Protein AF-0000000079328349 (afdb_homodimer)

Structure (mmCIF, N/CA/C/O backbone):
data_AF-0000000079328349-model_v1
#
loop_
_entity.id
_entity.type
_entity.pdbx_description
1 polymer 'Uncharacterized protein'
#
loop_
_atom_site.group_PDB
_atom_site.id
_atom_site.type_symbol
_atom_site.label_atom_id
_atom_site.label_alt_id
_atom_site.label_comp_id
_atom_site.label_asym_id
_atom_site.label_entity_id
_atom_site.label_seq_id
_atom_site.pdbx_PDB_ins_code
_atom_site.Cartn_x
_atom_site.Cartn_y
_atom_site.Cartn_z
_atom_site.occupancy
_atom_site.B_iso_or_equiv
_atom_site.auth_seq_id
_atom_site.auth_comp_id
_atom_site.auth_asym_id
_atom_site.auth_atom_id
_atom_site.pdbx_PDB_model_num
ATOM 1 N N . MET A 1 1 ? 42.781 -29.531 -31.031 1 32.91 1 MET A N 1
ATOM 2 C CA . MET A 1 1 ? 41.469 -28.984 -30.609 1 32.91 1 MET A CA 1
ATOM 3 C C . MET A 1 1 ? 40.906 -29.781 -29.453 1 32.91 1 MET A C 1
ATOM 5 O O . MET A 1 1 ? 40.625 -30.969 -29.578 1 32.91 1 MET A O 1
ATOM 9 N N . SER A 1 2 ? 41.406 -29.641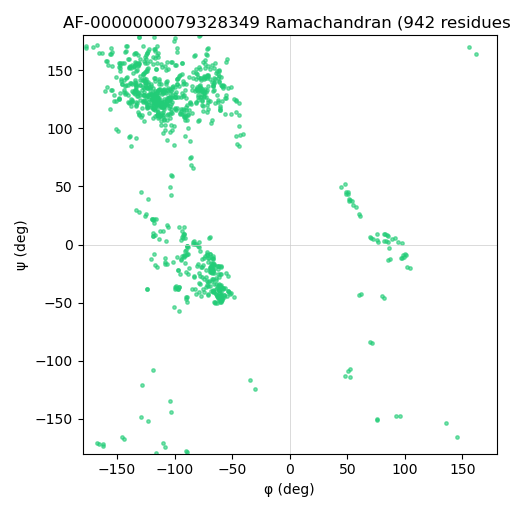 -28.297 1 40.94 2 SER A N 1
ATOM 10 C CA . SER A 1 2 ? 41.125 -30.484 -27.141 1 40.94 2 SER A CA 1
ATOM 11 C C . SER A 1 2 ? 39.625 -30.781 -27.031 1 40.94 2 SER A C 1
ATOM 13 O O . SER A 1 2 ? 38.812 -29.859 -27.016 1 40.94 2 SER A O 1
ATOM 15 N N . GLU A 1 3 ? 39.156 -31.812 -27.531 1 51.88 3 GLU A N 1
ATOM 16 C CA . GLU A 1 3 ? 37.781 -32.312 -27.609 1 51.88 3 GLU A CA 1
ATOM 17 C C . GLU A 1 3 ? 37.062 -32.188 -26.266 1 51.88 3 GLU A C 1
ATOM 19 O O . GLU A 1 3 ? 37.562 -32.719 -25.266 1 51.88 3 GLU A O 1
ATOM 24 N N . GLU A 1 4 ? 36.469 -31.031 -26.031 1 68.38 4 GLU A N 1
ATOM 25 C CA . GLU A 1 4 ? 35.75 -30.781 -24.781 1 68.38 4 GLU A CA 1
ATOM 26 C C . GLU A 1 4 ? 34.875 -31.953 -24.391 1 68.38 4 GLU A C 1
ATOM 28 O O . GLU A 1 4 ? 34.312 -32.625 -25.266 1 68.38 4 GLU A O 1
ATOM 33 N N . TYR A 1 5 ? 35.094 -32.5 -23.219 1 79.06 5 TYR A N 1
ATOM 34 C CA . TYR A 1 5 ? 34.375 -33.656 -22.672 1 79.06 5 TYR A CA 1
ATOM 35 C C . TYR A 1 5 ? 32.844 -33.5 -22.844 1 79.06 5 TYR A C 1
ATOM 37 O O . TYR A 1 5 ? 32.312 -32.406 -22.656 1 79.06 5 TYR A O 1
ATOM 45 N N . VAL A 1 6 ? 32.25 -34.5 -23.484 1 87.25 6 VAL A N 1
ATOM 46 C CA . VAL A 1 6 ? 30.812 -34.531 -23.625 1 87.25 6 VAL A CA 1
ATOM 47 C C . VAL A 1 6 ? 30.188 -35.375 -22.516 1 87.25 6 VAL A C 1
ATOM 49 O O . VAL A 1 6 ? 30.422 -36.594 -22.422 1 87.25 6 VAL A O 1
ATOM 52 N N . TYR A 1 7 ? 29.469 -34.75 -21.656 1 90.69 7 TYR A N 1
ATOM 53 C CA . TYR A 1 7 ? 28.844 -35.438 -20.531 1 90.69 7 TYR A CA 1
ATOM 54 C C . TYR A 1 7 ? 27.594 -36.188 -20.984 1 90.69 7 TYR A C 1
ATOM 56 O O . TYR A 1 7 ? 26.781 -35.656 -21.734 1 90.69 7 TYR A O 1
ATOM 64 N N . THR A 1 8 ? 27.547 -37.469 -20.5 1 90.31 8 THR A N 1
ATOM 65 C CA . THR A 1 8 ? 26.406 -38.312 -20.828 1 90.31 8 THR A CA 1
ATOM 66 C C . THR A 1 8 ? 25.625 -38.719 -19.578 1 90.31 8 THR A C 1
ATOM 68 O O . THR A 1 8 ? 26 -38.312 -18.469 1 90.31 8 THR A O 1
ATOM 71 N N . TYR A 1 9 ? 24.609 -39.438 -19.812 1 87.69 9 TYR A N 1
ATOM 72 C CA . TYR A 1 9 ? 23.656 -39.812 -18.766 1 87.69 9 TYR A CA 1
ATOM 73 C C . TYR A 1 9 ? 24.375 -40.344 -17.531 1 87.69 9 TYR A C 1
ATOM 75 O O . TYR A 1 9 ? 24.062 -39.969 -16.406 1 87.69 9 TYR A O 1
ATOM 83 N N . GLY A 1 10 ? 25.281 -41.156 -17.703 1 87.94 10 GLY A N 1
ATOM 84 C CA . GLY A 1 10 ? 26 -41.781 -16.594 1 87.94 10 GLY A CA 1
ATOM 85 C C . GLY A 1 10 ? 26.891 -40.812 -15.836 1 87.94 10 GLY A C 1
ATOM 86 O O . GLY A 1 10 ? 27.344 -41.125 -14.734 1 87.94 10 GLY A O 1
ATOM 87 N N . ASP A 1 11 ? 27.031 -39.625 -16.344 1 92.56 11 ASP A N 1
ATOM 88 C CA . ASP A 1 11 ? 27.953 -38.688 -15.75 1 92.56 11 ASP A CA 1
ATOM 89 C C . ASP A 1 11 ? 27.234 -37.781 -14.75 1 92.56 11 ASP A C 1
ATOM 91 O O . ASP A 1 11 ? 27.875 -37.031 -13.992 1 92.56 11 ASP A O 1
ATOM 95 N N . PHE A 1 12 ? 25.906 -37.781 -14.758 1 94.69 12 PHE A N 1
ATOM 96 C CA . PHE A 1 12 ? 25.141 -36.906 -13.891 1 94.69 12 PHE A CA 1
ATOM 97 C C . PHE A 1 12 ? 25.078 -37.469 -12.469 1 94.69 12 PHE A C 1
ATOM 99 O O . PHE A 1 12 ? 24.859 -38.656 -12.273 1 94.69 12 PHE A O 1
ATOM 106 N N . ILE A 1 13 ? 25.312 -36.625 -11.523 1 95.38 13 ILE A N 1
ATOM 107 C CA . ILE A 1 13 ? 25.188 -36.938 -10.102 1 95.38 13 ILE A CA 1
ATOM 108 C C . ILE A 1 13 ? 24.125 -36.062 -9.461 1 95.38 13 ILE A C 1
ATOM 110 O O . ILE A 1 13 ? 24.266 -34.812 -9.477 1 95.38 13 ILE A O 1
ATOM 114 N N . VAL A 1 14 ? 23.062 -36.719 -8.961 1 96.44 14 VAL A N 1
ATOM 115 C CA . VAL A 1 14 ? 22 -35.969 -8.297 1 96.44 14 VAL A CA 1
ATOM 116 C C . VAL A 1 14 ? 21.922 -36.375 -6.824 1 96.44 14 VAL A C 1
ATOM 118 O O . VAL A 1 14 ? 21.844 -37.562 -6.516 1 96.44 14 VAL A O 1
ATOM 121 N N . SER A 1 15 ? 22.031 -35.469 -5.957 1 94.81 15 SER A N 1
ATOM 122 C CA . SER A 1 15 ? 21.922 -35.719 -4.523 1 94.81 15 SER A CA 1
ATOM 123 C C . SER A 1 15 ? 20.859 -34.844 -3.885 1 94.81 15 SER A C 1
ATOM 125 O O . SER A 1 15 ? 20.766 -33.656 -4.215 1 94.81 15 SER A O 1
ATOM 127 N N . PRO A 1 16 ? 20.047 -35.312 -2.932 1 94.44 16 PRO A N 1
ATOM 128 C CA . PRO A 1 16 ? 20.125 -36.625 -2.289 1 94.44 16 PRO A CA 1
ATOM 129 C C . PRO A 1 16 ? 19.234 -37.688 -2.961 1 94.44 16 PRO A C 1
ATOM 131 O O . PRO A 1 16 ? 19.125 -38.812 -2.48 1 94.44 16 PRO A O 1
ATOM 134 N N . TYR A 1 17 ? 18.656 -37.375 -4.012 1 93.62 17 TYR A N 1
ATOM 135 C CA . TYR A 1 17 ? 17.688 -38.25 -4.645 1 93.62 17 TYR A CA 1
ATOM 136 C C . TYR A 1 17 ? 18.359 -39.188 -5.645 1 93.62 17 TYR A C 1
ATOM 138 O O . TYR A 1 17 ? 19.25 -38.75 -6.391 1 93.62 17 TYR A O 1
ATOM 146 N N . LYS A 1 18 ? 17.953 -40.406 -5.645 1 92.5 18 LYS A N 1
ATOM 147 C CA . LYS A 1 18 ? 18.516 -41.375 -6.559 1 92.5 18 LYS A CA 1
ATOM 148 C C . LYS A 1 18 ? 17.531 -41.719 -7.684 1 92.5 18 LYS A C 1
ATOM 150 O O . LYS A 1 18 ? 16.453 -42.219 -7.434 1 92.5 18 LYS A O 1
ATOM 155 N N . PHE A 1 19 ? 17.906 -41.469 -8.906 1 93.19 19 PHE A N 1
ATOM 156 C CA . PHE A 1 19 ? 17.094 -41.75 -10.078 1 93.19 19 PHE A CA 1
ATOM 157 C C . PHE A 1 19 ? 17.578 -43.031 -10.773 1 93.19 19 PHE A C 1
ATOM 159 O O . PHE A 1 19 ? 18.797 -43.219 -10.914 1 93.19 19 PHE A O 1
ATOM 166 N N . GLU A 1 20 ? 16.688 -43.875 -11.117 1 92.62 20 GLU A N 1
ATOM 167 C CA . GLU A 1 20 ? 17.016 -44.969 -11.992 1 92.62 20 GLU A CA 1
ATOM 168 C C . GLU A 1 20 ? 17.234 -44.5 -13.43 1 92.62 20 GLU A C 1
ATOM 170 O O . GLU A 1 20 ? 18.109 -45.031 -14.133 1 92.62 20 GLU A O 1
ATOM 175 N N . LYS A 1 21 ? 16.438 -43.531 -13.797 1 93.25 21 LYS A N 1
ATOM 176 C CA . LYS A 1 21 ? 16.516 -42.938 -15.117 1 93.25 21 LYS A CA 1
ATOM 177 C C . LYS A 1 21 ? 16.031 -41.5 -15.086 1 93.25 21 LYS A C 1
ATOM 179 O O . LYS A 1 21 ? 14.898 -41.219 -14.711 1 93.25 21 LYS A O 1
ATOM 184 N N . ILE A 1 22 ? 16.953 -40.594 -15.547 1 95.25 22 ILE A N 1
ATOM 185 C CA . ILE A 1 22 ? 16.547 -39.188 -15.656 1 95.25 22 ILE A CA 1
ATOM 186 C C . ILE A 1 22 ? 15.883 -38.969 -17.016 1 95.25 22 ILE A C 1
ATOM 188 O O . ILE A 1 22 ? 16.469 -39.281 -18.062 1 95.25 22 ILE A O 1
ATOM 192 N N . LYS A 1 23 ? 14.648 -38.5 -16.969 1 95.06 23 LYS A N 1
ATOM 193 C CA . LYS A 1 23 ? 13.922 -38.219 -18.203 1 95.06 23 LYS A CA 1
ATOM 194 C C . LYS A 1 23 ? 14.156 -36.781 -18.672 1 95.06 23 LYS A C 1
ATOM 196 O O . LYS A 1 23 ? 14.367 -36.562 -19.859 1 95.06 23 LYS A O 1
ATOM 201 N N . VAL A 1 24 ? 14.078 -35.906 -17.797 1 96.94 24 VAL A N 1
ATOM 202 C CA . VAL A 1 24 ? 14.227 -34.5 -18.125 1 96.94 24 VAL A CA 1
ATOM 203 C C . VAL A 1 24 ? 15.125 -33.812 -17.094 1 96.94 24 VAL A C 1
ATOM 205 O O . VAL A 1 24 ? 15.016 -34.094 -15.891 1 96.94 24 VAL A O 1
ATOM 208 N N . LEU A 1 25 ? 16.094 -33.062 -17.5 1 97.69 25 LEU A N 1
ATOM 209 C CA . LEU A 1 25 ? 16.906 -32.156 -16.672 1 97.69 25 LEU A CA 1
ATOM 210 C C . LEU A 1 25 ? 17.062 -30.797 -17.344 1 97.69 25 LEU A C 1
ATOM 212 O O . LEU A 1 25 ? 17.531 -30.719 -18.484 1 97.69 25 LEU A O 1
ATOM 216 N N . LYS A 1 26 ? 16.656 -29.781 -16.672 1 98.25 26 LYS A N 1
ATOM 217 C CA . LYS A 1 26 ? 16.75 -28.438 -17.203 1 98.25 26 LYS A CA 1
ATOM 218 C C . LYS A 1 26 ? 17.156 -27.438 -16.109 1 98.25 26 LYS A C 1
ATOM 220 O O . LYS A 1 26 ? 16.578 -27.422 -15.023 1 98.25 26 LYS A O 1
ATOM 225 N N . ILE A 1 27 ? 18.219 -26.734 -16.297 1 98.38 27 ILE A N 1
ATOM 226 C CA . ILE A 1 27 ? 18.672 -25.641 -15.438 1 98.38 27 ILE A CA 1
ATOM 227 C C . ILE A 1 27 ? 18.641 -24.328 -16.219 1 98.38 27 ILE A C 1
ATOM 229 O O . ILE A 1 27 ? 19.172 -24.234 -17.328 1 98.38 27 ILE A O 1
ATOM 233 N N . THR A 1 28 ? 18 -23.312 -15.719 1 98.5 28 THR A N 1
ATOM 234 C CA . THR A 1 28 ? 17.922 -22.016 -16.359 1 98.5 28 THR A CA 1
ATOM 235 C C . THR A 1 28 ? 18.484 -20.922 -15.453 1 98.5 28 THR A C 1
ATOM 237 O O . THR A 1 28 ? 18.141 -20.859 -14.273 1 98.5 28 THR A O 1
ATOM 240 N N . ARG A 1 29 ? 19.359 -20.109 -15.961 1 97.75 29 ARG A N 1
ATOM 241 C CA . ARG A 1 29 ? 19.922 -18.969 -15.266 1 97.75 29 ARG A CA 1
ATOM 242 C C . ARG A 1 29 ? 19.766 -17.688 -16.078 1 97.75 29 ARG A C 1
ATOM 244 O O . ARG A 1 29 ? 20.125 -17.656 -17.266 1 97.75 29 ARG A O 1
ATOM 251 N N . GLU A 1 30 ? 19.172 -16.75 -15.5 1 97.19 30 GLU A N 1
ATOM 252 C CA . GLU A 1 30 ? 18.953 -15.445 -16.125 1 97.19 30 GLU A CA 1
ATOM 253 C C . GLU A 1 30 ? 19.266 -14.305 -15.172 1 97.19 30 GLU A C 1
ATOM 255 O O . GLU A 1 30 ? 19.156 -14.461 -13.953 1 97.19 30 GLU A O 1
ATOM 260 N N . LEU A 1 31 ? 19.625 -13.18 -15.797 1 96.19 31 LEU A N 1
ATOM 261 C CA . LEU A 1 31 ? 19.891 -12 -14.984 1 96.19 31 LEU A CA 1
ATOM 262 C C . LEU A 1 31 ? 18.641 -11.617 -14.172 1 96.19 31 LEU A C 1
ATOM 264 O O . LEU A 1 31 ? 17.531 -11.641 -14.695 1 96.19 31 LEU A O 1
ATOM 268 N N . ASN A 1 32 ? 18.875 -11.289 -12.938 1 97.25 32 ASN A N 1
ATOM 269 C CA . ASN A 1 32 ? 17.859 -10.766 -12.031 1 97.25 32 ASN A CA 1
ATOM 270 C C . ASN A 1 32 ? 16.844 -11.836 -11.633 1 97.25 32 ASN A C 1
ATOM 272 O O . ASN A 1 32 ? 15.836 -11.547 -10.992 1 97.25 32 ASN A O 1
ATOM 276 N N . GLU A 1 33 ? 17.031 -13.094 -12.031 1 97.88 33 GLU A N 1
ATOM 277 C CA . GLU A 1 33 ? 16.156 -14.211 -11.664 1 97.88 33 GLU A CA 1
ATOM 278 C C . GLU A 1 33 ? 16.906 -15.242 -10.82 1 97.88 33 GLU A C 1
ATOM 280 O O . GLU A 1 33 ? 18.125 -15.375 -10.938 1 97.88 33 GLU A O 1
ATOM 285 N N . HIS A 1 34 ? 16.125 -15.883 -9.992 1 98.31 34 HIS A N 1
ATOM 286 C CA . HIS A 1 34 ? 16.688 -17.062 -9.367 1 98.31 34 HIS A CA 1
ATOM 287 C C . HIS A 1 34 ? 16.969 -18.156 -10.391 1 98.31 34 HIS A C 1
ATOM 289 O O . HIS A 1 34 ? 16.188 -18.328 -11.336 1 98.31 34 HIS A O 1
ATOM 295 N N . ALA A 1 35 ? 18.094 -18.797 -10.188 1 98.38 35 ALA A N 1
ATOM 296 C CA . ALA A 1 35 ? 18.312 -19.984 -11.031 1 98.38 35 ALA A CA 1
ATOM 297 C C . ALA A 1 35 ? 17.234 -21.031 -10.781 1 98.38 35 ALA A C 1
ATOM 299 O O . ALA A 1 35 ? 16.797 -21.219 -9.648 1 98.38 35 ALA A O 1
ATOM 300 N N . LYS A 1 36 ? 16.859 -21.719 -11.797 1 98.44 36 LYS A N 1
ATOM 301 C CA . LYS A 1 36 ? 15.812 -22.719 -11.703 1 98.44 36 LYS A CA 1
ATOM 302 C C . LYS A 1 36 ? 16.312 -24.094 -12.164 1 98.44 36 LYS A C 1
ATOM 304 O O . LYS A 1 36 ? 17.047 -24.203 -13.148 1 98.44 36 LYS A O 1
ATOM 309 N N . LEU A 1 37 ? 15.914 -25.078 -11.414 1 98.56 37 LEU A N 1
ATOM 310 C CA . LEU A 1 37 ? 16.141 -26.469 -11.789 1 98.56 37 LEU A CA 1
ATOM 311 C C . LEU A 1 37 ? 14.828 -27.234 -11.93 1 98.56 37 LEU A C 1
ATOM 313 O O . LEU A 1 37 ? 13.945 -27.094 -11.078 1 98.56 37 LEU A O 1
ATOM 317 N N . TYR A 1 38 ? 14.609 -27.875 -12.945 1 98.56 38 TYR A N 1
ATOM 318 C CA . TYR A 1 38 ? 13.555 -28.859 -13.133 1 98.56 38 TYR A CA 1
ATOM 319 C C . TYR A 1 38 ? 14.125 -30.219 -13.492 1 98.56 38 TYR A C 1
ATOM 321 O O . TYR A 1 38 ? 14.867 -30.344 -14.469 1 98.56 38 TYR A O 1
ATOM 329 N N . ILE A 1 39 ? 13.859 -31.281 -12.734 1 97.62 39 ILE A N 1
ATOM 330 C CA . ILE A 1 39 ? 14.336 -32.625 -13.023 1 97.62 39 ILE A CA 1
ATOM 331 C C . ILE A 1 39 ? 13.188 -33.625 -12.852 1 97.62 39 ILE A C 1
ATOM 333 O O . ILE A 1 39 ? 12.383 -33.5 -11.922 1 97.62 39 ILE A O 1
ATOM 337 N N . ASN A 1 40 ? 13.086 -34.406 -13.758 1 96.94 40 ASN A N 1
ATOM 338 C CA . ASN A 1 40 ? 12.078 -35.469 -13.805 1 96.94 40 ASN A CA 1
ATOM 339 C C . ASN A 1 40 ? 12.688 -36.812 -14.203 1 96.94 40 ASN A C 1
ATOM 341 O O . ASN A 1 40 ? 13.477 -36.875 -15.148 1 96.94 40 ASN A O 1
ATOM 345 N N . GLY A 1 41 ? 12.359 -37.906 -13.461 1 95.25 41 GLY A N 1
ATOM 346 C CA . GLY A 1 41 ? 12.922 -39.219 -13.789 1 95.25 41 GLY A CA 1
ATOM 347 C C . GLY A 1 41 ? 12.281 -40.344 -13.008 1 95.25 41 GLY A C 1
ATOM 348 O O . GLY A 1 41 ? 11.523 -40.125 -12.062 1 95.25 41 GLY A O 1
ATOM 349 N N . VAL A 1 42 ? 12.562 -41.594 -13.375 1 95.19 42 VAL A N 1
ATOM 350 C CA . VAL A 1 42 ? 12.023 -42.781 -12.758 1 95.19 42 VAL A CA 1
ATOM 351 C C . VAL A 1 42 ? 12.828 -43.125 -11.5 1 95.19 42 VAL A C 1
ATOM 353 O O . VAL A 1 42 ? 14.055 -43.031 -11.5 1 95.19 42 VAL A O 1
ATOM 356 N N . ILE A 1 43 ? 12.117 -43.375 -10.438 1 93.44 43 ILE A N 1
ATOM 357 C CA . ILE A 1 43 ? 12.766 -43.781 -9.195 1 93.44 43 ILE A CA 1
ATOM 358 C C . ILE A 1 43 ? 12.336 -45.188 -8.805 1 93.44 43 ILE A C 1
ATOM 360 O O . ILE A 1 43 ? 11.391 -45.75 -9.383 1 93.44 43 ILE A O 1
ATOM 364 N N . SER A 1 44 ? 13.102 -45.719 -7.781 1 90.06 44 SER A N 1
ATOM 365 C CA . SER A 1 44 ? 12.797 -47.062 -7.309 1 90.06 44 SER A CA 1
ATOM 366 C C . SER A 1 44 ? 11.516 -47.062 -6.484 1 90.06 44 SER A C 1
ATOM 368 O O . SER A 1 44 ? 11.156 -46.062 -5.867 1 90.06 44 SER A O 1
ATOM 370 N N . ASP A 1 45 ? 10.836 -48.219 -6.414 1 81.38 45 ASP A N 1
ATOM 371 C CA . ASP A 1 45 ? 9.594 -48.406 -5.676 1 81.38 45 ASP A CA 1
ATOM 372 C C . ASP A 1 45 ? 9.828 -48.344 -4.172 1 81.38 45 ASP A C 1
ATOM 374 O O . ASP A 1 45 ? 8.898 -48.094 -3.4 1 81.38 45 ASP A O 1
ATOM 378 N N . GLU A 1 46 ? 11.062 -48.625 -3.799 1 74.62 46 GLU A N 1
ATOM 379 C CA . GLU A 1 46 ? 11.383 -48.594 -2.375 1 74.62 46 GLU A CA 1
ATOM 380 C C . GLU A 1 46 ? 11.164 -47.188 -1.789 1 74.62 46 GLU A C 1
ATOM 382 O O . GLU A 1 46 ? 10.945 -47.062 -0.584 1 74.62 46 GLU A O 1
ATOM 387 N N . ASN A 1 47 ? 11.125 -46.281 -2.701 1 66.12 47 ASN A N 1
ATOM 388 C CA . ASN A 1 47 ? 11.055 -44.906 -2.234 1 66.12 47 ASN A CA 1
ATOM 389 C C . ASN A 1 47 ? 9.648 -44.344 -2.391 1 66.12 47 ASN A C 1
ATOM 391 O O . ASN A 1 47 ? 9.484 -43.156 -2.715 1 66.12 47 ASN A O 1
ATOM 395 N N . THR A 1 48 ? 8.648 -44.969 -1.984 1 70.44 48 THR A N 1
ATOM 396 C CA . THR A 1 48 ? 7.227 -44.625 -2.047 1 70.44 48 THR A CA 1
ATOM 397 C C . THR A 1 48 ? 7.031 -43.094 -2.016 1 70.44 48 THR A C 1
ATOM 399 O O . THR A 1 48 ? 7.52 -42.406 -2.898 1 70.44 48 THR A O 1
ATOM 402 N N . ASP A 1 49 ? 6.332 -42.688 -1.164 1 83.44 49 ASP A N 1
ATOM 403 C CA . ASP A 1 49 ? 5.977 -41.281 -0.954 1 83.44 49 ASP A CA 1
ATOM 404 C C . ASP A 1 49 ? 6.957 -40.625 0.005 1 83.44 49 ASP A C 1
ATOM 406 O O . ASP A 1 49 ? 6.77 -39.438 0.372 1 83.44 49 ASP A O 1
ATOM 410 N N . LYS A 1 50 ? 8.07 -41.312 0.202 1 85.75 50 LYS A N 1
ATOM 411 C CA . LYS A 1 50 ? 9 -40.906 1.253 1 85.75 50 LYS A CA 1
ATOM 412 C C . LYS A 1 50 ? 9.719 -39.594 0.886 1 85.75 50 LYS A C 1
ATOM 414 O O . LYS A 1 50 ? 9.852 -38.719 1.719 1 85.75 50 LYS A O 1
ATOM 419 N N . TYR A 1 51 ? 10.156 -39.531 -0.405 1 89.62 51 TYR A N 1
ATOM 420 C CA . TYR A 1 51 ? 10.875 -38.312 -0.833 1 89.62 51 TYR A CA 1
ATOM 421 C C . TYR A 1 51 ? 10.023 -37.062 -0.637 1 89.62 51 TYR A C 1
ATOM 423 O O . TYR A 1 51 ? 10.539 -36.031 -0.262 1 89.62 51 TYR A O 1
ATOM 431 N N . VAL A 1 52 ? 8.781 -37.188 -0.884 1 91.69 52 VAL A N 1
ATOM 432 C CA . VAL A 1 52 ? 7.871 -36.062 -0.785 1 91.69 52 VAL A CA 1
ATOM 433 C C . VAL A 1 52 ? 7.547 -35.781 0.682 1 91.69 52 VAL A C 1
ATOM 435 O O . VAL A 1 52 ? 7.625 -34.625 1.137 1 91.69 52 VAL A O 1
ATOM 438 N N . GLU A 1 53 ? 7.273 -36.781 1.453 1 88.94 53 GLU A N 1
ATOM 439 C CA . GLU A 1 53 ? 6.867 -36.656 2.848 1 88.94 53 GLU A CA 1
ATOM 440 C C . GLU A 1 53 ? 8.023 -36.156 3.717 1 88.94 53 GLU A C 1
ATOM 442 O O . GLU A 1 53 ? 7.832 -35.375 4.645 1 88.94 53 GLU A O 1
ATOM 447 N N . GLU A 1 54 ? 9.227 -36.594 3.379 1 90.62 54 GLU A N 1
ATOM 448 C CA . GLU A 1 54 ? 10.375 -36.312 4.23 1 90.62 54 GLU A CA 1
ATOM 449 C C . GLU A 1 54 ? 11.008 -34.969 3.865 1 90.62 54 GLU A C 1
ATOM 451 O O . GLU A 1 54 ? 11.789 -34.406 4.641 1 90.62 54 GLU A O 1
ATOM 456 N N . ALA A 1 55 ? 10.695 -34.531 2.623 1 91.81 55 ALA A N 1
ATOM 457 C CA . ALA A 1 55 ? 11.242 -33.25 2.242 1 91.81 55 ALA A CA 1
ATOM 458 C C . ALA A 1 55 ? 10.711 -32.125 3.146 1 91.81 55 ALA A C 1
ATOM 460 O O . ALA A 1 55 ? 9.492 -32 3.334 1 91.81 55 ALA A O 1
ATOM 461 N N . ASP A 1 56 ? 11.609 -31.422 3.779 1 90.69 56 ASP A N 1
ATOM 462 C CA . ASP A 1 56 ? 11.188 -30.297 4.625 1 90.69 56 ASP A CA 1
ATOM 463 C C . ASP A 1 56 ? 11.555 -28.969 3.99 1 90.69 56 ASP A C 1
ATOM 465 O O . ASP A 1 56 ? 11.953 -28.906 2.828 1 90.69 56 ASP A O 1
ATOM 469 N N . ASP A 1 57 ? 11.312 -27.906 4.746 1 87.88 57 ASP A N 1
ATOM 470 C CA . ASP A 1 57 ? 11.469 -26.547 4.203 1 87.88 57 ASP A CA 1
ATOM 471 C C . ASP A 1 57 ? 12.938 -26.234 3.953 1 87.88 57 ASP A C 1
ATOM 473 O O . ASP A 1 57 ? 13.258 -25.234 3.293 1 87.88 57 ASP A O 1
ATOM 477 N N . GLU A 1 58 ? 13.844 -27.062 4.375 1 89.69 58 GLU A N 1
ATOM 478 C CA . GLU A 1 58 ? 15.273 -26.859 4.133 1 89.69 58 GLU A CA 1
ATOM 479 C C . GLU A 1 58 ? 15.805 -27.828 3.096 1 89.69 58 GLU A C 1
ATOM 481 O O . GLU A 1 58 ? 17.016 -27.859 2.818 1 89.69 58 GLU A O 1
ATOM 486 N N . ALA A 1 59 ? 14.906 -28.594 2.582 1 93.38 59 ALA A N 1
ATOM 487 C CA . ALA A 1 59 ? 15.328 -29.594 1.604 1 93.38 59 ALA A CA 1
ATOM 488 C C . ALA A 1 59 ? 16.047 -28.938 0.431 1 93.38 59 ALA A C 1
ATOM 490 O O . ALA A 1 59 ? 15.641 -27.891 -0.05 1 93.38 59 ALA A O 1
ATOM 491 N N . SER A 1 60 ? 17.141 -29.547 0.028 1 95.19 60 SER A N 1
ATOM 492 C CA . SER A 1 60 ? 17.969 -29.031 -1.059 1 95.19 60 SER A CA 1
ATOM 493 C C . SER A 1 60 ? 18.312 -30.125 -2.053 1 95.19 60 SER A C 1
ATOM 495 O O . SER A 1 60 ? 18.094 -31.312 -1.782 1 95.19 60 SER A O 1
ATOM 497 N N . ILE A 1 61 ? 18.719 -29.719 -3.158 1 97 61 ILE A N 1
ATOM 498 C CA . ILE A 1 61 ? 19.141 -30.641 -4.211 1 97 61 ILE A CA 1
ATOM 499 C C . ILE A 1 61 ? 20.406 -30.125 -4.871 1 97 61 ILE A C 1
ATOM 501 O O . ILE A 1 61 ? 20.594 -28.906 -5.027 1 97 61 ILE A O 1
ATOM 505 N N . LYS A 1 62 ? 21.312 -31.031 -5.152 1 97.5 62 LYS A N 1
ATOM 506 C CA . LYS A 1 62 ? 22.547 -30.719 -5.863 1 97.5 62 LYS A CA 1
ATOM 507 C C . LYS A 1 62 ? 22.688 -31.594 -7.117 1 97.5 62 LYS A C 1
ATOM 509 O O . LYS A 1 62 ? 22.453 -32.781 -7.074 1 97.5 62 LYS A O 1
ATOM 514 N N . VAL A 1 63 ? 22.922 -30.969 -8.195 1 97.75 63 VAL A N 1
ATOM 515 C CA . VAL A 1 63 ? 23.188 -31.641 -9.461 1 97.75 63 VAL A CA 1
ATOM 516 C C . VAL A 1 63 ? 24.609 -31.344 -9.93 1 97.75 63 VAL A C 1
ATOM 518 O O . VAL A 1 63 ? 24.984 -30.172 -10.055 1 97.75 63 VAL A O 1
ATOM 521 N N . SER A 1 64 ? 25.391 -32.344 -10.18 1 97.06 64 SER A N 1
ATOM 522 C CA . SER A 1 64 ? 26.766 -32.25 -10.664 1 97.06 64 SER A CA 1
ATOM 523 C C . SER A 1 64 ? 27.031 -33.219 -11.812 1 97.06 64 SER A C 1
ATOM 525 O O . SER A 1 64 ? 26.188 -34.062 -12.117 1 97.06 64 SER A O 1
ATOM 527 N N . VAL A 1 65 ? 28.109 -32.969 -12.484 1 95.62 65 VAL A N 1
ATOM 528 C CA . VAL A 1 65 ? 28.562 -33.875 -13.516 1 95.62 65 VAL A CA 1
ATOM 529 C C . VAL A 1 65 ? 30.016 -34.25 -13.266 1 95.62 65 VAL A C 1
ATOM 531 O O . VAL A 1 65 ? 30.797 -33.438 -12.75 1 95.62 65 VAL A O 1
ATOM 534 N N . LYS A 1 66 ? 30.328 -35.406 -13.609 1 94.94 66 LYS A N 1
ATOM 535 C CA . LYS A 1 66 ? 31.672 -35.938 -13.453 1 94.94 66 LYS A CA 1
ATOM 536 C C . LYS A 1 66 ? 32.281 -36.312 -14.805 1 94.94 66 LYS A C 1
ATOM 538 O O . LYS A 1 66 ? 31.641 -36.969 -15.625 1 94.94 66 LYS A O 1
ATOM 543 N N . ASP A 1 67 ? 33.531 -35.844 -15.039 1 91.19 67 ASP A N 1
ATOM 544 C CA . ASP A 1 67 ? 34.188 -36.188 -16.297 1 91.19 67 ASP A CA 1
ATOM 545 C C . ASP A 1 67 ? 34.969 -37.469 -16.172 1 91.19 67 ASP A C 1
ATOM 547 O O . ASP A 1 67 ? 34.938 -38.156 -15.133 1 91.19 67 ASP A O 1
ATOM 551 N N . ASN A 1 68 ? 35.625 -37.812 -17.297 1 89.5 68 ASN A N 1
ATOM 552 C CA . ASN A 1 68 ? 36.344 -39.094 -17.359 1 89.5 68 ASN A CA 1
ATOM 553 C C . ASN A 1 68 ? 37.531 -39.125 -16.406 1 89.5 68 ASN A C 1
ATOM 555 O O . ASN A 1 68 ? 37.969 -40.188 -16 1 89.5 68 ASN A O 1
ATOM 559 N N . ASP A 1 69 ? 38.031 -37.938 -16.016 1 91.81 69 ASP A N 1
ATOM 560 C CA . ASP A 1 69 ? 39.156 -37.844 -15.102 1 91.81 69 ASP A CA 1
ATOM 561 C C . ASP A 1 69 ? 38.719 -37.812 -13.648 1 91.81 69 ASP A C 1
ATOM 563 O O . ASP A 1 69 ? 39.531 -37.688 -12.734 1 91.81 69 ASP A O 1
ATOM 567 N N . GLY A 1 70 ? 37.438 -37.844 -13.445 1 90.94 70 GLY A N 1
ATOM 568 C CA . GLY A 1 70 ? 36.875 -37.844 -12.102 1 90.94 70 GLY A CA 1
ATOM 569 C C . GLY A 1 70 ? 36.625 -36.469 -11.547 1 90.94 70 GLY A C 1
ATOM 570 O O . GLY A 1 70 ? 36.219 -36.312 -10.383 1 90.94 70 GLY A O 1
ATOM 571 N N . ASN A 1 71 ? 36.844 -35.5 -12.344 1 93.06 71 ASN A N 1
ATOM 572 C CA . ASN A 1 71 ? 36.562 -34.156 -11.898 1 93.06 71 ASN A CA 1
ATOM 573 C C . ASN A 1 71 ? 35.062 -33.875 -11.852 1 93.06 71 ASN A C 1
ATOM 575 O O . ASN A 1 71 ? 34.344 -34.188 -12.789 1 93.06 71 ASN A O 1
ATOM 579 N N . ILE A 1 72 ? 34.656 -33.281 -10.734 1 94.69 72 ILE A N 1
ATOM 580 C CA . ILE A 1 72 ? 33.25 -33 -10.547 1 94.69 72 ILE A CA 1
ATOM 581 C C . ILE A 1 72 ? 32.969 -31.5 -10.734 1 94.69 72 ILE A C 1
ATOM 583 O O . ILE A 1 72 ? 33.688 -30.672 -10.188 1 94.69 72 ILE A O 1
ATOM 587 N N . THR A 1 73 ? 32.062 -31.172 -11.586 1 94.19 73 THR A N 1
ATOM 588 C CA . THR A 1 73 ? 31.594 -29.812 -11.789 1 94.19 73 THR A CA 1
ATOM 589 C C . THR A 1 73 ? 30.141 -29.656 -11.305 1 94.19 73 THR A C 1
ATOM 591 O O . THR A 1 73 ? 29.25 -30.375 -11.766 1 94.19 73 THR A O 1
ATOM 594 N N . ASP A 1 74 ? 29.953 -28.75 -10.383 1 95.56 74 ASP A N 1
ATOM 595 C CA . ASP A 1 74 ? 28.609 -28.484 -9.883 1 95.56 74 ASP A CA 1
ATOM 596 C C . ASP A 1 74 ? 27.812 -27.625 -10.867 1 95.56 74 ASP A C 1
ATOM 598 O O . ASP A 1 74 ? 28.266 -26.562 -11.273 1 95.56 74 ASP A O 1
ATOM 602 N N . LEU A 1 75 ? 26.641 -28.109 -11.227 1 96.81 75 LEU A N 1
ATOM 603 C CA . LEU A 1 75 ? 25.781 -27.391 -12.164 1 96.81 75 LEU A CA 1
ATOM 604 C C . LEU A 1 75 ? 24.734 -26.562 -11.422 1 96.81 75 LEU A C 1
ATOM 606 O O . LEU A 1 75 ? 24.359 -25.484 -11.867 1 96.81 75 LEU A O 1
ATOM 610 N N . PHE A 1 76 ? 24.281 -27.141 -10.336 1 97.81 76 PHE A N 1
ATOM 611 C CA . PHE A 1 76 ? 23.188 -26.5 -9.617 1 97.81 76 PHE A CA 1
ATOM 612 C C . PHE A 1 76 ? 23.141 -26.984 -8.172 1 97.81 76 PHE A C 1
ATOM 614 O O . PHE A 1 76 ? 23.281 -28.172 -7.906 1 97.81 76 PHE A O 1
ATOM 621 N N . GLU A 1 77 ? 22.984 -26.172 -7.297 1 97.56 77 GLU A N 1
ATOM 622 C CA . GLU A 1 77 ? 22.641 -26.438 -5.902 1 97.56 77 GLU A CA 1
ATOM 623 C C . GLU A 1 77 ? 21.641 -25.422 -5.375 1 97.56 77 GLU A C 1
ATOM 625 O O . GLU A 1 77 ? 21.891 -24.203 -5.43 1 97.56 77 GLU A O 1
ATOM 630 N N . GLY A 1 78 ? 20.531 -25.844 -4.918 1 96.94 78 GLY A N 1
ATOM 631 C CA . GLY A 1 78 ? 19.5 -24.922 -4.477 1 96.94 78 GLY A CA 1
ATOM 632 C C . GLY A 1 78 ? 18.453 -25.562 -3.6 1 96.94 78 GLY A C 1
ATOM 633 O O . GLY A 1 78 ? 18.625 -26.703 -3.146 1 96.94 78 GLY A O 1
ATOM 634 N N . ILE A 1 79 ? 17.422 -24.844 -3.27 1 96.19 79 ILE A N 1
ATOM 635 C CA . ILE A 1 79 ? 16.359 -25.281 -2.377 1 96.19 79 ILE A CA 1
ATOM 636 C C . ILE A 1 79 ? 15.18 -25.797 -3.197 1 96.19 79 ILE A C 1
ATOM 638 O O . ILE A 1 79 ? 14.828 -25.203 -4.219 1 96.19 79 ILE A O 1
ATOM 642 N N . ILE A 1 80 ? 14.539 -26.859 -2.666 1 97 80 ILE A N 1
ATOM 643 C CA . ILE A 1 80 ? 13.406 -27.453 -3.363 1 97 80 ILE A CA 1
ATOM 644 C C . ILE A 1 80 ? 12.172 -26.578 -3.197 1 97 80 ILE A C 1
ATOM 646 O O . ILE A 1 80 ? 11.797 -26.234 -2.074 1 97 80 ILE A O 1
ATOM 650 N N . ALA A 1 81 ? 11.609 -26.172 -4.328 1 96.5 81 ALA A N 1
ATOM 651 C CA . ALA A 1 81 ? 10.375 -25.391 -4.336 1 96.5 81 ALA A CA 1
ATOM 652 C C . ALA A 1 81 ? 9.148 -26.312 -4.367 1 96.5 81 ALA A C 1
ATOM 654 O O . ALA A 1 81 ? 8.188 -26.094 -3.629 1 96.5 81 ALA A O 1
ATOM 655 N N . ASN A 1 82 ? 9.188 -27.281 -5.176 1 96.31 82 ASN A N 1
ATOM 656 C CA . ASN A 1 82 ? 8.148 -28.281 -5.344 1 96.31 82 ASN A CA 1
ATOM 657 C C . ASN A 1 82 ? 8.734 -29.672 -5.555 1 96.31 82 ASN A C 1
ATOM 659 O O . ASN A 1 82 ? 9.742 -29.828 -6.25 1 96.31 82 ASN A O 1
ATOM 663 N N . ILE A 1 83 ? 8.195 -30.625 -4.945 1 95.81 83 ILE A N 1
ATOM 664 C CA . ILE A 1 83 ? 8.586 -32.031 -5.121 1 95.81 83 ILE A CA 1
ATOM 665 C C . ILE A 1 83 ? 7.336 -32.906 -5.207 1 95.81 83 ILE A C 1
ATOM 667 O O . ILE A 1 83 ? 6.367 -32.688 -4.473 1 95.81 83 ILE A O 1
ATOM 671 N N . GLY A 1 84 ? 7.316 -33.719 -6.148 1 95.31 84 GLY A N 1
ATOM 672 C CA . GLY A 1 84 ? 6.16 -34.594 -6.344 1 95.31 84 GLY A CA 1
ATOM 673 C C . GLY A 1 84 ? 6.512 -35.938 -6.934 1 95.31 84 GLY A C 1
ATOM 674 O O . GLY A 1 84 ? 7.555 -36.094 -7.574 1 95.31 84 GLY A O 1
ATOM 675 N N . ILE A 1 85 ? 5.695 -36.906 -6.633 1 93.56 85 ILE A N 1
ATOM 676 C CA . ILE A 1 85 ? 5.801 -38.25 -7.188 1 93.56 85 ILE A CA 1
ATOM 677 C C . ILE A 1 85 ? 4.5 -38.625 -7.898 1 93.56 85 ILE A C 1
ATOM 679 O O . ILE A 1 85 ? 3.412 -38.406 -7.363 1 93.56 85 ILE A O 1
ATOM 683 N N . ASP A 1 86 ? 4.613 -38.969 -9.047 1 92.56 86 ASP A N 1
ATOM 684 C CA . ASP A 1 86 ? 3.498 -39.531 -9.812 1 92.56 86 ASP A CA 1
ATOM 685 C C . ASP A 1 86 ? 3.58 -41.062 -9.883 1 92.56 86 ASP A C 1
ATOM 687 O O . ASP A 1 86 ? 4.562 -41.594 -10.383 1 92.56 86 ASP A O 1
ATOM 691 N N . ALA A 1 87 ? 2.594 -41.688 -9.328 1 88.88 87 ALA A N 1
ATOM 692 C CA . ALA A 1 87 ? 2.514 -43.156 -9.375 1 88.88 87 ALA A CA 1
ATOM 693 C C . ALA A 1 87 ? 1.491 -43.625 -10.406 1 88.88 87 ALA A C 1
ATOM 695 O O . ALA A 1 87 ? 0.284 -43.438 -10.211 1 88.88 87 ALA A O 1
ATOM 696 N N . SER A 1 88 ? 1.913 -44.062 -11.508 1 87.69 88 SER A N 1
ATOM 697 C CA . SER A 1 88 ? 1.048 -44.531 -12.578 1 87.69 88 SER A CA 1
ATOM 698 C C . SER A 1 88 ? 1.55 -45.844 -13.148 1 87.69 88 SER A C 1
ATOM 700 O O . SER A 1 88 ? 2.713 -45.969 -13.547 1 87.69 88 SER A O 1
ATOM 702 N N . ASN A 1 89 ? 0.596 -46.844 -13.227 1 85.56 89 ASN A N 1
ATOM 703 C CA . ASN A 1 89 ? 0.866 -48.156 -13.82 1 85.56 89 ASN A CA 1
ATOM 704 C C . ASN A 1 89 ? 2.145 -48.75 -13.266 1 85.56 89 ASN A C 1
ATOM 706 O O . ASN A 1 89 ? 3.016 -49.188 -14.023 1 85.56 89 ASN A O 1
ATOM 710 N N . ASP A 1 90 ? 2.391 -48.688 -12.023 1 82.5 90 ASP A N 1
ATOM 711 C CA . ASP A 1 90 ? 3.451 -49.344 -11.258 1 82.5 90 ASP A CA 1
ATOM 712 C C . ASP A 1 90 ? 4.797 -48.656 -11.492 1 82.5 90 ASP A C 1
ATOM 714 O O . ASP A 1 90 ? 5.852 -49.25 -11.266 1 82.5 90 ASP A O 1
ATOM 718 N N . VAL A 1 91 ? 4.742 -47.531 -12.156 1 89.88 91 VAL A N 1
ATOM 719 C CA . VAL A 1 91 ? 5.949 -46.719 -12.32 1 89.88 91 VAL A CA 1
ATOM 720 C C . VAL A 1 91 ? 5.828 -45.438 -11.5 1 89.88 91 VAL A C 1
ATOM 722 O O . VAL A 1 91 ? 4.773 -44.812 -11.484 1 89.88 91 VAL A O 1
ATOM 725 N N . ARG A 1 92 ? 6.934 -45.219 -10.797 1 91.94 92 ARG A N 1
ATOM 726 C CA . ARG A 1 92 ? 6.965 -44 -10.008 1 91.94 92 ARG A CA 1
ATOM 727 C C . ARG A 1 92 ? 7.945 -42.969 -10.594 1 91.94 92 ARG A C 1
ATOM 729 O O . ARG A 1 92 ? 9.102 -43.312 -10.875 1 91.94 92 ARG A O 1
ATOM 736 N N . THR A 1 93 ? 7.453 -41.812 -10.844 1 94.62 93 THR A N 1
ATOM 737 C CA . THR A 1 93 ? 8.273 -40.75 -11.383 1 94.62 93 THR A CA 1
ATOM 738 C C . THR A 1 93 ? 8.383 -39.594 -10.391 1 94.62 93 THR A C 1
ATOM 740 O O . THR A 1 93 ? 7.367 -39.094 -9.891 1 94.62 93 THR A O 1
ATOM 743 N N . LEU A 1 94 ? 9.656 -39.25 -10.078 1 95.19 94 LEU A N 1
ATOM 744 C CA . LEU A 1 94 ? 9.93 -38.125 -9.188 1 95.19 94 LEU A CA 1
ATOM 745 C C . LEU A 1 94 ? 10.125 -36.844 -9.977 1 95.19 94 LEU A C 1
ATOM 747 O O . LEU A 1 94 ? 10.828 -36.844 -10.992 1 95.19 94 LEU A O 1
ATOM 751 N N . GLU A 1 95 ? 9.43 -35.844 -9.594 1 96.81 95 GLU A N 1
ATOM 752 C CA . GLU A 1 95 ? 9.586 -34.531 -10.156 1 96.81 95 GLU A CA 1
ATOM 753 C C . GLU A 1 95 ? 10.031 -33.531 -9.094 1 96.81 95 GLU A C 1
ATOM 755 O O . GLU A 1 95 ? 9.414 -33.406 -8.031 1 96.81 95 GLU A O 1
ATOM 760 N N . VAL A 1 96 ? 11.133 -32.781 -9.391 1 97.31 96 VAL A N 1
ATOM 761 C CA . VAL A 1 96 ? 11.648 -31.797 -8.445 1 97.31 96 VAL A CA 1
ATOM 762 C C . VAL A 1 96 ? 11.867 -30.469 -9.156 1 97.31 96 VAL A C 1
ATOM 764 O O . VAL A 1 96 ? 12.477 -30.422 -10.227 1 97.31 96 VAL A O 1
ATOM 767 N N . GLU A 1 97 ? 11.258 -29.438 -8.625 1 98.19 97 GLU A N 1
ATOM 768 C CA . GLU A 1 97 ? 11.586 -28.062 -8.961 1 98.19 97 GLU A CA 1
ATOM 769 C C . GLU A 1 97 ? 12.344 -27.375 -7.836 1 98.19 97 GLU A C 1
ATOM 771 O O . GLU A 1 97 ? 11.922 -27.422 -6.676 1 98.19 97 GLU A O 1
ATOM 776 N N . ALA A 1 98 ? 13.477 -26.828 -8.188 1 98.06 98 ALA A N 1
ATOM 777 C CA . ALA A 1 98 ? 14.297 -26.172 -7.164 1 98.06 98 ALA A CA 1
ATOM 778 C C . ALA A 1 98 ? 14.75 -24.797 -7.633 1 98.06 98 ALA A C 1
ATOM 780 O O . ALA A 1 98 ? 14.711 -24.5 -8.828 1 98.06 98 ALA A O 1
ATOM 781 N N . LEU A 1 99 ? 15.047 -23.938 -6.703 1 97.81 99 LEU A N 1
ATOM 782 C CA . LEU A 1 99 ? 15.547 -22.578 -6.941 1 97.81 99 LEU A CA 1
ATOM 783 C C . LEU A 1 99 ? 16.875 -22.359 -6.223 1 97.81 99 LEU A C 1
ATOM 785 O O . LEU A 1 99 ? 17.156 -23.016 -5.219 1 97.81 99 LEU A O 1
ATOM 789 N N . SER A 1 100 ? 17.672 -21.469 -6.84 1 97.38 100 SER A N 1
ATOM 790 C CA . SER A 1 100 ? 18.891 -21.094 -6.137 1 97.38 100 SER A CA 1
ATOM 791 C C . SER A 1 100 ? 18.594 -20.578 -4.734 1 97.38 100 SER A C 1
ATOM 793 O O . SER A 1 100 ? 17.484 -20.125 -4.461 1 97.38 100 SER A O 1
ATOM 795 N N . LYS A 1 101 ? 19.578 -20.656 -3.875 1 96.56 101 LYS A N 1
ATOM 796 C CA . LYS A 1 101 ? 19.375 -20.328 -2.465 1 96.56 101 LYS A CA 1
ATOM 797 C C . LYS A 1 101 ? 19.078 -18.844 -2.271 1 96.56 101 LYS A C 1
ATOM 799 O O . LYS A 1 101 ? 18.609 -18.438 -1.21 1 96.56 101 LYS A O 1
ATOM 804 N N . THR A 1 102 ? 19.281 -18.031 -3.301 1 97.12 102 THR A N 1
ATOM 805 C CA . THR A 1 102 ? 18.938 -16.609 -3.234 1 97.12 102 THR A CA 1
ATOM 806 C C . THR A 1 102 ? 17.438 -16.438 -3.035 1 97.12 102 THR A C 1
ATOM 808 O O . THR A 1 102 ? 16.984 -15.367 -2.621 1 97.12 102 THR A O 1
ATOM 811 N N . VAL A 1 103 ? 16.641 -17.469 -3.328 1 97.12 103 VAL A N 1
ATOM 812 C CA . VAL A 1 103 ? 15.188 -17.391 -3.164 1 97.12 103 VAL A CA 1
ATOM 813 C C . VAL A 1 103 ? 14.844 -17.141 -1.697 1 97.12 103 VAL A C 1
ATOM 815 O O . VAL A 1 103 ? 13.805 -16.547 -1.387 1 97.12 103 VAL A O 1
ATOM 818 N N . LEU A 1 104 ? 15.703 -17.578 -0.771 1 95.75 104 LEU A N 1
ATOM 819 C CA . LEU A 1 104 ? 15.477 -17.375 0.658 1 95.75 104 LEU A CA 1
ATOM 820 C C . LEU A 1 104 ? 15.438 -15.891 1 1 95.75 104 LEU A C 1
ATOM 822 O O . LEU A 1 104 ? 14.844 -15.492 2.006 1 95.75 104 LEU A O 1
ATOM 826 N N . MET A 1 105 ? 16.016 -15.062 0.136 1 97.31 105 MET A N 1
ATOM 827 C CA . MET A 1 105 ? 16 -13.609 0.328 1 97.31 105 MET A CA 1
ATOM 828 C C . MET A 1 105 ? 14.773 -12.984 -0.324 1 97.31 105 MET A C 1
ATOM 830 O O . MET A 1 105 ? 14.602 -11.766 -0.289 1 97.31 105 MET A O 1
ATOM 834 N N . ASP A 1 106 ? 13.961 -13.766 -0.942 1 97.31 106 ASP A N 1
ATOM 835 C CA . ASP A 1 106 ? 12.82 -13.289 -1.716 1 97.31 106 ASP A CA 1
ATOM 836 C C . ASP A 1 106 ? 11.508 -13.797 -1.124 1 97.31 106 ASP A C 1
ATOM 838 O O . ASP A 1 106 ? 10.508 -13.906 -1.833 1 97.31 106 ASP A O 1
ATOM 842 N N . ILE A 1 107 ? 11.555 -14.227 0.116 1 95.44 107 ILE A N 1
ATOM 843 C CA . ILE A 1 107 ? 10.391 -14.844 0.75 1 95.44 107 ILE A CA 1
ATOM 844 C C . ILE A 1 107 ? 9.633 -13.789 1.562 1 95.44 107 ILE A C 1
ATOM 846 O O . ILE A 1 107 ? 8.469 -13.5 1.279 1 95.44 107 ILE A O 1
ATOM 850 N N . GLU A 1 108 ? 10.25 -13.18 2.451 1 94.75 108 GLU A N 1
ATOM 851 C CA . GLU A 1 108 ? 9.617 -12.266 3.4 1 94.75 108 GLU A CA 1
ATOM 852 C C . GLU A 1 108 ? 9.594 -10.836 2.863 1 94.75 108 GLU A C 1
ATOM 854 O O . GLU A 1 108 ? 10.609 -10.344 2.369 1 94.75 108 GLU A O 1
ATOM 859 N N . LYS A 1 109 ? 8.422 -10.273 2.85 1 94.69 109 LYS A N 1
ATOM 860 C CA . LYS A 1 109 ? 8.328 -8.844 2.562 1 94.69 109 LYS A CA 1
ATOM 861 C C . LYS A 1 109 ? 8.664 -8.008 3.797 1 94.69 109 LYS A C 1
ATOM 863 O O . LYS A 1 109 ? 8.156 -8.273 4.887 1 94.69 109 LYS A O 1
ATOM 868 N N . LYS A 1 110 ? 9.531 -7.02 3.592 1 95.31 110 LYS A N 1
ATOM 869 C CA . LYS A 1 110 ? 10.023 -6.195 4.695 1 95.31 110 LYS A CA 1
ATOM 870 C C . LYS A 1 110 ? 9.766 -4.715 4.434 1 95.31 110 LYS A C 1
ATOM 872 O O . LYS A 1 110 ? 9.539 -4.312 3.289 1 95.31 110 LYS A O 1
ATOM 877 N N . SER A 1 111 ? 9.703 -3.953 5.492 1 95.75 111 SER A N 1
ATOM 878 C CA . SER A 1 111 ? 9.617 -2.496 5.438 1 95.75 111 SER A CA 1
ATOM 879 C C . SER A 1 111 ? 10.617 -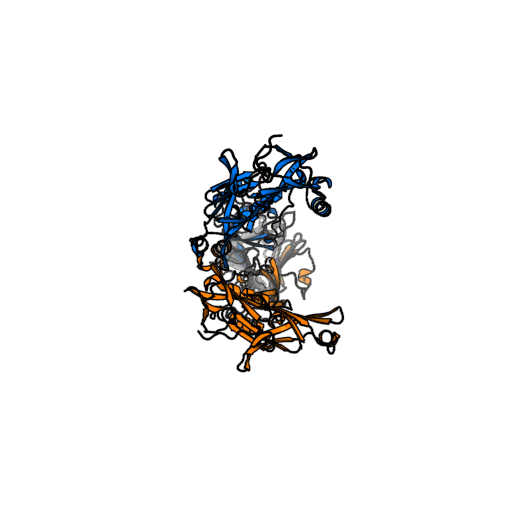1.851 6.395 1 95.75 111 SER A C 1
ATOM 881 O O . SER A 1 111 ? 10.57 -2.098 7.602 1 95.75 111 SER A O 1
ATOM 883 N N . ARG A 1 112 ? 11.492 -1.026 5.875 1 97.12 112 ARG A N 1
ATOM 884 C CA . ARG A 1 112 ? 12.5 -0.302 6.641 1 97.12 112 ARG A CA 1
ATOM 885 C C . ARG A 1 112 ? 13.109 0.827 5.812 1 97.12 112 ARG A C 1
ATOM 887 O O . ARG A 1 112 ? 12.914 0.889 4.598 1 97.12 112 ARG A O 1
ATOM 894 N N . THR A 1 113 ? 13.781 1.71 6.449 1 97 113 THR A N 1
ATOM 895 C CA . THR A 1 113 ? 14.477 2.783 5.754 1 97 113 THR A CA 1
ATOM 896 C C . THR A 1 113 ? 15.953 2.801 6.133 1 97 113 THR A C 1
ATOM 898 O O . THR A 1 113 ? 16.328 2.334 7.207 1 97 113 THR A O 1
ATOM 901 N N . PHE A 1 114 ? 16.781 3.205 5.254 1 97.12 114 PHE A N 1
ATOM 902 C CA . PHE A 1 114 ? 18.188 3.496 5.461 1 97.12 114 PHE A CA 1
ATOM 903 C C . PHE A 1 114 ? 18.469 4.988 5.312 1 97.12 114 PHE A C 1
ATOM 905 O O . PHE A 1 114 ? 18.5 5.512 4.199 1 97.12 114 PHE A O 1
ATOM 912 N N . GLN A 1 115 ? 18.812 5.641 6.453 1 96.31 115 GLN A N 1
ATOM 913 C CA . GLN A 1 115 ? 18.781 7.098 6.484 1 96.31 115 GLN A CA 1
ATOM 914 C C . GLN A 1 115 ? 20.203 7.668 6.523 1 96.31 115 GLN A C 1
ATOM 916 O O . GLN A 1 115 ? 20.406 8.867 6.336 1 96.31 115 GLN A O 1
ATOM 921 N N . ASN A 1 116 ? 21.203 6.828 6.863 1 95.88 116 ASN A N 1
ATOM 922 C CA . ASN A 1 116 ? 22.562 7.348 6.926 1 95.88 116 ASN A CA 1
ATOM 923 C C . ASN A 1 116 ? 23.078 7.727 5.543 1 95.88 116 ASN A C 1
ATOM 925 O O . ASN A 1 116 ? 23.5 6.859 4.77 1 95.88 116 ASN A O 1
ATOM 929 N N . GLU A 1 117 ? 23.156 8.961 5.309 1 93.38 117 GLU A N 1
ATOM 930 C CA . GLU A 1 117 ? 23.5 9.469 3.986 1 93.38 117 GLU A CA 1
ATOM 931 C C . GLU A 1 117 ? 24.953 9.125 3.633 1 93.38 117 GLU A C 1
ATOM 933 O O . GLU A 1 117 ? 25.344 9.195 2.467 1 93.38 117 GLU A O 1
ATOM 938 N N . ASN A 1 118 ? 25.719 8.781 4.578 1 94.5 118 ASN A N 1
ATOM 939 C CA . ASN A 1 118 ? 27.109 8.453 4.348 1 94.5 118 ASN A CA 1
ATOM 940 C C . ASN A 1 118 ? 27.297 6.977 4.004 1 94.5 118 ASN A C 1
ATOM 942 O O . ASN A 1 118 ? 28.391 6.559 3.619 1 94.5 118 ASN A O 1
ATOM 946 N N . ASP A 1 119 ? 26.328 6.242 4.113 1 96.5 119 ASP A N 1
ATOM 947 C CA . ASP A 1 119 ? 26.422 4.828 3.76 1 96.5 119 ASP A CA 1
ATOM 948 C C . ASP A 1 119 ? 26.641 4.652 2.26 1 96.5 119 ASP A C 1
ATOM 950 O O . ASP A 1 119 ? 26.062 5.367 1.448 1 96.5 119 ASP A O 1
ATOM 954 N N . SER A 1 120 ? 27.516 3.773 1.94 1 97.25 120 SER A N 1
ATOM 955 C CA . SER A 1 120 ? 27.641 3.326 0.557 1 97.25 120 SER A CA 1
ATOM 956 C C . SER A 1 120 ? 26.625 2.238 0.235 1 97.25 120 SER A C 1
ATOM 958 O O . SER A 1 120 ? 26.047 1.631 1.141 1 97.25 120 SER A O 1
ATOM 960 N N . TYR A 1 121 ? 26.406 2.025 -1.063 1 97.5 121 TYR A N 1
ATOM 961 C CA . TYR A 1 121 ? 25.547 0.909 -1.459 1 97.5 121 TYR A CA 1
ATOM 962 C C . TYR A 1 121 ? 26.094 -0.408 -0.909 1 97.5 121 TYR A C 1
ATOM 964 O O . TYR A 1 121 ? 25.312 -1.285 -0.519 1 97.5 121 TYR A O 1
ATOM 972 N N . GLU A 1 122 ? 27.375 -0.555 -0.894 1 96.56 122 GLU A N 1
ATOM 973 C CA . GLU A 1 122 ? 28.016 -1.75 -0.342 1 96.56 122 GLU A CA 1
ATOM 974 C C . GLU A 1 122 ? 27.609 -1.963 1.115 1 96.56 122 GLU A C 1
ATOM 976 O O . GLU A 1 122 ? 27.328 -3.092 1.531 1 96.56 122 GLU A O 1
ATOM 981 N N . GLU A 1 123 ? 27.609 -0.88 1.86 1 96.69 123 GLU A N 1
ATOM 982 C CA . GLU A 1 123 ? 27.219 -0.97 3.262 1 96.69 123 GLU A CA 1
ATOM 983 C C . GLU A 1 123 ? 25.766 -1.397 3.398 1 96.69 123 GLU A C 1
ATOM 985 O O . GLU A 1 123 ? 25.406 -2.154 4.305 1 96.69 123 GLU A O 1
ATOM 990 N N . ILE A 1 124 ? 24.891 -0.895 2.512 1 97.69 124 ILE A N 1
ATOM 991 C CA . ILE A 1 124 ? 23.484 -1.286 2.523 1 97.69 124 ILE A CA 1
ATOM 992 C C . ILE A 1 124 ? 23.359 -2.785 2.256 1 97.69 124 ILE A C 1
ATOM 994 O O . ILE A 1 124 ? 22.625 -3.488 2.955 1 97.69 124 ILE A O 1
ATOM 998 N N . PHE A 1 125 ? 24.109 -3.32 1.257 1 97.62 125 PHE A N 1
ATOM 999 C CA . PHE A 1 125 ? 24.078 -4.75 0.965 1 97.62 125 PHE A CA 1
ATOM 1000 C C . PHE A 1 125 ? 24.562 -5.555 2.168 1 97.62 125 PHE A C 1
ATOM 1002 O O . PHE A 1 125 ? 24 -6.617 2.465 1 97.62 125 PHE A O 1
ATOM 1009 N N . LYS A 1 126 ? 25.547 -5.086 2.834 1 96.62 126 LYS A N 1
ATOM 1010 C CA . LYS A 1 126 ? 26.047 -5.762 4.031 1 96.62 126 LYS A CA 1
ATOM 1011 C C . LYS A 1 126 ? 24.969 -5.836 5.105 1 96.62 126 LYS A C 1
ATOM 1013 O O . LYS A 1 126 ? 24.781 -6.875 5.742 1 96.62 126 LYS A O 1
ATOM 1018 N N . LYS A 1 127 ? 24.281 -4.715 5.32 1 96.44 127 LYS A N 1
ATOM 1019 C CA . LYS A 1 127 ? 23.203 -4.684 6.297 1 96.44 127 LYS A CA 1
ATOM 1020 C C . LYS A 1 127 ? 22.094 -5.676 5.926 1 96.44 127 LYS A C 1
ATOM 1022 O O . LYS A 1 127 ? 21.547 -6.355 6.797 1 96.44 127 LYS A O 1
ATOM 1027 N N . ILE A 1 128 ? 21.75 -5.742 4.629 1 97.56 128 ILE A N 1
ATOM 1028 C CA . ILE A 1 128 ? 20.75 -6.691 4.148 1 97.56 128 ILE A CA 1
ATOM 1029 C C . ILE A 1 128 ? 21.234 -8.117 4.414 1 97.56 128 ILE A C 1
ATOM 1031 O O . ILE A 1 128 ? 20.484 -8.938 4.953 1 97.56 128 ILE A O 1
ATOM 1035 N N . ASN A 1 129 ? 22.484 -8.422 4.109 1 97.62 129 ASN A N 1
ATOM 1036 C CA . ASN A 1 129 ? 23.062 -9.758 4.219 1 97.62 129 ASN A CA 1
ATOM 1037 C C . ASN A 1 129 ? 23.156 -10.203 5.676 1 97.62 129 ASN A C 1
ATOM 1039 O O . ASN A 1 129 ? 23.156 -11.406 5.961 1 97.62 129 ASN A O 1
ATOM 1043 N N . ALA A 1 130 ? 23.312 -9.219 6.57 1 96.06 130 ALA A N 1
ATOM 1044 C CA . ALA A 1 130 ? 23.469 -9.523 7.992 1 96.06 130 ALA A CA 1
ATOM 1045 C C . ALA A 1 130 ? 22.266 -10.273 8.539 1 96.06 130 ALA A C 1
ATOM 1047 O O . ALA A 1 130 ? 22.344 -10.922 9.586 1 96.06 130 ALA A O 1
ATOM 1048 N N . GLY A 1 131 ? 21.156 -10.172 7.82 1 94.69 131 GLY A N 1
ATOM 1049 C CA . GLY A 1 131 ? 19.953 -10.867 8.258 1 94.69 131 GLY A CA 1
ATOM 1050 C C . GLY A 1 131 ? 19.984 -12.352 7.926 1 94.69 131 GLY A C 1
ATOM 1051 O O . GLY A 1 131 ? 19.078 -13.086 8.32 1 94.69 131 GLY A O 1
ATOM 1052 N N . TYR A 1 132 ? 21 -12.812 7.277 1 95.12 132 TYR A N 1
ATOM 1053 C CA . TYR A 1 132 ? 21.125 -14.211 6.867 1 95.12 132 TYR A CA 1
ATOM 1054 C C . TYR A 1 132 ? 22.422 -14.82 7.367 1 95.12 132 TYR A C 1
ATOM 1056 O O . TYR A 1 132 ? 23.391 -14.109 7.617 1 95.12 132 TYR A O 1
ATOM 1064 N N . SER A 1 133 ? 22.484 -16.094 7.676 1 88.56 133 SER A N 1
ATOM 1065 C CA . SER A 1 133 ? 23.609 -16.781 8.297 1 88.56 133 SER A CA 1
ATOM 1066 C C . SER A 1 133 ? 24.828 -16.797 7.371 1 88.56 133 SER A C 1
ATOM 1068 O O . SER A 1 133 ? 25.953 -16.531 7.809 1 88.56 133 SER A O 1
ATOM 1070 N N . ASN A 1 134 ? 24.734 -17.172 6.105 1 88.75 134 ASN A N 1
ATOM 1071 C CA . ASN A 1 134 ? 25.875 -17.297 5.203 1 88.75 134 ASN A CA 1
ATOM 1072 C C . ASN A 1 134 ? 25.547 -16.766 3.809 1 88.75 134 ASN A C 1
ATOM 1074 O O . ASN A 1 134 ? 24.984 -17.5 2.984 1 88.75 134 ASN A O 1
ATOM 1078 N N . VAL A 1 135 ? 25.891 -15.492 3.693 1 94.5 135 VAL A N 1
ATOM 1079 C CA . VAL A 1 135 ? 25.688 -14.891 2.381 1 94.5 135 VAL A CA 1
ATOM 1080 C C . VAL A 1 135 ? 27.016 -14.398 1.814 1 94.5 135 VAL A C 1
ATOM 1082 O O . VAL A 1 135 ? 27.797 -13.766 2.523 1 94.5 135 VAL A O 1
ATOM 1085 N N . GLN A 1 136 ? 27.328 -14.742 0.646 1 93.19 136 GLN A N 1
ATOM 1086 C CA . GLN A 1 136 ? 28.469 -14.219 -0.091 1 93.19 136 GLN A CA 1
ATOM 1087 C C . GLN A 1 136 ? 28.016 -13.312 -1.234 1 93.19 136 GLN A C 1
ATOM 1089 O O . GLN A 1 136 ? 27.078 -13.641 -1.956 1 93.19 136 GLN A O 1
ATOM 1094 N N . THR A 1 137 ? 28.672 -12.188 -1.295 1 94.25 137 THR A N 1
ATOM 1095 C CA . THR A 1 137 ? 28.297 -11.25 -2.346 1 94.25 137 THR A CA 1
ATOM 1096 C C . THR A 1 137 ? 29.547 -10.719 -3.057 1 94.25 137 THR A C 1
ATOM 1098 O O . THR A 1 137 ? 30.578 -10.492 -2.424 1 94.25 137 THR A O 1
ATOM 1101 N N . PHE A 1 138 ? 29.516 -10.648 -4.324 1 93.12 138 PHE A N 1
ATOM 1102 C CA . PHE A 1 138 ? 30.5 -9.977 -5.152 1 93.12 138 PHE A CA 1
ATOM 1103 C C . PHE A 1 138 ? 29.891 -8.758 -5.836 1 93.12 138 PHE A C 1
ATOM 1105 O O . PHE A 1 138 ? 28.875 -8.867 -6.535 1 93.12 138 PHE A O 1
ATOM 1112 N N . ASN A 1 139 ? 30.422 -7.609 -5.602 1 93 139 ASN A N 1
ATOM 1113 C CA . ASN A 1 139 ? 29.875 -6.363 -6.129 1 93 139 ASN A CA 1
ATOM 1114 C C . ASN A 1 139 ? 30.828 -5.711 -7.125 1 93 139 ASN A C 1
ATOM 1116 O O . ASN A 1 139 ? 31.859 -5.168 -6.734 1 93 139 ASN A O 1
ATOM 1120 N N . ASN A 1 140 ? 30.453 -5.68 -8.336 1 90.88 140 ASN A N 1
ATOM 1121 C CA . ASN A 1 140 ? 31.234 -5.07 -9.406 1 90.88 140 ASN A CA 1
ATOM 1122 C C . ASN A 1 140 ? 30.484 -3.932 -10.078 1 90.88 140 ASN A C 1
ATOM 1124 O O . ASN A 1 140 ? 30.766 -3.586 -11.227 1 90.88 140 ASN A O 1
ATOM 1128 N N . VAL A 1 141 ? 29.531 -3.373 -9.398 1 92.56 141 VAL A N 1
ATOM 1129 C CA . VAL A 1 141 ? 28.641 -2.443 -10.094 1 92.56 141 VAL A CA 1
ATOM 1130 C C . VAL A 1 141 ? 28.641 -1.092 -9.391 1 92.56 141 VAL A C 1
ATOM 1132 O O . VAL A 1 141 ? 28.703 -0.044 -10.039 1 92.56 141 VAL A O 1
ATOM 1135 N N . THR A 1 142 ? 28.688 -1.055 -8.047 1 93.88 142 THR A N 1
ATOM 1136 C CA . THR A 1 142 ? 28.438 0.186 -7.324 1 93.88 142 THR A CA 1
ATOM 1137 C C . THR A 1 142 ? 29.719 0.983 -7.145 1 93.88 142 THR A C 1
ATOM 1139 O O . THR A 1 142 ? 29.672 2.197 -6.941 1 93.88 142 THR A O 1
ATOM 1142 N N . ASN A 1 143 ? 30.891 0.4 -7.145 1 92.62 143 ASN A N 1
ATOM 1143 C CA . ASN A 1 143 ? 32.219 1.036 -7.105 1 92.62 143 ASN A CA 1
ATOM 1144 C C . ASN A 1 143 ? 32.312 2.033 -5.957 1 92.62 143 ASN A C 1
ATOM 1146 O O . ASN A 1 143 ? 32.75 3.164 -6.148 1 92.62 143 ASN A O 1
ATOM 1150 N N . GLY A 1 144 ? 31.734 1.682 -4.848 1 92.69 144 GLY A N 1
ATOM 1151 C CA . GLY A 1 144 ? 31.906 2.486 -3.648 1 92.69 144 GLY A CA 1
ATOM 1152 C C . GLY A 1 144 ? 30.969 3.676 -3.594 1 92.69 144 GLY A C 1
ATOM 1153 O O . GLY A 1 144 ? 31.062 4.512 -2.691 1 92.69 144 GLY A O 1
ATOM 1154 N N . ALA A 1 145 ? 30.016 3.795 -4.465 1 96.19 145 ALA A N 1
ATOM 1155 C CA . ALA A 1 145 ? 29.094 4.926 -4.508 1 96.19 145 ALA A CA 1
ATOM 1156 C C . ALA A 1 145 ? 28.281 5.02 -3.221 1 96.19 145 ALA A C 1
ATOM 1158 O O . ALA A 1 145 ? 27.859 3.998 -2.668 1 96.19 145 ALA A O 1
ATOM 1159 N N . LYS A 1 146 ? 28.078 6.25 -2.736 1 96.25 146 LYS A N 1
ATOM 1160 C CA . LYS A 1 146 ? 27.203 6.504 -1.595 1 96.25 146 LYS A CA 1
ATOM 1161 C C . LYS A 1 146 ? 25.734 6.5 -2.016 1 96.25 146 LYS A C 1
ATOM 1163 O O . LYS A 1 146 ? 25.422 6.746 -3.182 1 96.25 146 LYS A O 1
ATOM 1168 N N . ILE A 1 147 ? 24.859 6.16 -1.057 1 95.5 147 ILE A N 1
ATOM 1169 C CA . ILE A 1 147 ? 23.438 6.168 -1.378 1 95.5 147 ILE A CA 1
ATOM 1170 C C . ILE A 1 147 ? 22.984 7.602 -1.62 1 95.5 147 ILE A C 1
ATOM 1172 O O . ILE A 1 147 ? 23.609 8.555 -1.161 1 95.5 147 ILE A O 1
ATOM 1176 N N . ASP A 1 148 ? 21.906 7.816 -2.408 1 91.81 148 ASP A N 1
ATOM 1177 C CA . ASP A 1 148 ? 21.344 9.125 -2.729 1 91.81 148 ASP A CA 1
ATOM 1178 C C . ASP A 1 148 ? 20.391 9.594 -1.635 1 91.81 148 ASP A C 1
ATOM 1180 O O . ASP A 1 148 ? 19.188 9.703 -1.864 1 91.81 148 ASP A O 1
ATOM 1184 N N . LYS A 1 149 ? 20.875 9.867 -0.436 1 91.5 149 LYS A N 1
ATOM 1185 C CA . LYS A 1 149 ? 20.234 10.516 0.712 1 91.5 149 LYS A CA 1
ATOM 1186 C C . LYS A 1 149 ? 19.391 9.523 1.499 1 91.5 149 LYS A C 1
ATOM 1188 O O . LYS A 1 149 ? 19.422 9.508 2.73 1 91.5 149 LYS A O 1
ATOM 1193 N N . LEU A 1 150 ? 18.562 8.695 0.825 1 96.56 150 LEU A N 1
ATOM 1194 C CA . LEU A 1 150 ? 17.609 7.832 1.512 1 96.56 150 LEU A CA 1
ATOM 1195 C C . LEU A 1 150 ? 17.266 6.605 0.67 1 96.56 150 LEU A C 1
ATOM 1197 O O . LEU A 1 150 ? 17.062 6.715 -0.541 1 96.56 150 LEU A O 1
ATOM 1201 N N . ILE A 1 151 ? 17.281 5.457 1.261 1 97.44 151 ILE A N 1
ATOM 1202 C CA . ILE A 1 151 ? 16.75 4.246 0.649 1 97.44 151 ILE A CA 1
ATOM 1203 C C . ILE A 1 151 ? 15.562 3.736 1.466 1 97.44 151 ILE A C 1
ATOM 1205 O O . ILE A 1 151 ? 15.641 3.631 2.691 1 97.44 151 ILE A O 1
ATOM 1209 N N . VAL A 1 152 ? 14.422 3.48 0.829 1 97.5 152 VAL A N 1
ATOM 1210 C CA . VAL A 1 152 ? 13.219 2.982 1.491 1 97.5 152 VAL A CA 1
ATOM 1211 C C . VAL A 1 152 ? 12.859 1.605 0.941 1 97.5 152 VAL A C 1
ATOM 1213 O O . VAL A 1 152 ? 12.695 1.438 -0.269 1 97.5 152 VAL A O 1
ATOM 1216 N N . GLN A 1 153 ? 12.914 0.636 1.744 1 97.56 153 GLN A N 1
ATOM 1217 C CA . GLN A 1 153 ? 12.305 -0.661 1.466 1 97.56 153 GLN A CA 1
ATOM 1218 C C . GLN A 1 153 ? 10.891 -0.731 2.02 1 97.56 153 GLN A C 1
ATOM 1220 O O . GLN A 1 153 ? 10.688 -0.647 3.232 1 97.56 153 GLN A O 1
ATOM 1225 N N . TYR A 1 154 ? 9.906 -0.88 1.173 1 96.12 154 TYR A N 1
ATOM 1226 C CA . TYR A 1 154 ? 8.516 -0.917 1.616 1 96.12 154 TYR A CA 1
ATOM 1227 C C . TYR A 1 154 ? 7.773 -2.092 0.989 1 96.12 154 TYR A C 1
ATOM 1229 O O . TYR A 1 154 ? 7.457 -2.07 -0.204 1 96.12 154 TYR A O 1
ATOM 1237 N N . LYS A 1 155 ? 7.352 -3.082 1.864 1 93.88 155 LYS A N 1
ATOM 1238 C CA . LYS A 1 155 ? 6.684 -4.297 1.401 1 93.88 155 LYS A CA 1
ATOM 1239 C C . LYS A 1 155 ? 7.391 -4.883 0.183 1 93.88 155 LYS A C 1
ATOM 1241 O O . LYS A 1 155 ? 6.754 -5.176 -0.83 1 93.88 155 LYS A O 1
ATOM 1246 N N . GLU A 1 156 ? 8.625 -4.996 0.359 1 95.38 156 GLU A N 1
ATOM 1247 C CA . GLU A 1 156 ? 9.562 -5.504 -0.643 1 95.38 156 GLU A CA 1
ATOM 1248 C C . GLU A 1 156 ? 10.516 -6.523 -0.036 1 95.38 156 GLU A C 1
ATOM 1250 O O . GLU A 1 156 ? 11.008 -6.34 1.082 1 95.38 156 GLU A O 1
ATOM 1255 N N . SER A 1 157 ? 10.773 -7.621 -0.758 1 97.5 157 SER A N 1
ATOM 1256 C CA . SER A 1 157 ? 11.742 -8.586 -0.252 1 97.5 157 SER A CA 1
ATOM 1257 C C . SER A 1 157 ? 13.164 -8.039 -0.354 1 97.5 157 SER A C 1
ATOM 1259 O O . SER A 1 157 ? 13.406 -7.051 -1.057 1 97.5 157 SER A O 1
ATOM 1261 N N . ASP A 1 158 ? 14.062 -8.625 0.341 1 98.38 158 ASP A N 1
ATOM 1262 C CA . ASP A 1 158 ? 15.469 -8.227 0.253 1 98.38 158 ASP A CA 1
ATOM 1263 C C . ASP A 1 158 ? 16 -8.422 -1.162 1 98.38 158 ASP A C 1
ATOM 1265 O O . ASP A 1 158 ? 16.766 -7.594 -1.662 1 98.38 158 ASP A O 1
ATOM 1269 N N . TRP A 1 159 ? 15.594 -9.5 -1.815 1 98.31 159 TRP A N 1
ATOM 1270 C CA . TRP A 1 159 ? 16.016 -9.766 -3.188 1 98.31 159 TRP A CA 1
ATOM 1271 C C . TRP A 1 159 ? 15.516 -8.672 -4.129 1 98.31 159 TRP A C 1
ATOM 1273 O O . TRP A 1 159 ? 16.266 -8.172 -4.965 1 98.31 159 TRP A O 1
ATOM 1283 N N . GLU A 1 160 ? 14.266 -8.281 -3.973 1 98.06 160 GLU A N 1
ATOM 1284 C CA . GLU A 1 160 ? 13.711 -7.195 -4.77 1 98.06 160 GLU A CA 1
ATOM 1285 C C . GLU A 1 160 ? 14.484 -5.898 -4.555 1 98.06 160 GLU A C 1
ATOM 1287 O O . GLU A 1 160 ? 14.734 -5.156 -5.508 1 98.06 160 GLU A O 1
ATOM 1292 N N . LEU A 1 161 ? 14.758 -5.617 -3.318 1 98.31 161 LEU A N 1
ATOM 1293 C CA . LEU A 1 161 ? 15.523 -4.414 -3.002 1 98.31 161 LEU A CA 1
ATOM 1294 C C . LEU A 1 161 ? 16.906 -4.461 -3.648 1 98.31 161 LEU A C 1
ATOM 1296 O O . LEU A 1 161 ? 17.344 -3.479 -4.246 1 98.31 161 LEU A O 1
ATOM 1300 N N . ILE A 1 162 ? 17.594 -5.594 -3.525 1 98.25 162 ILE A N 1
ATOM 1301 C CA . ILE A 1 162 ? 18.922 -5.766 -4.098 1 98.25 162 ILE A CA 1
ATOM 1302 C C . ILE A 1 162 ? 18.875 -5.508 -5.602 1 98.25 162 ILE A C 1
ATOM 1304 O O . ILE A 1 162 ? 19.703 -4.777 -6.141 1 98.25 162 ILE A O 1
ATOM 1308 N N . LYS A 1 163 ? 17.922 -6.043 -6.254 1 98 163 LYS A N 1
ATOM 1309 C CA . LYS A 1 163 ? 17.75 -5.832 -7.691 1 98 163 LYS A CA 1
ATOM 1310 C C . LYS A 1 163 ? 17.531 -4.355 -8.008 1 98 163 LYS A C 1
ATOM 1312 O O . LYS A 1 163 ? 18.125 -3.818 -8.938 1 98 163 LYS A O 1
ATOM 1317 N N . ARG A 1 164 ? 16.656 -3.793 -7.246 1 97.69 164 ARG A N 1
ATOM 1318 C CA . ARG A 1 164 ? 16.344 -2.387 -7.469 1 97.69 164 ARG A CA 1
ATOM 1319 C C . ARG A 1 164 ? 17.578 -1.511 -7.297 1 97.69 164 ARG A C 1
ATOM 1321 O O . ARG A 1 164 ? 17.859 -0.657 -8.141 1 97.69 164 ARG A O 1
ATOM 1328 N N . LEU A 1 165 ? 18.359 -1.741 -6.246 1 97.69 165 LEU A N 1
ATOM 1329 C CA . LEU A 1 165 ? 19.547 -0.945 -5.984 1 97.69 165 LEU A CA 1
ATOM 1330 C C . LEU A 1 165 ? 20.609 -1.179 -7.059 1 97.69 165 LEU A C 1
ATOM 1332 O O . LEU A 1 165 ? 21.266 -0.235 -7.504 1 97.69 165 LEU A O 1
ATOM 1336 N N . ALA A 1 166 ? 20.766 -2.422 -7.492 1 97.19 166 ALA A N 1
ATOM 1337 C CA . ALA A 1 166 ? 21.688 -2.717 -8.586 1 97.19 166 ALA A CA 1
ATOM 1338 C C . ALA A 1 166 ? 21.266 -1.999 -9.867 1 97.19 166 ALA A C 1
ATOM 1340 O O . ALA A 1 166 ? 22.109 -1.518 -10.617 1 97.19 166 ALA A O 1
ATOM 1341 N N . SER A 1 167 ? 20.016 -1.884 -10.055 1 96.31 167 SER A N 1
ATOM 1342 C CA . SER A 1 167 ? 19.484 -1.289 -11.273 1 96.31 167 SER A CA 1
ATOM 1343 C C . SER A 1 167 ? 19.781 0.206 -11.336 1 96.31 167 SER A C 1
ATOM 1345 O O . SER A 1 167 ? 19.75 0.805 -12.414 1 96.31 167 SER A O 1
ATOM 1347 N N . HIS A 1 168 ? 20.016 0.821 -10.164 1 94.88 168 HIS A N 1
ATOM 1348 C CA . HIS A 1 168 ? 20.422 2.223 -10.156 1 94.88 168 HIS A CA 1
ATOM 1349 C C . HIS A 1 168 ? 21.641 2.445 -11.039 1 94.88 168 HIS A C 1
ATOM 1351 O O . HIS A 1 168 ? 21.859 3.551 -11.531 1 94.88 168 HIS A O 1
ATOM 1357 N N . PHE A 1 169 ? 22.438 1.427 -11.211 1 94.5 169 PHE A N 1
ATOM 1358 C CA . PHE A 1 169 ? 23.656 1.482 -12 1 94.5 169 PHE A CA 1
ATOM 1359 C C . PHE A 1 169 ? 23.516 0.668 -13.281 1 94.5 169 PHE A C 1
ATOM 1361 O O . PHE A 1 169 ? 24.516 0.293 -13.898 1 94.5 169 PHE A O 1
ATOM 1368 N N . ASN A 1 170 ? 22.281 0.272 -13.555 1 94.25 170 ASN A N 1
ATOM 1369 C CA . ASN A 1 170 ? 21.938 -0.542 -14.719 1 94.25 170 ASN A CA 1
ATOM 1370 C C . ASN A 1 170 ? 22.641 -1.892 -14.688 1 94.25 170 ASN A C 1
ATOM 1372 O O . ASN A 1 170 ? 22.953 -2.457 -15.734 1 94.25 170 ASN A O 1
ATOM 1376 N N . GLY A 1 171 ? 22.984 -2.328 -13.531 1 94.19 171 GLY A N 1
ATOM 1377 C CA . GLY A 1 171 ? 23.578 -3.643 -13.352 1 94.19 171 GLY A CA 1
ATOM 1378 C C . GLY A 1 171 ? 22.562 -4.723 -13.031 1 94.19 171 GLY A C 1
ATOM 1379 O O . GLY A 1 171 ? 21.578 -4.465 -12.328 1 94.19 171 GLY A O 1
ATOM 1380 N N . GLY A 1 172 ? 22.844 -5.938 -13.523 1 95.44 172 GLY A N 1
ATOM 1381 C CA . GLY A 1 172 ? 22.031 -7.09 -13.18 1 95.44 172 GLY A CA 1
ATOM 1382 C C . GLY A 1 172 ? 22.562 -7.875 -12 1 95.44 172 GLY A C 1
ATOM 1383 O O . GLY A 1 172 ? 23.75 -7.762 -11.656 1 95.44 172 GLY A O 1
ATOM 1384 N N . VAL A 1 173 ? 21.625 -8.602 -11.359 1 97.56 173 VAL A N 1
ATOM 1385 C CA . VAL A 1 173 ? 22 -9.469 -10.25 1 97.56 173 VAL A CA 1
ATOM 1386 C C . VAL A 1 173 ? 22.016 -10.922 -10.711 1 97.56 173 VAL A C 1
ATOM 1388 O O . VAL A 1 173 ? 21.094 -11.375 -11.398 1 97.56 173 VAL A O 1
ATOM 1391 N N . VAL A 1 174 ? 23.047 -11.602 -10.344 1 97.19 174 VAL A N 1
ATOM 1392 C CA . VAL A 1 174 ? 23.203 -13.008 -10.703 1 97.19 174 VAL A CA 1
ATOM 1393 C C . VAL A 1 174 ? 23.016 -13.883 -9.469 1 97.19 174 VAL A C 1
ATOM 1395 O O . VAL A 1 174 ? 23.703 -13.695 -8.461 1 97.19 174 VAL A O 1
ATOM 1398 N N . SER A 1 175 ? 22.062 -14.758 -9.508 1 97.06 175 SER A N 1
ATOM 1399 C CA . SER A 1 175 ? 21.938 -15.781 -8.477 1 97.06 175 SER A CA 1
ATOM 1400 C C . SER A 1 175 ? 22.922 -16.922 -8.719 1 97.06 175 SER A C 1
ATOM 1402 O O . SER A 1 175 ? 22.734 -17.703 -9.656 1 97.06 175 SER A O 1
ATOM 1404 N N . GLU A 1 176 ? 23.922 -16.969 -7.926 1 94.75 176 GLU A N 1
ATOM 1405 C CA . GLU A 1 176 ? 24.859 -18.062 -8.055 1 94.75 176 GLU A CA 1
ATOM 1406 C C . GLU A 1 176 ? 24.281 -19.359 -7.5 1 94.75 176 GLU A C 1
ATOM 1408 O O . GLU A 1 176 ? 23.766 -19.391 -6.383 1 94.75 176 GLU A O 1
ATOM 1413 N N . CYS A 1 177 ? 24.328 -20.391 -8.297 1 95 177 CYS A N 1
ATOM 1414 C CA . CYS A 1 177 ? 23.609 -21.594 -7.887 1 95 177 CYS A CA 1
ATOM 1415 C C . CYS A 1 177 ? 24.547 -22.797 -7.879 1 95 177 CYS A C 1
ATOM 1417 O O . CYS A 1 177 ? 24.109 -23.922 -8.109 1 95 177 CYS A O 1
ATOM 1419 N N . GLN A 1 178 ? 25.812 -22.609 -7.73 1 92.94 178 GLN A N 1
ATOM 1420 C CA . GLN A 1 178 ? 26.766 -23.703 -7.75 1 92.94 178 GLN A CA 1
ATOM 1421 C C . GLN A 1 178 ? 27.484 -23.844 -6.41 1 92.94 178 GLN A C 1
ATOM 1423 O O . GLN A 1 178 ? 28.469 -24.578 -6.297 1 92.94 178 GLN A O 1
ATOM 1428 N N . LEU A 1 179 ? 26.984 -23.078 -5.445 1 86.69 179 LEU A N 1
ATOM 1429 C CA . LEU A 1 179 ? 27.594 -23.109 -4.121 1 86.69 179 LEU A CA 1
ATOM 1430 C C . LEU A 1 179 ? 26.562 -23.469 -3.057 1 86.69 179 LEU A C 1
ATOM 1432 O O . LEU A 1 179 ? 25.359 -23.391 -3.301 1 86.69 179 LEU A O 1
ATOM 1436 N N . THR A 1 180 ? 27.047 -23.844 -1.868 1 88.94 180 THR A N 1
ATOM 1437 C CA . THR A 1 180 ? 26.203 -24.344 -0.795 1 88.94 180 THR A CA 1
ATOM 1438 C C . THR A 1 180 ? 25.484 -23.203 -0.082 1 88.94 180 THR A C 1
ATOM 1440 O O . THR A 1 180 ? 24.328 -23.344 0.327 1 88.94 180 THR A O 1
ATOM 1443 N N . ASP A 1 181 ? 26.109 -22.094 0.013 1 91.94 181 ASP A N 1
ATOM 1444 C CA . ASP A 1 181 ? 25.531 -20.984 0.739 1 91.94 181 ASP A CA 1
ATOM 1445 C C . ASP A 1 181 ? 24.859 -20 -0.218 1 91.94 181 ASP A C 1
ATOM 1447 O O . ASP A 1 181 ? 24.875 -20.188 -1.435 1 91.94 181 ASP A O 1
ATOM 1451 N N . ILE A 1 182 ? 24.094 -19.062 0.392 1 96.12 182 ILE A N 1
ATOM 1452 C CA . ILE A 1 182 ? 23.516 -18 -0.421 1 96.12 182 ILE A CA 1
ATOM 1453 C C . ILE A 1 182 ? 24.625 -17.172 -1.062 1 96.12 182 ILE A C 1
ATOM 1455 O O . ILE A 1 182 ? 25.531 -16.703 -0.371 1 96.12 182 ILE A O 1
ATOM 1459 N N . LYS A 1 183 ? 24.578 -17.062 -2.359 1 95.5 183 LYS A N 1
ATOM 1460 C CA . LYS A 1 183 ? 25.578 -16.25 -3.062 1 95.5 183 LYS A CA 1
ATOM 1461 C C . LYS A 1 183 ? 24.953 -15.523 -4.246 1 95.5 183 LYS A C 1
ATOM 1463 O O . LYS A 1 183 ? 24.172 -16.109 -5.008 1 95.5 183 LYS A O 1
ATOM 1468 N N . TYR A 1 184 ? 25.188 -14.227 -4.312 1 96.81 184 TYR A N 1
ATOM 1469 C CA . TYR A 1 184 ? 24.781 -13.469 -5.492 1 96.81 184 TYR A CA 1
ATOM 1470 C C . TYR A 1 184 ? 25.859 -12.477 -5.902 1 96.81 184 TYR A C 1
ATOM 1472 O O . TYR A 1 184 ? 26.703 -12.102 -5.09 1 96.81 184 TYR A O 1
ATOM 1480 N N . SER A 1 185 ? 25.906 -12.164 -7.145 1 96.25 185 SER A N 1
ATOM 1481 C CA . SER A 1 185 ? 26.844 -11.195 -7.684 1 96.25 185 SER A CA 1
ATOM 1482 C C . SER A 1 185 ? 26.125 -10.031 -8.359 1 96.25 185 SER A C 1
ATOM 1484 O O . SER A 1 185 ? 25.094 -10.234 -9.023 1 96.25 185 SER A O 1
ATOM 1486 N N . LEU A 1 186 ? 26.594 -8.859 -8.109 1 96.31 186 LEU A N 1
ATOM 1487 C CA . LEU A 1 186 ? 26.188 -7.699 -8.883 1 96.31 186 LEU A CA 1
ATOM 1488 C C . LEU A 1 186 ? 27.125 -7.484 -10.07 1 96.31 186 LEU A C 1
ATOM 1490 O O . LEU A 1 186 ? 28.281 -7.082 -9.898 1 96.31 186 LEU A O 1
ATOM 1494 N N . GLY A 1 187 ? 26.594 -7.734 -11.227 1 92.75 187 GLY A N 1
ATOM 1495 C CA . GLY A 1 187 ? 27.469 -7.773 -12.383 1 92.75 187 GLY A CA 1
ATOM 1496 C C . GLY A 1 187 ? 28.297 -9.047 -12.453 1 92.75 187 GLY A C 1
ATOM 1497 O O . GLY A 1 187 ? 27.828 -10.117 -12.078 1 92.75 187 GLY A O 1
ATOM 1498 N N . ALA A 1 188 ? 29.406 -8.969 -12.992 1 87.25 188 ALA A N 1
ATOM 1499 C CA . ALA A 1 188 ? 30.281 -10.133 -13.203 1 87.25 188 ALA A CA 1
ATOM 1500 C C . ALA A 1 188 ? 30.875 -10.609 -11.891 1 87.25 188 ALA A C 1
ATOM 1502 O O . ALA A 1 188 ? 31.203 -9.797 -11.016 1 87.25 188 ALA A O 1
ATOM 1503 N N . SER A 1 189 ? 30.859 -12.008 -11.539 1 77 189 SER A N 1
ATOM 1504 C CA . SER A 1 189 ? 31.297 -12.633 -10.297 1 77 189 SER A CA 1
ATOM 1505 C C . SER A 1 189 ? 32.812 -12.578 -10.164 1 77 189 SER A C 1
ATOM 1507 O O . SER A 1 189 ? 33.375 -13.047 -9.172 1 77 189 SER A O 1
ATOM 1509 N N . GLY A 1 190 ? 33.531 -12.008 -10.922 1 69.75 190 GLY A N 1
ATOM 1510 C CA . GLY A 1 190 ? 35 -11.883 -10.789 1 69.75 190 GLY A CA 1
ATOM 1511 C C . GLY A 1 190 ? 35.75 -12.914 -11.602 1 69.75 190 GLY A C 1
ATOM 1512 O O . GLY A 1 190 ? 36.969 -12.891 -11.648 1 69.75 190 GLY A O 1
ATOM 1513 N N . ASP A 1 191 ? 35.062 -13.906 -12.109 1 69.81 191 ASP A N 1
ATOM 1514 C CA . ASP A 1 191 ? 35.781 -14.852 -12.961 1 69.81 191 ASP A CA 1
ATOM 1515 C C . ASP A 1 191 ? 36.375 -14.148 -14.188 1 69.81 191 ASP A C 1
ATOM 1517 O O . ASP A 1 191 ? 35.656 -13.508 -14.945 1 69.81 191 ASP A O 1
ATOM 1521 N N . ARG A 1 192 ? 37.781 -14.07 -14.391 1 72.94 192 ARG A N 1
ATOM 1522 C CA . ARG A 1 192 ? 38.5 -13.367 -15.453 1 72.94 192 ARG A CA 1
ATOM 1523 C C . ARG A 1 192 ? 38.75 -14.297 -16.641 1 72.94 192 ARG A C 1
ATOM 1525 O O . ARG A 1 192 ? 39.406 -13.898 -17.609 1 72.94 192 ARG A O 1
ATOM 1532 N N . LYS A 1 193 ? 38.125 -15.508 -16.594 1 85.19 193 LYS A N 1
ATOM 1533 C CA . LYS A 1 193 ? 38.375 -16.453 -17.688 1 85.19 193 LYS A CA 1
ATOM 1534 C C . LYS A 1 193 ? 37.562 -16.078 -18.922 1 85.19 193 LYS A C 1
ATOM 1536 O O . LYS A 1 193 ? 36.375 -15.758 -18.828 1 85.19 193 LYS A O 1
ATOM 1541 N N . THR A 1 194 ? 38.219 -16.125 -20.094 1 92 194 THR A N 1
ATOM 1542 C CA . THR A 1 194 ? 37.562 -15.891 -21.375 1 92 194 THR A CA 1
ATOM 1543 C C . THR A 1 194 ? 37.469 -17.188 -22.172 1 92 194 THR A C 1
ATOM 1545 O O . THR A 1 194 ? 38.438 -17.922 -22.297 1 92 194 THR A O 1
ATOM 1548 N N . TYR A 1 195 ? 36.312 -17.5 -22.672 1 94.25 195 TYR A N 1
ATOM 1549 C CA . TYR A 1 195 ? 36.094 -18.719 -23.438 1 94.25 195 TYR A CA 1
ATOM 1550 C C . TYR A 1 195 ? 36.125 -18.422 -24.938 1 94.25 195 TYR A C 1
ATOM 1552 O O . TYR A 1 195 ? 35.438 -17.516 -25.406 1 94.25 195 TYR A O 1
ATOM 1560 N N . ASP A 1 196 ? 36.906 -19.25 -25.656 1 93.56 196 ASP A N 1
ATOM 1561 C CA . ASP A 1 196 ? 36.906 -19.172 -27.109 1 93.56 196 ASP A CA 1
ATOM 1562 C C . ASP A 1 196 ? 35.938 -20.172 -27.703 1 93.56 196 ASP A C 1
ATOM 1564 O O . ASP A 1 196 ? 36.094 -21.391 -27.531 1 93.56 196 ASP A O 1
ATOM 1568 N N . ILE A 1 197 ? 34.938 -19.625 -28.328 1 93.69 197 ILE A N 1
ATOM 1569 C CA . ILE A 1 197 ? 33.906 -20.469 -28.891 1 93.69 197 ILE A CA 1
ATOM 1570 C C . ILE A 1 197 ? 33.906 -20.375 -30.406 1 93.69 197 ILE A C 1
ATOM 1572 O O . ILE A 1 197 ? 33.969 -19.281 -30.969 1 93.69 197 ILE A O 1
ATOM 1576 N N . ASN A 1 198 ? 33.938 -21.5 -31.109 1 89.19 198 ASN A N 1
ATOM 1577 C CA . ASN A 1 198 ? 33.938 -21.547 -32.562 1 89.19 198 ASN A CA 1
ATOM 1578 C C . ASN A 1 198 ? 32.75 -22.391 -33.094 1 89.19 198 ASN A C 1
ATOM 1580 O O . ASN A 1 198 ? 32.906 -23.109 -34.094 1 89.19 198 ASN A O 1
ATOM 1584 N N . GLU A 1 199 ? 31.703 -22.266 -32.5 1 86.25 199 GLU A N 1
ATOM 1585 C CA . GLU A 1 199 ? 30.531 -23.016 -32.938 1 86.25 199 GLU A CA 1
ATOM 1586 C C . GLU A 1 199 ? 30.047 -22.547 -34.312 1 86.25 199 GLU A C 1
ATOM 1588 O O . GLU A 1 199 ? 29.953 -21.328 -34.562 1 86.25 199 GLU A O 1
ATOM 1593 N N . PHE A 1 200 ? 29.719 -23.453 -35.156 1 86.5 200 PHE A N 1
ATOM 1594 C CA . PHE A 1 200 ? 29.297 -23.125 -36.5 1 86.5 200 PHE A CA 1
ATOM 1595 C C . PHE A 1 200 ? 27.812 -22.797 -36.562 1 86.5 200 PHE A C 1
ATOM 1597 O O . PHE A 1 200 ? 27.391 -21.891 -37.281 1 86.5 200 PHE A O 1
ATOM 1604 N N . ASN A 1 201 ? 27.016 -23.547 -35.781 1 90.75 201 ASN A N 1
ATOM 1605 C CA . ASN A 1 201 ? 25.578 -23.297 -35.719 1 90.75 201 ASN A CA 1
ATOM 1606 C C . ASN A 1 201 ? 25.234 -22.266 -34.625 1 90.75 201 ASN A C 1
ATOM 1608 O O . ASN A 1 201 ? 25.625 -22.422 -33.469 1 90.75 201 ASN A O 1
ATOM 1612 N N . TYR A 1 202 ? 24.656 -21.234 -35.062 1 94.31 202 TYR A N 1
ATOM 1613 C CA . TYR A 1 202 ? 24.234 -20.188 -34.125 1 94.31 202 TYR A CA 1
ATOM 1614 C C . TYR A 1 202 ? 23.078 -19.391 -34.719 1 94.31 202 TYR A C 1
ATOM 1616 O O . TYR A 1 202 ? 22.75 -19.5 -35.906 1 94.31 202 TYR A O 1
ATOM 1624 N N . SER A 1 203 ? 22.391 -18.656 -33.906 1 96.25 203 SER A N 1
ATOM 1625 C CA . SER A 1 203 ? 21.391 -17.672 -34.312 1 96.25 203 SER A CA 1
ATOM 1626 C C . SER A 1 203 ? 21.812 -16.266 -33.875 1 96.25 203 SER A C 1
ATOM 1628 O O . SER A 1 203 ? 22.422 -16.094 -32.812 1 96.25 203 SER A O 1
ATOM 1630 N N . ILE A 1 204 ? 21.578 -15.305 -34.719 1 94.88 204 ILE A N 1
ATOM 1631 C CA . ILE A 1 204 ? 21.844 -13.898 -34.438 1 94.88 204 ILE A CA 1
ATOM 1632 C C . ILE A 1 204 ? 20.531 -13.117 -34.438 1 94.88 204 ILE A C 1
ATOM 1634 O O . ILE A 1 204 ? 19.672 -13.352 -35.312 1 94.88 204 ILE A O 1
ATOM 1638 N N . LYS A 1 205 ? 20.281 -12.391 -33.406 1 95.75 205 LYS A N 1
ATOM 1639 C CA . LYS A 1 205 ? 19.0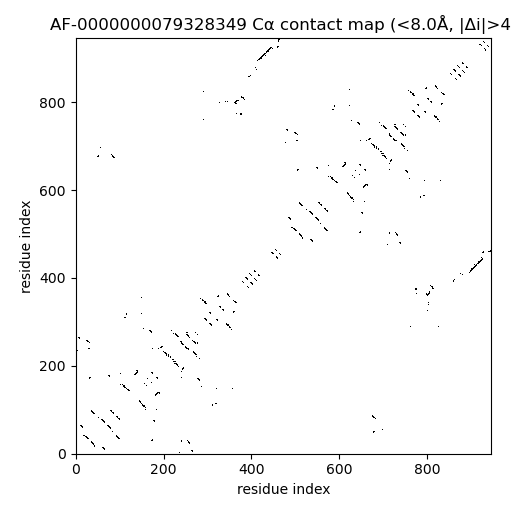62 -11.578 -33.281 1 95.75 205 LYS A CA 1
ATOM 1640 C C . LYS A 1 205 ? 19.406 -10.148 -32.875 1 95.75 205 LYS A C 1
ATOM 1642 O O . LYS A 1 205 ? 20.375 -9.922 -32.156 1 95.75 205 LYS A O 1
ATOM 1647 N N . LYS A 1 206 ? 18.641 -9.109 -33.375 1 93.88 206 LYS A N 1
ATOM 1648 C CA . LYS A 1 206 ? 18.766 -7.711 -33 1 93.88 206 LYS A CA 1
ATOM 1649 C C . LYS A 1 206 ? 17.469 -7.18 -32.375 1 93.88 206 LYS A C 1
ATOM 1651 O O . LYS A 1 206 ? 16.422 -7.246 -33.031 1 93.88 206 LYS A O 1
ATOM 1656 N N . GLY A 1 207 ? 17.547 -6.805 -31.156 1 94 207 GLY A N 1
ATOM 1657 C CA . GLY A 1 207 ? 16.375 -6.266 -30.469 1 94 207 GLY A CA 1
ATOM 1658 C C . GLY A 1 207 ? 16.203 -4.773 -30.688 1 94 207 GLY A C 1
ATOM 1659 O O . GLY A 1 207 ? 16.516 -3.973 -29.812 1 94 207 GLY A O 1
ATOM 1660 N N . LEU A 1 208 ? 15.5 -4.305 -31.719 1 92.44 208 LEU A N 1
ATOM 1661 C CA . LEU A 1 208 ? 15.367 -2.895 -32.062 1 92.44 208 LEU A CA 1
ATOM 1662 C C . LEU A 1 208 ? 14.352 -2.201 -31.172 1 92.44 208 LEU A C 1
ATOM 1664 O O . LEU A 1 208 ? 14.516 -1.027 -30.828 1 92.44 208 LEU A O 1
ATOM 1668 N N . HIS A 1 209 ? 13.242 -2.893 -30.906 1 90.38 209 HIS A N 1
ATOM 1669 C CA . HIS A 1 209 ? 12.289 -2.307 -29.969 1 90.38 209 HIS A CA 1
ATOM 1670 C C . HIS A 1 209 ? 12.93 -2.066 -28.609 1 90.38 209 HIS A C 1
ATOM 1672 O O . HIS A 1 209 ? 12.734 -1.008 -28.016 1 90.38 209 HIS A O 1
ATOM 1678 N N . GLU A 1 210 ? 13.617 -3.107 -28.109 1 91.69 210 GLU A N 1
ATOM 1679 C CA . GLU A 1 210 ? 14.344 -2.967 -26.859 1 91.69 210 GLU A CA 1
ATOM 1680 C C . GLU A 1 210 ? 15.297 -1.771 -26.906 1 91.69 210 GLU A C 1
ATOM 1682 O O . GLU A 1 210 ? 15.383 -1.009 -25.938 1 91.69 210 GLU A O 1
ATOM 1687 N N . TYR A 1 211 ? 15.961 -1.55 -28 1 91.62 211 TYR A N 1
ATOM 1688 C CA . TYR A 1 211 ? 16.859 -0.414 -28.172 1 91.62 211 TYR A CA 1
ATOM 1689 C C . TYR A 1 211 ? 16.109 0.904 -28.016 1 91.62 211 TYR A C 1
ATOM 1691 O O . TYR A 1 211 ? 16.531 1.783 -27.266 1 91.62 211 TYR A O 1
ATOM 1699 N N . LYS A 1 212 ? 15.062 1.03 -28.672 1 89.75 212 LYS A N 1
ATOM 1700 C CA . LYS A 1 212 ? 14.297 2.271 -28.641 1 89.75 212 LYS A CA 1
ATOM 1701 C C . LYS A 1 212 ? 13.836 2.596 -27.219 1 89.75 212 LYS A C 1
ATOM 1703 O O . LYS A 1 212 ? 13.93 3.742 -26.781 1 89.75 212 LYS A O 1
ATOM 1708 N N . VAL A 1 213 ? 13.375 1.595 -26.547 1 90.56 213 VAL A N 1
ATOM 1709 C CA . VAL A 1 213 ? 12.883 1.78 -25.188 1 90.56 213 VAL A CA 1
ATOM 1710 C C . VAL A 1 213 ? 14.031 2.199 -24.281 1 90.56 213 VAL A C 1
ATOM 1712 O O . VAL A 1 213 ? 13.922 3.188 -23.547 1 90.56 213 VAL A O 1
ATOM 1715 N N . LYS A 1 214 ? 15.156 1.503 -24.312 1 91.38 214 LYS A N 1
ATOM 1716 C CA . LYS A 1 214 ? 16.297 1.787 -23.453 1 91.38 214 LYS A CA 1
ATOM 1717 C C . LYS A 1 214 ? 16.922 3.143 -23.781 1 91.38 214 LYS A C 1
ATOM 1719 O O . LYS A 1 214 ? 17.25 3.918 -22.891 1 91.38 214 LYS A O 1
ATOM 1724 N N . ALA A 1 215 ? 17.016 3.447 -25.031 1 89.62 215 ALA A N 1
ATOM 1725 C CA . ALA A 1 215 ? 17.625 4.699 -25.484 1 89.62 215 ALA A CA 1
ATOM 1726 C C . ALA A 1 215 ? 16.781 5.898 -25.047 1 89.62 215 ALA A C 1
ATOM 1728 O O . ALA A 1 215 ? 17.328 6.957 -24.719 1 89.62 215 ALA A O 1
ATOM 1729 N N . ALA A 1 216 ? 15.523 5.688 -25.016 1 87.75 216 ALA A N 1
ATOM 1730 C CA . ALA A 1 216 ? 14.617 6.793 -24.703 1 87.75 216 ALA A CA 1
ATOM 1731 C C . ALA A 1 216 ? 14.5 7.004 -23.203 1 87.75 216 ALA A C 1
ATOM 1733 O O . ALA A 1 216 ? 14.234 8.117 -22.734 1 87.75 216 ALA A O 1
ATOM 1734 N N . ASN A 1 217 ? 14.695 5.953 -22.422 1 85.62 217 ASN A N 1
ATOM 1735 C CA . ASN A 1 217 ? 14.305 6.023 -21.031 1 85.62 217 ASN A CA 1
ATOM 1736 C C . ASN A 1 217 ? 15.516 5.926 -20.094 1 85.62 217 ASN A C 1
ATOM 1738 O O . ASN A 1 217 ? 15.43 6.27 -18.922 1 85.62 217 ASN A O 1
ATOM 1742 N N . ASP A 1 218 ? 16.547 5.445 -20.562 1 83.25 218 ASP A N 1
ATOM 1743 C CA . ASP A 1 218 ? 17.703 5.215 -19.688 1 83.25 218 ASP A CA 1
ATOM 1744 C C . ASP A 1 218 ? 18.844 6.168 -20.031 1 83.25 218 ASP A C 1
ATOM 1746 O O . ASP A 1 218 ? 18.938 6.66 -21.156 1 83.25 218 ASP A O 1
ATOM 1750 N N . ASP A 1 219 ? 19.688 6.438 -18.953 1 76.88 219 ASP A N 1
ATOM 1751 C CA . ASP A 1 219 ? 20.734 7.445 -19.078 1 76.88 219 ASP A CA 1
ATOM 1752 C C . ASP A 1 219 ? 22.094 6.797 -19.297 1 76.88 219 ASP A C 1
ATOM 1754 O O . ASP A 1 219 ? 23 6.934 -18.469 1 76.88 219 ASP A O 1
ATOM 1758 N N . TYR A 1 220 ? 22.297 6.043 -20.281 1 79.19 220 TYR A N 1
ATOM 1759 C CA . TYR A 1 220 ? 23.609 5.559 -20.672 1 79.19 220 TYR A CA 1
ATOM 1760 C C . TYR A 1 220 ? 23.719 5.465 -22.188 1 79.19 220 TYR A C 1
ATOM 1762 O O . TYR A 1 220 ? 22.719 5.457 -22.891 1 79.19 220 TYR A O 1
ATOM 1770 N N . ASP A 1 221 ? 24.938 5.516 -22.672 1 85.38 221 ASP A N 1
ATOM 1771 C CA . ASP A 1 221 ? 25.203 5.477 -24.109 1 85.38 221 ASP A CA 1
ATOM 1772 C C . ASP A 1 221 ? 24.922 4.082 -24.672 1 85.38 221 ASP A C 1
ATOM 1774 O O . ASP A 1 221 ? 25.484 3.094 -24.203 1 85.38 221 ASP A O 1
ATOM 1778 N N . LEU A 1 222 ? 23.984 4.047 -25.531 1 89.75 222 LEU A N 1
ATOM 1779 C CA . LEU A 1 222 ? 23.594 2.781 -26.141 1 89.75 222 LEU A CA 1
ATOM 1780 C C . LEU A 1 222 ? 23.484 2.914 -27.656 1 89.75 222 LEU A C 1
ATOM 1782 O O . LEU A 1 222 ? 22.953 3.912 -28.156 1 89.75 222 LEU A O 1
ATOM 1786 N N . ASP A 1 223 ? 24.078 2.025 -28.344 1 91.25 223 ASP A N 1
ATOM 1787 C CA . ASP A 1 223 ? 23.938 1.878 -29.797 1 91.25 223 ASP A CA 1
ATOM 1788 C C . ASP A 1 223 ? 23.078 0.666 -30.156 1 91.25 223 ASP A C 1
ATOM 1790 O O . ASP A 1 223 ? 23.047 -0.312 -29.406 1 91.25 223 ASP A O 1
ATOM 1794 N N . ASP A 1 224 ? 22.422 0.76 -31.266 1 91.44 224 ASP A N 1
ATOM 1795 C CA . ASP A 1 224 ? 21.562 -0.358 -31.641 1 91.44 224 ASP A CA 1
ATOM 1796 C C . ASP A 1 224 ? 22.375 -1.643 -31.797 1 91.44 224 ASP A C 1
ATOM 1798 O O . ASP A 1 224 ? 21.844 -2.742 -31.625 1 91.44 224 ASP A O 1
ATOM 1802 N N . MET A 1 225 ? 23.672 -1.556 -32.094 1 92.31 225 MET A N 1
ATOM 1803 C CA . MET A 1 225 ? 24.547 -2.717 -32.25 1 92.31 225 MET A CA 1
ATOM 1804 C C . MET A 1 225 ? 24.734 -3.426 -30.906 1 92.31 225 MET A C 1
ATOM 1806 O O . MET A 1 225 ? 25.062 -4.613 -30.859 1 92.31 225 MET A O 1
ATOM 1810 N N . ASN A 1 226 ? 24.516 -2.744 -29.844 1 93.56 226 ASN A N 1
ATOM 1811 C CA . ASN A 1 226 ? 24.688 -3.314 -28.5 1 93.56 226 ASN A CA 1
ATOM 1812 C C . ASN A 1 226 ? 23.547 -4.277 -28.172 1 93.56 226 ASN A C 1
ATOM 1814 O O . ASN A 1 226 ? 23.641 -5.039 -27.203 1 93.56 226 ASN A O 1
ATOM 1818 N N . LEU A 1 227 ? 22.516 -4.316 -28.969 1 93.12 227 LEU A N 1
ATOM 1819 C CA . LEU A 1 227 ? 21.375 -5.184 -28.703 1 93.12 227 LEU A CA 1
ATOM 1820 C C . LEU A 1 227 ? 21.375 -6.391 -29.641 1 93.12 227 LEU A C 1
ATOM 1822 O O . LEU A 1 227 ? 20.344 -7.031 -29.828 1 93.12 227 LEU A O 1
ATOM 1826 N N . ILE A 1 228 ? 22.516 -6.562 -30.25 1 94.75 228 ILE A N 1
ATOM 1827 C CA . ILE A 1 228 ? 22.719 -7.816 -30.969 1 94.75 228 ILE A CA 1
ATOM 1828 C C . ILE A 1 228 ? 23 -8.938 -29.969 1 94.75 228 ILE A C 1
ATOM 1830 O O . ILE A 1 228 ? 23.797 -8.766 -29.047 1 94.75 228 ILE A O 1
ATOM 1834 N N . SER A 1 229 ? 22.328 -10.062 -30.156 1 96.69 229 SER A N 1
ATOM 1835 C CA . SER A 1 229 ? 22.547 -11.25 -29.344 1 96.69 229 SER A CA 1
ATOM 1836 C C . SER A 1 229 ? 22.828 -12.469 -30.203 1 96.69 229 SER A C 1
ATOM 1838 O O . SER A 1 229 ? 22.266 -12.625 -31.297 1 96.69 229 SER A O 1
ATOM 1840 N N . TYR A 1 230 ? 23.719 -13.297 -29.766 1 96.94 230 TYR A N 1
ATOM 1841 C CA . TYR A 1 230 ? 24 -14.578 -30.406 1 96.94 230 TYR A CA 1
ATOM 1842 C C . TYR A 1 230 ? 23.484 -15.727 -29.547 1 96.94 230 TYR A C 1
ATOM 1844 O O . TYR A 1 230 ? 23.641 -15.719 -28.312 1 96.94 230 TYR A O 1
ATOM 1852 N N . GLU A 1 231 ? 22.812 -16.594 -30.094 1 97.62 231 GLU A N 1
ATOM 1853 C CA . GLU A 1 231 ? 22.422 -17.828 -29.422 1 97.62 231 GLU A CA 1
ATOM 1854 C C . GLU A 1 231 ? 23.25 -19.016 -29.922 1 97.62 231 GLU A C 1
ATOM 1856 O O . GLU A 1 231 ? 23.297 -19.281 -31.125 1 97.62 231 GLU A O 1
ATOM 1861 N N . ILE A 1 232 ? 23.875 -19.672 -29.031 1 96.75 232 ILE A N 1
ATOM 1862 C CA . ILE A 1 232 ? 24.75 -20.781 -29.406 1 96.75 232 ILE A CA 1
ATOM 1863 C C . ILE A 1 232 ? 24.438 -22 -28.531 1 96.75 232 ILE A C 1
ATOM 1865 O O . ILE A 1 232 ? 23.891 -21.859 -27.438 1 96.75 232 ILE A O 1
ATOM 1869 N N . THR A 1 233 ? 24.688 -23.141 -29 1 95.75 233 THR A N 1
ATOM 1870 C CA . THR A 1 233 ? 24.656 -24.391 -28.25 1 95.75 233 THR A CA 1
ATOM 1871 C C . THR A 1 233 ? 26.047 -25.031 -28.219 1 95.75 233 THR A C 1
ATOM 1873 O O . THR A 1 233 ? 26.688 -25.172 -29.266 1 95.75 233 THR A O 1
ATOM 1876 N N . THR A 1 234 ? 26.594 -25.281 -27.078 1 93.75 234 THR A N 1
ATOM 1877 C CA . THR A 1 234 ? 27.922 -25.844 -26.938 1 93.75 234 THR A CA 1
ATOM 1878 C C . THR A 1 234 ? 27.984 -26.812 -25.766 1 93.75 234 THR A C 1
ATOM 1880 O O . THR A 1 234 ? 27.031 -26.906 -24.984 1 93.75 234 THR A O 1
ATOM 1883 N N . ASN A 1 235 ? 29.016 -27.609 -25.688 1 89.75 235 ASN A N 1
ATOM 1884 C CA . ASN A 1 235 ? 29.219 -28.531 -24.562 1 89.75 235 ASN A CA 1
ATOM 1885 C C . ASN A 1 235 ? 30.031 -27.859 -23.438 1 89.75 235 ASN A C 1
ATOM 1887 O O . ASN A 1 235 ? 30.141 -28.422 -22.344 1 89.75 235 ASN A O 1
ATOM 1891 N N . LYS A 1 236 ? 30.484 -26.641 -23.688 1 91.31 236 LYS A N 1
ATOM 1892 C CA . LYS A 1 236 ? 31.234 -25.906 -22.672 1 91.31 236 LYS A CA 1
ATOM 1893 C C . LYS A 1 236 ? 30.312 -25.344 -21.609 1 91.31 236 LYS A C 1
ATOM 1895 O O . LYS A 1 236 ? 29.297 -24.719 -21.938 1 91.31 236 LYS A O 1
ATOM 1900 N N . ILE A 1 237 ? 30.641 -25.656 -20.375 1 93.5 237 ILE A N 1
ATOM 1901 C CA . ILE A 1 237 ? 29.875 -25.109 -19.266 1 93.5 237 ILE A CA 1
ATOM 1902 C C . ILE A 1 237 ? 30.391 -23.734 -18.891 1 93.5 237 ILE A C 1
ATOM 1904 O O . ILE A 1 237 ? 31.562 -23.578 -18.516 1 93.5 237 ILE A O 1
ATOM 1908 N N . MET A 1 238 ? 29.594 -22.703 -19.094 1 93.94 238 MET A N 1
ATOM 1909 C CA . MET A 1 238 ? 29.922 -21.328 -18.75 1 93.94 238 MET A CA 1
ATOM 1910 C C . MET A 1 238 ? 28.891 -20.734 -17.797 1 93.94 238 MET A C 1
ATOM 1912 O O . MET A 1 238 ? 27.891 -21.391 -17.484 1 93.94 238 MET A O 1
ATOM 1916 N N . ASN A 1 239 ? 29.234 -19.578 -17.234 1 93.69 239 ASN A N 1
ATOM 1917 C CA . ASN A 1 239 ? 28.344 -18.906 -16.281 1 93.69 239 ASN A CA 1
ATOM 1918 C C . ASN A 1 239 ? 27.859 -17.562 -16.828 1 93.69 239 ASN A C 1
ATOM 1920 O O . ASN A 1 239 ? 28.391 -17.078 -17.828 1 93.69 239 ASN A O 1
ATOM 1924 N N . LEU A 1 240 ? 26.828 -17.062 -16.234 1 95.19 240 LEU A N 1
ATOM 1925 C CA . LEU A 1 240 ? 26.422 -15.703 -16.562 1 95.19 240 LEU A CA 1
ATOM 1926 C C . LEU A 1 240 ? 27.578 -14.734 -16.406 1 95.19 240 LEU A C 1
ATOM 1928 O O . LEU A 1 240 ? 28.359 -14.836 -15.453 1 95.19 240 LEU A O 1
ATOM 1932 N N . TYR A 1 241 ? 27.797 -13.82 -17.375 1 94.81 241 TYR A N 1
ATOM 1933 C CA . TYR A 1 241 ? 28.812 -12.789 -17.422 1 94.81 241 TYR A CA 1
ATOM 1934 C C . TYR A 1 241 ? 30.172 -13.383 -17.781 1 94.81 241 TYR A C 1
ATOM 1936 O O . TYR A 1 241 ? 31.188 -12.68 -17.766 1 94.81 241 TYR A O 1
ATOM 1944 N N . SER A 1 242 ? 30.203 -14.688 -18.031 1 95 242 SER A N 1
ATOM 1945 C CA . SER A 1 242 ? 31.453 -15.211 -18.578 1 95 242 SER A CA 1
ATOM 1946 C C . SER A 1 242 ? 31.828 -14.508 -19.891 1 95 242 SER A C 1
ATOM 1948 O O . SER A 1 242 ? 30.969 -14.25 -20.719 1 95 242 SER A O 1
ATOM 1950 N N . ALA A 1 243 ? 33.125 -14.18 -20.016 1 95.38 243 ALA A N 1
ATOM 1951 C CA . ALA A 1 243 ? 33.594 -13.562 -21.234 1 95.38 243 ALA A CA 1
ATOM 1952 C C . ALA A 1 243 ? 33.781 -14.609 -22.344 1 95.38 243 ALA A C 1
ATOM 1954 O O . ALA A 1 243 ? 34.344 -15.688 -22.094 1 95.38 243 ALA A O 1
ATOM 1955 N N . VAL A 1 244 ? 33.281 -14.242 -23.484 1 96.12 244 VAL A N 1
ATOM 1956 C CA . VAL A 1 244 ? 33.344 -15.172 -24.609 1 96.12 244 VAL A CA 1
ATOM 1957 C C . VAL A 1 244 ? 33.844 -14.461 -25.859 1 96.12 244 VAL A C 1
ATOM 1959 O O . VAL A 1 244 ? 33.406 -13.359 -26.188 1 96.12 244 VAL A O 1
ATOM 1962 N N . ASN A 1 245 ? 34.844 -15.016 -26.484 1 95.5 245 ASN A N 1
ATOM 1963 C CA . ASN A 1 245 ? 35.219 -14.609 -27.844 1 95.5 245 ASN A CA 1
ATOM 1964 C C . ASN A 1 245 ? 34.469 -15.398 -28.906 1 95.5 245 ASN A C 1
ATOM 1966 O O . ASN A 1 245 ? 34.625 -16.609 -29.016 1 95.5 245 ASN A O 1
ATOM 1970 N N . PHE A 1 246 ? 33.656 -14.742 -29.578 1 95.31 246 PHE A N 1
ATOM 1971 C CA . PHE A 1 246 ? 32.844 -15.383 -30.609 1 95.31 246 PHE A CA 1
ATOM 1972 C C . PHE A 1 246 ? 32.75 -14.5 -31.859 1 95.31 246 PHE A C 1
ATOM 1974 O O . PHE A 1 246 ? 32.375 -13.336 -31.766 1 95.31 246 PHE A O 1
ATOM 1981 N N . LYS A 1 247 ? 33.156 -14.977 -33.031 1 92.19 247 LYS A N 1
ATOM 1982 C CA . LYS A 1 247 ? 33.094 -14.281 -34.312 1 92.19 247 LYS A CA 1
ATOM 1983 C C . LYS A 1 247 ? 33.844 -12.961 -34.25 1 92.19 247 LYS A C 1
ATOM 1985 O O . LYS A 1 247 ? 33.375 -11.938 -34.719 1 92.19 247 LYS A O 1
ATOM 1990 N N . GLY A 1 248 ? 34.875 -12.922 -33.469 1 90.44 248 GLY A N 1
ATOM 1991 C CA . GLY A 1 248 ? 35.75 -11.758 -33.406 1 90.44 248 GLY A CA 1
ATOM 1992 C C . GLY A 1 248 ? 35.25 -10.703 -32.438 1 90.44 248 GLY A C 1
ATOM 1993 O O . GLY A 1 248 ? 35.781 -9.602 -32.375 1 90.44 248 GLY A O 1
ATOM 1994 N N . ARG A 1 249 ? 34.281 -11.039 -31.75 1 93.06 249 ARG A N 1
ATOM 1995 C CA . ARG A 1 249 ? 33.719 -10.094 -30.781 1 93.06 249 ARG A CA 1
ATOM 1996 C C . ARG A 1 249 ? 33.938 -10.594 -29.359 1 93.06 249 ARG A C 1
ATOM 1998 O O . ARG A 1 249 ? 33.938 -11.797 -29.109 1 93.06 249 ARG A O 1
ATOM 2005 N N . ASN A 1 250 ? 34.219 -9.656 -28.5 1 93.5 250 ASN A N 1
ATOM 2006 C CA . ASN A 1 250 ? 34.219 -9.93 -27.062 1 93.5 250 ASN A CA 1
ATOM 2007 C C . ASN A 1 250 ? 32.875 -9.672 -26.438 1 93.5 250 ASN A C 1
ATOM 2009 O O . ASN A 1 250 ? 32.438 -8.516 -26.281 1 93.5 250 ASN A O 1
ATOM 2013 N N . ILE A 1 251 ? 32.156 -10.711 -26.078 1 95.94 251 ILE A N 1
ATOM 2014 C CA . ILE A 1 251 ? 30.797 -10.609 -25.578 1 95.94 251 ILE A CA 1
ATOM 2015 C C . ILE A 1 251 ? 30.672 -11.422 -24.297 1 95.94 251 ILE A C 1
ATOM 2017 O O . ILE A 1 251 ? 31.656 -11.938 -23.766 1 95.94 251 ILE A O 1
ATOM 2021 N N . TYR A 1 252 ? 29.516 -11.414 -23.688 1 95.94 252 TYR A N 1
ATOM 2022 C CA . TYR A 1 252 ? 29.297 -12.031 -22.391 1 95.94 252 TYR A CA 1
ATOM 2023 C C . TYR A 1 252 ? 28.062 -12.914 -22.406 1 95.94 252 TYR A C 1
ATOM 2025 O O . TYR A 1 252 ? 27.156 -12.719 -23.234 1 95.94 252 TYR A O 1
ATOM 2033 N N . VAL A 1 253 ? 28.031 -13.898 -21.5 1 97 253 VAL A N 1
ATOM 2034 C CA . VAL A 1 253 ? 26.859 -14.773 -21.391 1 97 253 VAL A CA 1
ATOM 2035 C C . VAL A 1 253 ? 25.719 -14.023 -20.688 1 97 253 VAL A C 1
ATOM 2037 O O . VAL A 1 253 ? 25.859 -13.625 -19.531 1 97 253 VAL A O 1
ATOM 2040 N N . TYR A 1 254 ? 24.641 -13.875 -21.375 1 96.75 254 TYR A N 1
ATOM 2041 C CA . TYR A 1 254 ? 23.469 -13.156 -20.906 1 96.75 254 TYR A CA 1
ATOM 2042 C C . TYR A 1 254 ? 22.438 -14.117 -20.312 1 96.75 254 TYR A C 1
ATOM 2044 O O . TYR A 1 254 ? 21.781 -13.797 -19.328 1 96.75 254 TYR A O 1
ATOM 2052 N N . LYS A 1 255 ? 22.281 -15.25 -20.844 1 97.5 255 LYS A N 1
ATOM 2053 C CA . LYS A 1 255 ? 21.344 -16.297 -20.422 1 97.5 255 LYS A CA 1
ATOM 2054 C C . LYS A 1 255 ? 21.953 -17.688 -20.609 1 97.5 255 LYS A C 1
ATOM 2056 O O . LYS A 1 255 ? 22.703 -17.922 -21.562 1 97.5 255 LYS A O 1
ATOM 2061 N N . CYS A 1 256 ? 21.656 -18.516 -19.672 1 97.19 256 CYS A N 1
ATOM 2062 C CA . CYS A 1 256 ? 22.141 -19.891 -19.688 1 97.19 256 CYS A CA 1
ATOM 2063 C C . CYS A 1 256 ? 20.984 -20.875 -19.547 1 97.19 256 CYS A C 1
ATOM 2065 O O . CYS A 1 256 ? 20.172 -20.75 -18.625 1 97.19 256 CYS A O 1
ATOM 2067 N N . GLU A 1 257 ? 20.906 -21.828 -20.422 1 97.94 257 GLU A N 1
ATOM 2068 C CA . GLU A 1 257 ? 20 -22.953 -20.312 1 97.94 257 GLU A CA 1
ATOM 2069 C C . GLU A 1 257 ? 20.734 -24.281 -20.484 1 97.94 257 GLU A C 1
ATOM 2071 O O . GLU A 1 257 ? 21.219 -24.578 -21.578 1 97.94 257 GLU A O 1
ATOM 2076 N N . ILE A 1 258 ? 20.828 -25.031 -19.438 1 97.25 258 ILE A N 1
ATOM 2077 C CA . ILE A 1 258 ? 21.453 -26.344 -19.469 1 97.25 258 ILE A CA 1
ATOM 2078 C C . ILE A 1 258 ? 20.359 -27.422 -19.516 1 97.25 258 ILE A C 1
ATOM 2080 O O . ILE A 1 258 ? 19.438 -27.422 -18.703 1 97.25 258 ILE A O 1
ATOM 2084 N N . GLU A 1 259 ? 20.469 -28.312 -20.453 1 96.94 259 GLU A N 1
ATOM 2085 C CA . GLU A 1 259 ? 19.469 -29.375 -20.609 1 96.94 259 GLU A CA 1
ATOM 2086 C C . GLU A 1 259 ? 20.141 -30.703 -20.938 1 96.94 259 GLU A C 1
ATOM 2088 O O . GLU A 1 259 ? 21.281 -30.734 -21.422 1 96.94 259 GLU A O 1
ATOM 2093 N N . MET A 1 260 ? 19.5 -31.734 -20.562 1 95.56 260 MET A N 1
ATOM 2094 C CA . MET A 1 260 ? 19.844 -33.062 -21.078 1 95.56 260 MET A CA 1
ATOM 2095 C C . MET A 1 260 ? 19.031 -33.406 -22.312 1 95.56 260 MET A C 1
ATOM 2097 O O . MET A 1 260 ? 17.797 -33.531 -22.234 1 95.56 260 MET A O 1
ATOM 2101 N N . VAL A 1 261 ? 19.672 -33.5 -23.438 1 92.94 261 VAL A N 1
ATOM 2102 C CA . VAL A 1 261 ? 19.031 -33.812 -24.703 1 92.94 261 VAL A CA 1
ATOM 2103 C C . VAL A 1 261 ? 19.562 -35.156 -25.203 1 92.94 261 VAL A C 1
ATOM 2105 O O . VAL A 1 261 ? 20.75 -35.312 -25.484 1 92.94 261 VAL A O 1
ATOM 2108 N N . ASP A 1 262 ? 18.672 -36.156 -25.312 1 90.69 262 ASP A N 1
ATOM 2109 C CA . ASP A 1 262 ? 19.031 -37.5 -25.766 1 90.69 262 ASP A CA 1
ATOM 2110 C C . ASP A 1 262 ? 20.172 -38.062 -24.938 1 90.69 262 ASP A C 1
ATOM 2112 O O . ASP A 1 262 ? 21.156 -38.594 -25.469 1 90.69 262 ASP A O 1
ATOM 2116 N N . GLY A 1 263 ? 20.172 -37.781 -23.656 1 90.19 263 GLY A N 1
ATOM 2117 C CA . GLY A 1 263 ? 21.109 -38.344 -22.719 1 90.19 263 GLY A CA 1
ATOM 2118 C C . GLY A 1 263 ? 22.422 -37.562 -22.641 1 90.19 263 GLY A C 1
ATOM 2119 O O . GLY A 1 263 ? 23.344 -38 -21.938 1 90.19 263 GLY A O 1
ATOM 2120 N N . VAL A 1 264 ? 22.516 -36.5 -23.359 1 93.62 264 VAL A N 1
ATOM 2121 C CA . VAL A 1 264 ? 23.75 -35.719 -23.406 1 93.62 264 VAL A CA 1
ATOM 2122 C C . VAL A 1 264 ? 23.5 -34.312 -22.844 1 93.62 264 VAL A C 1
ATOM 2124 O O . VAL A 1 264 ? 22.438 -33.719 -23.078 1 93.62 264 VAL A O 1
ATOM 2127 N N . LEU A 1 265 ? 24.516 -33.812 -22.141 1 94.69 265 LEU A N 1
ATOM 2128 C CA . LEU A 1 265 ? 24.422 -32.469 -21.609 1 94.69 265 LEU A CA 1
ATOM 2129 C C . LEU A 1 265 ? 24.562 -31.438 -22.734 1 94.69 265 LEU A C 1
ATOM 2131 O O . LEU A 1 265 ? 25.5 -31.5 -23.531 1 94.69 265 LEU A O 1
ATOM 2135 N N . SER A 1 266 ? 23.656 -30.562 -22.828 1 95.44 266 SER A N 1
ATOM 2136 C CA . SER A 1 266 ? 23.641 -29.5 -23.812 1 95.44 266 SER A CA 1
ATOM 2137 C C . SER A 1 266 ? 23.469 -28.125 -23.156 1 95.44 266 SER A C 1
ATOM 2139 O O . SER A 1 266 ? 22.594 -27.938 -22.312 1 95.44 266 SER A O 1
ATOM 2141 N N . ASN A 1 267 ? 24.359 -27.219 -23.516 1 96.25 267 ASN A N 1
ATOM 2142 C CA . ASN A 1 267 ? 24.297 -25.859 -22.984 1 96.25 267 ASN A CA 1
ATOM 2143 C C . ASN A 1 267 ? 23.891 -24.859 -24.047 1 96.25 267 ASN A C 1
ATOM 2145 O O . ASN A 1 267 ? 24.578 -24.719 -25.062 1 96.25 267 ASN A O 1
ATOM 2149 N N . LYS A 1 268 ? 22.828 -24.188 -23.844 1 97.38 268 LYS A N 1
ATOM 2150 C CA . LYS A 1 268 ? 22.391 -23.094 -24.703 1 97.38 268 LYS A CA 1
ATOM 2151 C C . LYS A 1 268 ? 22.656 -21.734 -24.047 1 97.38 268 LYS A C 1
ATOM 2153 O O . LYS A 1 268 ? 22.312 -21.531 -22.891 1 97.38 268 LYS A O 1
ATOM 2158 N N . TYR A 1 269 ? 23.328 -20.906 -24.797 1 97.56 269 TYR A N 1
ATOM 2159 C CA . TYR A 1 269 ? 23.672 -19.594 -24.266 1 97.56 269 TYR A CA 1
ATOM 2160 C C . TYR A 1 269 ? 23.172 -18.484 -25.172 1 97.56 269 TYR A C 1
ATOM 2162 O O . TYR A 1 269 ? 23.141 -18.625 -26.391 1 97.56 269 TYR A O 1
ATOM 2170 N N . ILE A 1 270 ? 22.719 -17.406 -24.562 1 97.88 270 ILE A N 1
ATOM 2171 C CA . ILE A 1 270 ? 22.547 -16.125 -25.25 1 97.88 270 ILE A CA 1
ATOM 2172 C C . ILE A 1 270 ? 23.672 -15.18 -24.891 1 97.88 270 ILE A C 1
ATOM 2174 O O . ILE A 1 270 ? 23.969 -14.984 -23.703 1 97.88 270 ILE A O 1
ATOM 2178 N N . LEU A 1 271 ? 24.344 -14.641 -25.891 1 97.38 271 LEU A N 1
ATOM 2179 C CA . LEU A 1 271 ? 25.516 -13.797 -25.703 1 97.38 271 LEU A CA 1
ATOM 2180 C C . LEU A 1 271 ? 25.234 -12.359 -26.109 1 97.38 271 LEU A C 1
ATOM 2182 O O . LEU A 1 271 ? 24.562 -12.125 -27.125 1 97.38 271 LEU A O 1
ATOM 2186 N N . ARG A 1 272 ? 25.703 -11.453 -25.328 1 96.44 272 ARG A N 1
ATOM 2187 C CA . ARG A 1 272 ? 25.562 -10.023 -25.609 1 96.44 272 ARG A CA 1
ATOM 2188 C C . ARG A 1 272 ? 26.828 -9.266 -25.25 1 96.44 272 ARG A C 1
ATOM 2190 O O . ARG A 1 272 ? 27.688 -9.781 -24.531 1 96.44 272 ARG A O 1
ATOM 2197 N N . ASP A 1 273 ? 26.969 -8.102 -25.828 1 94.75 273 ASP A N 1
ATOM 2198 C CA . ASP A 1 273 ? 28.125 -7.301 -25.453 1 94.75 273 ASP A CA 1
ATOM 2199 C C . ASP A 1 273 ? 27.891 -6.609 -24.109 1 94.75 273 ASP A C 1
ATOM 2201 O O . ASP A 1 273 ? 26.844 -6.789 -23.484 1 94.75 273 ASP A O 1
ATOM 2205 N N . GLU A 1 274 ? 28.859 -5.887 -23.672 1 92.69 274 GLU A N 1
ATOM 2206 C CA . GLU A 1 274 ? 28.859 -5.305 -22.328 1 92.69 274 GLU A CA 1
ATOM 2207 C C . GLU A 1 274 ? 27.641 -4.398 -22.125 1 92.69 274 GLU A C 1
ATOM 2209 O O . GLU A 1 274 ? 26.953 -4.496 -21.109 1 92.69 274 GLU A O 1
ATOM 2214 N N . LYS A 1 275 ? 27.359 -3.52 -23.078 1 93.19 275 LYS A N 1
ATOM 2215 C CA . LYS A 1 275 ? 26.25 -2.58 -22.953 1 93.19 275 LYS A CA 1
ATOM 2216 C C . LYS A 1 275 ? 24.906 -3.293 -23.094 1 93.19 275 LYS A C 1
ATOM 2218 O O . LYS A 1 275 ? 23.906 -2.867 -22.516 1 93.19 275 LYS A O 1
ATOM 2223 N N . GLY A 1 276 ? 24.922 -4.34 -23.891 1 93.56 276 GLY A N 1
ATOM 2224 C CA . GLY A 1 276 ? 23.734 -5.156 -24.047 1 93.56 276 GLY A CA 1
ATOM 2225 C C . GLY A 1 276 ? 23.344 -5.891 -22.766 1 93.56 276 GLY A C 1
ATOM 2226 O O . GLY A 1 276 ? 22.203 -6.32 -22.625 1 93.56 276 GLY A O 1
ATOM 2227 N N . MET A 1 277 ? 24.266 -5.992 -21.844 1 94.31 277 MET A N 1
ATOM 2228 C CA . MET A 1 277 ? 24.031 -6.688 -20.578 1 94.31 277 MET A CA 1
ATOM 2229 C C . MET A 1 277 ? 23.281 -5.793 -19.594 1 94.31 277 MET A C 1
ATOM 2231 O O . MET A 1 277 ? 22.734 -6.277 -18.609 1 94.31 277 MET A O 1
ATOM 2235 N N . LYS A 1 278 ? 23.297 -4.551 -19.844 1 93.56 278 LYS A N 1
ATOM 2236 C CA . LYS A 1 278 ? 22.75 -3.592 -18.891 1 93.56 278 LYS A CA 1
ATOM 2237 C C . LYS A 1 278 ? 21.234 -3.748 -18.734 1 93.56 278 LYS A C 1
ATOM 2239 O O . LYS A 1 278 ? 20.547 -4.074 -19.703 1 93.56 278 LYS A O 1
ATOM 2244 N N . VAL A 1 279 ? 20.75 -3.557 -17.547 1 94.19 279 VAL A N 1
ATOM 2245 C CA . VAL A 1 279 ? 19.328 -3.686 -17.266 1 94.19 279 VAL A CA 1
ATOM 2246 C C . VAL A 1 279 ? 18.719 -2.305 -17.016 1 94.19 279 VAL A C 1
ATOM 2248 O O . VAL A 1 279 ? 19.438 -1.359 -16.672 1 94.19 279 VAL A O 1
ATOM 2251 N N . ARG A 1 280 ? 17.406 -2.145 -17.266 1 93.62 280 ARG A N 1
ATOM 2252 C CA . ARG A 1 280 ? 16.703 -0.887 -17.031 1 93.62 280 ARG A CA 1
ATOM 2253 C C . ARG A 1 280 ? 16.547 -0.614 -15.539 1 93.62 280 ARG A C 1
ATOM 2255 O O . ARG A 1 280 ? 16.484 -1.547 -14.734 1 93.62 280 ARG A O 1
ATOM 2262 N N . ARG A 1 281 ? 16.453 0.58 -15.203 1 93.81 281 ARG A N 1
ATOM 2263 C CA . ARG A 1 281 ? 16.266 0.994 -13.812 1 93.81 281 ARG A CA 1
ATOM 2264 C C . ARG A 1 281 ? 14.898 0.56 -13.289 1 93.81 281 ARG A C 1
ATOM 2266 O O . ARG A 1 281 ? 13.898 0.671 -13.992 1 93.81 281 ARG A O 1
ATOM 2273 N N . ILE A 1 282 ? 14.898 -0.028 -12.141 1 95.25 282 ILE A N 1
ATOM 2274 C CA . ILE A 1 282 ? 13.672 -0.37 -11.422 1 95.25 282 ILE A CA 1
ATOM 2275 C C . ILE A 1 282 ? 13.367 0.703 -10.383 1 95.25 282 ILE A C 1
ATOM 2277 O O . ILE A 1 282 ? 14.203 1 -9.523 1 95.25 282 ILE A O 1
ATOM 2281 N N . TYR A 1 283 ? 12.164 1.241 -10.422 1 93.25 283 TYR A N 1
ATOM 2282 C CA . TYR A 1 283 ? 11.797 2.328 -9.523 1 93.25 283 TYR A CA 1
ATOM 2283 C C . TYR A 1 283 ? 10.938 1.816 -8.367 1 93.25 283 TYR A C 1
ATOM 2285 O O . TYR A 1 283 ? 10.336 0.746 -8.461 1 93.25 283 TYR A O 1
ATOM 2293 N N . ASN A 1 284 ? 10.961 2.576 -7.285 1 94.38 284 ASN A N 1
ATOM 2294 C CA . ASN A 1 284 ? 10.164 2.26 -6.102 1 94.38 284 ASN A CA 1
ATOM 2295 C C . ASN A 1 284 ? 8.75 2.826 -6.207 1 94.38 284 ASN A C 1
ATOM 2297 O O . ASN A 1 284 ? 8.383 3.73 -5.453 1 94.38 284 ASN A O 1
ATOM 2301 N N . ASN A 1 285 ? 7.895 2.266 -6.969 1 93.69 285 ASN A N 1
ATOM 2302 C CA . ASN A 1 285 ? 6.578 2.818 -7.266 1 93.69 285 ASN A CA 1
ATOM 2303 C C . ASN A 1 285 ? 5.602 2.6 -6.113 1 93.69 285 ASN A C 1
ATOM 2305 O O . ASN A 1 285 ? 4.57 3.27 -6.031 1 93.69 285 ASN A O 1
ATOM 2309 N N . LYS A 1 286 ? 5.863 1.715 -5.262 1 92.88 286 LYS A N 1
ATOM 2310 C CA . LYS A 1 286 ? 4.961 1.385 -4.16 1 92.88 286 LYS A CA 1
ATOM 2311 C C . LYS A 1 286 ? 4.891 2.525 -3.148 1 92.88 286 LYS A C 1
ATOM 2313 O O . LYS A 1 286 ? 3.959 2.588 -2.344 1 92.88 286 LYS A O 1
ATOM 2318 N N . ILE A 1 287 ? 5.859 3.383 -3.146 1 94.25 287 ILE A N 1
ATOM 2319 C CA . ILE A 1 287 ? 5.898 4.398 -2.1 1 94.25 287 ILE A CA 1
ATOM 2320 C C . ILE A 1 287 ? 5.145 5.641 -2.557 1 94.25 287 ILE A C 1
ATOM 2322 O O . ILE A 1 287 ? 4.898 6.555 -1.763 1 94.25 287 ILE A O 1
ATOM 2326 N N . VAL A 1 288 ? 4.75 5.715 -3.844 1 92.62 288 VAL A N 1
ATOM 2327 C CA . VAL A 1 288 ? 4.102 6.91 -4.379 1 92.62 288 VAL A CA 1
ATOM 2328 C C . VAL A 1 288 ? 2.801 7.172 -3.619 1 92.62 288 VAL A C 1
ATOM 2330 O O . VAL A 1 288 ? 1.896 6.336 -3.617 1 92.62 288 VAL A O 1
ATOM 2333 N N . GLY A 1 289 ? 2.748 8.328 -2.939 1 91.81 289 GLY A N 1
ATOM 2334 C CA . GLY A 1 289 ? 1.558 8.703 -2.195 1 91.81 289 GLY A CA 1
ATOM 2335 C C . GLY A 1 289 ? 1.529 8.141 -0.789 1 91.81 289 GLY A C 1
ATOM 2336 O O . GLY A 1 289 ? 0.638 8.469 -0.001 1 91.81 289 GLY A O 1
ATOM 2337 N N . LEU A 1 290 ? 2.508 7.367 -0.471 1 93 290 LEU A N 1
ATOM 2338 C CA . LEU A 1 290 ? 2.617 6.695 0.82 1 93 290 LEU A CA 1
ATOM 2339 C C . LEU A 1 290 ? 3.002 7.684 1.915 1 93 290 LEU A C 1
ATOM 2341 O O . LEU A 1 290 ? 3.717 8.656 1.656 1 93 290 LEU A O 1
ATOM 2345 N N . SER A 1 291 ? 2.48 7.504 3.074 1 93.25 291 SER A N 1
ATOM 2346 C CA . SER A 1 291 ? 2.998 8.18 4.258 1 93.25 291 SER A CA 1
ATOM 2347 C C . SER A 1 291 ? 3.312 7.184 5.371 1 93.25 291 SER A C 1
ATOM 2349 O O . SER A 1 291 ? 2.49 6.324 5.691 1 93.25 291 SER A O 1
ATOM 2351 N N . LEU A 1 292 ? 4.453 7.301 5.93 1 94.12 292 LEU A N 1
ATOM 2352 C CA . LEU A 1 292 ? 4.898 6.414 7 1 94.12 292 LEU A CA 1
ATOM 2353 C C . LEU A 1 292 ? 4.863 7.129 8.352 1 94.12 292 LEU A C 1
ATOM 2355 O O . LEU A 1 292 ? 5.34 8.258 8.469 1 94.12 292 LEU A O 1
ATOM 2359 N N . ASN A 1 293 ? 4.34 6.457 9.359 1 92.5 293 ASN A N 1
ATOM 2360 C CA . ASN A 1 293 ? 4.238 7.031 10.695 1 92.5 293 ASN A CA 1
ATOM 2361 C C . ASN A 1 293 ? 5.594 7.07 11.391 1 92.5 293 ASN A C 1
ATOM 2363 O O . ASN A 1 293 ? 6.41 6.164 11.219 1 92.5 293 ASN A O 1
ATOM 2367 N N . GLY A 1 294 ? 5.773 8.086 12.133 1 93.12 294 GLY A N 1
ATOM 2368 C CA . GLY A 1 294 ? 6.98 8.211 12.93 1 93.12 294 GLY A CA 1
ATOM 2369 C C . GLY A 1 294 ? 6.898 9.312 13.977 1 93.12 294 GLY A C 1
ATOM 2370 O O . GLY A 1 294 ? 5.812 9.812 14.266 1 93.12 294 GLY A O 1
ATOM 2371 N N . SER A 1 295 ? 8.039 9.586 14.602 1 92.81 295 SER A N 1
ATOM 2372 C CA . SER A 1 295 ? 8.141 10.625 15.617 1 92.81 295 SER A CA 1
ATOM 2373 C C . SER A 1 295 ? 9.375 11.492 15.391 1 92.81 295 SER A C 1
ATOM 2375 O O . SER A 1 295 ? 10.344 11.055 14.766 1 92.81 295 SER A O 1
ATOM 2377 N N . ILE A 1 296 ? 9.328 12.719 15.922 1 93.44 296 ILE A N 1
ATOM 2378 C CA . ILE A 1 296 ? 10.43 13.672 15.773 1 93.44 296 ILE A CA 1
ATOM 2379 C C . ILE A 1 296 ? 11.586 13.266 16.688 1 93.44 296 ILE A C 1
ATOM 2381 O O . ILE A 1 296 ? 11.391 13.047 17.891 1 93.44 296 ILE A O 1
ATOM 2385 N N . LEU A 1 297 ? 12.766 13.211 16.141 1 95.38 297 LEU A N 1
ATOM 2386 C CA . LEU A 1 297 ? 13.984 12.922 16.891 1 95.38 297 LEU A CA 1
ATOM 2387 C C . LEU A 1 297 ? 14.742 14.203 17.203 1 95.38 297 LEU A C 1
ATOM 2389 O O . LEU A 1 297 ? 15.383 14.312 18.25 1 95.38 297 LEU A O 1
ATOM 2393 N N . ASP A 1 298 ? 14.742 15.102 16.281 1 94.75 298 ASP A N 1
ATOM 2394 C CA . ASP A 1 298 ? 15.461 16.375 16.406 1 94.75 298 ASP A CA 1
ATOM 2395 C C . ASP A 1 298 ? 14.883 17.422 15.461 1 94.75 298 ASP A C 1
ATOM 2397 O O . ASP A 1 298 ? 14.172 17.094 14.516 1 94.75 298 ASP A O 1
ATOM 2401 N N . THR A 1 299 ? 15.125 18.656 15.789 1 93.94 299 THR A N 1
ATOM 2402 C CA . THR A 1 299 ? 14.711 19.766 14.938 1 93.94 299 THR A CA 1
ATOM 2403 C C . THR A 1 299 ? 15.844 20.781 14.773 1 93.94 299 THR A C 1
ATOM 2405 O O . THR A 1 299 ? 16.609 21.016 15.711 1 93.94 299 THR A O 1
ATOM 2408 N N . ALA A 1 300 ? 16.016 21.281 13.555 1 91.75 300 ALA A N 1
ATOM 2409 C CA . ALA A 1 300 ? 16.984 22.344 13.266 1 91.75 300 ALA A CA 1
ATOM 2410 C C . ALA A 1 300 ? 16.484 23.234 12.125 1 91.75 300 ALA A C 1
ATOM 2412 O O . ALA A 1 300 ? 16.172 22.734 11.039 1 91.75 300 ALA A O 1
ATOM 2413 N N . ASN A 1 301 ? 16.453 24.547 12.414 1 91.69 301 ASN A N 1
ATOM 2414 C CA . ASN A 1 301 ? 15.969 25.484 11.398 1 91.69 301 ASN A CA 1
ATOM 2415 C C . ASN A 1 301 ? 14.617 25.047 10.836 1 91.69 301 ASN A C 1
ATOM 2417 O O . ASN A 1 301 ? 13.617 25.016 11.547 1 91.69 301 ASN A O 1
ATOM 2421 N N . ASP A 1 302 ? 14.641 24.578 9.562 1 89.12 302 ASP A N 1
ATOM 2422 C CA . ASP A 1 302 ? 13.383 24.188 8.938 1 89.12 302 ASP A CA 1
ATOM 2423 C C . ASP A 1 302 ? 13.391 22.703 8.562 1 89.12 302 ASP A C 1
ATOM 2425 O O . ASP A 1 302 ? 12.68 22.281 7.648 1 89.12 302 ASP A O 1
ATOM 2429 N N . VAL A 1 303 ? 14.242 21.953 9.203 1 93.62 303 VAL A N 1
ATOM 2430 C CA . VAL A 1 303 ? 14.352 20.516 8.914 1 93.62 303 VAL A CA 1
ATOM 2431 C C . VAL A 1 303 ? 14.211 19.719 10.211 1 93.62 303 VAL A C 1
ATOM 2433 O O . VAL A 1 303 ? 14.344 20.266 11.305 1 93.62 303 VAL A O 1
ATOM 2436 N N . VAL A 1 304 ? 13.844 18.453 10.039 1 94.5 304 VAL A N 1
ATOM 2437 C CA . VAL A 1 304 ? 13.656 17.578 11.188 1 94.5 304 VAL A CA 1
ATOM 2438 C C . VAL A 1 304 ? 14.336 16.234 10.945 1 94.5 304 VAL A C 1
ATOM 2440 O O . VAL A 1 304 ? 14.469 15.797 9.797 1 94.5 304 VAL A O 1
ATOM 2443 N N . LYS A 1 305 ? 14.82 15.562 12.031 1 96.38 305 LYS A N 1
ATOM 2444 C CA . LYS A 1 305 ? 15.164 14.148 12.047 1 96.38 305 LYS A CA 1
ATOM 2445 C C . LYS A 1 305 ? 14.031 13.312 12.625 1 96.38 305 LYS A C 1
ATOM 2447 O O . LYS A 1 305 ? 13.367 13.727 13.586 1 96.38 305 LYS A O 1
ATOM 2452 N N . ILE A 1 306 ? 13.828 12.172 12.07 1 95.5 306 ILE A N 1
ATOM 2453 C CA . ILE A 1 306 ? 12.633 11.43 12.469 1 95.5 306 ILE A CA 1
ATOM 2454 C C . ILE A 1 306 ? 13 9.977 12.766 1 95.5 306 ILE A C 1
ATOM 2456 O O . ILE A 1 306 ? 14 9.469 12.25 1 95.5 306 ILE A O 1
ATOM 2460 N N . ASN A 1 307 ? 12.258 9.375 13.664 1 96.75 307 ASN A N 1
ATOM 2461 C CA . ASN A 1 307 ? 12.211 7.934 13.898 1 96.75 307 ASN A CA 1
ATOM 2462 C C . ASN A 1 307 ? 10.945 7.312 13.328 1 96.75 307 ASN A C 1
ATOM 2464 O O . ASN A 1 307 ? 9.852 7.551 13.828 1 96.75 307 ASN A O 1
ATOM 2468 N N . LEU A 1 308 ? 11.094 6.555 12.258 1 95.81 308 LEU A N 1
ATOM 2469 C CA . LEU A 1 308 ? 9.938 5.902 11.656 1 95.81 308 LEU A CA 1
ATOM 2470 C C . LEU A 1 308 ? 9.586 4.617 12.398 1 95.81 308 LEU A C 1
ATOM 2472 O O . LEU A 1 308 ? 10.477 3.865 12.805 1 95.81 308 LEU A O 1
ATOM 2476 N N . GLU A 1 309 ? 8.336 4.316 12.547 1 94.38 309 GLU A N 1
ATOM 2477 C CA . GLU A 1 309 ? 7.867 3.121 13.242 1 94.38 309 GLU A CA 1
ATOM 2478 C C . GLU A 1 309 ? 8.391 1.852 12.578 1 94.38 309 GLU A C 1
ATOM 2480 O O . GLU A 1 309 ? 8.742 0.886 13.258 1 94.38 309 GLU A O 1
ATOM 2485 N N . ILE A 1 310 ? 8.492 1.849 11.289 1 94.38 310 ILE A N 1
ATOM 2486 C CA . ILE A 1 310 ? 8.891 0.662 10.539 1 94.38 310 ILE A CA 1
ATOM 2487 C C . ILE A 1 310 ? 10.344 0.329 10.836 1 94.38 310 ILE A C 1
ATOM 2489 O O . ILE A 1 310 ? 10.805 -0.786 10.57 1 94.38 310 ILE A O 1
ATOM 2493 N N . ASP A 1 311 ? 11.086 1.277 11.312 1 95.44 311 ASP A N 1
ATOM 2494 C CA . ASP A 1 311 ? 12.508 1.072 11.594 1 95.44 311 ASP A CA 1
ATOM 2495 C C . ASP A 1 311 ? 12.727 0.632 13.039 1 95.44 311 ASP A C 1
ATOM 2497 O O . ASP A 1 311 ? 13.805 0.166 13.398 1 95.44 311 ASP A O 1
ATOM 2501 N N . GLY A 1 312 ? 11.742 0.688 13.805 1 92.38 312 GLY A N 1
ATOM 2502 C CA . GLY A 1 312 ? 11.898 0.422 15.227 1 92.38 312 GLY A CA 1
ATOM 2503 C C . GLY A 1 312 ? 12.664 1.51 15.961 1 92.38 312 GLY A C 1
ATOM 2504 O O . GLY A 1 312 ? 12.062 2.449 16.484 1 92.38 312 GLY A O 1
ATOM 2505 N N . ASN A 1 313 ? 13.992 1.442 15.93 1 91.25 313 ASN A N 1
ATOM 2506 C CA . ASN A 1 313 ? 14.828 2.436 16.594 1 91.25 313 ASN A CA 1
ATOM 2507 C C . ASN A 1 313 ? 15.82 3.08 15.633 1 91.25 313 ASN A C 1
ATOM 2509 O O . ASN A 1 313 ? 16.656 2.393 15.047 1 91.25 313 ASN A O 1
ATOM 2513 N N . GLN A 1 314 ? 15.727 4.32 15.539 1 93.62 314 GLN A N 1
ATOM 2514 C CA . GLN A 1 314 ? 16.609 5.09 14.672 1 93.62 314 GLN A CA 1
ATOM 2515 C C . GLN A 1 314 ? 17.641 5.871 15.477 1 93.62 314 GLN A C 1
ATOM 2517 O O . GLN A 1 314 ? 17.281 6.645 16.375 1 93.62 314 GLN A O 1
ATOM 2522 N N . ASP A 1 315 ? 18.922 5.645 15.188 1 93.75 315 ASP A N 1
ATOM 2523 C CA . ASP A 1 315 ? 19.984 6.422 15.805 1 93.75 315 ASP A CA 1
ATOM 2524 C C . ASP A 1 315 ? 19.969 7.867 15.305 1 93.75 315 ASP A C 1
ATOM 2526 O O . ASP A 1 315 ? 20.125 8.125 14.109 1 93.75 315 ASP A O 1
ATOM 2530 N N . LYS A 1 316 ? 19.875 8.758 16.234 1 94.25 316 LYS A N 1
ATOM 2531 C CA . LYS A 1 316 ? 19.781 10.188 15.93 1 94.25 316 LYS A CA 1
ATOM 2532 C C . LYS A 1 316 ? 21.016 10.672 15.18 1 94.25 316 LYS A C 1
ATOM 2534 O O . LYS A 1 316 ? 20.922 11.508 14.281 1 94.25 316 LYS A O 1
ATOM 2539 N N . SER A 1 317 ? 22.141 10.172 15.477 1 93.75 317 SER A N 1
ATOM 2540 C CA . SER A 1 317 ? 23.406 10.648 14.93 1 93.75 317 SER A CA 1
ATOM 2541 C C . SER A 1 317 ? 23.531 10.336 13.445 1 93.75 317 SER A C 1
ATOM 2543 O O . SER A 1 317 ? 24.25 11.023 12.719 1 93.75 317 SER A O 1
ATOM 2545 N N . ILE A 1 318 ? 22.812 9.344 13 1 94.06 318 ILE A N 1
ATOM 2546 C CA . ILE A 1 318 ? 22.953 8.969 11.594 1 94.06 318 ILE A CA 1
ATOM 2547 C C . ILE A 1 318 ? 21.625 9.133 10.883 1 94.06 318 ILE A C 1
ATOM 2549 O O . ILE A 1 318 ? 21.453 8.688 9.742 1 94.06 318 ILE A O 1
ATOM 2553 N N . ALA A 1 319 ? 20.625 9.711 11.562 1 96.06 319 ALA A N 1
ATOM 2554 C CA . ALA A 1 319 ? 19.328 9.969 10.953 1 96.06 319 ALA A CA 1
ATOM 2555 C C . ALA A 1 319 ? 19.406 11.094 9.922 1 96.06 319 ALA A C 1
ATOM 2557 O O . ALA A 1 319 ? 20.156 12.047 10.102 1 96.06 319 ALA A O 1
ATOM 2558 N N . ARG A 1 320 ? 18.656 11.023 8.891 1 96.44 320 ARG A N 1
ATOM 2559 C CA . ARG A 1 320 ? 18.594 12.023 7.828 1 96.44 320 ARG A CA 1
ATOM 2560 C C . ARG A 1 320 ? 17.766 13.227 8.258 1 96.44 320 ARG A C 1
ATOM 2562 O O . ARG A 1 320 ? 16.781 13.086 8.984 1 96.44 320 ARG A O 1
ATOM 2569 N N . TRP A 1 321 ? 18.219 14.43 7.816 1 95.75 321 TRP A N 1
ATOM 2570 C CA . TRP A 1 321 ? 17.406 15.633 7.961 1 95.75 321 TRP A CA 1
ATOM 2571 C C . TRP A 1 321 ? 16.359 15.727 6.855 1 95.75 321 TRP A C 1
ATOM 2573 O O . TRP A 1 321 ? 16.703 15.672 5.668 1 95.75 321 TRP A O 1
ATOM 2583 N N . PHE A 1 322 ? 15.125 15.812 7.168 1 96.06 322 PHE A N 1
ATOM 2584 C CA . PHE A 1 322 ? 14.031 15.953 6.219 1 96.06 322 PHE A CA 1
ATOM 2585 C C . PHE A 1 322 ? 13.453 17.359 6.27 1 96.06 322 PHE A C 1
ATOM 2587 O O . PHE A 1 322 ? 13.312 17.938 7.348 1 96.06 322 PHE A O 1
ATOM 2594 N N . PRO A 1 323 ? 13.094 17.953 5.066 1 93.56 323 PRO A N 1
ATOM 2595 C CA . PRO A 1 323 ? 12.289 19.172 5.113 1 93.56 323 PRO A CA 1
ATOM 2596 C C . PRO A 1 323 ? 10.953 18.984 5.816 1 93.56 323 PRO A C 1
ATOM 2598 O O . PRO A 1 323 ? 10.383 17.891 5.77 1 93.56 323 PRO A O 1
ATOM 2601 N N . TYR A 1 324 ? 10.484 19.953 6.523 1 91.62 324 TYR A N 1
ATOM 2602 C CA . TYR A 1 324 ? 9.195 19.906 7.199 1 91.62 324 TYR A CA 1
ATOM 2603 C C . TYR A 1 324 ? 8.164 20.766 6.465 1 91.62 324 TYR A C 1
ATOM 2605 O O . TYR A 1 324 ? 8.43 21.922 6.121 1 91.62 324 TYR A O 1
ATOM 2613 N N . SER A 1 325 ? 7.016 20.141 6.301 1 86.75 325 SER A N 1
ATOM 2614 C CA . SER A 1 325 ? 5.957 20.797 5.539 1 86.75 325 SER A CA 1
ATOM 2615 C C . SER A 1 325 ? 5.352 21.953 6.32 1 86.75 325 SER A C 1
ATOM 2617 O O . SER A 1 325 ? 5.262 21.906 7.547 1 86.75 325 SER A O 1
ATOM 2619 N N . THR A 1 326 ? 4.98 23 5.57 1 80.56 326 THR A N 1
ATOM 2620 C CA . THR A 1 326 ? 4.336 24.188 6.133 1 80.56 326 THR A CA 1
ATOM 2621 C C . THR A 1 326 ? 3.203 24.672 5.234 1 80.56 326 THR A C 1
ATOM 2623 O O . THR A 1 326 ? 3.162 24.328 4.047 1 80.56 326 THR A O 1
ATOM 2626 N N . VAL A 1 327 ? 2.193 25.359 5.828 1 75.19 327 VAL A N 1
ATOM 2627 C CA . VAL A 1 327 ? 1.006 25.766 5.09 1 75.19 327 VAL A CA 1
ATOM 2628 C C . VAL A 1 327 ? 1.321 27.016 4.258 1 75.19 327 VAL A C 1
ATOM 2630 O O . VAL A 1 327 ? 0.646 27.297 3.266 1 75.19 327 VAL A O 1
ATOM 2633 N N . TYR A 1 328 ? 2.295 27.812 4.613 1 71.31 328 TYR A N 1
ATOM 2634 C CA . TYR A 1 328 ? 2.621 29.094 3.996 1 71.31 328 TYR A CA 1
ATOM 2635 C C . TYR A 1 328 ? 4.086 29.453 4.227 1 71.31 328 TYR A C 1
ATOM 2637 O O . TYR A 1 328 ? 4.543 29.516 5.367 1 71.31 328 TYR A O 1
ATOM 2645 N N . SER A 1 329 ? 4.875 29.547 3.119 1 74.5 329 SER A N 1
ATOM 2646 C CA . SER A 1 329 ? 6.289 29.891 3.184 1 74.5 329 SER A CA 1
ATOM 2647 C C . SER A 1 329 ? 6.723 30.688 1.956 1 74.5 329 SER A C 1
ATOM 2649 O O . SER A 1 329 ? 6.348 30.359 0.83 1 74.5 329 SER A O 1
ATOM 2651 N N . SER A 1 330 ? 7.379 31.766 2.24 1 73.88 330 SER A N 1
ATOM 2652 C CA . SER A 1 330 ? 7.949 32.594 1.176 1 73.88 330 SER A CA 1
ATOM 2653 C C . SER A 1 330 ? 9.469 32.688 1.299 1 73.88 330 SER A C 1
ATOM 2655 O O . SER A 1 330 ? 10.023 32.469 2.383 1 73.88 330 SER A O 1
ATOM 2657 N N . GLU A 1 331 ? 10.078 33.062 0.253 1 80.62 331 GLU A N 1
ATOM 2658 C CA . GLU A 1 331 ? 11.539 33.062 0.164 1 80.62 331 GLU A CA 1
ATOM 2659 C C . GLU A 1 331 ? 12.148 34.031 1.154 1 80.62 331 GLU A C 1
ATOM 2661 O O . GLU A 1 331 ? 13.25 33.812 1.655 1 80.62 331 GLU A O 1
ATOM 2666 N N . ASP A 1 332 ? 11.508 35 1.473 1 79.81 332 ASP A N 1
ATOM 2667 C CA . ASP A 1 332 ? 12.047 36.062 2.344 1 79.81 332 ASP A CA 1
ATOM 2668 C C . ASP A 1 332 ? 11.891 35.688 3.814 1 79.81 332 ASP A C 1
ATOM 2670 O O . ASP A 1 332 ? 12.258 36.438 4.703 1 79.81 332 ASP A O 1
ATOM 2674 N N . GLY A 1 333 ? 11.352 34.5 4.055 1 78.06 333 GLY A N 1
ATOM 2675 C CA . GLY A 1 333 ? 11.227 34 5.418 1 78.06 333 GLY A CA 1
ATOM 2676 C C . GLY A 1 333 ? 9.844 34.219 6.004 1 78.06 333 GLY A C 1
ATOM 2677 O O . GLY A 1 333 ? 9.555 33.75 7.105 1 78.06 333 GLY A O 1
ATOM 2678 N N . THR A 1 334 ? 9.07 34.969 5.285 1 71.56 334 THR A N 1
ATOM 2679 C CA . THR A 1 334 ? 7.711 35.188 5.773 1 71.56 334 THR A CA 1
ATOM 2680 C C . THR A 1 334 ? 6.887 33.906 5.602 1 71.56 334 THR A C 1
ATOM 2682 O O . THR A 1 334 ? 7.16 33.094 4.711 1 71.56 334 THR A O 1
ATOM 2685 N N . GLY A 1 335 ? 6.008 33.75 6.57 1 80.62 335 GLY A N 1
ATOM 2686 C CA . GLY A 1 335 ? 5.113 32.594 6.473 1 80.62 335 GLY A CA 1
ATOM 2687 C C . GLY A 1 335 ? 4.766 32 7.82 1 80.62 335 GLY A C 1
ATOM 2688 O O . GLY A 1 335 ? 4.797 32.688 8.844 1 80.62 335 GLY A O 1
ATOM 2689 N N . TRP A 1 336 ? 4.227 30.812 7.73 1 81.44 336 TRP A N 1
ATOM 2690 C CA . TRP A 1 336 ? 3.924 30.031 8.922 1 81.44 336 TRP A CA 1
ATOM 2691 C C . TRP A 1 336 ? 5.129 29.188 9.344 1 81.44 336 TRP A C 1
ATOM 2693 O O . TRP A 1 336 ? 5.477 28.219 8.688 1 81.44 336 TRP A O 1
ATOM 2703 N N . TYR A 1 337 ? 5.883 29.672 10.375 1 82.69 337 TYR A N 1
ATOM 2704 C CA . TYR A 1 337 ? 7.031 28.953 10.914 1 82.69 337 TYR A CA 1
ATOM 2705 C C . TYR A 1 337 ? 6.711 28.359 12.281 1 82.69 337 TYR A C 1
ATOM 2707 O O . TYR A 1 337 ? 6.84 29.031 13.305 1 82.69 337 TYR A O 1
ATOM 2715 N N . CYS A 1 338 ? 6.246 27.203 12.234 1 84 338 CYS A N 1
ATOM 2716 C CA . CYS A 1 338 ? 5.863 26.422 13.414 1 84 338 CYS A CA 1
ATOM 2717 C C . CYS A 1 338 ? 6.41 25.016 13.336 1 84 338 CYS A C 1
ATOM 2719 O O . CYS A 1 338 ? 5.73 24.109 12.844 1 84 338 CYS A O 1
ATOM 2721 N N . MET A 1 339 ? 7.59 24.797 13.891 1 87.38 339 MET A N 1
ATOM 2722 C CA . MET A 1 339 ? 8.25 23.5 13.844 1 87.38 339 MET A CA 1
ATOM 2723 C C . MET A 1 339 ? 7.75 22.594 14.961 1 87.38 339 MET A C 1
ATOM 2725 O O . MET A 1 339 ? 7.387 23.062 16.031 1 87.38 339 MET A O 1
ATOM 2729 N N . PRO A 1 340 ? 7.723 21.359 14.711 1 88 340 PRO A N 1
ATOM 2730 C CA . PRO A 1 340 ? 7.305 20.438 15.773 1 88 340 PRO A CA 1
ATOM 2731 C C . PRO A 1 340 ? 8.336 20.312 16.891 1 88 340 PRO A C 1
ATOM 2733 O O . PRO A 1 340 ? 9.43 20.875 16.781 1 88 340 PRO A O 1
ATOM 2736 N N . GLU A 1 341 ? 7.855 19.656 17.984 1 88.81 341 GLU A N 1
ATOM 2737 C CA . GLU A 1 341 ? 8.727 19.375 19.125 1 88.81 341 GLU A CA 1
ATOM 2738 C C . GLU A 1 341 ? 9.258 17.938 19.078 1 88.81 341 GLU A C 1
ATOM 2740 O O . GLU A 1 341 ? 8.641 17.062 18.469 1 88.81 341 GLU A O 1
ATOM 2745 N N . VAL A 1 342 ? 10.453 17.703 19.734 1 91.62 342 VAL A N 1
ATOM 2746 C CA . VAL A 1 342 ? 10.984 16.344 19.859 1 91.62 342 VAL A CA 1
ATOM 2747 C C . VAL A 1 342 ? 9.945 15.453 20.531 1 91.62 342 VAL A C 1
ATOM 2749 O O . VAL A 1 342 ? 9.359 15.828 21.547 1 91.62 342 VAL A O 1
ATOM 2752 N N . GLY A 1 343 ? 9.633 14.359 19.891 1 89.56 343 GLY A N 1
ATOM 2753 C CA . GLY A 1 343 ? 8.656 13.43 20.438 1 89.56 343 GLY A CA 1
ATOM 2754 C C . GLY A 1 343 ? 7.309 13.516 19.734 1 89.56 343 GLY A C 1
ATOM 2755 O O . GLY A 1 343 ? 6.484 12.602 19.859 1 89.56 343 GLY A O 1
ATOM 2756 N N . ASP A 1 344 ? 7.062 14.594 19.078 1 88.44 344 ASP A N 1
ATOM 2757 C CA . ASP A 1 344 ? 5.789 14.75 18.375 1 88.44 344 ASP A CA 1
ATOM 2758 C C . ASP A 1 344 ? 5.625 13.688 17.297 1 88.44 344 ASP A C 1
ATOM 2760 O O . ASP A 1 344 ? 6.609 13.211 16.719 1 88.44 344 ASP A O 1
ATOM 2764 N N . ALA A 1 345 ? 4.309 13.336 17.047 1 90.06 345 ALA A N 1
ATOM 2765 C CA . ALA A 1 345 ? 3.992 12.406 15.969 1 90.06 345 ALA A CA 1
ATOM 2766 C C . ALA A 1 345 ? 4.023 13.117 14.617 1 90.06 345 ALA A C 1
ATOM 2768 O O . ALA A 1 345 ? 3.561 14.25 14.484 1 90.06 345 ALA A O 1
ATOM 2769 N N . ILE A 1 346 ? 4.637 12.43 13.672 1 89.94 346 ILE A N 1
ATOM 2770 C CA . ILE A 1 346 ? 4.684 12.961 12.312 1 89.94 346 ILE A CA 1
ATOM 2771 C C . ILE A 1 346 ? 4.512 11.828 11.305 1 89.94 346 ILE A C 1
ATOM 2773 O O . ILE A 1 346 ? 4.434 10.656 11.688 1 89.94 346 ILE A O 1
ATOM 2777 N N . ARG A 1 347 ? 4.348 12.195 10.023 1 92.06 347 ARG A N 1
ATOM 2778 C CA . ARG A 1 347 ? 4.363 11.25 8.914 1 92.06 347 ARG A CA 1
ATOM 2779 C C . ARG A 1 347 ? 5.387 11.664 7.859 1 92.06 347 ARG A C 1
ATOM 2781 O O . ARG A 1 347 ? 5.547 12.852 7.57 1 92.06 347 ARG A O 1
ATOM 2788 N N . LEU A 1 348 ? 6.082 10.75 7.391 1 94.5 348 LEU A N 1
ATOM 2789 C CA . LEU A 1 348 ? 6.941 10.984 6.234 1 94.5 348 LEU A CA 1
ATOM 2790 C C . LEU A 1 348 ? 6.199 10.695 4.934 1 94.5 348 LEU A C 1
ATOM 2792 O O . LEU A 1 348 ? 5.832 9.547 4.664 1 94.5 348 LEU A O 1
ATOM 2796 N N . TYR A 1 349 ? 6.02 11.695 4.18 1 93.5 349 TYR A N 1
ATOM 2797 C CA . TYR A 1 349 ? 5.242 11.609 2.949 1 93.5 349 TYR A CA 1
ATOM 2798 C C . TYR A 1 349 ? 6.156 11.438 1.74 1 93.5 349 TYR A C 1
ATOM 2800 O O . TYR A 1 349 ? 7.195 12.102 1.641 1 93.5 349 TYR A O 1
ATOM 2808 N N . PHE A 1 350 ? 5.734 10.531 0.807 1 95.56 350 PHE A N 1
ATOM 2809 C CA . PHE A 1 350 ? 6.445 10.297 -0.445 1 95.56 350 PHE A CA 1
ATOM 2810 C C . PHE A 1 350 ? 5.625 10.789 -1.632 1 95.56 350 PHE A C 1
ATOM 2812 O O . PHE A 1 350 ? 4.738 10.086 -2.119 1 95.56 350 PHE A O 1
ATOM 2819 N N . PRO A 1 351 ? 6.031 11.938 -2.236 1 90.25 351 PRO A N 1
ATOM 2820 C CA . PRO A 1 351 ? 5.211 12.516 -3.299 1 90.25 351 PRO A CA 1
ATOM 2821 C C . PRO A 1 351 ? 5.375 11.797 -4.633 1 90.25 351 PRO A C 1
ATOM 2823 O O . PRO A 1 351 ? 4.504 11.891 -5.504 1 90.25 351 PRO A O 1
ATOM 2826 N N . ASP A 1 352 ? 6.512 11.203 -4.816 1 91.75 352 ASP A N 1
ATOM 2827 C CA . ASP A 1 352 ? 6.805 10.453 -6.035 1 91.75 352 ASP A CA 1
ATOM 2828 C C . ASP A 1 352 ? 7.652 9.219 -5.73 1 91.75 352 ASP A C 1
ATOM 2830 O O . ASP A 1 352 ? 7.727 8.773 -4.582 1 91.75 352 ASP A O 1
ATOM 2834 N N . ASN A 1 353 ? 8.203 8.609 -6.746 1 93.56 353 ASN A N 1
ATOM 2835 C CA . ASN A 1 353 ? 8.906 7.344 -6.535 1 93.56 353 ASN A CA 1
ATOM 2836 C C . ASN A 1 353 ? 10.398 7.57 -6.293 1 93.56 353 ASN A C 1
ATOM 2838 O O . ASN A 1 353 ? 11.188 6.625 -6.348 1 93.56 353 ASN A O 1
ATOM 2842 N N . GLU A 1 354 ? 10.828 8.875 -6.184 1 93.5 354 GLU A N 1
ATOM 2843 C CA . GLU A 1 354 ? 12.172 9.234 -5.742 1 93.5 354 GLU A CA 1
ATOM 2844 C C . GLU A 1 354 ? 12.227 9.406 -4.227 1 93.5 354 GLU A C 1
ATOM 2846 O O . GLU A 1 354 ? 11.758 10.414 -3.697 1 93.5 354 GLU A O 1
ATOM 2851 N N . GLU A 1 355 ? 12.883 8.508 -3.553 1 95.69 355 GLU A N 1
ATOM 2852 C CA . GLU A 1 355 ? 12.867 8.445 -2.094 1 95.69 355 GLU A CA 1
ATOM 2853 C C . GLU A 1 355 ? 13.406 9.734 -1.478 1 95.69 355 GLU A C 1
ATOM 2855 O O . GLU A 1 355 ? 12.906 10.188 -0.445 1 95.69 355 GLU A O 1
ATOM 2860 N N . LYS A 1 356 ? 14.383 10.375 -2.109 1 93.62 356 LYS A N 1
ATOM 2861 C CA . LYS A 1 356 ? 15.039 11.555 -1.574 1 93.62 356 LYS A CA 1
ATOM 2862 C C . LYS A 1 356 ? 14.094 12.75 -1.539 1 93.62 356 LYS A C 1
ATOM 2864 O O . LYS A 1 356 ? 14.344 13.734 -0.843 1 93.62 356 LYS A O 1
ATOM 2869 N N . ASN A 1 357 ? 13.047 12.711 -2.283 1 93.56 357 ASN A N 1
ATOM 2870 C CA . ASN A 1 357 ? 12.102 13.828 -2.359 1 93.56 357 ASN A CA 1
ATOM 2871 C C . ASN A 1 357 ? 11.102 13.789 -1.21 1 93.56 357 ASN A C 1
ATOM 2873 O O . ASN A 1 357 ? 10.25 14.672 -1.097 1 93.56 357 ASN A O 1
ATOM 2877 N N . SER A 1 358 ? 11.234 12.852 -0.317 1 94.88 358 SER A N 1
ATOM 2878 C CA . SER A 1 358 ? 10.297 12.719 0.792 1 94.88 358 SER A CA 1
ATOM 2879 C C . SER A 1 358 ? 10.445 13.875 1.778 1 94.88 358 SER A C 1
ATOM 2881 O O . SER A 1 358 ? 11.516 14.469 1.891 1 94.88 358 SER A O 1
ATOM 2883 N N . TYR A 1 359 ? 9.359 14.234 2.459 1 94 359 TYR A N 1
ATOM 2884 C CA . TYR A 1 359 ? 9.383 15.273 3.482 1 94 359 TYR A CA 1
ATOM 2885 C C . TYR A 1 359 ? 8.375 14.969 4.586 1 94 359 TYR A C 1
ATOM 2887 O O . TYR A 1 359 ? 7.445 14.188 4.387 1 94 359 TYR A O 1
ATOM 2895 N N . ALA A 1 360 ? 8.656 15.508 5.762 1 92.81 360 ALA A N 1
ATOM 2896 C CA . ALA A 1 360 ? 7.812 15.266 6.93 1 92.81 360 ALA A CA 1
ATOM 2897 C C . ALA A 1 360 ? 6.59 16.172 6.926 1 92.81 360 ALA A C 1
ATOM 2899 O O . ALA A 1 360 ? 6.695 17.359 6.613 1 92.81 360 ALA A O 1
ATOM 2900 N N . ILE A 1 361 ? 5.422 15.617 7.18 1 87.31 361 ILE A N 1
ATOM 2901 C CA . ILE A 1 361 ? 4.184 16.391 7.297 1 87.31 361 ILE A CA 1
ATOM 2902 C C . ILE A 1 361 ? 3.564 16.156 8.672 1 87.31 361 ILE A C 1
ATOM 2904 O O . ILE A 1 361 ? 3.936 15.211 9.383 1 87.31 361 ILE A O 1
ATOM 2908 N N . SER A 1 362 ? 2.77 17.141 8.977 1 73.94 362 SER A N 1
ATOM 2909 C CA . SER A 1 362 ? 2.17 17.094 10.305 1 73.94 362 SER A CA 1
ATOM 2910 C C . SER A 1 362 ? 1.267 15.875 10.461 1 73.94 362 SER A C 1
ATOM 2912 O O . SER A 1 362 ? 0.847 15.273 9.469 1 73.94 362 SER A O 1
ATOM 2914 N N . SER A 1 363 ? 1.251 15.461 11.719 1 67.94 363 SER A N 1
ATOM 2915 C CA . SER A 1 363 ? 0.477 14.266 12.039 1 67.94 363 SER A CA 1
ATOM 2916 C C . SER A 1 363 ? -0.877 14.625 12.641 1 67.94 363 SER A C 1
ATOM 2918 O O . SER A 1 363 ? -1.264 15.797 12.656 1 67.94 363 SER A O 1
ATOM 2920 N N . VAL A 1 364 ? -1.683 13.68 12.922 1 64.88 364 VAL A N 1
ATOM 2921 C CA . VAL A 1 364 ? -2.963 13.711 13.625 1 64.88 364 VAL A CA 1
ATOM 2922 C C . VAL A 1 364 ? -2.727 13.891 15.117 1 64.88 364 VAL A C 1
ATOM 2924 O O . VAL A 1 364 ? -1.64 13.602 15.625 1 64.88 364 VAL A O 1
ATOM 2927 N N . ASN A 1 365 ? -3.625 14.656 15.641 1 63.44 365 ASN A N 1
ATOM 2928 C CA . ASN A 1 365 ? -3.527 14.844 17.078 1 63.44 365 ASN A CA 1
ATOM 2929 C C . ASN A 1 365 ? -3.322 13.516 17.812 1 63.44 365 ASN A C 1
ATOM 2931 O O . ASN A 1 365 ? -4.012 12.539 17.531 1 63.44 365 ASN A O 1
ATOM 2935 N N . LEU A 1 366 ? -2.133 13.422 18.406 1 62.38 366 LEU A N 1
ATOM 2936 C CA . LEU A 1 366 ? -1.955 12.305 19.312 1 62.38 366 LEU A CA 1
ATOM 2937 C C . LEU A 1 366 ? -2.871 12.445 20.531 1 62.38 366 LEU A C 1
ATOM 2939 O O . LEU A 1 366 ? -3.262 13.555 20.891 1 62.38 366 LEU A O 1
ATOM 2943 N N . GLU A 1 367 ? -3.412 11.359 20.906 1 58.59 367 GLU A N 1
ATOM 2944 C CA . GLU A 1 367 ? -4.191 11.422 22.141 1 58.59 367 GLU A CA 1
ATOM 2945 C C . GLU A 1 367 ? -3.455 12.219 23.219 1 58.59 367 GLU A C 1
ATOM 2947 O O . GLU A 1 367 ? -2.281 11.961 23.5 1 58.59 367 GLU A O 1
ATOM 2952 N N . SER A 1 368 ? -3.91 13.445 23.375 1 58.28 368 SER A N 1
ATOM 2953 C CA . SER A 1 368 ? -3.252 14.375 24.297 1 58.28 368 SER A CA 1
ATOM 2954 C C . SER A 1 368 ? -3.322 13.891 25.734 1 58.28 368 SER A C 1
ATOM 2956 O O . SER A 1 368 ? -4.301 13.258 26.125 1 58.28 368 SER A O 1
ATOM 2958 N N . SER A 1 369 ? -2.193 13.867 26.359 1 57.84 369 SER A N 1
ATOM 2959 C CA . SER A 1 369 ? -2.145 13.656 27.812 1 57.84 369 SER A CA 1
ATOM 2960 C C . SER A 1 369 ? -2.975 14.695 28.547 1 57.84 369 SER A C 1
ATOM 2962 O O . SER A 1 369 ? -3.521 14.414 29.609 1 57.84 369 SER A O 1
ATOM 2964 N N . ASN A 1 370 ? -2.98 15.93 28.078 1 59.28 370 ASN A N 1
ATOM 2965 C CA . ASN A 1 370 ? -3.838 16.969 28.625 1 59.28 370 ASN A CA 1
ATOM 2966 C C . ASN A 1 370 ? -4.945 17.359 27.656 1 59.28 370 ASN A C 1
ATOM 2968 O O . ASN A 1 370 ? -4.715 18.141 26.719 1 59.28 370 ASN A O 1
ATOM 2972 N N . SER A 1 371 ? -6.098 16.844 27.75 1 64.38 371 SER A N 1
ATOM 2973 C CA . SER A 1 371 ? -7.23 16.891 26.828 1 64.38 371 SER A CA 1
ATOM 2974 C C . SER A 1 371 ? -7.969 18.219 26.922 1 64.38 371 SER A C 1
ATOM 2976 O O . SER A 1 371 ? -8.773 18.547 26.047 1 64.38 371 SER A O 1
ATOM 2978 N N . GLN A 1 372 ? -7.578 19.062 27.875 1 69.62 372 GLN A N 1
ATOM 2979 C CA . GLN A 1 372 ? -8.414 20.234 28.062 1 69.62 372 GLN A CA 1
ATOM 2980 C C . GLN A 1 372 ? -8.25 21.219 26.906 1 69.62 372 GLN A C 1
ATOM 2982 O O . GLN A 1 372 ? -9.227 21.844 26.469 1 69.62 372 GLN A O 1
ATOM 2987 N N . LYS A 1 373 ? -7.086 21.312 26.375 1 75.56 373 LYS A N 1
ATOM 2988 C CA . LYS A 1 373 ? -6.781 22.297 25.344 1 75.56 373 LYS A CA 1
ATOM 2989 C C . LYS A 1 373 ? -7.395 21.906 24.016 1 75.56 373 LYS A C 1
ATOM 2991 O O . LYS A 1 373 ? -7.473 22.719 23.094 1 75.56 373 LYS A O 1
ATOM 2996 N N . ARG A 1 374 ? -7.871 20.672 23.953 1 81.06 374 ARG A N 1
ATOM 2997 C CA . ARG A 1 374 ? -8.406 20.188 22.688 1 81.06 374 ARG A CA 1
ATOM 2998 C C . ARG A 1 374 ? -9.773 19.547 22.875 1 81.06 374 ARG A C 1
ATOM 3000 O O . ARG A 1 374 ? -10.133 18.594 22.172 1 81.06 374 ARG A O 1
ATOM 3007 N N . SER A 1 375 ? -10.438 19.969 23.812 1 82.56 375 SER A N 1
ATOM 3008 C CA . SER A 1 375 ? -11.664 19.266 24.172 1 82.56 375 SER A CA 1
ATOM 3009 C C . SER A 1 375 ? -12.883 19.922 23.547 1 82.56 375 SER A C 1
ATOM 3011 O O . SER A 1 375 ? -13.938 19.281 23.422 1 82.56 375 SER A O 1
ATOM 3013 N N . ASP A 1 376 ? -12.766 21.219 23.188 1 85.75 376 ASP A N 1
ATOM 3014 C CA . ASP A 1 376 ? -13.922 21.938 22.656 1 85.75 376 ASP A CA 1
ATOM 3015 C C . ASP A 1 376 ? -13.656 22.422 21.234 1 85.75 376 ASP A C 1
ATOM 3017 O O . ASP A 1 376 ? -12.977 23.438 21.047 1 85.75 376 ASP A O 1
ATOM 3021 N N . PRO A 1 377 ? -14.289 21.828 20.266 1 87.44 377 PRO A N 1
ATOM 3022 C CA . PRO A 1 377 ? -14.039 22.172 18.859 1 87.44 377 PRO A CA 1
ATOM 3023 C C . PRO A 1 377 ? -14.492 23.594 18.531 1 87.44 377 PRO A C 1
ATOM 3025 O O . PRO A 1 377 ? -14.125 24.141 17.469 1 87.44 377 PRO A O 1
ATOM 3028 N N . SER A 1 378 ? -15.289 24.234 19.312 1 87.62 378 SER A N 1
ATOM 3029 C CA . SER A 1 378 ? -15.711 25.594 19.062 1 87.62 378 SER A CA 1
ATOM 3030 C C . SER A 1 378 ? -14.594 26.594 19.375 1 87.62 378 SER A C 1
ATOM 3032 O O . SER A 1 378 ? -14.664 27.75 18.969 1 87.62 378 SER A O 1
ATOM 3034 N N . GLU A 1 379 ? -13.695 26.172 20.078 1 88.12 379 GLU A N 1
ATOM 3035 C CA . GLU A 1 379 ? -12.531 27 20.391 1 88.12 379 GLU A CA 1
ATOM 3036 C C . GLU A 1 379 ? -11.406 26.75 19.391 1 88.12 379 GLU A C 1
ATOM 3038 O O . GLU A 1 379 ? -11.195 25.609 18.953 1 88.12 379 GLU A O 1
ATOM 3043 N N . LYS A 1 380 ? -10.766 27.812 18.969 1 87.44 380 LYS A N 1
ATOM 3044 C CA . LYS A 1 380 ? -9.547 27.75 18.172 1 87.44 380 LYS A CA 1
ATOM 3045 C C . LYS A 1 380 ? -8.359 28.344 18.938 1 87.44 380 LYS A C 1
ATOM 3047 O O . LYS A 1 380 ? -8.5 29.375 19.594 1 87.44 380 LYS A O 1
ATOM 3052 N N . ASN A 1 381 ? -7.301 27.594 18.922 1 87.75 381 ASN A N 1
ATOM 3053 C CA . ASN A 1 381 ? -6.168 28.156 19.656 1 87.75 381 ASN A CA 1
ATOM 3054 C C . ASN A 1 381 ? -4.84 27.75 19.016 1 87.75 381 ASN A C 1
ATOM 3056 O O . ASN A 1 381 ? -4.777 26.797 18.234 1 87.75 381 ASN A O 1
ATOM 3060 N N . ILE A 1 382 ? -3.855 28.531 19.25 1 87.44 382 ILE A N 1
ATOM 3061 C CA . ILE A 1 382 ? -2.453 28.266 18.953 1 87.44 382 ILE A CA 1
ATOM 3062 C C . ILE A 1 382 ? -1.608 28.5 20.203 1 87.44 382 ILE A C 1
ATOM 3064 O O . ILE A 1 382 ? -1.813 29.484 20.922 1 87.44 382 ILE A O 1
ATOM 3068 N N . GLY A 1 383 ? -0.73 27.5 20.438 1 87 383 GLY A N 1
ATOM 3069 C CA . GLY A 1 383 ? 0.072 27.641 21.641 1 87 383 GLY A CA 1
ATOM 3070 C C . GLY A 1 383 ? 1.397 26.906 21.562 1 87 383 GLY A C 1
ATOM 3071 O O . GLY A 1 383 ? 1.6 26.078 20.672 1 87 383 GLY A O 1
ATOM 3072 N N . THR A 1 384 ? 2.324 27.234 22.516 1 86.56 384 THR A N 1
ATOM 3073 C CA . THR A 1 384 ? 3.635 26.594 22.594 1 86.56 384 THR A CA 1
ATOM 3074 C C . THR A 1 384 ? 3.773 25.797 23.875 1 86.56 384 THR A C 1
ATOM 3076 O O . THR A 1 384 ? 2.957 25.938 24.797 1 86.56 384 THR A O 1
ATOM 3079 N N . LYS A 1 385 ? 4.84 25.047 23.922 1 85 385 LYS A N 1
ATOM 3080 C CA . LYS A 1 385 ? 5.113 24.219 25.109 1 85 385 LYS A CA 1
ATOM 3081 C C . LYS A 1 385 ? 5.508 25.078 26.297 1 85 385 LYS A C 1
ATOM 3083 O O . LYS A 1 385 ? 5.48 24.625 27.438 1 85 385 LYS A O 1
ATOM 3088 N N . TYR A 1 386 ? 5.859 26.359 26.062 1 88.5 386 TYR A N 1
ATOM 3089 C CA . TYR A 1 386 ? 6.301 27.266 27.125 1 88.5 386 TYR A CA 1
ATOM 3090 C C . TYR A 1 386 ? 5.129 28.031 27.719 1 88.5 386 TYR A C 1
ATOM 3092 O O . TYR A 1 386 ? 5.32 29.031 28.406 1 88.5 386 TYR A O 1
ATOM 3100 N N . GLY A 1 387 ? 3.922 27.672 27.266 1 87.19 387 GLY A N 1
ATOM 3101 C CA . GLY A 1 387 ? 2.729 28.188 27.922 1 87.19 387 GLY A CA 1
ATOM 3102 C C . GLY A 1 387 ? 2.186 29.453 27.266 1 87.19 387 GLY A C 1
ATOM 3103 O O . GLY A 1 387 ? 1.274 30.094 27.797 1 87.19 387 GLY A O 1
ATOM 3104 N N . LYS A 1 388 ? 2.738 29.953 26.219 1 89.25 388 LYS A N 1
ATOM 3105 C CA . LYS A 1 388 ? 2.195 31.094 25.469 1 89.25 388 LYS A CA 1
ATOM 3106 C C . LYS A 1 388 ? 1.07 30.641 24.547 1 89.25 388 LYS A C 1
ATOM 3108 O O . LYS A 1 388 ? 1.25 29.734 23.734 1 89.25 388 LYS A O 1
ATOM 3113 N N . GLN A 1 389 ? -0.183 31.266 24.656 1 90.69 389 GLN A N 1
ATOM 3114 C CA . GLN A 1 389 ? -1.304 30.828 23.828 1 90.69 389 GLN A CA 1
ATOM 3115 C C . GLN A 1 389 ? -2.219 31.984 23.469 1 90.69 389 GLN A C 1
ATOM 3117 O O . GLN A 1 389 ? -2.363 32.938 24.25 1 90.69 389 GLN A O 1
ATOM 3122 N N . ILE A 1 390 ? -2.705 31.938 22.281 1 89.44 390 ILE A N 1
ATOM 3123 C CA . ILE A 1 390 ? -3.83 32.75 21.828 1 89.44 390 ILE A CA 1
ATOM 3124 C C . ILE A 1 390 ? -5.062 31.875 21.625 1 89.44 390 ILE A C 1
ATOM 3126 O O . ILE A 1 390 ? -5 30.859 20.938 1 89.44 390 ILE A O 1
ATOM 3130 N N . VAL A 1 391 ? -6.121 32.219 22.297 1 90.75 391 VAL A N 1
ATOM 3131 C CA . VAL A 1 391 ? -7.348 31.438 22.25 1 90.75 391 VAL A CA 1
ATOM 3132 C C . VAL A 1 391 ? -8.484 32.281 21.688 1 90.75 391 VAL A C 1
ATOM 3134 O O . VAL A 1 391 ? -8.734 33.406 22.156 1 90.75 391 VAL A O 1
ATOM 3137 N N . MET A 1 392 ? -9.109 31.844 20.703 1 90.44 392 MET A N 1
ATOM 3138 C CA . MET A 1 392 ? -10.344 32.438 20.172 1 90.44 392 MET A CA 1
ATOM 3139 C C . MET A 1 392 ? -11.531 31.516 20.453 1 90.44 392 MET A C 1
ATOM 3141 O O . MET A 1 392 ? -11.617 30.422 19.906 1 90.44 392 MET A O 1
ATOM 3145 N N . LYS A 1 393 ? -12.398 31.859 21.25 1 89.75 393 LYS A N 1
ATOM 3146 C CA . LYS A 1 393 ? -13.57 31.078 21.656 1 89.75 393 LYS A CA 1
ATOM 3147 C C . LYS A 1 393 ? -14.852 31.891 21.484 1 89.75 393 LYS A C 1
ATOM 3149 O O . LYS A 1 393 ? -14.812 33.062 21.156 1 89.75 393 LYS A O 1
ATOM 3154 N N . PRO A 1 394 ? -15.984 31.141 21.656 1 89.75 394 PRO A N 1
ATOM 3155 C CA . PRO A 1 394 ? -17.219 31.906 21.578 1 89.75 394 PRO A CA 1
ATOM 3156 C C . PRO A 1 394 ? -17.266 33.062 22.562 1 89.75 394 PRO A C 1
ATOM 3158 O O . PRO A 1 394 ? -17.188 32.844 23.781 1 89.75 394 PRO A O 1
ATOM 3161 N N . GLY A 1 395 ? -17.234 34.281 22.016 1 89.06 395 GLY A N 1
ATOM 3162 C CA . GLY A 1 395 ? -17.453 35.438 22.859 1 89.06 395 GLY A CA 1
ATOM 3163 C C . GLY A 1 395 ? -16.156 36.156 23.25 1 89.06 395 GLY A C 1
ATOM 3164 O O . GLY A 1 395 ? -16.188 37.219 23.844 1 89.06 395 GLY A O 1
ATOM 3165 N N . ALA A 1 396 ? -15.078 35.531 22.938 1 91 396 ALA A N 1
ATOM 3166 C CA . ALA A 1 396 ? -13.883 36.219 23.453 1 91 396 ALA A CA 1
ATOM 3167 C C . ALA A 1 396 ? -12.648 35.812 22.656 1 91 396 ALA A C 1
ATOM 3169 O O . ALA A 1 396 ? -12.617 34.781 22 1 91 396 ALA A O 1
ATOM 3170 N N . VAL A 1 397 ? -11.648 36.688 22.641 1 91.62 397 VAL A N 1
ATOM 3171 C CA . VAL A 1 397 ? -10.258 36.406 22.281 1 91.62 397 VAL A CA 1
ATOM 3172 C C . VAL A 1 397 ? -9.375 36.562 23.516 1 91.62 397 VAL A C 1
ATOM 3174 O O . VAL A 1 397 ? -9.469 37.562 24.234 1 91.62 397 VAL A O 1
ATOM 3177 N N . GLU A 1 398 ? -8.492 35.562 23.703 1 92.69 398 GLU A N 1
ATOM 3178 C CA . GLU A 1 398 ? -7.648 35.594 24.891 1 92.69 398 GLU A CA 1
ATOM 3179 C C . GLU A 1 398 ? -6.18 35.375 24.531 1 92.69 398 GLU A C 1
ATOM 3181 O O . GLU A 1 398 ? -5.863 34.594 23.641 1 92.69 398 GLU A O 1
ATOM 3186 N N . ILE A 1 399 ? -5.391 36.156 25.156 1 93.12 399 ILE A N 1
ATOM 3187 C CA . ILE A 1 399 ? -3.947 35.938 25.109 1 93.12 399 ILE A CA 1
ATOM 3188 C C . ILE A 1 399 ? -3.455 35.5 26.5 1 93.12 399 ILE A C 1
ATOM 3190 O O . ILE A 1 399 ? -3.613 36.219 27.469 1 93.12 399 ILE A O 1
ATOM 3194 N N . ILE A 1 400 ? -2.834 34.312 26.5 1 91 400 ILE A N 1
ATOM 3195 C CA . ILE A 1 400 ? -2.465 33.688 27.766 1 91 400 ILE A CA 1
ATOM 3196 C C . ILE A 1 400 ? -0.962 33.438 27.797 1 91 400 ILE A C 1
ATOM 3198 O O . ILE A 1 400 ? -0.389 33 26.797 1 91 400 ILE A O 1
ATOM 3202 N N . GLY A 1 401 ? -0.303 33.75 28.938 1 90.69 401 GLY A N 1
ATOM 3203 C CA . GLY A 1 401 ? 1.097 33.438 29.172 1 90.69 401 GLY A CA 1
ATOM 3204 C C . GLY A 1 401 ? 1.329 32.719 30.484 1 90.69 401 GLY A C 1
ATOM 3205 O O . GLY A 1 401 ? 1.155 33.281 31.562 1 90.69 401 GLY A O 1
ATOM 3206 N N . ASN A 1 402 ? 1.833 31.516 30.297 1 87.12 402 ASN A N 1
ATOM 3207 C CA . ASN A 1 402 ? 2.156 30.688 31.453 1 87.12 402 ASN A CA 1
ATOM 3208 C C . ASN A 1 402 ? 0.985 30.594 32.438 1 87.12 402 ASN A C 1
ATOM 3210 O O . ASN A 1 402 ? 1.143 30.859 33.625 1 87.12 402 ASN A O 1
ATOM 3214 N N . GLY A 1 403 ? -0.148 30.375 31.828 1 82.81 403 GLY A N 1
ATOM 3215 C CA . GLY A 1 403 ? -1.335 30.172 32.656 1 82.81 403 GLY A CA 1
ATOM 3216 C C . GLY A 1 403 ? -1.998 31.469 33.062 1 82.81 403 GLY A C 1
ATOM 3217 O O . GLY A 1 403 ? -3.121 31.469 33.562 1 82.81 403 GLY A O 1
ATOM 3218 N N . ASN A 1 404 ? -1.333 32.594 32.875 1 89.44 404 ASN A N 1
ATOM 3219 C CA . ASN A 1 404 ? -1.888 33.906 33.25 1 89.44 404 ASN A CA 1
ATOM 3220 C C . ASN A 1 404 ? -2.604 34.562 32.062 1 89.44 404 ASN A C 1
ATOM 3222 O O . ASN A 1 404 ? -2.088 34.562 30.938 1 89.44 404 ASN A O 1
ATOM 3226 N N . LEU A 1 405 ? -3.811 35 32.344 1 91 405 LEU A N 1
ATOM 3227 C CA . LEU A 1 405 ? -4.543 35.781 31.344 1 91 405 LEU A CA 1
ATOM 3228 C C . LEU A 1 405 ? -3.955 37.156 31.188 1 91 405 LEU A C 1
ATOM 3230 O O . LEU A 1 405 ? -4.145 38.031 32.062 1 91 405 LEU A O 1
ATOM 3234 N N . LEU A 1 406 ? -3.404 37.469 30.062 1 90.38 406 LEU A N 1
ATOM 3235 C CA . LEU A 1 406 ? -2.723 38.75 29.844 1 90.38 406 LEU A CA 1
ATOM 3236 C C . LEU A 1 406 ? -3.648 39.75 29.156 1 90.38 406 LEU A C 1
ATOM 3238 O O . LEU A 1 406 ? -3.578 40.938 29.438 1 90.38 406 LEU A O 1
ATOM 3242 N N . MET A 1 407 ? -4.359 39.25 28.312 1 92.06 407 MET A N 1
ATOM 3243 C CA . MET A 1 407 ? -5.293 40.094 27.578 1 92.06 407 MET A CA 1
ATOM 3244 C C . MET A 1 407 ? -6.574 39.344 27.25 1 92.06 407 MET A C 1
ATOM 3246 O O . MET A 1 407 ? -6.527 38.156 26.906 1 92.06 407 MET A O 1
ATOM 3250 N N . ARG A 1 408 ? -7.699 39.938 27.375 1 93.44 408 ARG A N 1
ATOM 3251 C CA . ARG A 1 408 ? -8.992 39.375 27.016 1 93.44 408 ARG A CA 1
ATOM 3252 C C . ARG A 1 408 ? -9.867 40.406 26.312 1 93.44 408 ARG A C 1
ATOM 3254 O O . ARG A 1 408 ? -10.055 41.531 26.828 1 93.44 408 ARG A O 1
ATOM 3261 N N . LEU A 1 409 ? -10.234 40.125 25.125 1 91.62 409 LEU A N 1
ATOM 3262 C CA . LEU A 1 409 ? -11.188 40.906 24.359 1 91.62 409 LEU A CA 1
ATOM 3263 C C . LEU A 1 409 ? -12.539 40.219 24.266 1 91.62 409 LEU A C 1
ATOM 3265 O O . LEU A 1 409 ? -12.656 39.156 23.641 1 91.62 409 LEU A O 1
ATOM 3269 N N . THR A 1 410 ? -13.57 40.781 24.906 1 89.62 410 THR A N 1
ATOM 3270 C CA . THR A 1 410 ? -14.852 40.094 25 1 89.62 410 THR A CA 1
ATOM 3271 C C . THR A 1 410 ? -15.93 40.875 24.234 1 89.62 410 THR A C 1
ATOM 3273 O O . THR A 1 410 ? -15.82 42.094 24.062 1 89.62 410 THR A O 1
ATOM 3276 N N . ASP A 1 411 ? -16.891 40.094 23.891 1 85.06 411 ASP A N 1
ATOM 3277 C CA . ASP A 1 411 ? -18.062 40.688 23.234 1 85.06 411 ASP A CA 1
ATOM 3278 C C . ASP A 1 411 ? -18.844 41.562 24.203 1 85.06 411 ASP A C 1
ATOM 3280 O O . ASP A 1 411 ? -19.328 42.625 23.828 1 85.06 411 ASP A O 1
ATOM 3284 N N . ASP A 1 412 ? -19 41.156 25.422 1 82.31 412 ASP A N 1
ATOM 3285 C CA . ASP A 1 412 ? -19.922 41.781 26.359 1 82.31 412 ASP A CA 1
ATOM 3286 C C . ASP A 1 412 ? -19.172 42.562 27.453 1 82.31 412 ASP A C 1
ATOM 3288 O O . ASP A 1 412 ? -19.766 43.312 28.203 1 82.31 412 ASP A O 1
ATOM 3292 N N . GLY A 1 413 ? -17.953 42.438 27.594 1 78.75 413 GLY A N 1
ATOM 3293 C CA . GLY A 1 413 ? -17.266 43 28.734 1 78.75 413 GLY A CA 1
ATOM 3294 C C . GLY A 1 413 ? -16.203 44 28.344 1 78.75 413 GLY A C 1
ATOM 3295 O O . GLY A 1 413 ? -15.688 44.75 29.188 1 78.75 413 GLY A O 1
ATOM 3296 N N . GLY A 1 414 ? -15.844 44.062 27.078 1 88.62 414 GLY A N 1
ATOM 3297 C CA . GLY A 1 414 ? -14.82 44.969 26.656 1 88.62 414 GLY A CA 1
ATOM 3298 C C . GLY A 1 414 ? -13.438 44.375 26.562 1 88.62 414 GLY A C 1
ATOM 3299 O O . GLY A 1 414 ? -13.297 43.219 26.109 1 88.62 414 GLY A O 1
ATOM 3300 N N . ILE A 1 415 ? -12.344 45.25 26.859 1 92.44 415 ILE A N 1
ATOM 3301 C CA . ILE A 1 415 ? -10.953 44.844 26.719 1 92.44 415 ILE A CA 1
ATOM 3302 C C . ILE A 1 415 ? -10.25 44.906 28.062 1 92.44 415 ILE A C 1
ATOM 3304 O O . ILE A 1 415 ? -10.352 45.906 28.781 1 92.44 415 ILE A O 1
ATOM 3308 N N . GLU A 1 416 ? -9.68 43.812 28.391 1 93 416 GLU A N 1
ATOM 3309 C CA . GLU A 1 416 ? -8.93 43.75 29.641 1 93 416 GLU A CA 1
ATOM 3310 C C . GLU A 1 416 ? -7.461 43.406 29.391 1 93 416 GLU A C 1
ATOM 3312 O O . GLU A 1 416 ? -7.141 42.5 28.656 1 93 416 GLU A O 1
ATOM 3317 N N . ILE A 1 417 ? -6.555 44.219 29.891 1 93.19 417 ILE A N 1
ATOM 3318 C CA . ILE A 1 417 ? -5.117 43.969 29.875 1 93.19 417 ILE A CA 1
ATOM 3319 C C . ILE A 1 417 ? -4.602 43.812 31.297 1 93.19 417 ILE A C 1
ATOM 3321 O O . ILE A 1 417 ? -4.766 44.719 32.125 1 93.19 417 ILE A O 1
ATOM 3325 N N . ASN A 1 418 ? -3.947 42.656 31.594 1 93.19 418 ASN A N 1
ATOM 3326 C CA . ASN A 1 418 ? -3.482 42.344 32.938 1 93.19 418 ASN A CA 1
ATOM 3327 C C . ASN A 1 418 ? -1.994 42 32.938 1 93.19 418 ASN A C 1
ATOM 3329 O O . ASN A 1 418 ? -1.494 41.344 32.031 1 93.19 418 ASN A O 1
ATOM 3333 N N . SER A 1 419 ? -1.287 42.5 34.031 1 92.19 419 SER A N 1
ATOM 3334 C CA . SER A 1 419 ? 0.119 42.156 34.219 1 92.19 419 SER A CA 1
ATOM 3335 C C . SER A 1 419 ? 0.458 42 35.688 1 92.19 419 SER A C 1
ATOM 3337 O O . SER A 1 419 ? 0.018 42.781 36.531 1 92.19 419 SER A O 1
ATOM 3339 N N . ASP A 1 420 ? 1.151 40.906 35.906 1 88.94 420 ASP A N 1
ATOM 3340 C CA . ASP A 1 420 ? 1.673 40.75 37.25 1 88.94 420 ASP A CA 1
ATOM 3341 C C . ASP A 1 420 ? 2.922 41.594 37.469 1 88.94 420 ASP A C 1
ATOM 3343 O O . ASP A 1 420 ? 3.533 41.562 38.531 1 88.94 420 ASP A O 1
ATOM 3347 N N . LYS A 1 421 ? 3.264 42.344 36.406 1 91.25 421 LYS A N 1
ATOM 3348 C CA . LYS A 1 421 ? 4.363 43.312 36.438 1 91.25 421 LYS A CA 1
ATOM 3349 C C . LYS A 1 421 ? 3.918 44.688 35.906 1 91.25 421 LYS A C 1
ATOM 3351 O O . LYS A 1 421 ? 2.805 45.125 36.188 1 91.25 421 LYS A O 1
ATOM 3356 N N . LYS A 1 422 ? 4.809 45.438 35.281 1 92.06 422 LYS A N 1
ATOM 3357 C CA . LYS A 1 422 ? 4.508 46.781 34.781 1 92.06 422 LYS A CA 1
ATOM 3358 C C . LYS A 1 422 ? 3.791 46.719 33.438 1 92.06 422 LYS A C 1
ATOM 3360 O O . LYS A 1 422 ? 3.932 45.75 32.688 1 92.06 422 LYS A O 1
ATOM 3365 N N . ILE A 1 423 ? 2.875 47.719 33.188 1 92.12 423 ILE A N 1
ATOM 3366 C CA . ILE A 1 423 ? 2.328 48.031 31.875 1 92.12 423 ILE A CA 1
ATOM 3367 C C . ILE A 1 423 ? 2.898 49.375 31.375 1 92.12 423 ILE A C 1
ATOM 3369 O O . ILE A 1 423 ? 2.854 50.375 32.094 1 92.12 423 ILE A O 1
ATOM 3373 N N . ILE A 1 424 ? 3.484 49.312 30.281 1 91.69 424 ILE A N 1
ATOM 3374 C CA . ILE A 1 424 ? 4.09 50.5 29.734 1 91.69 424 ILE A CA 1
ATOM 3375 C C . ILE A 1 424 ? 3.396 50.875 28.422 1 91.69 424 ILE A C 1
ATOM 3377 O O . ILE A 1 424 ? 3.314 50.062 27.5 1 91.69 424 ILE A O 1
ATOM 3381 N N . LEU A 1 425 ? 2.801 52.094 28.375 1 92.12 425 LEU A N 1
ATOM 3382 C CA . LEU A 1 425 ? 2.332 52.75 27.156 1 92.12 425 LEU A CA 1
ATOM 3383 C C . LEU A 1 425 ? 3.234 53.906 26.766 1 92.12 425 LEU A C 1
ATOM 3385 O O . LEU A 1 425 ? 3.25 54.938 27.453 1 92.12 425 LEU A O 1
ATOM 3389 N N . ASP A 1 426 ? 4.023 53.719 25.719 1 90.25 426 ASP A N 1
ATOM 3390 C CA . ASP A 1 426 ? 5 54.719 25.312 1 90.25 426 ASP A CA 1
ATOM 3391 C C . ASP A 1 426 ? 4.789 55.125 23.859 1 90.25 426 ASP A C 1
ATOM 3393 O O . ASP A 1 426 ? 4.863 54.281 22.953 1 90.25 426 ASP A O 1
ATOM 3397 N N . ALA A 1 427 ? 4.484 56.375 23.625 1 90.69 427 ALA A N 1
ATOM 3398 C CA . ALA A 1 427 ? 4.25 56.906 22.281 1 90.69 427 ALA A CA 1
ATOM 3399 C C . ALA A 1 427 ? 5.129 58.125 22.016 1 90.69 427 ALA A C 1
ATOM 3401 O O . ALA A 1 427 ? 5.312 58.969 22.906 1 90.69 427 ALA A O 1
ATOM 3402 N N . LYS A 1 428 ? 5.703 58.094 20.859 1 88.88 428 LYS A N 1
ATOM 3403 C CA . LYS A 1 428 ? 6.488 59.281 20.484 1 88.88 428 LYS A CA 1
ATOM 3404 C C . LYS A 1 428 ? 5.598 60.5 20.266 1 88.88 428 LYS A C 1
ATOM 3406 O O . LYS A 1 428 ? 6.012 61.625 20.5 1 88.88 428 LYS A O 1
ATOM 3411 N N . ASP A 1 429 ? 4.391 60.219 19.797 1 90.31 429 ASP A N 1
ATOM 3412 C CA . ASP A 1 429 ? 3.428 61.281 19.562 1 90.31 429 ASP A CA 1
ATOM 3413 C C . ASP A 1 429 ? 2.373 61.312 20.672 1 90.31 429 ASP A C 1
ATOM 3415 O O . ASP A 1 429 ? 2.689 61.125 21.844 1 90.31 429 ASP A O 1
ATOM 3419 N N . ASP A 1 430 ? 1.065 61.625 20.359 1 89.75 430 ASP A N 1
ATOM 3420 C CA . ASP A 1 430 ? 0.009 61.844 21.344 1 89.75 430 ASP A CA 1
ATOM 3421 C C . ASP A 1 430 ? -0.536 60.531 21.859 1 89.75 430 ASP A C 1
ATOM 3423 O O . ASP A 1 430 ? -0.509 59.531 21.156 1 89.75 430 ASP A O 1
ATOM 3427 N N . ILE A 1 431 ? -0.898 60.5 23.156 1 92 431 ILE A N 1
ATOM 3428 C CA . ILE A 1 431 ? -1.752 59.469 23.719 1 92 431 ILE A CA 1
ATOM 3429 C C . ILE A 1 431 ? -3.119 60.031 24.062 1 92 431 ILE A C 1
ATOM 3431 O O . ILE A 1 431 ? -3.215 61 24.828 1 92 431 ILE A O 1
ATOM 3435 N N . GLU A 1 432 ? -4.043 59.531 23.422 1 91.44 432 GLU A N 1
ATOM 3436 C CA . GLU A 1 432 ? -5.41 59.969 23.672 1 91.44 432 GLU A CA 1
ATOM 3437 C C . GLU A 1 432 ? -6.23 58.875 24.359 1 91.44 432 GLU A C 1
ATOM 3439 O O . GLU A 1 432 ? -6.359 57.781 23.828 1 91.44 432 GLU A O 1
ATOM 3444 N N . ILE A 1 433 ? -6.703 59.156 25.562 1 93 433 ILE A N 1
ATOM 3445 C CA . ILE A 1 433 ? -7.594 58.281 26.297 1 93 433 ILE A CA 1
ATOM 3446 C C . ILE A 1 433 ? -8.992 58.875 26.359 1 93 433 ILE A C 1
ATOM 3448 O O . ILE A 1 433 ? -9.211 59.875 27.062 1 93 433 ILE A O 1
ATOM 3452 N N . ASN A 1 434 ? -9.93 58.281 25.609 1 91.38 434 ASN A N 1
ATOM 3453 C CA . ASN A 1 434 ? -11.305 58.75 25.547 1 91.38 434 ASN A CA 1
ATOM 3454 C C . ASN A 1 434 ? -12.289 57.719 26.094 1 91.38 434 ASN A C 1
ATOM 3456 O O . ASN A 1 434 ? -12.297 56.594 25.641 1 91.38 434 ASN A O 1
ATOM 3460 N N . GLY A 1 435 ? -13.102 58.188 27.078 1 90.44 435 GLY A N 1
ATOM 3461 C CA . GLY A 1 435 ? -14.133 57.312 27.625 1 90.44 435 GLY A CA 1
ATOM 3462 C C . GLY A 1 435 ? -15.531 57.875 27.453 1 90.44 435 GLY A C 1
ATOM 3463 O O . GLY A 1 435 ? -15.781 59.062 27.75 1 90.44 435 GLY A O 1
ATOM 3464 N N . GLY A 1 436 ? -16.344 57.062 26.844 1 86.25 436 GLY A N 1
ATOM 3465 C CA . GLY A 1 436 ? -17.734 57.5 26.656 1 86.25 436 GLY A CA 1
ATOM 3466 C C . GLY A 1 436 ? -18.5 57.625 27.969 1 86.25 436 GLY A C 1
ATOM 3467 O O . GLY A 1 436 ? -19.578 58.219 28 1 86.25 436 GLY A O 1
ATOM 3468 N N . ALA A 1 437 ? -17.938 57.125 28.984 1 90.56 437 ALA A N 1
ATOM 3469 C CA . ALA A 1 437 ? -18.484 57.281 30.328 1 90.56 437 ALA A CA 1
ATOM 3470 C C . ALA A 1 437 ? -17.438 57.812 31.297 1 90.56 437 ALA A C 1
ATOM 3472 O O . ALA A 1 437 ? -16.859 58.875 31.047 1 90.56 437 ALA A O 1
ATOM 3473 N N . LYS A 1 438 ? -17.109 57.094 32.375 1 89.19 438 LYS A N 1
ATOM 3474 C CA . LYS A 1 438 ? -16.172 57.531 33.406 1 89.19 438 LYS A CA 1
ATOM 3475 C C . LYS A 1 438 ? -14.789 56.938 33.188 1 89.19 438 LYS A C 1
ATOM 3477 O O . LYS A 1 438 ? -14.672 55.781 32.781 1 89.19 438 LYS A O 1
ATOM 3482 N N . ILE A 1 439 ? -13.695 57.75 33.375 1 91.94 439 ILE A N 1
ATOM 3483 C CA . ILE A 1 439 ? -12.328 57.25 33.438 1 91.94 439 ILE A CA 1
ATOM 3484 C C . ILE A 1 439 ? -11.836 57.25 34.875 1 91.94 439 ILE A C 1
ATOM 3486 O O . ILE A 1 439 ? -11.859 58.281 35.531 1 91.94 439 ILE A O 1
ATOM 3490 N N . THR A 1 440 ? -11.555 56.062 35.281 1 92.12 440 THR A N 1
ATOM 3491 C CA . THR A 1 440 ? -11.031 55.938 36.656 1 92.12 440 THR A CA 1
ATOM 3492 C C . THR A 1 440 ? -9.578 55.469 36.625 1 92.12 440 THR A C 1
ATOM 3494 O O . THR A 1 440 ? -9.25 54.469 36 1 92.12 440 THR A O 1
ATOM 3497 N N . ILE A 1 441 ? -8.703 56.281 37.188 1 92.94 441 ILE A N 1
ATOM 3498 C CA . ILE A 1 441 ? -7.301 55.938 37.375 1 92.94 441 ILE A CA 1
ATOM 3499 C C . ILE A 1 441 ? -7.008 55.75 38.875 1 92.94 441 ILE A C 1
ATOM 3501 O O . ILE A 1 441 ? -7.113 56.719 39.625 1 92.94 441 ILE A O 1
ATOM 3505 N N . LYS A 1 442 ? -6.695 54.5 39.219 1 92.19 442 LYS A N 1
ATOM 3506 C CA . LYS A 1 442 ? -6.43 54.219 40.625 1 92.19 442 LYS A CA 1
ATOM 3507 C C . LYS A 1 442 ? -5.004 53.688 40.812 1 92.19 442 LYS A C 1
ATOM 3509 O O . LYS A 1 442 ? -4.594 52.719 40.156 1 92.19 442 LYS A O 1
ATOM 3514 N N . GLY A 1 443 ? -4.219 54.375 41.688 1 91.44 443 GLY A N 1
ATOM 3515 C CA . GLY A 1 443 ? -2.904 53.906 42.094 1 91.44 443 GLY A CA 1
ATOM 3516 C C . GLY A 1 443 ? -2.809 53.594 43.594 1 91.44 443 GLY A C 1
ATOM 3517 O O . GLY A 1 443 ? -3.074 54.469 44.406 1 91.44 443 GLY A O 1
ATOM 3518 N N . ASP A 1 444 ? -2.455 52.375 43.844 1 89.31 444 ASP A N 1
ATOM 3519 C CA . ASP A 1 444 ? -2.395 51.969 45.219 1 89.31 444 ASP A CA 1
ATOM 3520 C C . ASP A 1 444 ? -1.33 52.75 45.969 1 89.31 444 ASP A C 1
ATOM 3522 O O . ASP A 1 444 ? -1.563 53.219 47.094 1 89.31 444 ASP A O 1
ATOM 3526 N N . THR A 1 445 ? -0.171 52.906 45.281 1 90.31 445 THR A N 1
ATOM 3527 C CA . THR A 1 445 ? 0.937 53.562 45.969 1 90.31 445 THR A CA 1
ATOM 3528 C C . THR A 1 445 ? 0.986 55.062 45.594 1 90.31 445 THR A C 1
ATOM 3530 O O . THR A 1 445 ? 1.604 55.844 46.312 1 90.31 445 THR A O 1
ATOM 3533 N N . GLY A 1 446 ? 0.414 55.438 44.469 1 92.38 446 GLY A N 1
ATOM 3534 C CA . GLY A 1 446 ? 0.388 56.844 44.094 1 92.38 446 GLY A CA 1
ATOM 3535 C C . GLY A 1 446 ? 0.108 57.062 42.625 1 92.38 446 GLY A C 1
ATOM 3536 O O . GLY A 1 446 ? 0.094 56.094 41.844 1 92.38 446 GLY A O 1
ATOM 3537 N N . ILE A 1 447 ? -0.276 58.375 42.219 1 93.06 447 ILE A N 1
ATOM 3538 C CA . ILE A 1 447 ? -0.426 58.844 40.844 1 93.06 447 ILE A CA 1
ATOM 3539 C C . ILE A 1 447 ? 0.455 60.062 40.625 1 93.06 447 ILE A C 1
ATOM 3541 O O . ILE A 1 447 ? 0.354 61.062 41.344 1 93.06 447 ILE A O 1
ATOM 3545 N N . ASP A 1 448 ? 1.348 59.875 39.719 1 91.69 448 ASP A N 1
ATOM 3546 C CA . ASP A 1 448 ? 2.236 61 39.344 1 91.69 448 ASP A CA 1
ATOM 3547 C C . ASP A 1 448 ? 2.014 61.438 37.906 1 91.69 448 ASP A C 1
ATOM 3549 O O . ASP A 1 448 ? 2.238 60.688 36.969 1 91.69 448 ASP A O 1
ATOM 3553 N N . LEU A 1 449 ? 1.437 62.688 37.781 1 93.06 449 LEU A N 1
ATOM 3554 C CA . LEU A 1 449 ? 1.286 63.312 36.469 1 93.06 449 LEU A CA 1
ATOM 3555 C C . LEU A 1 449 ? 2.34 64.375 36.281 1 93.06 449 LEU A C 1
ATOM 3557 O O . LEU A 1 449 ? 2.355 65.375 37 1 93.06 449 LEU A O 1
ATOM 3561 N N . THR A 1 450 ? 3.193 64.062 35.312 1 91.06 450 THR A N 1
ATOM 3562 C CA . THR A 1 450 ? 4.332 65 35.156 1 91.06 450 THR A CA 1
ATOM 3563 C C . THR A 1 450 ? 4.5 65.438 33.719 1 91.06 450 THR A C 1
ATOM 3565 O O . THR A 1 450 ? 4.406 64.625 32.812 1 91.06 450 THR A O 1
ATOM 3568 N N . GLN A 1 451 ? 4.586 66.812 33.5 1 90.56 451 GLN A N 1
ATOM 3569 C CA . GLN A 1 451 ? 5.027 67.375 32.25 1 90.56 451 GLN A CA 1
ATOM 3570 C C . GLN A 1 451 ? 6.18 68.375 32.469 1 90.56 451 GLN A C 1
ATOM 3572 O O . GLN A 1 451 ? 5.973 69.5 32.969 1 90.56 451 GLN A O 1
ATOM 3577 N N . ALA A 1 452 ? 7.406 67.938 32.094 1 85 452 ALA A N 1
ATOM 3578 C CA . ALA A 1 452 ? 8.602 68.75 32.344 1 85 452 ALA A CA 1
ATOM 3579 C C . ALA A 1 452 ? 8.711 69.188 33.781 1 85 452 ALA A C 1
ATOM 3581 O O . ALA A 1 452 ? 8.711 68.375 34.688 1 85 452 ALA A O 1
ATOM 3582 N N . GLY A 1 453 ? 8.484 70.438 34.156 1 81.19 453 GLY A N 1
ATOM 3583 C CA . GLY A 1 453 ? 8.664 70.938 35.5 1 81.19 453 GLY A CA 1
ATOM 3584 C C . GLY A 1 453 ? 7.379 71 36.312 1 81.19 453 GLY A C 1
ATOM 3585 O O . GLY A 1 453 ? 7.406 71.188 37.531 1 81.19 453 GLY A O 1
ATOM 3586 N N . ALA A 1 454 ? 6.23 70.812 35.688 1 86.5 454 ALA A N 1
ATOM 3587 C CA . ALA A 1 454 ? 4.938 70.875 36.375 1 86.5 454 ALA A CA 1
ATOM 3588 C C . ALA A 1 454 ? 4.516 69.438 36.75 1 86.5 454 ALA A C 1
ATOM 3590 O O . ALA A 1 454 ? 4.746 68.5 36.031 1 86.5 454 ALA A O 1
ATOM 3591 N N . ASN A 1 455 ? 3.982 69.312 38.062 1 91.5 455 ASN A N 1
ATOM 3592 C CA . ASN A 1 455 ? 3.662 68 38.562 1 91.5 455 ASN A CA 1
ATOM 3593 C C . ASN A 1 455 ? 2.4 68 39.406 1 91.5 455 ASN A C 1
ATOM 3595 O O . ASN A 1 455 ? 2.107 69 40.094 1 91.5 455 ASN A O 1
ATOM 3599 N N . MET A 1 456 ? 1.616 67.062 39.219 1 90.31 456 MET A N 1
ATOM 3600 C CA . MET A 1 456 ? 0.562 66.688 40.188 1 90.31 456 MET A CA 1
ATOM 3601 C C . MET A 1 456 ? 0.794 65.312 40.781 1 90.31 456 MET A C 1
ATOM 3603 O O . MET A 1 456 ? 0.89 64.312 40.062 1 90.31 456 MET A O 1
ATOM 3607 N N . ASN A 1 457 ? 0.939 65.312 42.094 1 92.5 457 ASN A N 1
ATOM 3608 C CA . ASN A 1 457 ? 1.179 64.062 42.812 1 92.5 457 ASN A CA 1
ATOM 3609 C C . ASN A 1 457 ? 0.048 63.781 43.781 1 92.5 457 ASN A C 1
ATOM 3611 O O . ASN A 1 457 ? -0.335 64.625 44.594 1 92.5 457 ASN A O 1
ATOM 3615 N N . ILE A 1 458 ? -0.526 62.625 43.594 1 92.56 458 ILE A N 1
ATOM 3616 C CA . ILE A 1 458 ? -1.554 62.156 44.531 1 92.56 458 ILE A CA 1
ATOM 3617 C C . ILE A 1 458 ? -1.026 60.969 45.312 1 92.56 458 ILE A C 1
ATOM 3619 O O . ILE A 1 458 ? -1.03 59.812 44.812 1 92.56 458 ILE A O 1
ATOM 3623 N N . GLN A 1 459 ? -0.624 61.094 46.531 1 91.56 459 GLN A N 1
ATOM 3624 C CA . GLN A 1 459 ? -0.104 60.094 47.469 1 91.56 459 GLN A CA 1
ATOM 3625 C C . GLN A 1 459 ? -0.46 60.469 48.906 1 91.56 459 GLN A C 1
ATOM 3627 O O . GLN A 1 459 ? 0.313 61.156 49.594 1 91.56 459 GLN A O 1
ATOM 3632 N N . ASP A 1 460 ? -1.445 59.938 49.406 1 86.19 460 ASP A N 1
ATOM 3633 C CA . ASP A 1 460 ? -2.035 60.312 50.688 1 86.19 460 ASP A CA 1
ATOM 3634 C C . ASP A 1 460 ? -2.504 61.781 50.688 1 86.19 460 ASP A C 1
ATOM 3636 O O . ASP A 1 460 ? -3.562 62.094 51.219 1 86.19 460 ASP A O 1
ATOM 3640 N N . ASN A 1 461 ? -1.628 62.656 50.125 1 89.56 461 ASN A N 1
ATOM 3641 C CA . ASN A 1 461 ? -1.936 64.062 49.844 1 89.56 461 ASN A CA 1
ATOM 3642 C C . ASN A 1 461 ? -1.886 64.375 48.344 1 89.56 461 ASN A C 1
ATOM 3644 O O . ASN A 1 461 ? -1.409 63.562 47.562 1 89.56 461 ASN A O 1
ATOM 3648 N N . VAL A 1 462 ? -2.576 65.562 48 1 92 462 VAL A N 1
ATOM 3649 C CA . VAL A 1 462 ? -2.477 66.062 46.625 1 92 462 VAL A CA 1
ATOM 3650 C C . VAL A 1 462 ? -1.532 67.25 46.562 1 92 462 VAL A C 1
ATOM 3652 O O . VAL A 1 462 ? -1.732 68.25 47.281 1 92 462 VAL A O 1
ATOM 3655 N N . THR A 1 463 ? -0.532 67.062 45.812 1 90.88 463 THR A N 1
ATOM 3656 C CA . THR A 1 463 ? 0.424 68.188 45.625 1 90.88 463 THR A CA 1
ATOM 3657 C C . THR A 1 463 ? 0.453 68.625 44.188 1 90.88 463 THR A C 1
ATOM 3659 O O . THR A 1 463 ? 0.66 67.812 43.281 1 90.88 463 THR A O 1
ATOM 3662 N N . ILE A 1 464 ? 0.154 69.875 43.875 1 92.25 464 ILE A N 1
ATOM 3663 C CA . ILE A 1 464 ? 0.251 70.438 42.562 1 92.25 464 ILE A CA 1
ATOM 3664 C C . ILE A 1 464 ? 1.397 71.5 42.531 1 92.25 464 ILE A C 1
ATOM 3666 O O . ILE A 1 464 ? 1.412 72.438 43.312 1 92.25 464 ILE A O 1
ATOM 3670 N N . SER A 1 465 ? 2.314 71.188 41.719 1 90.19 465 SER A N 1
ATOM 3671 C CA . SER A 1 465 ? 3.49 72.062 41.656 1 90.19 465 SER A CA 1
ATOM 3672 C C . SER A 1 465 ? 3.807 72.5 40.25 1 90.19 465 SER A C 1
ATOM 3674 O O . SER A 1 465 ? 3.645 71.688 39.312 1 90.19 465 SER A O 1
ATOM 3676 N N . GLY A 1 466 ? 4.242 73.75 40 1 87.19 466 GLY A N 1
ATOM 3677 C CA . GLY A 1 466 ? 4.668 74.312 38.719 1 87.19 466 GLY A CA 1
ATOM 3678 C C . GLY A 1 466 ? 5.156 75.75 38.844 1 87.19 466 GLY A C 1
ATOM 3679 O O . GLY A 1 466 ? 5.109 76.312 39.938 1 87.19 466 GLY A O 1
ATOM 3680 N N . ALA A 1 467 ? 5.762 76.188 37.75 1 85.69 467 ALA A N 1
ATOM 3681 C CA . ALA A 1 467 ? 6.203 77.562 37.781 1 85.69 467 ALA A CA 1
ATOM 3682 C C . ALA A 1 467 ? 5.059 78.5 38.156 1 85.69 467 ALA A C 1
ATOM 3684 O O . ALA A 1 467 ? 5.262 79.5 38.906 1 85.69 467 ALA A O 1
ATOM 3685 N N . LYS A 1 468 ? 3.914 78.25 37.656 1 87.19 468 LYS A N 1
ATOM 3686 C CA . LYS A 1 468 ? 2.678 78.938 37.969 1 87.19 468 LYS A CA 1
ATOM 3687 C C . LYS A 1 468 ? 1.487 78 37.969 1 87.19 468 LYS A C 1
ATOM 3689 O O . LYS A 1 468 ? 1.383 77.125 37.094 1 87.19 468 LYS A O 1
ATOM 3694 N N . VAL A 1 469 ? 0.654 78.125 39.125 1 87.75 469 VAL A N 1
ATOM 3695 C CA . VAL A 1 469 ? -0.598 77.375 39.188 1 87.75 469 VAL A CA 1
ATOM 3696 C C . VAL A 1 469 ? -1.779 78.312 39.156 1 87.75 469 VAL A C 1
ATOM 3698 O O . VAL A 1 469 ? -1.984 79.125 40.062 1 87.75 469 VAL A O 1
ATOM 3701 N N . ASN A 1 470 ? -2.449 78.25 38.031 1 83.12 470 ASN A N 1
ATOM 3702 C CA . ASN A 1 470 ? -3.621 79.125 37.875 1 83.12 470 ASN A CA 1
ATOM 3703 C C . ASN A 1 470 ? -4.914 78.375 38.156 1 83.12 470 ASN A C 1
ATOM 3705 O O . ASN A 1 470 ? -5.199 77.375 37.531 1 83.12 470 ASN A O 1
ATOM 3709 N N . ILE A 1 471 ? -5.66 78.75 39.188 1 81.75 471 ILE A N 1
ATOM 3710 C CA . ILE A 1 471 ? -6.98 78.188 39.469 1 81.75 471 ILE A CA 1
ATOM 3711 C C . ILE A 1 471 ? -8.055 79.25 39.156 1 81.75 471 ILE A C 1
ATOM 3713 O O . ILE A 1 471 ? -8.07 80.312 39.719 1 81.75 471 ILE A O 1
ATOM 3717 N N . GLN A 1 472 ? -8.672 79.125 38.125 1 78.06 472 GLN A N 1
ATOM 3718 C CA . GLN A 1 472 ? -9.672 80.062 37.719 1 78.06 472 GLN A CA 1
ATOM 3719 C C . GLN A 1 472 ? -11.086 79.562 37.969 1 78.06 472 GLN A C 1
ATOM 3721 O O . GLN A 1 472 ? -11.359 78.375 37.781 1 78.06 472 GLN A O 1
ATOM 3726 N N . ASN A 1 473 ? -11.992 80.312 38.781 1 69.69 473 ASN A N 1
ATOM 3727 C CA . ASN A 1 473 ? -13.43 80.062 38.938 1 69.69 473 ASN A CA 1
ATOM 3728 C C . ASN A 1 473 ? -14.242 80.938 37.969 1 69.69 473 ASN A C 1
ATOM 3730 O O . ASN A 1 473 ? -13.859 82.062 37.688 1 69.69 473 ASN A O 1
ATOM 3734 N N . MET B 1 1 ? -18.625 -53.094 -2.248 1 33.09 1 MET B N 1
ATOM 3735 C CA . MET B 1 1 ? -17.984 -51.875 -2.748 1 33.09 1 MET B CA 1
ATOM 3736 C C . MET B 1 1 ? -18.875 -51.188 -3.77 1 33.09 1 MET B C 1
ATOM 3738 O O . MET B 1 1 ? -19.125 -51.719 -4.852 1 33.09 1 MET B O 1
ATOM 3742 N N . SER B 1 2 ? -19.938 -50.594 -3.338 1 40.47 2 SER B N 1
ATOM 3743 C CA . SER B 1 2 ? -21 -50.094 -4.227 1 40.47 2 SER B CA 1
ATOM 3744 C C . SER B 1 2 ? -20.422 -49.438 -5.465 1 40.47 2 SER B C 1
ATOM 3746 O O . SER B 1 2 ? -19.578 -48.531 -5.348 1 40.47 2 SER B O 1
ATOM 3748 N N . GLU B 1 3 ? -20.297 -50.094 -6.492 1 51.47 3 GLU B N 1
ATOM 3749 C CA . GLU B 1 3 ? -19.781 -49.719 -7.801 1 51.47 3 GLU B CA 1
ATOM 3750 C C . GLU B 1 3 ? -20.328 -48.344 -8.234 1 51.47 3 GLU B C 1
ATOM 3752 O O . GLU B 1 3 ? -21.547 -48.156 -8.312 1 51.47 3 GLU B O 1
ATOM 3757 N N . GLU B 1 4 ? -19.656 -47.281 -7.785 1 67.75 4 GLU B N 1
ATOM 3758 C CA . GLU B 1 4 ? -20.094 -45.938 -8.117 1 67.75 4 GLU B CA 1
ATOM 3759 C C . GLU B 1 4 ? -20.406 -45.812 -9.602 1 67.75 4 GLU B C 1
ATOM 3761 O O . GLU B 1 4 ? -19.766 -46.438 -10.438 1 67.75 4 GLU B O 1
ATOM 3766 N N . TYR B 1 5 ? -21.609 -45.406 -9.914 1 78.06 5 TYR B N 1
ATOM 3767 C CA . TYR B 1 5 ? -22.125 -45.25 -11.273 1 78.06 5 TYR B CA 1
ATOM 3768 C C . TYR B 1 5 ? -21.141 -44.469 -12.141 1 78.06 5 TYR B C 1
ATOM 3770 O O . TYR B 1 5 ? -20.531 -43.5 -11.688 1 78.06 5 TYR B O 1
ATOM 3778 N N . VAL B 1 6 ? -20.797 -45.094 -13.258 1 87.31 6 VAL B N 1
ATOM 3779 C CA . VAL B 1 6 ? -19.938 -44.438 -14.25 1 87.31 6 VAL B CA 1
ATOM 3780 C C . VAL B 1 6 ? -20.812 -43.781 -15.32 1 87.31 6 VAL B C 1
ATOM 3782 O O . VAL B 1 6 ? -21.5 -44.469 -16.078 1 87.31 6 VAL B O 1
ATOM 3785 N N . TYR B 1 7 ? -20.797 -42.469 -15.336 1 90.38 7 TYR B N 1
ATOM 3786 C CA . TYR B 1 7 ? -21.578 -41.719 -16.312 1 90.38 7 TYR B CA 1
ATOM 3787 C C . TYR B 1 7 ? -20.922 -41.75 -17.688 1 90.38 7 TYR B C 1
ATOM 3789 O O . TYR B 1 7 ? -19.719 -41.562 -17.812 1 90.38 7 TYR B O 1
ATOM 3797 N N . THR B 1 8 ? -21.812 -42.062 -18.656 1 90.38 8 THR B N 1
ATOM 3798 C CA . THR B 1 8 ? -21.328 -42.125 -20.031 1 90.38 8 THR B CA 1
ATOM 3799 C C . THR B 1 8 ? -22 -41.062 -20.891 1 90.38 8 THR B C 1
ATOM 3801 O O . THR B 1 8 ? -22.859 -40.312 -20.391 1 90.38 8 THR B O 1
ATOM 3804 N N . TYR B 1 9 ? -21.656 -41.031 -22.109 1 87.94 9 TYR B N 1
ATOM 3805 C CA . TYR B 1 9 ? -22.078 -40 -23.062 1 87.94 9 TYR B CA 1
ATOM 3806 C C . TYR B 1 9 ? -23.594 -39.844 -23.031 1 87.94 9 TYR B C 1
ATOM 3808 O O . TYR B 1 9 ? -24.094 -38.719 -23 1 87.94 9 TYR B O 1
ATOM 3816 N N . GLY B 1 10 ? -24.281 -40.812 -22.984 1 87.62 10 GLY B N 1
ATOM 3817 C CA . GLY B 1 10 ? -25.734 -40.781 -23.031 1 87.62 10 GLY B CA 1
ATOM 3818 C C . GLY B 1 10 ? -26.359 -40.25 -21.75 1 87.62 10 GLY B C 1
ATOM 3819 O O . GLY B 1 10 ? -27.547 -39.938 -21.719 1 87.62 10 GLY B O 1
ATOM 3820 N N . ASP B 1 11 ? -25.578 -40.062 -20.766 1 92.56 11 ASP B N 1
ATOM 3821 C CA . ASP B 1 11 ? -26.094 -39.688 -19.469 1 92.56 11 ASP B CA 1
ATOM 3822 C C . ASP B 1 11 ? -26.062 -38.156 -19.297 1 92.56 11 ASP B C 1
ATOM 3824 O O . ASP B 1 11 ? -26.625 -37.625 -18.344 1 92.56 11 ASP B O 1
ATOM 3828 N N . PHE B 1 12 ? -25.375 -37.438 -20.188 1 94.75 12 PHE B N 1
ATOM 3829 C CA . PHE B 1 12 ? -25.25 -36 -20.062 1 94.75 12 PHE B CA 1
ATOM 3830 C C . PHE B 1 12 ? -26.484 -35.281 -20.578 1 94.75 12 PHE B C 1
ATOM 3832 O O . PHE B 1 12 ? -27.031 -35.656 -21.625 1 94.75 12 PHE B O 1
ATOM 3839 N N . ILE B 1 13 ? -26.938 -34.375 -19.828 1 95.06 13 ILE B N 1
ATOM 3840 C CA . ILE B 1 13 ? -28.047 -33.5 -20.188 1 95.06 13 ILE B CA 1
ATOM 3841 C C . ILE B 1 13 ? -27.594 -32.062 -20.25 1 95.06 13 ILE B C 1
ATOM 3843 O O . ILE B 1 13 ? -27.109 -31.516 -19.25 1 95.06 13 ILE B O 1
ATOM 3847 N N . VAL B 1 14 ? -27.703 -31.453 -21.484 1 96.5 14 VAL B N 1
ATOM 3848 C CA . VAL B 1 14 ? -27.328 -30.062 -21.656 1 96.5 14 VAL B CA 1
ATOM 3849 C C . VAL B 1 14 ? -28.531 -29.234 -22.078 1 96.5 14 VAL B C 1
ATOM 3851 O O . VAL B 1 14 ? -29.234 -29.578 -23.031 1 96.5 14 VAL B O 1
ATOM 3854 N N . SER B 1 15 ? -28.844 -28.281 -21.344 1 94.62 15 SER B N 1
ATOM 3855 C CA . SER B 1 15 ? -29.969 -27.391 -21.656 1 94.62 15 SER B CA 1
ATOM 3856 C C . SER B 1 15 ? -29.5 -25.938 -21.734 1 94.62 15 SER B C 1
ATOM 3858 O O . SER B 1 15 ? -28.703 -25.484 -20.922 1 94.62 15 SER B O 1
ATOM 3860 N N . PRO B 1 16 ? -29.969 -25.078 -22.672 1 93.69 16 PRO B N 1
ATOM 3861 C CA . PRO B 1 16 ? -31.047 -25.359 -23.625 1 93.69 16 PRO B CA 1
ATOM 3862 C C . PRO B 1 16 ? -30.531 -25.891 -24.953 1 93.69 16 PRO B C 1
ATOM 3864 O O . PRO B 1 16 ? -31.328 -26.109 -25.875 1 93.69 16 PRO B O 1
ATOM 3867 N N . TYR B 1 17 ? -29.328 -26.172 -25.031 1 93.38 17 TYR B N 1
ATOM 3868 C CA . TYR B 1 17 ? -28.734 -26.578 -26.297 1 93.38 17 TYR B CA 1
ATOM 3869 C C . TYR B 1 17 ? -28.75 -28.094 -26.453 1 93.38 17 TYR B C 1
ATOM 3871 O O . TYR B 1 17 ? -28.484 -28.828 -25.5 1 93.38 17 TYR B O 1
ATOM 3879 N N . LYS B 1 18 ? -29.031 -28.484 -27.672 1 92.44 18 LYS B N 1
ATOM 3880 C CA . LYS B 1 18 ? -29.062 -29.922 -27.953 1 92.44 18 LYS B CA 1
ATOM 3881 C C . LYS B 1 18 ? -27.875 -30.344 -28.797 1 92.44 18 LYS B C 1
ATOM 3883 O O . LYS B 1 18 ? -27.719 -29.891 -29.938 1 92.44 18 LYS B O 1
ATOM 3888 N N . PHE B 1 19 ? -27.094 -31.25 -28.266 1 93.38 19 PHE B N 1
ATOM 3889 C CA . PHE B 1 19 ? -25.922 -31.781 -28.969 1 93.38 19 PHE B CA 1
ATOM 3890 C C . PHE B 1 19 ? -26.219 -33.156 -29.531 1 93.38 19 PHE B C 1
ATOM 3892 O O . PHE B 1 19 ? -26.812 -34 -28.859 1 93.38 19 PHE B O 1
ATOM 3899 N N . GLU B 1 20 ? -25.812 -33.375 -30.766 1 92.69 20 GLU B N 1
ATOM 3900 C CA . GLU B 1 20 ? -25.828 -34.75 -31.312 1 92.69 20 GLU B CA 1
ATOM 3901 C C . GLU B 1 20 ? -24.688 -35.562 -30.734 1 92.69 20 GLU B C 1
ATOM 3903 O O . GLU B 1 20 ? -24.844 -36.75 -30.484 1 92.69 20 GLU B O 1
ATOM 3908 N N . LYS B 1 21 ? -23.578 -34.875 -30.594 1 93.12 21 LYS B N 1
ATOM 3909 C CA . LYS B 1 21 ? -22.375 -35.469 -30.016 1 93.12 21 LYS B CA 1
ATOM 3910 C C . LYS B 1 21 ? -21.531 -34.469 -29.266 1 93.12 21 LYS B C 1
ATOM 3912 O O . LYS B 1 21 ? -21.125 -33.438 -29.859 1 93.12 21 LYS B O 1
ATOM 3917 N N . ILE B 1 22 ? -21.25 -34.781 -28 1 95.44 22 ILE B N 1
ATOM 3918 C CA . ILE B 1 22 ? -20.359 -33.938 -27.234 1 95.44 22 ILE B CA 1
ATOM 3919 C C . ILE B 1 22 ? -18.906 -34.344 -27.469 1 95.44 22 ILE B C 1
ATOM 3921 O O . ILE B 1 22 ? -18.562 -35.531 -27.25 1 95.44 22 ILE B O 1
ATOM 3925 N N . LYS B 1 23 ? -18.078 -33.469 -27.953 1 95 23 LYS B N 1
ATOM 3926 C CA . LYS B 1 23 ? -16.672 -33.75 -28.188 1 95 23 LYS B CA 1
ATOM 3927 C C . LYS B 1 23 ? -15.836 -33.438 -26.953 1 95 23 LYS B C 1
ATOM 3929 O O . LYS B 1 23 ? -14.969 -34.219 -26.578 1 95 23 LYS B O 1
ATOM 3934 N N . VAL B 1 24 ? -16.062 -32.281 -26.438 1 97 24 VAL B N 1
ATOM 3935 C CA . VAL B 1 24 ? -15.297 -31.844 -25.281 1 97 24 VAL B CA 1
ATOM 3936 C C . VAL B 1 24 ? -16.234 -31.266 -24.219 1 97 24 VAL B C 1
ATOM 3938 O O . VAL B 1 24 ? -17.172 -30.531 -24.562 1 97 24 VAL B O 1
ATOM 3941 N N . LEU B 1 25 ? -16.125 -31.672 -23.047 1 97.75 25 LEU B N 1
ATOM 3942 C CA . LEU B 1 25 ? -16.781 -31.094 -21.875 1 97.75 25 LEU B CA 1
ATOM 3943 C C . LEU B 1 25 ? -15.789 -30.922 -20.734 1 97.75 25 LEU B C 1
ATOM 3945 O O . LEU B 1 25 ? -15.141 -31.891 -20.312 1 97.75 25 LEU B O 1
ATOM 3949 N N . LYS B 1 26 ? -15.586 -29.703 -20.297 1 98.31 26 LYS B N 1
ATOM 3950 C CA . LYS B 1 26 ? -14.68 -29.422 -19.188 1 98.31 26 LYS B CA 1
ATOM 3951 C C . LYS B 1 26 ? -15.289 -28.406 -18.234 1 98.31 26 LYS B C 1
ATOM 3953 O O . LYS B 1 26 ? -15.758 -27.344 -18.656 1 98.31 26 LYS B O 1
ATOM 3958 N N . ILE B 1 27 ? -15.414 -28.734 -17.016 1 98.44 27 ILE B N 1
ATOM 3959 C CA . ILE B 1 27 ? -15.836 -27.828 -15.938 1 98.44 27 ILE B CA 1
ATOM 3960 C C . ILE B 1 27 ? -14.703 -27.672 -14.922 1 98.44 27 ILE B C 1
ATOM 3962 O O . ILE B 1 27 ? -14.141 -28.672 -14.453 1 98.44 27 ILE B O 1
ATOM 3966 N N . THR B 1 28 ? -14.273 -26.484 -14.648 1 98.62 28 THR B N 1
ATOM 3967 C CA . THR B 1 28 ? -13.211 -26.219 -13.68 1 98.62 28 THR B CA 1
ATOM 3968 C C . THR B 1 28 ? -13.727 -25.359 -12.531 1 98.62 28 THR B C 1
ATOM 3970 O O . THR B 1 28 ? -14.383 -24.344 -12.758 1 98.62 28 THR B O 1
ATOM 3973 N N . ARG B 1 29 ? -13.484 -25.797 -11.312 1 97.94 29 ARG B N 1
ATOM 3974 C CA . ARG B 1 29 ? -13.828 -25.062 -10.102 1 97.94 29 ARG B CA 1
ATOM 3975 C C . ARG B 1 29 ? -12.602 -24.891 -9.203 1 97.94 29 ARG B C 1
ATOM 3977 O O . ARG B 1 29 ? -11.914 -25.859 -8.898 1 97.94 29 ARG B O 1
ATOM 3984 N N . GLU B 1 30 ? -12.305 -23.688 -8.906 1 97.31 30 GLU B N 1
ATOM 3985 C CA . GLU B 1 30 ? -11.18 -23.344 -8.039 1 97.31 30 GLU B CA 1
ATOM 3986 C C . GLU B 1 30 ? -11.578 -22.281 -7.012 1 97.31 30 GLU B C 1
ATOM 3988 O O . GLU B 1 30 ? -12.469 -21.484 -7.262 1 97.31 30 GLU B O 1
ATOM 3993 N N . LEU B 1 31 ? -10.844 -22.312 -5.875 1 96.25 31 LEU B N 1
ATOM 3994 C CA . LEU B 1 31 ? -11.086 -21.297 -4.848 1 96.25 31 LEU B CA 1
ATOM 3995 C C . LEU B 1 31 ? -10.867 -19.906 -5.402 1 96.25 31 LEU B C 1
ATOM 3997 O O . LEU B 1 31 ? -9.898 -19.656 -6.129 1 96.25 31 LEU B O 1
ATOM 4001 N N . ASN B 1 32 ? -11.773 -19 -5.07 1 97.25 32 ASN B N 1
ATOM 4002 C CA . ASN B 1 32 ? -11.672 -17.562 -5.367 1 97.25 32 ASN B CA 1
ATOM 4003 C C . ASN B 1 32 ? -11.883 -17.281 -6.852 1 97.25 32 ASN B C 1
ATOM 4005 O O . ASN B 1 32 ? -11.695 -16.156 -7.309 1 97.25 32 ASN B O 1
ATOM 4009 N N . GLU B 1 33 ? -12.219 -18.312 -7.672 1 97.88 33 GLU B N 1
ATOM 4010 C CA . GLU B 1 33 ? -12.492 -18.156 -9.094 1 97.88 33 GLU B CA 1
ATOM 4011 C C . GLU B 1 33 ? -13.938 -18.516 -9.422 1 97.88 33 GLU B C 1
ATOM 4013 O O . GLU B 1 33 ? -14.562 -19.312 -8.719 1 97.88 33 GLU B O 1
ATOM 4018 N N . HIS B 1 34 ? -14.359 -17.844 -10.453 1 98.38 34 HIS B N 1
ATOM 4019 C CA . HIS B 1 34 ? -15.625 -18.328 -11 1 98.38 34 HIS B CA 1
ATOM 4020 C C . HIS B 1 34 ? -15.469 -19.703 -11.617 1 98.38 34 HIS B C 1
ATOM 4022 O O . HIS B 1 34 ? -14.438 -20.016 -12.227 1 98.38 34 HIS B O 1
ATOM 4028 N N . ALA B 1 35 ? -16.484 -20.516 -11.375 1 98.44 35 ALA B N 1
ATOM 4029 C CA . ALA B 1 35 ? -16.469 -21.781 -12.078 1 98.44 35 ALA B CA 1
ATOM 4030 C C . ALA B 1 35 ? -16.531 -21.578 -13.594 1 98.44 35 ALA B C 1
ATOM 4032 O O . ALA B 1 35 ? -17.203 -20.656 -14.07 1 98.44 35 ALA B O 1
ATOM 4033 N N . LYS B 1 36 ? -15.898 -22.438 -14.312 1 98.5 36 LYS B N 1
ATOM 4034 C CA . LYS B 1 36 ? -15.836 -22.312 -15.766 1 98.5 36 LYS B CA 1
ATOM 4035 C C . LYS B 1 36 ? -16.328 -23.594 -16.438 1 98.5 36 LYS B C 1
ATOM 4037 O O . LYS B 1 36 ? -16.047 -24.703 -15.984 1 98.5 36 LYS B O 1
ATOM 4042 N N . LEU B 1 37 ? -17.094 -23.344 -17.516 1 98.62 37 LEU B N 1
ATOM 4043 C CA . LEU B 1 37 ? -17.547 -24.438 -18.375 1 98.62 37 LEU B CA 1
ATOM 4044 C C . LEU B 1 37 ? -17.078 -24.219 -19.812 1 98.62 37 LEU B C 1
ATOM 4046 O O . LEU B 1 37 ? -17.172 -23.109 -20.328 1 98.62 37 LEU B O 1
ATOM 4050 N N . TYR B 1 38 ? -16.5 -25.172 -20.359 1 98.62 38 TYR B N 1
ATOM 4051 C CA . TYR B 1 38 ? -16.234 -25.25 -21.797 1 98.62 38 TYR B CA 1
ATOM 4052 C C . TYR B 1 38 ? -16.844 -26.5 -22.406 1 98.62 38 TYR B C 1
ATOM 4054 O O . TYR B 1 38 ? -16.562 -27.625 -21.953 1 98.62 38 TYR B O 1
ATOM 4062 N N . ILE B 1 39 ? -17.703 -26.391 -23.406 1 97.62 39 ILE B N 1
ATOM 4063 C CA . ILE B 1 39 ? -18.328 -27.531 -24.078 1 97.62 39 ILE B CA 1
ATOM 4064 C C . ILE B 1 39 ? -18.281 -27.328 -25.594 1 97.62 39 ILE B C 1
ATOM 4066 O O . ILE B 1 39 ? -18.484 -26.219 -26.078 1 97.62 39 ILE B O 1
ATOM 4070 N N . ASN B 1 40 ? -17.844 -28.312 -26.156 1 96.94 40 ASN B N 1
ATOM 4071 C CA . ASN B 1 40 ? -17.766 -28.375 -27.609 1 96.94 40 ASN B CA 1
ATOM 4072 C C . ASN B 1 40 ? -18.359 -29.656 -28.156 1 96.94 40 ASN B C 1
ATOM 4074 O O . ASN B 1 40 ? -18.062 -30.75 -27.672 1 96.94 40 ASN B O 1
ATOM 4078 N N . GLY B 1 41 ? -19.297 -29.547 -29.219 1 95.25 41 GLY B N 1
ATOM 4079 C CA . GLY B 1 41 ? -19.906 -30.734 -29.781 1 95.25 41 GLY B CA 1
ATOM 4080 C C . GLY B 1 41 ? -20.641 -30.469 -31.078 1 95.25 41 GLY B C 1
ATOM 4081 O O . GLY B 1 41 ? -20.844 -29.328 -31.469 1 95.25 41 GLY B O 1
ATOM 4082 N N . VAL B 1 42 ? -21.078 -31.547 -31.734 1 95.06 42 VAL B N 1
ATOM 4083 C CA . VAL B 1 42 ? -21.781 -31.484 -33 1 95.06 42 VAL B CA 1
ATOM 4084 C C . VAL B 1 42 ? -23.266 -31.25 -32.75 1 95.06 42 VAL B C 1
ATOM 4086 O O . VAL B 1 42 ? -23.859 -31.844 -31.859 1 95.06 42 VAL B O 1
ATOM 4089 N N . ILE B 1 43 ? -23.797 -30.297 -33.5 1 93.69 43 ILE B N 1
ATOM 4090 C CA . ILE B 1 43 ? -25.234 -30.016 -33.406 1 93.69 43 ILE B CA 1
ATOM 4091 C C . ILE B 1 43 ? -25.906 -30.281 -34.75 1 93.69 43 ILE B C 1
ATOM 4093 O O . ILE B 1 43 ? -25.234 -30.469 -35.75 1 93.69 43 ILE B O 1
ATOM 4097 N N . SER B 1 44 ? -27.281 -30.281 -34.594 1 90.25 44 SER B N 1
ATOM 4098 C CA . SER B 1 44 ? -28.047 -30.547 -35.812 1 90.25 44 SER B CA 1
ATOM 4099 C C . SER B 1 44 ? -28.031 -29.344 -36.75 1 90.25 44 SER B C 1
ATOM 4101 O O . SER B 1 44 ? -27.906 -28.203 -36.312 1 90.25 44 SER B O 1
ATOM 4103 N N . ASP B 1 45 ? -28.297 -29.578 -38.031 1 82.25 45 ASP B N 1
ATOM 4104 C CA . ASP B 1 45 ? -28.328 -28.547 -39.062 1 82.25 45 ASP B CA 1
ATOM 4105 C C . ASP B 1 45 ? -29.531 -27.609 -38.875 1 82.25 45 ASP B C 1
ATOM 4107 O O . ASP B 1 45 ? -29.516 -26.484 -39.375 1 82.25 45 ASP B O 1
ATOM 4111 N N . GLU B 1 46 ? -30.5 -28.156 -38.156 1 77 46 GLU B N 1
ATOM 4112 C CA . GLU B 1 46 ? -31.703 -27.359 -37.938 1 77 46 GLU B CA 1
ATOM 4113 C C . GLU B 1 46 ? -31.406 -26.156 -37.031 1 77 46 GLU B C 1
ATOM 4115 O O . GLU B 1 46 ? -32.125 -25.156 -37.031 1 77 46 GLU B O 1
ATOM 4120 N N . ASN B 1 47 ? -30.344 -26.281 -36.375 1 68.94 47 ASN B N 1
ATOM 4121 C CA . ASN B 1 47 ? -30.031 -25.25 -35.406 1 68.94 47 ASN B CA 1
ATOM 4122 C C . ASN B 1 47 ? -28.953 -24.297 -35.906 1 68.94 47 ASN B C 1
ATOM 4124 O O . ASN B 1 47 ? -28.141 -23.797 -35.156 1 68.94 47 ASN B O 1
ATOM 4128 N N . THR B 1 48 ? -28.953 -23.844 -37.125 1 69.69 48 THR B N 1
ATOM 4129 C CA . THR B 1 48 ? -27.984 -23.031 -37.844 1 69.69 48 THR B CA 1
ATOM 4130 C C . THR B 1 48 ? -27.312 -22.031 -36.906 1 69.69 48 THR B C 1
ATOM 4132 O O . THR B 1 48 ? -26.641 -22.422 -35.938 1 69.69 48 THR B O 1
ATOM 4135 N N . ASP B 1 49 ? -27.547 -20.828 -37.188 1 83.94 49 ASP B N 1
ATOM 4136 C CA . ASP B 1 49 ? -26.922 -19.719 -36.438 1 83.94 49 ASP B CA 1
ATOM 4137 C C . ASP B 1 49 ? -27.844 -19.188 -35.344 1 83.94 49 ASP B C 1
ATOM 4139 O O . ASP B 1 49 ? -27.531 -18.219 -34.688 1 83.94 49 ASP B O 1
ATOM 4143 N N . LYS B 1 50 ? -28.844 -20.062 -35.125 1 86.94 50 LYS B N 1
ATOM 4144 C CA . LYS B 1 50 ? -29.906 -19.609 -34.219 1 86.94 50 LYS B CA 1
ATOM 4145 C C . LYS B 1 50 ? -29.422 -19.547 -32.781 1 86.94 50 LYS B C 1
ATOM 4147 O O . LYS B 1 50 ? -29.719 -18.594 -32.062 1 86.94 50 LYS B O 1
ATOM 4152 N N . TYR B 1 51 ? -28.688 -20.547 -32.406 1 89.88 51 TYR B N 1
ATOM 4153 C CA . TYR B 1 51 ? -28.219 -20.594 -31.016 1 89.88 51 TYR B CA 1
ATOM 4154 C C . TYR B 1 51 ? -27.375 -19.359 -30.703 1 89.88 51 TYR B C 1
ATOM 4156 O O . TYR B 1 51 ? -27.453 -18.828 -29.594 1 89.88 51 TYR B O 1
ATOM 4164 N N . VAL B 1 52 ? -26.531 -18.922 -31.594 1 90.94 52 VAL B N 1
ATOM 4165 C CA . VAL B 1 52 ? -25.656 -17.781 -31.391 1 90.94 52 VAL B CA 1
ATOM 4166 C C . VAL B 1 52 ? -26.453 -16.484 -31.484 1 90.94 52 VAL B C 1
ATOM 4168 O O . VAL B 1 52 ? -26.328 -15.594 -30.641 1 90.94 52 VAL B O 1
ATOM 4171 N N . GLU B 1 53 ? -27.391 -16.375 -32.438 1 90 53 GLU B N 1
ATOM 4172 C CA . GLU B 1 53 ? -28.172 -15.164 -32.688 1 90 53 GLU B CA 1
ATOM 4173 C C . GLU B 1 53 ? -29.172 -14.898 -31.578 1 90 53 GLU B C 1
ATOM 4175 O O . GLU B 1 53 ? -29.453 -13.742 -31.25 1 90 53 GLU B O 1
ATOM 4180 N N . GLU B 1 54 ? -29.656 -15.961 -31 1 90 54 GLU B N 1
ATOM 4181 C CA . GLU B 1 54 ? -30.719 -15.812 -30.016 1 90 54 GLU B CA 1
ATOM 4182 C C . GLU B 1 54 ? -30.141 -15.664 -28.609 1 90 54 GLU B C 1
ATOM 4184 O O . GLU B 1 54 ? -30.859 -15.289 -27.672 1 90 54 GLU B O 1
ATOM 4189 N N . ALA B 1 55 ? -28.891 -16.016 -28.5 1 89.75 55 ALA B N 1
ATOM 4190 C CA . ALA B 1 55 ? -28.266 -15.859 -27.188 1 89.75 55 ALA B CA 1
ATOM 4191 C C . ALA B 1 55 ? -28.188 -14.391 -26.781 1 89.75 55 ALA B C 1
ATOM 4193 O O . ALA B 1 55 ? -27.688 -13.562 -27.531 1 89.75 55 ALA B O 1
ATOM 4194 N N . ASP B 1 56 ? -28.781 -14 -25.641 1 89.56 56 ASP B N 1
ATOM 4195 C CA . ASP B 1 56 ? -28.719 -12.625 -25.141 1 89.56 56 ASP B CA 1
ATOM 4196 C C . ASP B 1 56 ? -27.859 -12.539 -23.875 1 89.56 56 ASP B C 1
ATOM 4198 O O . ASP B 1 56 ? -27.141 -13.477 -23.547 1 89.56 56 ASP B O 1
ATOM 4202 N N . ASP B 1 57 ? -27.875 -11.398 -23.219 1 86.88 57 ASP B N 1
ATOM 4203 C CA . ASP B 1 57 ? -27 -11.125 -22.078 1 86.88 57 ASP B CA 1
ATOM 4204 C C . ASP B 1 57 ? -27.422 -11.922 -20.859 1 86.88 57 ASP B C 1
ATOM 4206 O O . ASP B 1 57 ? -26.656 -12.039 -19.891 1 86.88 57 ASP B O 1
ATOM 4210 N N . GLU B 1 58 ? -28.531 -12.609 -20.953 1 88.31 58 GLU B N 1
ATOM 4211 C CA . GLU B 1 58 ? -29 -13.422 -19.828 1 88.31 58 GLU B CA 1
ATOM 4212 C C . GLU B 1 58 ? -28.953 -14.906 -20.156 1 88.31 58 GLU B C 1
ATOM 4214 O O . GLU B 1 58 ? -29.406 -15.742 -19.375 1 88.31 58 GLU B O 1
ATOM 4219 N N . ALA B 1 59 ? -28.406 -15.156 -21.328 1 93 59 ALA B N 1
ATOM 4220 C CA . ALA B 1 59 ? -28.344 -16.547 -21.75 1 93 59 ALA B CA 1
ATOM 4221 C C . ALA B 1 59 ? -27.578 -17.406 -20.734 1 93 59 ALA B C 1
ATOM 4223 O O . ALA B 1 59 ? -26.562 -16.969 -20.203 1 93 59 ALA B O 1
ATOM 4224 N N . SER B 1 60 ? -28.125 -18.562 -20.406 1 95 60 SER B N 1
ATOM 4225 C CA . SER B 1 60 ? -27.547 -19.484 -19.438 1 95 60 SER B CA 1
ATOM 4226 C C . SER B 1 60 ? -27.469 -20.891 -19.984 1 95 60 SER B C 1
ATOM 4228 O O . SER B 1 60 ? -28.062 -21.203 -21.016 1 95 60 SER B O 1
ATOM 4230 N N . ILE B 1 61 ? -26.656 -21.641 -19.406 1 96.88 61 ILE B N 1
ATOM 4231 C CA . ILE B 1 61 ? -26.5 -23.047 -19.766 1 96.88 61 ILE B CA 1
ATOM 4232 C C . ILE B 1 61 ? -26.469 -23.906 -18.516 1 96.88 61 ILE B C 1
ATOM 4234 O O . ILE B 1 61 ? -25.922 -23.5 -17.484 1 96.88 61 ILE B O 1
ATOM 4238 N N . LYS B 1 62 ? -27.109 -25.047 -18.578 1 97.25 62 LYS B N 1
ATOM 4239 C CA . LYS B 1 62 ? -27.094 -26.031 -17.5 1 97.25 62 LYS B CA 1
ATOM 4240 C C . LYS B 1 62 ? -26.625 -27.391 -18 1 97.25 62 LYS B C 1
ATOM 4242 O O . LYS B 1 62 ? -27.047 -27.859 -19.062 1 97.25 62 LYS B O 1
ATOM 4247 N N . VAL B 1 63 ? -25.656 -27.922 -17.359 1 97.75 63 VAL B N 1
ATOM 4248 C CA . VAL B 1 63 ? -25.156 -29.266 -17.656 1 97.75 63 VAL B CA 1
ATOM 4249 C C . VAL B 1 63 ? -25.438 -30.188 -16.469 1 97.75 63 VAL B C 1
ATOM 4251 O O . VAL B 1 63 ? -25.062 -29.875 -15.328 1 97.75 63 VAL B O 1
ATOM 4254 N N . SER B 1 64 ? -26.094 -31.328 -16.688 1 97 64 SER B N 1
ATOM 4255 C CA . SER B 1 64 ? -26.422 -32.312 -15.68 1 97 64 SER B CA 1
ATOM 4256 C C . SER B 1 64 ? -26.125 -33.719 -16.172 1 97 64 SER B C 1
ATOM 4258 O O . SER B 1 64 ? -25.812 -33.938 -17.359 1 97 64 SER B O 1
ATOM 4260 N N . VAL B 1 65 ? -26.078 -34.625 -15.211 1 95.75 65 VAL B N 1
ATOM 4261 C CA . VAL B 1 65 ? -25.953 -36.031 -15.562 1 95.75 65 VAL B CA 1
ATOM 4262 C C . VAL B 1 65 ? -27.047 -36.844 -14.883 1 95.75 65 VAL B C 1
ATOM 4264 O O . VAL B 1 65 ? -27.484 -36.5 -13.781 1 95.75 65 VAL B O 1
ATOM 4267 N N . LYS B 1 66 ? -27.469 -37.844 -15.562 1 94.81 66 LYS B N 1
ATOM 4268 C CA . LYS B 1 66 ? -28.516 -38.719 -15.062 1 94.81 66 LYS B CA 1
ATOM 4269 C C . LYS B 1 66 ? -28 -40.125 -14.875 1 94.81 66 LYS B C 1
ATOM 4271 O O . LYS B 1 66 ? -27.328 -40.688 -15.766 1 94.81 66 LYS B O 1
ATOM 4276 N N . ASP B 1 67 ? -28.297 -40.719 -13.688 1 91.25 67 ASP B N 1
ATOM 4277 C CA . ASP B 1 67 ? -27.859 -42.094 -13.453 1 91.25 67 ASP B CA 1
ATOM 4278 C C . ASP B 1 67 ? -28.922 -43.094 -13.914 1 91.25 67 ASP B C 1
ATOM 4280 O O . ASP B 1 67 ? -29.938 -42.688 -14.477 1 91.25 67 ASP B O 1
ATOM 4284 N N . ASN B 1 68 ? -28.609 -44.375 -13.68 1 89.56 68 ASN B N 1
ATOM 4285 C CA . ASN B 1 68 ? -29.484 -45.438 -14.148 1 89.56 68 ASN B CA 1
ATOM 4286 C C . ASN B 1 68 ? -30.828 -45.406 -13.43 1 89.56 68 ASN B C 1
ATOM 4288 O O . ASN B 1 68 ? -31.812 -45.906 -13.953 1 89.56 68 ASN B O 1
ATOM 4292 N N . ASP B 1 69 ? -30.891 -44.844 -12.234 1 91.94 69 ASP B N 1
ATOM 4293 C CA . ASP B 1 69 ? -32.125 -44.781 -11.445 1 91.94 69 ASP B CA 1
ATOM 4294 C C . ASP B 1 69 ? -32.906 -43.531 -11.789 1 91.94 69 ASP B C 1
ATOM 4296 O O . ASP B 1 69 ? -33.969 -43.281 -11.195 1 91.94 69 ASP B O 1
ATOM 4300 N N . GLY B 1 70 ? -32.406 -42.719 -12.625 1 90.69 70 GLY B N 1
ATOM 4301 C CA . GLY B 1 70 ? -33.094 -41.531 -13.062 1 90.69 70 GLY B CA 1
ATOM 4302 C C . GLY B 1 70 ? -32.781 -40.312 -12.219 1 90.69 70 GLY B C 1
ATOM 4303 O O . GLY B 1 70 ? -33.375 -39.219 -12.406 1 90.69 70 GLY B O 1
ATOM 4304 N N . ASN B 1 71 ? -31.906 -40.5 -11.352 1 93.06 71 ASN B N 1
ATOM 4305 C CA . ASN B 1 71 ? -31.5 -39.375 -10.531 1 93.06 71 ASN B CA 1
ATOM 4306 C C . ASN B 1 71 ? -30.625 -38.406 -11.32 1 93.06 71 ASN B C 1
ATOM 4308 O O . ASN B 1 71 ? -29.688 -38.812 -12 1 93.06 71 ASN B O 1
ATOM 4312 N N . ILE B 1 72 ? -30.984 -37.125 -11.203 1 94.5 72 ILE B N 1
ATOM 4313 C CA . ILE B 1 72 ? -30.266 -36.094 -11.945 1 94.5 72 ILE B CA 1
ATOM 4314 C C . ILE B 1 72 ? -29.344 -35.312 -10.992 1 94.5 72 ILE B C 1
ATOM 4316 O O . ILE B 1 72 ? -29.766 -34.906 -9.914 1 94.5 72 ILE B O 1
ATOM 4320 N N . THR B 1 73 ? -28.109 -35.25 -11.352 1 94.06 73 THR B N 1
ATOM 4321 C CA . THR B 1 73 ? -27.125 -34.438 -10.641 1 94.06 73 THR B CA 1
ATOM 4322 C C . THR B 1 73 ? -26.656 -33.25 -11.492 1 94.06 73 THR B C 1
ATOM 4324 O O . THR B 1 73 ? -26.156 -33.469 -12.609 1 94.06 73 THR B O 1
ATOM 4327 N N . ASP B 1 74 ? -26.828 -32.062 -10.969 1 95.56 74 ASP B N 1
ATOM 4328 C CA . ASP B 1 74 ? -26.391 -30.875 -11.688 1 95.56 74 ASP B CA 1
ATOM 4329 C C . ASP B 1 74 ? -24.875 -30.672 -11.531 1 95.56 74 ASP B C 1
ATOM 4331 O O . ASP B 1 74 ? -24.359 -30.672 -10.414 1 95.56 74 ASP B O 1
ATOM 4335 N N . LEU B 1 75 ? -24.188 -30.5 -12.68 1 96.88 75 LEU B N 1
ATOM 4336 C CA . LEU B 1 75 ? -22.734 -30.312 -12.672 1 96.88 75 LEU B CA 1
ATOM 4337 C C . LEU B 1 75 ? -22.391 -28.828 -12.781 1 96.88 75 LEU B C 1
ATOM 4339 O O . LEU B 1 75 ? -21.391 -28.375 -12.211 1 96.88 75 LEU B O 1
ATOM 4343 N N . PHE B 1 76 ? -23.203 -28.125 -13.539 1 97.94 76 PHE B N 1
ATOM 4344 C CA . PHE B 1 76 ? -22.875 -26.734 -13.805 1 97.94 76 PHE B CA 1
ATOM 4345 C C . PHE B 1 76 ? -24.125 -25.969 -14.273 1 97.94 76 PHE B C 1
ATOM 4347 O O . PHE B 1 76 ? -24.891 -26.484 -15.078 1 97.94 76 PHE B O 1
ATOM 4354 N N . GLU B 1 77 ? -24.359 -24.922 -13.758 1 97.62 77 GLU B N 1
ATOM 4355 C CA . GLU B 1 77 ? -25.312 -23.938 -14.25 1 97.62 77 GLU B CA 1
ATOM 4356 C C . GLU B 1 77 ? -24.75 -22.531 -14.164 1 97.62 77 GLU B C 1
ATOM 4358 O O . GLU B 1 77 ? -24.312 -22.078 -13.102 1 97.62 77 GLU B O 1
ATOM 4363 N N . GLY B 1 78 ? -24.688 -21.828 -15.273 1 97 78 GLY B N 1
ATOM 4364 C CA . GLY B 1 78 ? -24.078 -20.516 -15.273 1 97 78 GLY B CA 1
ATOM 4365 C C . GLY B 1 78 ? -24.453 -19.672 -16.484 1 97 78 GLY B C 1
ATOM 4366 O O . GLY B 1 78 ? -25.359 -20.031 -17.234 1 97 78 GLY B O 1
ATOM 4367 N N . ILE B 1 79 ? -23.797 -18.531 -16.625 1 96 79 ILE B N 1
ATOM 4368 C CA . ILE B 1 79 ? -24.078 -17.562 -17.688 1 96 79 ILE B CA 1
ATOM 4369 C C . ILE B 1 79 ? -23.078 -17.766 -18.828 1 96 79 ILE B C 1
ATOM 4371 O O . ILE B 1 79 ? -21.891 -18 -18.594 1 96 79 ILE B O 1
ATOM 4375 N N . ILE B 1 80 ? -23.578 -17.609 -20.062 1 96.88 80 ILE B N 1
ATOM 4376 C CA . ILE B 1 80 ? -22.734 -17.797 -21.234 1 96.88 80 ILE B CA 1
ATOM 4377 C C . ILE B 1 80 ? -21.812 -16.578 -21.406 1 96.88 80 ILE B C 1
ATOM 4379 O O . ILE B 1 80 ? -22.281 -15.445 -21.438 1 96.88 80 ILE B O 1
ATOM 4383 N N . ALA B 1 81 ? -20.547 -16.828 -21.453 1 96.5 81 ALA B N 1
ATOM 4384 C CA . ALA B 1 81 ? -19.547 -15.805 -21.719 1 96.5 81 ALA B CA 1
ATOM 4385 C C . ALA B 1 81 ? -19.266 -15.672 -23.203 1 96.5 81 ALA B C 1
ATOM 4387 O O . ALA B 1 81 ? -19.172 -14.555 -23.734 1 96.5 81 ALA B O 1
ATOM 4388 N N . ASN B 1 82 ? -19.078 -16.766 -23.859 1 96.44 82 ASN B N 1
ATOM 4389 C CA . ASN B 1 82 ? -18.844 -16.844 -25.297 1 96.44 82 ASN B CA 1
ATOM 4390 C C . ASN B 1 82 ? -19.609 -18.016 -25.938 1 96.44 82 ASN B C 1
ATOM 4392 O O . ASN B 1 82 ? -19.703 -19.078 -25.328 1 96.44 82 ASN B O 1
ATOM 4396 N N . ILE B 1 83 ? -20.172 -17.828 -27.078 1 95.62 83 ILE B N 1
ATOM 4397 C CA . ILE B 1 83 ? -20.859 -18.859 -27.828 1 95.62 83 ILE B CA 1
ATOM 4398 C C . ILE B 1 83 ? -20.562 -18.719 -29.328 1 95.62 83 ILE B C 1
ATOM 4400 O O . ILE B 1 83 ? -20.5 -17.594 -29.844 1 95.62 83 ILE B O 1
ATOM 4404 N N . GLY B 1 84 ? -20.156 -19.797 -29.938 1 94.88 84 GLY B N 1
ATOM 4405 C CA . GLY B 1 84 ? -19.828 -19.766 -31.344 1 94.88 84 GLY B CA 1
ATOM 4406 C C . GLY B 1 84 ? -20.141 -21.078 -32.062 1 94.88 84 GLY B C 1
ATOM 4407 O O . GLY B 1 84 ? -20.203 -22.141 -31.438 1 94.88 84 GLY B O 1
ATOM 4408 N N . ILE B 1 85 ? -20.469 -20.953 -33.344 1 93.31 85 ILE B N 1
ATOM 4409 C CA . ILE B 1 85 ? -20.688 -22.109 -34.219 1 93.31 85 ILE B CA 1
ATOM 4410 C C . ILE B 1 85 ? -19.656 -22.125 -35.344 1 93.31 85 ILE B C 1
ATOM 4412 O O . ILE B 1 85 ? -19.422 -21.094 -36 1 93.31 85 ILE B O 1
ATOM 4416 N N . ASP B 1 86 ? -18.953 -23.188 -35.375 1 91.44 86 ASP B N 1
ATOM 4417 C CA . ASP B 1 86 ? -18.062 -23.422 -36.5 1 91.44 86 ASP B CA 1
ATOM 4418 C C . ASP B 1 86 ? -18.688 -24.375 -37.5 1 91.44 86 ASP B C 1
ATOM 4420 O O . ASP B 1 86 ? -19 -25.531 -37.188 1 91.44 86 ASP B O 1
ATOM 4424 N N . ALA B 1 87 ? -18.938 -23.875 -38.719 1 88.56 87 ALA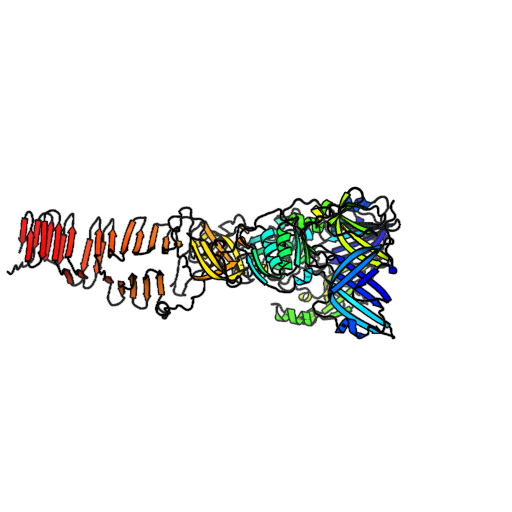 B N 1
ATOM 4425 C CA . ALA B 1 87 ? -19.484 -24.688 -39.781 1 88.56 87 ALA B CA 1
ATOM 4426 C C . ALA B 1 87 ? -18.391 -25.094 -40.781 1 88.56 87 ALA B C 1
ATOM 4428 O O . ALA B 1 87 ? -17.844 -24.25 -41.5 1 88.56 87 ALA B O 1
ATOM 4429 N N . SER B 1 88 ? -17.906 -26.297 -40.594 1 87.94 88 SER B N 1
ATOM 4430 C CA . SER B 1 88 ? -16.875 -26.812 -41.5 1 87.94 88 SER B CA 1
ATOM 4431 C C . SER B 1 88 ? -17.281 -28.172 -42.062 1 87.94 88 SER B C 1
ATOM 4433 O O . SER B 1 88 ? -17.672 -29.078 -41.312 1 87.94 88 SER B O 1
ATOM 4435 N N . ASN B 1 89 ? -17.094 -28.375 -43.375 1 88.06 89 ASN B N 1
ATOM 4436 C CA . ASN B 1 89 ? -17.344 -29.625 -44.094 1 88.06 89 ASN B CA 1
ATOM 4437 C C . ASN B 1 89 ? -18.719 -30.188 -43.75 1 88.06 89 ASN B C 1
ATOM 4439 O O . ASN B 1 89 ? -18.844 -31.359 -43.375 1 88.06 89 ASN B O 1
ATOM 4443 N N . ASP B 1 90 ? -19.781 -29.375 -43.719 1 84.44 90 ASP B N 1
ATOM 4444 C CA . ASP B 1 90 ? -21.188 -29.719 -43.531 1 84.44 90 ASP B CA 1
ATOM 4445 C C . ASP B 1 90 ? -21.453 -30.188 -42.094 1 84.44 90 ASP B C 1
ATOM 4447 O O . ASP B 1 90 ? -22.438 -30.875 -41.844 1 84.44 90 ASP B O 1
ATOM 4451 N N . VAL B 1 91 ? -20.406 -30.047 -41.312 1 90.62 91 VAL B N 1
ATOM 4452 C CA . VAL B 1 91 ? -20.609 -30.359 -39.906 1 90.62 91 VAL B CA 1
ATOM 4453 C C . VAL B 1 91 ? -20.609 -29.062 -39.094 1 90.62 91 VAL B C 1
ATOM 4455 O O . VAL B 1 91 ? -19.766 -28.188 -39.312 1 90.62 91 VAL B O 1
ATOM 4458 N N . ARG B 1 92 ? -21.594 -28.906 -38.281 1 92.44 92 ARG B N 1
ATOM 4459 C CA . ARG B 1 92 ? -21.688 -27.734 -37.406 1 92.44 92 ARG B CA 1
ATOM 4460 C C . ARG B 1 92 ? -21.328 -28.094 -35.969 1 92.44 92 ARG B C 1
ATOM 4462 O O . ARG B 1 92 ? -21.891 -29.031 -35.406 1 92.44 92 ARG B O 1
ATOM 4469 N N . THR B 1 93 ? -20.359 -27.344 -35.5 1 94.81 93 THR B N 1
ATOM 4470 C CA . THR B 1 93 ? -19.922 -27.562 -34.125 1 94.81 93 THR B CA 1
ATOM 4471 C C . THR B 1 93 ? -20.234 -26.344 -33.281 1 94.81 93 THR B C 1
ATOM 4473 O O . THR B 1 93 ? -19.859 -25.219 -33.625 1 94.81 93 THR B O 1
ATOM 4476 N N . LEU B 1 94 ? -20.969 -26.609 -32.156 1 95.06 94 LEU B N 1
ATOM 4477 C CA . LEU B 1 94 ? -21.281 -25.562 -31.203 1 95.06 94 LEU B CA 1
ATOM 4478 C C . LEU B 1 94 ? -20.266 -25.531 -30.078 1 95.06 94 LEU B C 1
ATOM 4480 O O . LEU B 1 94 ? -19.891 -26.562 -29.516 1 95.06 94 LEU B O 1
ATOM 4484 N N . GLU B 1 95 ? -19.688 -24.328 -29.859 1 96.75 95 GLU B N 1
ATOM 4485 C CA . GLU B 1 95 ? -18.766 -24.094 -28.75 1 96.75 95 GLU B CA 1
ATOM 4486 C C . GLU B 1 95 ? -19.359 -23.078 -27.766 1 96.75 95 GLU B C 1
ATOM 4488 O O . GLU B 1 95 ? -19.75 -21.984 -28.156 1 96.75 95 GLU B O 1
ATOM 4493 N N . VAL B 1 96 ? -19.438 -23.484 -26.484 1 97.31 96 VAL B N 1
ATOM 4494 C CA . VAL B 1 96 ? -19.984 -22.609 -25.453 1 97.31 96 VAL B CA 1
ATOM 4495 C C . VAL B 1 96 ? -19 -22.5 -24.281 1 97.31 96 VAL B C 1
ATOM 4497 O O . VAL B 1 96 ? -18.516 -23.531 -23.781 1 97.31 96 VAL B O 1
ATOM 4500 N N . GLU B 1 97 ? -18.594 -21.281 -23.938 1 98.31 97 GLU B N 1
ATOM 4501 C CA . GLU B 1 97 ? -17.922 -20.969 -22.672 1 98.31 97 GLU B CA 1
ATOM 4502 C C . GLU B 1 97 ? -18.859 -20.25 -21.703 1 98.31 97 GLU B C 1
ATOM 4504 O O . GLU B 1 97 ? -19.562 -19.312 -22.094 1 98.31 97 GLU B O 1
ATOM 4509 N N . ALA B 1 98 ? -18.953 -20.781 -20.531 1 98.06 98 ALA B N 1
ATOM 4510 C CA . ALA B 1 98 ? -19.859 -20.188 -19.547 1 98.06 98 ALA B CA 1
ATOM 4511 C C . ALA B 1 98 ? -19.188 -20.047 -18.188 1 98.06 98 ALA B C 1
ATOM 4513 O O . ALA B 1 98 ? -18.172 -20.703 -17.938 1 98.06 98 ALA B O 1
ATOM 4514 N N . LEU B 1 99 ? -19.625 -19.141 -17.375 1 98 99 LEU B N 1
ATOM 4515 C CA . LEU B 1 99 ? -19.141 -18.891 -16.016 1 98 99 LEU B CA 1
ATOM 4516 C C . LEU B 1 99 ? -20.281 -19 -15.008 1 98 99 LEU B C 1
ATOM 4518 O O . LEU B 1 99 ? -21.453 -18.812 -15.352 1 98 99 LEU B O 1
ATOM 4522 N N . SER B 1 100 ? -19.891 -19.375 -13.797 1 97.38 100 SER B N 1
ATOM 4523 C CA . SER B 1 100 ? -20.891 -19.359 -12.734 1 97.38 100 SER B CA 1
ATOM 4524 C C . SER B 1 100 ? -21.562 -18 -12.602 1 97.38 100 SER B C 1
ATOM 4526 O O . SER B 1 100 ? -20.984 -16.984 -13 1 97.38 100 SER B O 1
ATOM 4528 N N . LYS B 1 101 ? -22.719 -18 -12 1 96.31 101 LYS B N 1
ATOM 4529 C CA . LYS B 1 101 ? -23.516 -16.781 -11.953 1 96.31 101 LYS B CA 1
ATOM 4530 C C . LYS B 1 101 ? -22.875 -15.734 -11.039 1 96.31 101 LYS B C 1
ATOM 4532 O O . LYS B 1 101 ? -23.25 -14.555 -11.07 1 96.31 101 LYS B O 1
ATOM 4537 N N . THR B 1 102 ? -21.875 -16.109 -10.258 1 97.06 102 THR B N 1
ATOM 4538 C CA . THR B 1 102 ? -21.141 -15.164 -9.414 1 97.06 102 THR B CA 1
ATOM 4539 C C . THR B 1 102 ? -20.438 -14.125 -10.273 1 97.06 102 THR B C 1
ATOM 4541 O O . THR B 1 102 ? -20.047 -13.062 -9.773 1 97.06 102 THR B O 1
ATOM 4544 N N . VAL B 1 103 ? -20.234 -14.367 -11.562 1 97.06 103 VAL B N 1
ATOM 4545 C CA . VAL B 1 103 ? -19.562 -13.445 -12.469 1 97.06 103 VAL B CA 1
ATOM 4546 C C . VAL B 1 103 ? -20.359 -12.141 -12.555 1 97.06 103 VAL B C 1
ATOM 4548 O O . VAL B 1 103 ? -19.797 -11.078 -12.805 1 97.06 103 VAL B O 1
ATOM 4551 N N . LEU B 1 104 ? -21.672 -12.211 -12.281 1 95.62 104 LEU B N 1
ATOM 4552 C CA . LEU B 1 104 ? -22.516 -11.023 -12.32 1 95.62 104 LEU B CA 1
ATOM 4553 C C . LEU B 1 104 ? -22.125 -10.031 -11.234 1 95.62 104 LEU B C 1
ATOM 4555 O O . LEU B 1 104 ? -22.375 -8.836 -11.352 1 95.62 104 LEU B O 1
ATOM 4559 N N . MET B 1 105 ? -21.453 -10.516 -10.211 1 97.31 105 MET B N 1
ATOM 4560 C CA . MET B 1 105 ? -20.984 -9.672 -9.117 1 97.31 105 MET B CA 1
ATOM 4561 C C . MET B 1 105 ? -19.594 -9.117 -9.414 1 97.31 105 MET B C 1
ATOM 4563 O O . MET B 1 105 ? -19.016 -8.391 -8.602 1 97.31 105 MET B O 1
ATOM 4567 N N . ASP B 1 106 ? -19.031 -9.469 -10.523 1 97.38 106 ASP B N 1
ATOM 4568 C CA . ASP B 1 106 ? -17.641 -9.133 -10.859 1 97.38 106 ASP B CA 1
ATOM 4569 C C . ASP B 1 106 ? -17.594 -8.25 -12.109 1 97.38 106 ASP B C 1
ATOM 4571 O O . ASP B 1 106 ? -16.562 -8.188 -12.781 1 97.38 106 ASP B O 1
ATOM 4575 N N . ILE B 1 107 ? -18.656 -7.578 -12.43 1 95.19 107 ILE B N 1
ATOM 4576 C CA . ILE B 1 107 ? -18.75 -6.812 -13.672 1 95.19 107 ILE B CA 1
ATOM 4577 C C . ILE B 1 107 ? -18.516 -5.332 -13.383 1 95.19 107 ILE B C 1
ATOM 4579 O O . ILE B 1 107 ? -17.594 -4.723 -13.922 1 95.19 107 ILE B O 1
ATOM 4583 N N . GLU B 1 108 ? -19.219 -4.797 -12.516 1 95.44 108 GLU B N 1
ATOM 4584 C CA . GLU B 1 108 ? -19.203 -3.361 -12.25 1 95.44 108 GLU B CA 1
ATOM 4585 C C . GLU B 1 108 ? -18.203 -3.02 -11.148 1 95.44 108 GLU B C 1
ATOM 4587 O O . GLU B 1 108 ? -18.203 -3.65 -10.086 1 95.44 108 GLU B O 1
ATOM 4592 N N . LYS B 1 109 ? -17.328 -2.055 -11.461 1 96.38 109 LYS B N 1
ATOM 4593 C CA . LYS B 1 109 ? -16.484 -1.498 -10.414 1 96.38 109 LYS B CA 1
ATOM 4594 C C . LYS B 1 109 ? -17.234 -0.457 -9.594 1 96.38 109 LYS B C 1
ATOM 4596 O O . LYS B 1 109 ? -17.938 0.396 -10.148 1 96.38 109 LYS B O 1
ATOM 4601 N N . LYS B 1 110 ? -17.125 -0.546 -8.289 1 95.88 110 LYS B N 1
ATOM 4602 C CA . LYS B 1 110 ? -17.859 0.327 -7.371 1 95.88 110 LYS B CA 1
ATOM 4603 C C . LYS B 1 110 ? -16.906 1.02 -6.398 1 95.88 110 LYS B C 1
ATOM 4605 O O . LYS B 1 110 ? -15.773 0.584 -6.219 1 95.88 110 LYS B O 1
ATOM 4610 N N . SER B 1 111 ? -17.359 2.139 -5.883 1 96.31 111 SER B N 1
ATOM 4611 C CA . SER B 1 111 ? -16.656 2.867 -4.824 1 96.31 111 SER B CA 1
ATOM 4612 C C . SER B 1 111 ? -17.609 3.275 -3.711 1 96.31 111 SER B C 1
ATOM 4614 O O . SER B 1 111 ? -18.594 3.99 -3.955 1 96.31 111 SER B O 1
ATOM 4616 N N . ARG B 1 112 ? -17.375 2.826 -2.506 1 97.19 112 ARG B N 1
ATOM 4617 C CA . ARG B 1 112 ? -18.172 3.143 -1.324 1 97.19 112 ARG B CA 1
ATOM 4618 C C . ARG B 1 112 ? -17.406 2.805 -0.046 1 97.19 112 ARG B C 1
ATOM 4620 O O . ARG B 1 112 ? -16.375 2.127 -0.091 1 97.19 112 ARG B O 1
ATOM 4627 N N . THR B 1 113 ? -17.875 3.311 1.076 1 96.94 113 THR B N 1
ATOM 4628 C CA . THR B 1 113 ? -17.281 2.979 2.363 1 96.94 113 THR B CA 1
ATOM 4629 C C . THR B 1 113 ? -18.328 2.41 3.318 1 96.94 113 THR B C 1
ATOM 4631 O O . THR B 1 113 ? -19.516 2.686 3.174 1 96.94 113 THR B O 1
ATOM 4634 N N . PHE B 1 114 ? -17.906 1.569 4.172 1 96.94 114 PHE B N 1
ATOM 4635 C CA . PHE B 1 114 ? -18.672 1.062 5.305 1 96.94 114 PHE B CA 1
ATOM 4636 C C . PHE B 1 114 ? -18.078 1.535 6.621 1 96.94 114 PHE B C 1
ATOM 4638 O O . PHE B 1 114 ? -17.047 1.018 7.059 1 96.94 114 PHE B O 1
ATOM 4645 N N . GLN B 1 115 ? -18.812 2.43 7.324 1 96.06 115 GLN B N 1
ATOM 4646 C CA . GLN B 1 115 ? -18.188 3.168 8.422 1 96.06 115 GLN B CA 1
ATOM 4647 C C . GLN B 1 115 ? -18.719 2.678 9.773 1 96.06 115 GLN B C 1
ATOM 4649 O O . GLN B 1 115 ? -18.172 3.025 10.82 1 96.06 115 GLN B O 1
ATOM 4654 N N . ASN B 1 116 ? -19.828 1.943 9.789 1 95.75 116 ASN B N 1
ATOM 4655 C CA . ASN B 1 116 ? -20.375 1.486 11.062 1 95.75 116 ASN B CA 1
ATOM 4656 C C . ASN B 1 116 ? -19.469 0.45 11.719 1 95.75 116 ASN B C 1
ATOM 4658 O O . ASN B 1 116 ? -19.469 -0.722 11.344 1 95.75 116 ASN B O 1
ATOM 4662 N N . GLU B 1 117 ? -18.766 0.859 12.727 1 93.62 117 GLU B N 1
ATOM 4663 C CA . GLU B 1 117 ? -17.766 0.018 13.375 1 93.62 117 GLU B CA 1
ATOM 4664 C C . GLU B 1 117 ? -18.406 -1.188 14.055 1 93.62 117 GLU B C 1
ATOM 4666 O O . GLU B 1 117 ? -17.734 -2.16 14.383 1 93.62 117 GLU B O 1
ATOM 4671 N N . ASN B 1 118 ? -19.672 -1.131 14.25 1 94.31 118 ASN B N 1
ATOM 4672 C CA . ASN B 1 118 ? -20.375 -2.219 14.914 1 94.31 118 ASN B CA 1
ATOM 4673 C C . ASN B 1 118 ? -20.844 -3.268 13.914 1 94.31 118 ASN B C 1
ATOM 4675 O O . ASN B 1 118 ? -21.328 -4.336 14.305 1 94.31 118 ASN B O 1
ATOM 4679 N N . ASP B 1 119 ? -20.719 -3.006 12.703 1 96.38 119 ASP B N 1
ATOM 4680 C CA . ASP B 1 119 ? -21.109 -3.984 11.695 1 96.38 119 ASP B CA 1
ATOM 4681 C C . ASP B 1 119 ? -20.203 -5.211 11.742 1 96.38 119 ASP B C 1
ATOM 4683 O O . ASP B 1 119 ? -18.984 -5.086 11.93 1 96.38 119 ASP B O 1
ATOM 4687 N N . SER B 1 120 ? -20.812 -6.332 11.648 1 97 120 SER B N 1
ATOM 4688 C CA . SER B 1 120 ? -20.062 -7.555 11.414 1 97 120 SER B CA 1
ATOM 4689 C C . SER B 1 120 ? -19.75 -7.738 9.93 1 97 120 SER B C 1
ATOM 4691 O O . SER B 1 120 ? -20.375 -7.105 9.078 1 97 120 SER B O 1
ATOM 4693 N N . TYR B 1 121 ? -18.797 -8.594 9.625 1 97.44 121 TYR B N 1
ATOM 4694 C CA . TYR B 1 121 ? -18.531 -8.93 8.234 1 97.44 121 TYR B CA 1
ATOM 4695 C C . TYR B 1 121 ? -19.781 -9.492 7.562 1 97.44 121 TYR B C 1
ATOM 4697 O O . TYR B 1 121 ? -20.031 -9.219 6.387 1 97.44 121 TYR B O 1
ATOM 4705 N N . GLU B 1 122 ? -20.531 -10.273 8.281 1 96.56 122 GLU B N 1
ATOM 4706 C CA . GLU B 1 122 ? -21.781 -10.828 7.766 1 96.56 122 GLU B CA 1
ATOM 4707 C C . GLU B 1 122 ? -22.734 -9.727 7.312 1 96.56 122 GLU B C 1
ATOM 4709 O O . GLU B 1 122 ? -23.375 -9.836 6.266 1 96.56 122 GLU B O 1
ATOM 4714 N N . GLU B 1 123 ? -22.812 -8.695 8.141 1 96.56 123 GLU B N 1
ATOM 4715 C CA . GLU B 1 123 ? -23.672 -7.57 7.785 1 96.56 123 GLU B CA 1
ATOM 4716 C C . GLU B 1 123 ? -23.188 -6.883 6.512 1 96.56 123 GLU B C 1
ATOM 4718 O O . GLU B 1 123 ? -24 -6.445 5.691 1 96.56 123 GLU B O 1
ATOM 4723 N N . ILE B 1 124 ? -21.875 -6.785 6.348 1 97.62 124 ILE B N 1
ATOM 4724 C CA . ILE B 1 124 ? -21.312 -6.191 5.141 1 97.62 124 ILE B CA 1
ATOM 4725 C C . ILE B 1 124 ? -21.688 -7.039 3.926 1 97.62 124 ILE B C 1
ATOM 4727 O O . ILE B 1 124 ? -22.109 -6.504 2.898 1 97.62 124 ILE B O 1
ATOM 4731 N N . PHE B 1 125 ? -21.578 -8.398 4.008 1 97.62 125 PHE B N 1
ATOM 4732 C CA . PHE B 1 125 ? -21.953 -9.273 2.91 1 97.62 125 PHE B CA 1
ATOM 4733 C C . PHE B 1 125 ? -23.438 -9.125 2.576 1 97.62 125 PHE B C 1
ATOM 4735 O O . PHE B 1 125 ? -23.812 -9.141 1.405 1 97.62 125 PHE B O 1
ATOM 4742 N N . LYS B 1 126 ? -24.25 -8.992 3.578 1 96.62 126 LYS B N 1
ATOM 4743 C CA . LYS B 1 126 ? -25.688 -8.781 3.35 1 96.62 126 LYS B CA 1
ATOM 4744 C C . LYS B 1 126 ? -25.938 -7.5 2.562 1 96.62 126 LYS B C 1
ATOM 4746 O O . LYS B 1 126 ? -26.75 -7.48 1.639 1 96.62 126 LYS B O 1
ATOM 4751 N N . LYS B 1 127 ? -25.25 -6.438 2.963 1 96.31 127 LYS B N 1
ATOM 4752 C CA . LYS B 1 127 ? -25.391 -5.164 2.258 1 96.31 127 LYS B CA 1
ATOM 4753 C C . LYS B 1 127 ? -24.953 -5.297 0.801 1 96.31 127 LYS B C 1
ATOM 4755 O O . LYS B 1 127 ? -25.594 -4.738 -0.093 1 96.31 127 LYS B O 1
ATOM 4760 N N . ILE B 1 128 ? -23.844 -6.023 0.556 1 97.56 128 ILE B N 1
ATOM 4761 C CA . ILE B 1 128 ? -23.375 -6.262 -0.803 1 97.56 128 ILE B CA 1
ATOM 4762 C C . ILE B 1 128 ? -24.422 -7.051 -1.586 1 97.56 128 ILE B C 1
ATOM 4764 O O . ILE B 1 128 ? -24.766 -6.68 -2.709 1 97.56 128 ILE B O 1
ATOM 4768 N N . ASN B 1 129 ? -24.984 -8.094 -0.99 1 97.56 129 ASN B N 1
ATOM 4769 C CA . ASN B 1 129 ? -25.938 -9 -1.637 1 97.56 129 ASN B CA 1
ATOM 4770 C C . ASN B 1 129 ? -27.25 -8.289 -1.951 1 97.56 129 ASN B C 1
ATOM 4772 O O . ASN B 1 129 ? -27.969 -8.695 -2.867 1 97.56 129 ASN B O 1
ATOM 4776 N N . ALA B 1 130 ? -27.578 -7.293 -1.128 1 95.88 130 ALA B N 1
ATOM 4777 C CA . ALA B 1 130 ? -28.844 -6.57 -1.289 1 95.88 130 ALA B CA 1
ATOM 4778 C C . ALA B 1 130 ? -28.922 -5.914 -2.664 1 95.88 130 ALA B C 1
ATOM 4780 O O . ALA B 1 130 ? -30.016 -5.578 -3.131 1 95.88 130 ALA B O 1
ATOM 4781 N N . GLY B 1 131 ? -27.766 -5.754 -3.309 1 94.5 131 GLY B N 1
ATOM 4782 C CA . GLY B 1 131 ? -27.75 -5.152 -4.633 1 94.5 131 GLY B CA 1
ATOM 4783 C C . GLY B 1 131 ? -28.141 -6.117 -5.734 1 94.5 131 GLY B C 1
ATOM 4784 O O . GLY B 1 131 ? -28.266 -5.723 -6.895 1 94.5 131 GLY B O 1
ATOM 4785 N N . TYR B 1 132 ? -28.406 -7.332 -5.387 1 94.81 132 TYR B N 1
ATOM 4786 C CA . TYR B 1 132 ? -28.75 -8.359 -6.359 1 94.81 132 TYR B CA 1
ATOM 4787 C C . TYR B 1 132 ? -30.062 -9.047 -5.992 1 94.81 132 TYR B C 1
ATOM 4789 O O . TYR B 1 132 ? -30.453 -9.062 -4.824 1 94.81 132 TYR B O 1
ATOM 4797 N N . SER B 1 133 ? -30.891 -9.516 -6.926 1 88 133 SER B N 1
ATOM 4798 C CA . SER B 1 133 ? -32.219 -10.055 -6.734 1 88 133 SER B CA 1
ATOM 4799 C C . SER B 1 133 ? -32.188 -11.344 -5.926 1 88 133 SER B C 1
ATOM 4801 O O . SER B 1 133 ? -33 -11.531 -5.008 1 88 133 SER B O 1
ATOM 4803 N N . ASN B 1 134 ? -31.391 -12.312 -6.25 1 89 134 ASN B N 1
ATOM 4804 C CA . ASN B 1 134 ? -31.391 -13.602 -5.566 1 89 134 ASN B CA 1
ATOM 4805 C C . ASN B 1 134 ? -29.969 -14.102 -5.344 1 89 134 ASN B C 1
ATOM 4807 O O . ASN B 1 134 ? -29.359 -14.688 -6.242 1 89 134 ASN B O 1
ATOM 4811 N N . VAL B 1 135 ? -29.469 -13.758 -4.133 1 94.12 135 VAL B N 1
ATOM 4812 C CA . VAL B 1 135 ? -28.141 -14.234 -3.775 1 94.12 135 VAL B CA 1
ATOM 4813 C C . VAL B 1 135 ? -28.219 -15.109 -2.523 1 94.12 135 VAL B C 1
ATOM 4815 O O . VAL B 1 135 ? -28.891 -14.758 -1.557 1 94.12 135 VAL B O 1
ATOM 4818 N N . GLN B 1 136 ? -27.672 -16.219 -2.613 1 93.06 136 GLN B N 1
ATOM 4819 C CA . GLN B 1 136 ? -27.516 -17.078 -1.449 1 93.06 136 GLN B CA 1
ATOM 4820 C C . GLN B 1 136 ? -26.047 -17.156 -1.02 1 93.06 136 GLN B C 1
ATOM 4822 O O . GLN B 1 136 ? -25.156 -17.297 -1.858 1 93.06 136 GLN B O 1
ATOM 4827 N N . THR B 1 137 ? -25.859 -17 0.283 1 94.12 137 THR B N 1
ATOM 4828 C CA . THR B 1 137 ? -24.5 -17.047 0.792 1 94.12 137 THR B CA 1
ATOM 4829 C C . THR B 1 137 ? -24.406 -17.938 2.02 1 94.12 137 THR B C 1
ATOM 4831 O O . THR B 1 137 ? -25.312 -17.969 2.848 1 94.12 137 THR B O 1
ATOM 4834 N N . PHE B 1 138 ? -23.438 -18.719 2.059 1 93.19 138 PHE B N 1
ATOM 4835 C CA . PHE B 1 138 ? -23.047 -19.5 3.24 1 93.19 138 PHE B CA 1
ATOM 4836 C C . PHE B 1 138 ? -21.703 -19.016 3.785 1 93.19 138 PHE B C 1
ATOM 4838 O O . PHE B 1 138 ? -20.719 -18.984 3.057 1 93.19 138 PHE B O 1
ATOM 4845 N N . ASN B 1 139 ? -21.688 -18.609 5.02 1 92.69 139 ASN B N 1
ATOM 4846 C CA . ASN B 1 139 ? -20.484 -18.047 5.621 1 92.69 139 ASN B CA 1
ATOM 4847 C C . ASN B 1 139 ? -19.969 -18.922 6.762 1 92.69 139 ASN B C 1
ATOM 4849 O O . ASN B 1 139 ? -20.578 -18.969 7.836 1 92.69 139 ASN B O 1
ATOM 4853 N N . ASN B 1 140 ? -18.875 -19.516 6.559 1 91.25 140 ASN B N 1
ATOM 4854 C CA . ASN B 1 140 ? -18.234 -20.359 7.559 1 91.25 140 ASN B CA 1
ATOM 4855 C C . ASN B 1 140 ? -16.859 -19.844 7.945 1 91.25 140 ASN B C 1
ATOM 4857 O O . ASN B 1 140 ? -16.016 -20.594 8.43 1 91.25 140 ASN B O 1
ATOM 4861 N N . VAL B 1 141 ? -16.578 -18.578 7.738 1 92.75 141 VAL B N 1
ATOM 4862 C CA . VAL B 1 141 ? -15.211 -18.109 7.887 1 92.75 141 VAL B CA 1
ATOM 4863 C C . VAL B 1 141 ? -15.164 -16.969 8.898 1 92.75 141 VAL B C 1
ATOM 4865 O O . VAL B 1 141 ? -14.273 -16.922 9.75 1 92.75 141 VAL B O 1
ATOM 4868 N N . THR B 1 142 ? -16.156 -16.062 8.938 1 94.06 142 THR B N 1
ATOM 4869 C CA . THR B 1 142 ? -16.016 -14.82 9.695 1 94.06 142 THR B CA 1
ATOM 4870 C C . THR B 1 142 ? -16.5 -15.008 11.133 1 94.06 142 THR B C 1
ATOM 4872 O O . THR B 1 142 ? -16.109 -14.242 12.023 1 94.06 142 THR B O 1
ATOM 4875 N N . ASN B 1 143 ? -17.359 -15.953 11.445 1 93.06 143 ASN B N 1
ATOM 4876 C CA . ASN B 1 143 ? -17.797 -16.328 12.781 1 93.06 143 ASN B CA 1
ATOM 4877 C C . ASN B 1 143 ? -18.281 -15.125 13.578 1 93.06 143 ASN B C 1
ATOM 4879 O O . ASN B 1 143 ? -17.891 -14.945 14.734 1 93.06 143 ASN B O 1
ATOM 4883 N N . GLY B 1 144 ? -18.938 -14.219 12.938 1 92.75 144 GLY B N 1
ATOM 4884 C CA . GLY B 1 144 ? -19.562 -13.102 13.617 1 92.75 144 GLY B CA 1
ATOM 4885 C C . GLY B 1 144 ? -18.594 -11.969 13.914 1 92.75 144 GLY B C 1
ATOM 4886 O O . GLY B 1 144 ? -18.953 -11.008 14.609 1 92.75 144 GLY B O 1
ATOM 4887 N N . ALA B 1 145 ? -17.406 -11.992 13.406 1 96 145 ALA B N 1
ATOM 4888 C CA . ALA B 1 145 ? -16.406 -10.969 13.672 1 96 145 ALA B CA 1
ATOM 4889 C C . ALA B 1 145 ? -16.891 -9.602 13.195 1 96 145 ALA B C 1
ATOM 4891 O O . ALA B 1 145 ? -17.5 -9.484 12.133 1 96 145 ALA B O 1
ATOM 4892 N N . LYS B 1 146 ? -16.578 -8.562 14 1 96.12 146 LYS B N 1
ATOM 4893 C CA . LYS B 1 146 ? -16.859 -7.188 13.602 1 96.12 146 LYS B CA 1
ATOM 4894 C C . LYS B 1 146 ? -15.773 -6.664 12.656 1 96.12 146 LYS B C 1
ATOM 4896 O O . LYS B 1 146 ? -14.648 -7.152 12.672 1 96.12 146 LYS B O 1
ATOM 4901 N N . ILE B 1 147 ? -16.172 -5.727 11.773 1 95.06 147 ILE B N 1
ATOM 4902 C CA . ILE B 1 147 ? -15.18 -5.145 10.867 1 95.06 147 ILE B CA 1
ATOM 4903 C C . ILE B 1 147 ? -14.148 -4.348 11.664 1 95.06 147 ILE B C 1
ATOM 4905 O O . ILE B 1 147 ? -14.414 -3.934 12.797 1 95.06 147 ILE B O 1
ATOM 4909 N N . ASP B 1 148 ? -12.977 -4.168 11.133 1 92.25 148 ASP B N 1
ATOM 4910 C CA . ASP B 1 148 ? -11.891 -3.438 11.781 1 92.25 148 ASP B CA 1
ATOM 4911 C C . ASP B 1 148 ? -12 -1.939 11.5 1 92.25 148 ASP B C 1
ATOM 4913 O O . ASP B 1 148 ? -11.164 -1.375 10.797 1 92.25 148 ASP B O 1
ATOM 4917 N N . LYS B 1 149 ? -12.969 -1.261 12 1 91.81 149 LYS B N 1
ATOM 4918 C CA . LYS B 1 149 ? -13.211 0.178 12.062 1 91.81 149 LYS B CA 1
ATOM 4919 C C . LYS B 1 149 ? -13.773 0.697 10.742 1 91.81 149 LYS B C 1
ATOM 4921 O O . LYS B 1 149 ? -14.703 1.508 10.734 1 91.81 149 LYS B O 1
ATOM 4926 N N . LEU B 1 150 ? -13.227 0.296 9.602 1 96.5 150 LEU B N 1
ATOM 4927 C CA . LEU B 1 150 ? -13.602 0.864 8.312 1 96.5 150 LEU B CA 1
ATOM 4928 C C . LEU B 1 150 ? -13.328 -0.123 7.184 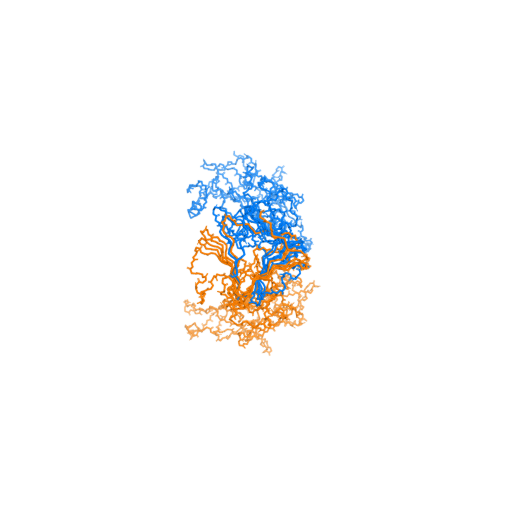1 96.5 150 LEU B C 1
ATOM 4930 O O . LEU B 1 150 ? -12.281 -0.773 7.164 1 96.5 150 LEU B O 1
ATOM 4934 N N . ILE B 1 151 ? -14.258 -0.304 6.316 1 97.56 151 ILE B N 1
ATOM 4935 C CA . ILE B 1 151 ? -14.039 -1.011 5.059 1 97.56 151 ILE B CA 1
ATOM 4936 C C . ILE B 1 151 ? -14.242 -0.053 3.887 1 97.56 151 ILE B C 1
ATOM 4938 O O . ILE B 1 151 ? -15.234 0.681 3.842 1 97.56 151 ILE B O 1
ATOM 4942 N N . VAL B 1 152 ? -13.305 0.009 2.941 1 97.44 152 VAL B N 1
ATOM 4943 C CA . VAL B 1 152 ? -13.383 0.88 1.773 1 97.44 152 VAL B CA 1
ATOM 4944 C C . VAL B 1 152 ? -13.352 0.039 0.499 1 97.44 152 VAL B C 1
ATOM 4946 O O . VAL B 1 152 ? -12.438 -0.759 0.293 1 97.44 152 VAL B O 1
ATOM 4949 N N . GLN B 1 153 ? -14.375 0.115 -0.264 1 97.62 153 GLN B N 1
ATOM 4950 C CA . GLN B 1 153 ? -14.383 -0.371 -1.64 1 97.62 153 GLN B CA 1
ATOM 4951 C C . GLN B 1 153 ? -14.062 0.751 -2.623 1 97.62 153 GLN B C 1
ATOM 4953 O O . GLN B 1 153 ? -14.812 1.729 -2.723 1 97.62 153 GLN B O 1
ATOM 4958 N N . TYR B 1 154 ? -12.938 0.639 -3.348 1 97 154 TYR B N 1
ATOM 4959 C CA . TYR B 1 154 ? -12.531 1.688 -4.277 1 97 154 TYR B CA 1
ATOM 4960 C C . TYR B 1 154 ? -12.172 1.103 -5.637 1 97 154 TYR B C 1
ATOM 4962 O O . TYR B 1 154 ? -11.125 0.47 -5.793 1 97 154 TYR B O 1
ATOM 4970 N N . LYS B 1 155 ? -13.047 1.422 -6.633 1 94.81 155 LYS B N 1
ATOM 4971 C CA . LYS B 1 155 ? -12.867 0.89 -7.98 1 94.81 155 LYS B CA 1
ATOM 4972 C C . LYS B 1 155 ? -12.602 -0.613 -7.945 1 94.81 155 LYS B C 1
ATOM 4974 O O . LYS B 1 155 ? -11.656 -1.097 -8.562 1 94.81 155 LYS B O 1
ATOM 4979 N N . GLU B 1 156 ? -13.43 -1.271 -7.297 1 96.56 156 GLU B N 1
ATOM 4980 C CA . GLU B 1 156 ? -13.391 -2.711 -7.051 1 96.56 156 GLU B CA 1
ATOM 4981 C C . GLU B 1 156 ? -14.773 -3.334 -7.227 1 96.56 156 GLU B C 1
ATOM 4983 O O . GLU B 1 156 ? -15.781 -2.754 -6.812 1 96.56 156 GLU B O 1
ATOM 4988 N N . SER B 1 157 ? -14.844 -4.48 -7.848 1 97.75 157 SER B N 1
ATOM 4989 C CA . SER B 1 157 ? -16.141 -5.148 -7.969 1 97.75 157 SER B CA 1
ATOM 4990 C C . SER B 1 157 ? -16.578 -5.734 -6.637 1 97.75 157 SER B C 1
ATOM 4992 O O . SER B 1 157 ? -15.781 -5.863 -5.707 1 97.75 157 SER B O 1
ATOM 4994 N N . ASP B 1 158 ? -17.828 -6.062 -6.551 1 98.38 158 ASP B N 1
ATOM 4995 C CA . ASP B 1 158 ? -18.344 -6.699 -5.34 1 98.38 158 ASP B CA 1
ATOM 4996 C C . ASP B 1 158 ? -17.656 -8.047 -5.098 1 98.38 158 ASP B C 1
ATOM 4998 O O . ASP B 1 158 ? -17.359 -8.391 -3.955 1 98.38 158 ASP B O 1
ATOM 5002 N N . TRP B 1 159 ? -17.406 -8.82 -6.172 1 98.38 159 TRP B N 1
ATOM 5003 C CA . TRP B 1 159 ? -16.719 -10.102 -6.059 1 98.38 159 TRP B CA 1
ATOM 5004 C C . TRP B 1 159 ? -15.305 -9.922 -5.523 1 98.38 159 TRP B C 1
ATOM 5006 O O . TRP B 1 159 ? -14.875 -10.656 -4.629 1 98.38 159 TRP B O 1
ATOM 5016 N N . GLU B 1 160 ? -14.633 -8.93 -6.055 1 98.06 160 GLU B N 1
ATOM 5017 C CA . GLU B 1 160 ? -13.289 -8.625 -5.566 1 98.06 160 GLU B CA 1
ATOM 5018 C C . GLU B 1 160 ? -13.312 -8.266 -4.082 1 98.06 160 GLU B C 1
ATOM 5020 O O . GLU B 1 160 ? -12.43 -8.688 -3.324 1 98.06 160 GLU B O 1
ATOM 5025 N N . LEU B 1 161 ? -14.273 -7.438 -3.709 1 98.31 161 LEU B N 1
ATOM 5026 C CA . LEU B 1 161 ? -14.391 -7.051 -2.307 1 98.31 161 LEU B CA 1
ATOM 5027 C C . LEU B 1 161 ? -14.664 -8.266 -1.43 1 98.31 161 LEU B C 1
ATOM 5029 O O . LEU B 1 161 ? -14.055 -8.43 -0.373 1 98.31 161 LEU B O 1
ATOM 5033 N N . ILE B 1 162 ? -15.586 -9.133 -1.88 1 98.31 162 ILE B N 1
ATOM 5034 C CA . ILE B 1 162 ? -15.945 -10.336 -1.131 1 98.31 162 ILE B CA 1
ATOM 5035 C C . ILE B 1 162 ? -14.703 -11.195 -0.921 1 98.31 162 ILE B C 1
ATOM 5037 O O . ILE B 1 162 ? -14.438 -11.656 0.193 1 98.31 162 ILE B O 1
ATOM 5041 N N . LYS B 1 163 ? -13.93 -11.391 -1.912 1 98 163 LYS B N 1
ATOM 5042 C CA . LYS B 1 163 ? -12.695 -12.156 -1.817 1 98 163 LYS B CA 1
ATOM 5043 C C . LYS B 1 163 ? -11.727 -11.523 -0.825 1 98 163 LYS B C 1
ATOM 5045 O O . LYS B 1 163 ? -11.125 -12.219 -0 1 98 163 LYS B O 1
ATOM 5050 N N . ARG B 1 164 ? -11.617 -10.242 -0.975 1 97.75 164 ARG B N 1
ATOM 5051 C CA . ARG B 1 164 ? -10.695 -9.523 -0.1 1 97.75 164 ARG B CA 1
ATOM 5052 C C . ARG B 1 164 ? -11.109 -9.656 1.36 1 97.75 164 ARG B C 1
ATOM 5054 O O . ARG B 1 164 ? -10.281 -9.953 2.223 1 97.75 164 ARG B O 1
ATOM 5061 N N . LEU B 1 165 ? -12.391 -9.484 1.657 1 97.81 165 LEU B N 1
ATOM 5062 C CA . LEU B 1 165 ? -12.883 -9.57 3.027 1 97.81 165 LEU B CA 1
ATOM 5063 C C . LEU B 1 165 ? -12.742 -10.992 3.562 1 97.81 165 LEU B C 1
ATOM 5065 O O . LEU B 1 165 ? -12.375 -11.195 4.723 1 97.81 165 LEU B O 1
ATOM 5069 N N . ALA B 1 166 ? -13.023 -11.977 2.715 1 97.25 166 ALA B N 1
ATOM 5070 C CA . ALA B 1 166 ? -12.836 -13.367 3.117 1 97.25 166 ALA B CA 1
ATOM 5071 C C . ALA B 1 166 ? -11.375 -13.656 3.436 1 97.25 166 ALA B C 1
ATOM 5073 O O . ALA B 1 166 ? -11.07 -14.391 4.375 1 97.25 166 ALA B O 1
ATOM 5074 N N . SER B 1 167 ? -10.539 -13.047 2.713 1 96.56 167 SER B N 1
ATOM 5075 C CA . SER B 1 167 ? -9.102 -13.281 2.861 1 96.56 167 SER B CA 1
ATOM 5076 C C . SER B 1 167 ? -8.594 -12.758 4.195 1 96.56 167 SER B C 1
ATOM 5078 O O . SER B 1 167 ? -7.535 -13.172 4.672 1 96.56 167 SER B O 1
ATOM 5080 N N . HIS B 1 168 ? -9.32 -11.789 4.824 1 95.44 168 HIS B N 1
ATOM 5081 C CA . HIS B 1 168 ? -8.953 -11.312 6.152 1 95.44 168 HIS B CA 1
ATOM 5082 C C . HIS B 1 168 ? -8.859 -12.469 7.145 1 95.44 168 HIS B C 1
ATOM 5084 O O . HIS B 1 168 ? -8.148 -12.383 8.141 1 95.44 168 HIS B O 1
ATOM 5090 N N . PHE B 1 169 ? -9.547 -13.492 6.844 1 94.81 169 PHE B N 1
ATOM 5091 C CA . PHE B 1 169 ? -9.594 -14.664 7.707 1 94.81 169 PHE B CA 1
ATOM 5092 C C . PHE B 1 169 ? -8.914 -15.852 7.035 1 94.81 169 PHE B C 1
ATOM 5094 O O . PHE B 1 169 ? -9.141 -17 7.422 1 94.81 169 PHE B O 1
ATOM 5101 N N . ASN B 1 170 ? -8.211 -15.578 5.961 1 94.75 170 ASN B N 1
ATOM 5102 C CA . ASN B 1 170 ? -7.516 -16.578 5.152 1 94.75 170 ASN B CA 1
ATOM 5103 C C . ASN B 1 170 ? -8.484 -17.609 4.59 1 94.75 170 ASN B C 1
ATOM 5105 O O . ASN B 1 170 ? -8.109 -18.781 4.402 1 94.75 170 ASN B O 1
ATOM 5109 N N . GLY B 1 171 ? -9.711 -17.234 4.414 1 94.12 171 GLY B N 1
ATOM 5110 C CA . GLY B 1 171 ? -10.711 -18.094 3.803 1 94.12 171 GLY B CA 1
ATOM 5111 C C . GLY B 1 171 ? -10.867 -17.844 2.312 1 94.12 171 GLY B C 1
ATOM 5112 O O . GLY B 1 171 ? -10.766 -16.719 1.847 1 94.12 171 GLY B O 1
ATOM 5113 N N . GLY B 1 172 ? -11.156 -18.953 1.588 1 95.62 172 GLY B N 1
ATOM 5114 C CA . GLY B 1 172 ? -11.461 -18.828 0.171 1 95.62 172 GLY B CA 1
ATOM 5115 C C . GLY B 1 172 ? -12.945 -18.719 -0.113 1 95.62 172 GLY B C 1
ATOM 5116 O O . GLY B 1 172 ? -13.773 -19.078 0.725 1 95.62 172 GLY B O 1
ATOM 5117 N N . VAL B 1 173 ? -13.211 -18.109 -1.291 1 97.56 173 VAL B N 1
ATOM 5118 C CA . VAL B 1 173 ? -14.586 -18 -1.744 1 97.56 173 VAL B CA 1
ATOM 5119 C C . VAL B 1 173 ? -14.867 -19.031 -2.826 1 97.56 173 VAL B C 1
ATOM 5121 O O . VAL B 1 173 ? -14.07 -19.219 -3.748 1 97.56 173 VAL B O 1
ATOM 5124 N N . VAL B 1 174 ? -15.984 -19.719 -2.654 1 97.25 174 VAL B N 1
ATOM 5125 C CA . VAL B 1 174 ? -16.391 -20.734 -3.615 1 97.25 174 VAL B CA 1
ATOM 5126 C C . VAL B 1 174 ? -17.562 -20.234 -4.445 1 97.25 174 VAL B C 1
ATOM 5128 O O . VAL B 1 174 ? -18.594 -19.828 -3.895 1 97.25 174 VAL B O 1
ATOM 5131 N N . SER B 1 175 ? -17.391 -20.188 -5.723 1 97.12 175 SER B N 1
ATOM 5132 C CA . SER B 1 175 ? -18.516 -19.938 -6.617 1 97.12 175 SER B CA 1
ATOM 5133 C C . SER B 1 175 ? -19.344 -21.203 -6.836 1 97.12 175 SER B C 1
ATOM 5135 O O . SER B 1 175 ? -18.906 -22.125 -7.527 1 97.12 175 SER B O 1
ATOM 5137 N N . GLU B 1 176 ? -20.469 -21.219 -6.23 1 94.62 176 GLU B N 1
ATOM 5138 C CA . GLU B 1 176 ? -21.344 -22.375 -6.434 1 94.62 176 GLU B CA 1
ATOM 5139 C C . GLU B 1 176 ? -22 -22.344 -7.812 1 94.62 176 GLU B C 1
ATOM 5141 O O . GLU B 1 176 ? -22.562 -21.312 -8.211 1 94.62 176 GLU B O 1
ATOM 5146 N N . CYS B 1 177 ? -21.859 -23.422 -8.523 1 95.06 177 CYS B N 1
ATOM 5147 C CA . CYS B 1 177 ? -22.312 -23.375 -9.906 1 95.06 177 CYS B CA 1
ATOM 5148 C C . CYS B 1 177 ? -23.312 -24.484 -10.195 1 95.06 177 CYS B C 1
ATOM 5150 O O . CYS B 1 177 ? -23.406 -24.969 -11.32 1 95.06 177 CYS B O 1
ATOM 5152 N N . GLN B 1 178 ? -24.016 -24.938 -9.188 1 92.56 178 GLN B N 1
ATOM 5153 C CA . GLN B 1 178 ? -24.969 -26.016 -9.391 1 92.56 178 GLN B CA 1
ATOM 5154 C C . GLN B 1 178 ? -26.391 -25.578 -9.055 1 92.56 178 GLN B C 1
ATOM 5156 O O . GLN B 1 178 ? -27.297 -26.391 -8.969 1 92.56 178 GLN B O 1
ATOM 5161 N N . LEU B 1 179 ? -26.531 -24.297 -8.844 1 85.81 179 LEU B N 1
ATOM 5162 C CA . LEU B 1 179 ? -27.844 -23.75 -8.508 1 85.81 179 LEU B CA 1
ATOM 5163 C C . LEU B 1 179 ? -28.25 -22.656 -9.492 1 85.81 179 LEU B C 1
ATOM 5165 O O . LEU B 1 179 ? -27.406 -22.125 -10.219 1 85.81 179 LEU B O 1
ATOM 5169 N N . THR B 1 180 ? -29.547 -22.328 -9.453 1 87.94 180 THR B N 1
ATOM 5170 C CA . THR B 1 180 ? -30.109 -21.391 -10.43 1 87.94 180 THR B CA 1
ATOM 5171 C C . THR B 1 180 ? -29.781 -19.953 -10.062 1 87.94 180 THR B C 1
ATOM 5173 O O . THR B 1 180 ? -29.531 -19.125 -10.945 1 87.94 180 THR B O 1
ATOM 5176 N N . ASP B 1 181 ? -29.703 -19.641 -8.844 1 91.5 181 ASP B N 1
ATOM 5177 C CA . ASP B 1 181 ? -29.453 -18.281 -8.406 1 91.5 181 ASP B CA 1
ATOM 5178 C C . ASP B 1 181 ? -27.969 -18.062 -8.07 1 91.5 181 ASP B C 1
ATOM 5180 O O . ASP B 1 181 ? -27.172 -19 -8.164 1 91.5 181 ASP B O 1
ATOM 5184 N N . ILE B 1 182 ? -27.609 -16.75 -7.949 1 95.69 182 ILE B N 1
ATOM 5185 C CA . ILE B 1 182 ? -26.25 -16.453 -7.5 1 95.69 182 ILE B CA 1
ATOM 5186 C C . ILE B 1 182 ? -26.016 -17.078 -6.129 1 95.69 182 ILE B C 1
ATOM 5188 O O . ILE B 1 182 ? -26.797 -16.875 -5.199 1 95.69 182 ILE B O 1
ATOM 5192 N N . LYS B 1 183 ? -24.984 -17.891 -6.098 1 95.38 183 LYS B N 1
ATOM 5193 C CA . LYS B 1 183 ? -24.656 -18.5 -4.816 1 95.38 183 LYS B CA 1
ATOM 5194 C C . LYS B 1 183 ? -23.141 -18.594 -4.633 1 95.38 183 LYS B C 1
ATOM 5196 O O . LYS B 1 183 ? -22.422 -18.984 -5.555 1 95.38 183 LYS B O 1
ATOM 5201 N N . TYR B 1 184 ? -22.656 -18.125 -3.475 1 96.75 184 TYR B N 1
ATOM 5202 C CA . TYR B 1 184 ? -21.25 -18.328 -3.129 1 96.75 184 TYR B CA 1
ATOM 5203 C C . TYR B 1 184 ? -21.109 -18.688 -1.657 1 96.75 184 TYR B C 1
ATOM 5205 O O . TYR B 1 184 ? -22 -18.422 -0.849 1 96.75 184 TYR B O 1
ATOM 5213 N N . SER B 1 185 ? -20.094 -19.391 -1.366 1 96.31 185 SER B N 1
ATOM 5214 C CA . SER B 1 185 ? -19.781 -19.797 0.004 1 96.31 185 SER B CA 1
ATOM 5215 C C . SER B 1 185 ? -18.406 -19.266 0.428 1 96.31 185 SER B C 1
ATOM 5217 O O . SER B 1 185 ? -17.469 -19.25 -0.372 1 96.31 185 SER B O 1
ATOM 5219 N N . LEU B 1 186 ? -18.344 -18.781 1.659 1 96.25 186 LEU B N 1
ATOM 5220 C CA . LEU B 1 186 ? -17.062 -18.516 2.303 1 96.25 186 LEU B CA 1
ATOM 5221 C C . LEU B 1 186 ? -16.594 -19.734 3.109 1 96.25 186 LEU B C 1
ATOM 5223 O O . LEU B 1 186 ? -17.172 -20.031 4.16 1 96.25 186 LEU B O 1
ATOM 5227 N N . GLY B 1 187 ? -15.57 -20.328 2.604 1 92.81 187 GLY B N 1
ATOM 5228 C CA . GLY B 1 187 ? -15.195 -21.609 3.189 1 92.81 187 GLY B CA 1
ATOM 5229 C C . GLY B 1 187 ? -16.109 -22.734 2.77 1 92.81 187 GLY B C 1
ATOM 5230 O O . GLY B 1 187 ? -16.594 -22.766 1.639 1 92.81 187 GLY B O 1
ATOM 5231 N N . ALA B 1 188 ? -16.266 -23.688 3.572 1 87.69 188 ALA B N 1
ATOM 5232 C CA . ALA B 1 188 ? -17.047 -24.875 3.264 1 87.69 188 ALA B CA 1
ATOM 5233 C C . ALA B 1 188 ? -18.547 -24.562 3.271 1 87.69 188 ALA B C 1
ATOM 5235 O O . ALA B 1 188 ? -19.016 -23.766 4.09 1 87.69 188 ALA B O 1
ATOM 5236 N N . SER B 1 189 ? -19.391 -24.984 2.156 1 77.5 189 SER B N 1
ATOM 5237 C CA . SER B 1 189 ? -20.812 -24.703 1.958 1 77.5 189 SER B CA 1
ATOM 5238 C C . SER B 1 189 ? -21.672 -25.453 2.965 1 77.5 189 SER B C 1
ATOM 5240 O O . SER B 1 189 ? -22.891 -25.344 2.951 1 77.5 189 SER B O 1
ATOM 5242 N N . GLY B 1 190 ? -21.234 -26.094 3.883 1 70.81 190 GLY B N 1
ATOM 5243 C CA . GLY B 1 190 ? -22.047 -26.75 4.891 1 70.81 190 GLY B CA 1
ATOM 5244 C C . GLY B 1 190 ? -22.266 -28.234 4.602 1 70.81 190 GLY B C 1
ATOM 5245 O O . GLY B 1 190 ? -22.875 -28.938 5.406 1 70.81 190 GLY B O 1
ATOM 5246 N N . ASP B 1 191 ? -21.922 -28.672 3.436 1 70.62 191 ASP B N 1
ATOM 5247 C CA . ASP B 1 191 ? -22.047 -30.094 3.191 1 70.62 191 ASP B CA 1
ATOM 5248 C C . ASP B 1 191 ? -21.172 -30.906 4.145 1 70.62 191 ASP B C 1
ATOM 5250 O O . ASP B 1 191 ? -19.953 -30.688 4.211 1 70.62 191 ASP B O 1
ATOM 5254 N N . ARG B 1 192 ? -21.797 -31.766 5.062 1 74.25 192 ARG B N 1
ATOM 5255 C CA . ARG B 1 192 ? -21.109 -32.531 6.105 1 74.25 192 ARG B CA 1
ATOM 5256 C C . ARG B 1 192 ? -20.766 -33.938 5.625 1 74.25 192 ARG B C 1
ATOM 5258 O O . ARG B 1 192 ? -20.219 -34.75 6.379 1 74.25 192 ARG B O 1
ATOM 5265 N N . LYS B 1 193 ? -20.906 -34.188 4.297 1 85.94 193 LYS B N 1
ATOM 5266 C CA . LYS B 1 193 ? -20.625 -35.5 3.775 1 85.94 193 LYS B CA 1
ATOM 5267 C C . LYS B 1 193 ? -19.125 -35.719 3.58 1 85.94 193 LYS B C 1
ATOM 5269 O O . LYS B 1 193 ? -18.438 -34.844 3.074 1 85.94 193 LYS B O 1
ATOM 5274 N N . THR B 1 194 ? -18.656 -36.938 4.023 1 92.44 194 THR B N 1
ATOM 5275 C CA . THR B 1 194 ? -17.266 -37.312 3.838 1 92.44 194 THR B CA 1
ATOM 5276 C C . THR B 1 194 ? -17.156 -38.438 2.818 1 92.44 194 THR B C 1
ATOM 5278 O O . THR B 1 194 ? -17.891 -39.438 2.893 1 92.44 194 THR B O 1
ATOM 5281 N N . TYR B 1 195 ? -16.312 -38.281 1.853 1 94.44 195 TYR B N 1
ATOM 5282 C CA . TYR B 1 195 ? -16.125 -39.281 0.802 1 94.44 195 TYR B CA 1
ATOM 5283 C C . TYR B 1 195 ? -14.906 -40.125 1.093 1 94.44 195 TYR B C 1
ATOM 5285 O O . TYR B 1 195 ? -13.82 -39.625 1.365 1 94.44 195 TYR B O 1
ATOM 5293 N N . ASP B 1 196 ? -15.094 -41.469 1.033 1 93.94 196 ASP B N 1
ATOM 5294 C CA . ASP B 1 196 ? -13.977 -42.406 1.134 1 93.94 196 ASP B CA 1
ATOM 5295 C C . ASP B 1 196 ? -13.422 -42.75 -0.248 1 93.94 196 ASP B C 1
ATOM 5297 O O . ASP B 1 196 ? -14.141 -43.312 -1.08 1 93.94 196 ASP B O 1
ATOM 5301 N N . ILE B 1 197 ? -12.227 -42.375 -0.468 1 93.44 197 ILE B N 1
ATOM 5302 C CA . ILE B 1 197 ? -11.602 -42.594 -1.77 1 93.44 197 ILE B CA 1
ATOM 5303 C C . ILE B 1 197 ? -10.438 -43.594 -1.627 1 93.44 197 ILE B C 1
ATOM 5305 O O . ILE B 1 197 ? -9.625 -43.438 -0.712 1 93.44 197 ILE B O 1
ATOM 5309 N N . ASN B 1 198 ? -10.32 -44.594 -2.48 1 88.25 198 ASN B N 1
ATOM 5310 C CA . ASN B 1 198 ? -9.25 -45.562 -2.484 1 88.25 198 ASN B CA 1
ATOM 5311 C C . ASN B 1 198 ? -8.617 -45.719 -3.867 1 88.25 198 ASN B C 1
ATOM 5313 O O . ASN B 1 198 ? -8.352 -46.812 -4.328 1 88.25 198 ASN B O 1
ATOM 5317 N N . GLU B 1 199 ? -8.359 -44.688 -4.484 1 86.38 199 GLU B N 1
ATOM 5318 C CA . GLU B 1 199 ? -7.742 -44.719 -5.809 1 86.38 199 GLU B CA 1
ATOM 5319 C C . GLU B 1 199 ? -6.285 -45.156 -5.734 1 86.38 199 GLU B C 1
ATOM 5321 O O . GLU B 1 199 ? -5.527 -44.688 -4.887 1 86.38 199 GLU B O 1
ATOM 5326 N N . PHE B 1 200 ? -5.887 -46.031 -6.652 1 82.62 200 PHE B N 1
ATOM 5327 C CA . PHE B 1 200 ? -4.539 -46.562 -6.68 1 82.62 200 PHE B CA 1
ATOM 5328 C C . PHE B 1 200 ? -3.568 -45.594 -7.344 1 82.62 200 PHE B C 1
ATOM 5330 O O . PHE B 1 200 ? -2.436 -45.438 -6.891 1 82.62 200 PHE B O 1
ATOM 5337 N N . ASN B 1 201 ? -4.059 -45.031 -8.445 1 88.25 201 ASN B N 1
ATOM 5338 C CA . ASN B 1 201 ? -3.26 -44.031 -9.141 1 88.25 201 ASN B CA 1
ATOM 5339 C C . ASN B 1 201 ? -3.48 -42.625 -8.57 1 88.25 201 ASN B C 1
ATOM 5341 O O . ASN B 1 201 ? -4.621 -42.188 -8.414 1 88.25 201 ASN B O 1
ATOM 5345 N N . TYR B 1 202 ? -2.402 -42.062 -8.148 1 91.75 202 TYR B N 1
ATOM 5346 C CA . TYR B 1 202 ? -2.48 -40.688 -7.602 1 91.75 202 TYR B CA 1
ATOM 5347 C C . TYR B 1 202 ? -1.134 -40 -7.707 1 91.75 202 TYR B C 1
ATOM 5349 O O . TYR B 1 202 ? -0.117 -40.625 -8.008 1 91.75 202 TYR B O 1
ATOM 5357 N N . SER B 1 203 ? -1.167 -38.75 -7.57 1 93.94 203 SER B N 1
ATOM 5358 C CA . SER B 1 203 ? 0.041 -37.938 -7.445 1 93.94 203 SER B CA 1
ATOM 5359 C C . SER B 1 203 ? 0.085 -37.188 -6.105 1 93.94 203 SER B C 1
ATOM 5361 O O . SER B 1 203 ? -0.948 -36.75 -5.605 1 93.94 203 SER B O 1
ATOM 5363 N N . ILE B 1 204 ? 1.24 -37.25 -5.508 1 93.12 204 ILE B N 1
ATOM 5364 C CA . ILE B 1 204 ? 1.474 -36.5 -4.281 1 93.12 204 ILE B CA 1
ATOM 5365 C C . ILE B 1 204 ? 2.488 -35.406 -4.547 1 93.12 204 ILE B C 1
ATOM 5367 O O . ILE B 1 204 ? 3.49 -35.625 -5.234 1 93.12 204 ILE B O 1
ATOM 5371 N N . LYS B 1 205 ? 2.191 -34.219 -4.133 1 94.94 205 LYS B N 1
ATOM 5372 C CA . LYS B 1 205 ? 3.061 -33.062 -4.312 1 94.94 205 LYS B CA 1
ATOM 5373 C C . LYS B 1 205 ? 3.174 -32.25 -3.023 1 94.94 205 LYS B C 1
ATOM 5375 O O . LYS B 1 205 ? 2.23 -32.219 -2.23 1 94.94 205 LYS B O 1
ATOM 5380 N N . LYS B 1 206 ? 4.332 -31.75 -2.756 1 94 206 LYS B N 1
ATOM 5381 C CA . LYS B 1 206 ? 4.566 -30.859 -1.618 1 94 206 LYS B CA 1
ATOM 5382 C C . LYS B 1 206 ? 5.086 -29.5 -2.074 1 94 206 LYS B C 1
ATOM 5384 O O . LYS B 1 206 ? 6.086 -29.422 -2.791 1 94 206 LYS B O 1
ATOM 5389 N N . GLY B 1 207 ? 4.305 -28.422 -1.739 1 94.19 207 GLY B N 1
ATOM 5390 C CA . GLY B 1 207 ? 4.691 -27.062 -2.088 1 94.19 207 GLY B CA 1
ATOM 5391 C C . GLY B 1 207 ? 5.516 -26.391 -1.011 1 94.19 207 GLY B C 1
ATOM 5392 O O . GLY B 1 207 ? 4.98 -25.641 -0.187 1 94.19 207 GLY B O 1
ATOM 5393 N N . LEU B 1 208 ? 6.812 -26.469 -1.109 1 92.31 208 LEU B N 1
ATOM 5394 C CA . LEU B 1 208 ? 7.68 -25.953 -0.055 1 92.31 208 LEU B CA 1
ATOM 5395 C C . LEU B 1 208 ? 7.875 -24.453 -0.189 1 92.31 208 LEU B C 1
ATOM 5397 O O . LEU B 1 208 ? 8.008 -23.75 0.814 1 92.31 208 LEU B O 1
ATOM 5401 N N . HIS B 1 209 ? 7.984 -24.016 -1.409 1 93.19 209 HIS B N 1
ATOM 5402 C CA . HIS B 1 209 ? 8.07 -22.562 -1.595 1 93.19 209 HIS B CA 1
ATOM 5403 C C . HIS B 1 209 ? 6.812 -21.875 -1.086 1 93.19 209 HIS B C 1
ATOM 5405 O O . HIS B 1 209 ? 6.898 -20.844 -0.403 1 93.19 209 HIS B O 1
ATOM 5411 N N . GLU B 1 210 ? 5.66 -22.406 -1.488 1 92.56 210 GLU B N 1
ATOM 5412 C CA . GLU B 1 210 ? 4.391 -21.875 -0.981 1 92.56 210 GLU B CA 1
ATOM 5413 C C . GLU B 1 210 ? 4.383 -21.844 0.544 1 92.56 210 GLU B C 1
ATOM 5415 O O . GLU B 1 210 ? 3.939 -20.859 1.141 1 92.56 210 GLU B O 1
ATOM 5420 N N . TYR B 1 211 ? 4.902 -22.875 1.174 1 92.31 211 TYR B N 1
ATOM 5421 C CA . TYR B 1 211 ? 4.988 -22.938 2.629 1 92.31 211 TYR B CA 1
ATOM 5422 C C . TYR B 1 211 ? 5.812 -21.781 3.176 1 92.31 211 TYR B C 1
ATOM 5424 O O . TYR B 1 211 ? 5.371 -21.062 4.074 1 92.31 211 TYR B O 1
ATOM 5432 N N . LYS B 1 212 ? 6.945 -21.594 2.613 1 92.31 212 LYS B N 1
ATOM 5433 C CA . LYS B 1 212 ? 7.84 -20.547 3.105 1 92.31 212 LYS B CA 1
ATOM 5434 C C . LYS B 1 212 ? 7.191 -19.172 2.986 1 92.31 212 LYS B C 1
ATOM 5436 O O . LYS B 1 212 ? 7.254 -18.359 3.918 1 92.31 212 LYS B O 1
ATOM 5441 N N . VAL B 1 213 ? 6.602 -18.938 1.882 1 92.31 213 VAL B N 1
ATOM 5442 C CA . VAL B 1 213 ? 5.969 -17.641 1.634 1 92.31 213 VAL B CA 1
ATOM 5443 C C . VAL B 1 213 ? 4.832 -17.422 2.631 1 92.31 213 VAL B C 1
ATOM 5445 O O . VAL B 1 213 ? 4.758 -16.375 3.275 1 92.31 213 VAL B O 1
ATOM 5448 N N . LYS B 1 214 ? 3.938 -18.375 2.789 1 92.44 214 LYS B N 1
ATOM 5449 C CA . LYS B 1 214 ? 2.803 -18.25 3.699 1 92.44 214 LYS B CA 1
ATOM 5450 C C . LYS B 1 214 ? 3.27 -18.141 5.148 1 92.44 214 LYS B C 1
ATOM 5452 O O . LYS B 1 214 ? 2.754 -17.328 5.91 1 92.44 214 LYS B O 1
ATOM 5457 N N . ALA B 1 215 ? 4.25 -18.953 5.508 1 90.81 215 ALA B N 1
ATOM 5458 C CA . ALA B 1 215 ? 4.75 -18.969 6.879 1 90.81 215 ALA B CA 1
ATOM 5459 C C . ALA B 1 215 ? 5.395 -17.625 7.246 1 90.81 215 ALA B C 1
ATOM 5461 O O . ALA B 1 215 ? 5.277 -17.172 8.383 1 90.81 215 ALA B O 1
ATOM 5462 N N . ALA B 1 216 ? 6.004 -17.031 6.289 1 89.88 216 ALA B N 1
ATOM 5463 C CA . ALA B 1 216 ? 6.754 -15.805 6.547 1 89.88 216 ALA B CA 1
ATOM 5464 C C . ALA B 1 216 ? 5.836 -14.586 6.539 1 89.88 216 ALA B C 1
ATOM 5466 O O . ALA B 1 216 ? 6.113 -13.586 7.199 1 89.88 216 ALA B O 1
ATOM 5467 N N . ASN B 1 217 ? 4.734 -14.641 5.816 1 88.12 217 ASN B N 1
ATOM 5468 C CA . ASN B 1 217 ? 3.984 -13.414 5.535 1 88.12 217 ASN B CA 1
ATOM 5469 C C . ASN B 1 217 ? 2.586 -13.469 6.145 1 88.12 217 ASN B C 1
ATOM 5471 O O . ASN B 1 217 ? 1.909 -12.445 6.242 1 88.12 217 ASN B O 1
ATOM 5475 N N . ASP B 1 218 ? 2.143 -14.609 6.48 1 85.19 218 ASP B N 1
ATOM 5476 C CA . ASP B 1 218 ? 0.787 -14.727 7.012 1 85.19 218 ASP B CA 1
ATOM 5477 C C . ASP B 1 218 ? 0.807 -15.109 8.492 1 85.19 218 ASP B C 1
ATOM 5479 O O . ASP B 1 218 ? 1.796 -15.656 8.984 1 85.19 218 ASP B O 1
ATOM 5483 N N . ASP B 1 219 ? -0.292 -14.742 9.188 1 79.06 219 ASP B N 1
ATOM 5484 C CA . ASP B 1 219 ? -0.355 -14.898 10.633 1 79.06 219 ASP B CA 1
ATOM 5485 C C . ASP B 1 219 ? -1.205 -16.109 11.023 1 79.06 219 ASP B C 1
ATOM 5487 O O . ASP B 1 219 ? -2.256 -15.961 11.648 1 79.06 219 ASP B O 1
ATOM 5491 N N . TYR B 1 220 ? -0.884 -17.266 10.625 1 81 220 TYR B N 1
ATOM 5492 C CA . TYR B 1 220 ? -1.516 -18.5 11.109 1 81 220 TYR B CA 1
ATOM 5493 C C . TYR B 1 220 ? -0.515 -19.641 11.164 1 81 220 TYR B C 1
ATOM 5495 O O . TYR B 1 220 ? 0.536 -19.594 10.523 1 81 220 TYR B O 1
ATOM 5503 N N . ASP B 1 221 ? -0.789 -20.594 11.977 1 86.5 221 ASP B N 1
ATOM 5504 C CA . ASP B 1 221 ? 0.103 -21.734 12.164 1 86.5 221 ASP B CA 1
ATOM 5505 C C . ASP B 1 221 ? 0.082 -22.641 10.945 1 86.5 221 ASP B C 1
ATOM 5507 O O . ASP B 1 221 ? -0.986 -23.078 10.5 1 86.5 221 ASP B O 1
ATOM 5511 N N . LEU B 1 222 ? 1.203 -22.766 10.414 1 90.12 222 LEU B N 1
ATOM 5512 C CA . LEU B 1 222 ? 1.344 -23.594 9.211 1 90.12 222 LEU B CA 1
ATOM 5513 C C . LEU B 1 222 ? 2.559 -24.5 9.32 1 90.12 222 LEU B C 1
ATOM 5515 O O . LEU B 1 222 ? 3.617 -24.094 9.797 1 90.12 222 LEU B O 1
ATOM 5519 N N . ASP B 1 223 ? 2.357 -25.75 9.023 1 91 223 ASP B N 1
ATOM 5520 C CA . ASP B 1 223 ? 3.424 -26.734 8.883 1 91 223 ASP B CA 1
ATOM 5521 C C . ASP B 1 223 ? 3.641 -27.109 7.422 1 91 223 ASP B C 1
ATOM 5523 O O . ASP B 1 223 ? 2.703 -27.062 6.621 1 91 223 ASP B O 1
ATOM 5527 N N . ASP B 1 224 ? 4.875 -27.469 7.109 1 91.12 224 ASP B N 1
ATOM 5528 C CA . ASP B 1 224 ? 5.141 -27.812 5.719 1 91.12 224 ASP B CA 1
ATOM 5529 C C . ASP B 1 224 ? 4.281 -28.984 5.262 1 91.12 224 ASP B C 1
ATOM 5531 O O . ASP B 1 224 ? 3.957 -29.109 4.078 1 91.12 224 ASP B O 1
ATOM 5535 N N . MET B 1 225 ? 3.867 -29.812 6.195 1 91 225 MET B N 1
ATOM 5536 C CA . MET B 1 225 ? 3.018 -30.953 5.879 1 91 225 MET B CA 1
ATOM 5537 C C . MET B 1 225 ? 1.646 -30.5 5.398 1 91 225 MET B C 1
ATOM 5539 O O . MET B 1 225 ? 0.955 -31.234 4.688 1 91 225 MET B O 1
ATOM 5543 N N . ASN B 1 226 ? 1.297 -29.328 5.793 1 92.44 226 ASN B N 1
ATOM 5544 C CA . ASN B 1 226 ? -0.005 -28.797 5.402 1 92.44 226 ASN B CA 1
ATOM 5545 C C . ASN B 1 226 ? -0.039 -28.422 3.926 1 92.44 226 ASN B C 1
ATOM 5547 O O . ASN B 1 226 ? -1.11 -28.172 3.365 1 92.44 226 ASN B O 1
ATOM 5551 N N . LEU B 1 227 ? 1.122 -28.438 3.266 1 92.75 227 LEU B N 1
ATOM 5552 C CA . LEU B 1 227 ? 1.173 -28.047 1.858 1 92.75 227 LEU B CA 1
ATOM 5553 C C . LEU B 1 227 ? 1.371 -29.266 0.968 1 92.75 227 LEU B C 1
ATOM 5555 O O . LEU B 1 227 ? 1.816 -29.141 -0.175 1 92.75 227 LEU B O 1
ATOM 5559 N N . ILE B 1 228 ? 1.118 -30.391 1.529 1 93.62 228 ILE B N 1
ATOM 5560 C CA . ILE B 1 228 ? 1.01 -31.594 0.718 1 93.62 228 ILE B CA 1
ATOM 5561 C C . ILE B 1 228 ? -0.342 -31.609 0.007 1 93.62 228 ILE B C 1
ATOM 5563 O O . ILE B 1 228 ? -1.373 -31.312 0.61 1 93.62 228 ILE B O 1
ATOM 5567 N N . SER B 1 229 ? -0.297 -31.922 -1.248 1 95.94 229 SER B N 1
ATOM 5568 C CA . SER B 1 229 ? -1.509 -32.094 -2.043 1 95.94 229 SER B CA 1
ATOM 5569 C C . SER B 1 229 ? -1.533 -33.438 -2.744 1 95.94 229 SER B C 1
ATOM 5571 O O . SER B 1 229 ? -0.492 -33.938 -3.178 1 95.94 229 SER B O 1
ATOM 5573 N N . TYR B 1 230 ? -2.67 -34 -2.822 1 95.62 230 TYR B N 1
ATOM 5574 C CA . TYR B 1 230 ? -2.895 -35.219 -3.598 1 95.62 230 TYR B CA 1
ATOM 5575 C C . TYR B 1 230 ? -3.732 -34.938 -4.836 1 95.62 230 TYR B C 1
ATOM 5577 O O . TYR B 1 230 ? -4.699 -34.156 -4.777 1 95.62 230 TYR B O 1
ATOM 5585 N N . GLU B 1 231 ? -3.309 -35.375 -5.867 1 96.62 231 GLU B N 1
ATOM 5586 C CA . GLU B 1 231 ? -4.109 -35.344 -7.086 1 96.62 231 GLU B CA 1
ATOM 5587 C C . GLU B 1 231 ? -4.66 -36.719 -7.43 1 96.62 231 GLU B C 1
ATOM 5589 O O . GLU B 1 231 ? -3.904 -37.688 -7.543 1 96.62 231 GLU B O 1
ATOM 5594 N N . ILE B 1 232 ? -5.965 -36.781 -7.559 1 95.88 232 ILE B N 1
ATOM 5595 C CA . ILE B 1 232 ? -6.609 -38.062 -7.836 1 95.88 232 ILE B CA 1
ATOM 5596 C C . ILE B 1 232 ? -7.605 -37.906 -8.984 1 95.88 232 ILE B C 1
ATOM 5598 O O . ILE B 1 232 ? -8.055 -36.812 -9.266 1 95.88 232 ILE B O 1
ATOM 5602 N N . THR B 1 233 ? -7.875 -38.938 -9.664 1 94.81 233 THR B N 1
ATOM 5603 C CA . THR B 1 233 ? -8.938 -39.062 -10.648 1 94.81 233 THR B CA 1
ATOM 5604 C C . THR B 1 233 ? -9.953 -40.125 -10.25 1 94.81 233 THR B C 1
ATOM 5606 O O . THR B 1 233 ? -9.578 -41.25 -9.906 1 94.81 233 THR B O 1
ATOM 5609 N N . THR B 1 234 ? -11.203 -39.781 -10.125 1 93.88 234 THR B N 1
ATOM 5610 C CA . THR B 1 234 ? -12.25 -40.688 -9.68 1 93.88 234 THR B CA 1
ATOM 5611 C C . THR B 1 234 ? -13.555 -40.438 -10.43 1 93.88 234 THR B C 1
ATOM 5613 O O . THR B 1 234 ? -13.672 -39.438 -11.141 1 93.88 234 THR B O 1
ATOM 5616 N N . ASN B 1 235 ? -14.492 -41.344 -10.328 1 89.94 235 ASN B N 1
ATOM 5617 C CA . ASN B 1 235 ? -15.812 -41.156 -10.914 1 89.94 235 ASN B CA 1
ATOM 5618 C C . ASN B 1 235 ? -16.781 -40.5 -9.93 1 89.94 235 ASN B C 1
ATOM 5620 O O . ASN B 1 235 ? -17.891 -40.094 -10.312 1 89.94 235 ASN B O 1
ATOM 5624 N N . LYS B 1 236 ? -16.344 -40.312 -8.711 1 91.5 236 LYS B N 1
ATOM 5625 C CA . LYS B 1 236 ? -17.188 -39.656 -7.707 1 91.5 236 LYS B CA 1
ATOM 5626 C C . LYS B 1 236 ? -17.234 -38.156 -7.922 1 91.5 236 LYS B C 1
ATOM 5628 O O . LYS B 1 236 ? -16.203 -37.5 -8.117 1 91.5 236 LYS B O 1
ATOM 5633 N N . ILE B 1 237 ? -18.469 -37.656 -7.949 1 93.56 237 ILE B N 1
ATOM 5634 C CA . ILE B 1 237 ? -18.641 -36.219 -8.094 1 93.56 237 ILE B CA 1
ATOM 5635 C C . ILE B 1 237 ? -18.609 -35.562 -6.715 1 93.56 237 ILE B C 1
ATOM 5637 O O . ILE B 1 237 ? -19.422 -35.875 -5.848 1 93.56 237 ILE B O 1
ATOM 5641 N N . MET B 1 238 ? -17.641 -34.75 -6.477 1 94 238 MET B N 1
ATOM 5642 C CA . MET B 1 238 ? -17.469 -34 -5.227 1 94 238 MET B CA 1
ATOM 5643 C C . MET B 1 238 ? -17.391 -32.5 -5.492 1 94 238 MET B C 1
ATOM 5645 O O . MET B 1 238 ? -17.344 -32.062 -6.645 1 94 238 MET B O 1
ATOM 5649 N N . ASN B 1 239 ? -17.516 -31.734 -4.395 1 93.75 239 ASN B N 1
ATOM 5650 C CA . ASN B 1 239 ? -17.469 -30.281 -4.496 1 93.75 239 ASN B CA 1
ATOM 5651 C C . ASN B 1 239 ? -16.234 -29.703 -3.779 1 93.75 239 ASN B C 1
ATOM 5653 O O . ASN B 1 239 ? -15.57 -30.422 -3.035 1 93.75 239 ASN B O 1
ATOM 5657 N N . LEU B 1 240 ? -15.914 -28.484 -4.141 1 95.44 240 LEU B N 1
ATOM 5658 C CA . LEU B 1 240 ? -14.883 -27.812 -3.359 1 95.44 240 LEU B CA 1
ATOM 5659 C C . LEU B 1 240 ? -15.211 -27.875 -1.871 1 95.44 240 LEU B C 1
ATOM 5661 O O . LEU B 1 240 ? -16.359 -27.703 -1.478 1 95.44 240 LEU B O 1
ATOM 5665 N N . TYR B 1 241 ? -14.266 -28.172 -1.019 1 95 241 TYR B N 1
ATOM 5666 C CA . TYR B 1 241 ? -14.328 -28.266 0.436 1 95 241 TYR B CA 1
ATOM 5667 C C . TYR B 1 241 ? -15.023 -29.547 0.874 1 95 241 TYR B C 1
ATOM 5669 O O . TYR B 1 241 ? -15.266 -29.75 2.066 1 95 241 TYR B O 1
ATOM 5677 N N . SER B 1 242 ? -15.383 -30.391 -0.082 1 95.19 242 SER B N 1
ATOM 5678 C CA . SER B 1 242 ? -15.852 -31.703 0.34 1 95.19 242 SER B CA 1
ATOM 5679 C C . SER B 1 242 ? -14.797 -32.438 1.155 1 95.19 242 SER B C 1
ATOM 5681 O O . SER B 1 242 ? -13.609 -32.406 0.821 1 95.19 242 SER B O 1
ATOM 5683 N N . ALA B 1 243 ? -15.227 -33.062 2.229 1 95.5 243 ALA B N 1
ATOM 5684 C CA . ALA B 1 243 ? -14.32 -33.844 3.051 1 95.5 243 ALA B CA 1
ATOM 5685 C C . ALA B 1 243 ? -14.039 -35.219 2.406 1 95.5 243 ALA B C 1
ATOM 5687 O O . ALA B 1 243 ? -14.953 -35.875 1.929 1 95.5 243 ALA B O 1
ATOM 5688 N N . VAL B 1 244 ? -12.773 -35.531 2.373 1 96.31 244 VAL B N 1
ATOM 5689 C CA . VAL B 1 244 ? -12.352 -36.781 1.72 1 96.31 244 VAL B CA 1
ATOM 5690 C C . VAL B 1 244 ? -11.398 -37.531 2.633 1 96.31 244 VAL B C 1
ATOM 5692 O O . VAL B 1 244 ? -10.469 -36.938 3.203 1 96.31 244 VAL B O 1
ATOM 5695 N N . ASN B 1 245 ? -11.688 -38.781 2.871 1 95.62 245 ASN B N 1
ATOM 5696 C CA . ASN B 1 245 ? -10.727 -39.688 3.473 1 95.62 245 ASN B CA 1
ATOM 5697 C C . ASN B 1 245 ? -9.859 -40.375 2.414 1 95.62 245 ASN B C 1
ATOM 5699 O O . ASN B 1 245 ? -10.367 -41.125 1.592 1 95.62 245 ASN B O 1
ATOM 5703 N N . PHE B 1 246 ? -8.656 -40.062 2.371 1 94 246 PHE B N 1
ATOM 5704 C CA . PHE B 1 246 ? -7.723 -40.625 1.399 1 94 246 PHE B CA 1
ATOM 5705 C C . PHE B 1 246 ? -6.387 -40.969 2.057 1 94 246 PHE B C 1
ATOM 5707 O O . PHE B 1 246 ? -5.781 -40.094 2.707 1 94 246 PHE B O 1
ATOM 5714 N N . LYS B 1 247 ? -5.887 -42.188 1.964 1 89.06 247 LYS B N 1
ATOM 5715 C CA . LYS B 1 247 ? -4.621 -42.656 2.502 1 89.06 247 LYS B CA 1
ATOM 5716 C C . LYS B 1 247 ? -4.516 -42.375 4 1 89.06 247 LYS B C 1
ATOM 5718 O O . LYS B 1 247 ? -3.475 -41.938 4.48 1 89.06 247 LYS B O 1
ATOM 5723 N N . GLY B 1 248 ? -5.613 -42.438 4.676 1 88.75 248 GLY B N 1
ATOM 5724 C CA . GLY B 1 248 ? -5.656 -42.312 6.121 1 88.75 248 GLY B CA 1
ATOM 5725 C C . GLY B 1 248 ? -5.688 -40.875 6.59 1 88.75 248 GLY B C 1
ATOM 5726 O O . GLY B 1 248 ? -5.543 -40.594 7.781 1 88.75 248 GLY B O 1
ATOM 5727 N N . ARG B 1 249 ? -5.836 -40.031 5.664 1 92 249 ARG B N 1
ATOM 5728 C CA . ARG B 1 249 ? -5.875 -38.594 6.012 1 92 249 ARG B CA 1
ATOM 5729 C C . ARG B 1 249 ? -7.25 -38 5.727 1 92 249 ARG B C 1
ATOM 5731 O O . ARG B 1 249 ? -7.934 -38.438 4.793 1 92 249 ARG B O 1
ATOM 5738 N N . ASN B 1 250 ? -7.652 -37.156 6.602 1 93.31 250 ASN B N 1
ATOM 5739 C CA . ASN B 1 250 ? -8.836 -36.344 6.363 1 93.31 250 ASN B CA 1
ATOM 5740 C C . ASN B 1 250 ? -8.484 -35.031 5.66 1 93.31 250 ASN B C 1
ATOM 5742 O O . ASN B 1 250 ? -7.895 -34.125 6.27 1 93.31 250 ASN B O 1
ATOM 5746 N N . ILE B 1 251 ? -8.812 -34.938 4.434 1 96.12 251 ILE B N 1
ATOM 5747 C CA . ILE B 1 251 ? -8.422 -33.781 3.611 1 96.12 251 ILE B CA 1
ATOM 5748 C C . ILE B 1 251 ? -9.641 -33.25 2.867 1 96.12 251 ILE B C 1
ATOM 5750 O O . ILE B 1 251 ? -10.766 -33.719 3.082 1 96.12 251 ILE B O 1
ATOM 5754 N N . TYR B 1 252 ? -9.484 -32.219 2.123 1 95.94 252 TYR B N 1
ATOM 5755 C CA . TYR B 1 252 ? -10.586 -31.516 1.465 1 95.94 252 TYR B CA 1
ATOM 5756 C C . TYR B 1 252 ? -10.273 -31.281 -0.009 1 95.94 252 TYR B C 1
ATOM 5758 O O . TYR B 1 252 ? -9.109 -31.25 -0.408 1 95.94 252 TYR B O 1
ATOM 5766 N N . VAL B 1 253 ? -11.312 -31.125 -0.802 1 97.12 253 VAL B N 1
ATOM 5767 C CA . VAL B 1 253 ? -11.148 -30.844 -2.223 1 97.12 253 VAL B CA 1
ATOM 5768 C C . VAL B 1 253 ? -10.758 -29.375 -2.412 1 97.12 253 VAL B C 1
ATOM 5770 O O . VAL B 1 253 ? -11.516 -28.469 -2.055 1 97.12 253 VAL B O 1
ATOM 5773 N N . TYR B 1 254 ? -9.641 -29.172 -2.982 1 96.75 254 TYR B N 1
ATOM 5774 C CA . TYR B 1 254 ? -9.078 -27.844 -3.213 1 96.75 254 TYR B CA 1
ATOM 5775 C C . TYR B 1 254 ? -9.383 -27.359 -4.629 1 96.75 254 TYR B C 1
ATOM 5777 O O . TYR B 1 254 ? -9.617 -26.172 -4.844 1 96.75 254 TYR B O 1
ATOM 5785 N N . LYS B 1 255 ? -9.336 -28.219 -5.547 1 97.56 255 LYS B N 1
ATOM 5786 C CA . LYS B 1 255 ? -9.594 -27.938 -6.957 1 97.56 255 LYS B CA 1
ATOM 5787 C C . LYS B 1 255 ? -10.359 -29.094 -7.605 1 97.56 255 LYS B C 1
ATOM 5789 O O . LYS B 1 255 ? -10.148 -30.266 -7.27 1 97.56 255 LYS B O 1
ATOM 5794 N N . CYS B 1 256 ? -11.25 -28.703 -8.492 1 97.25 256 CYS B N 1
ATOM 5795 C CA . CYS B 1 256 ? -12.07 -29.656 -9.227 1 97.25 256 CYS B CA 1
ATOM 5796 C C . CYS B 1 256 ? -11.969 -29.422 -10.727 1 97.25 256 CYS B C 1
ATOM 5798 O O . CYS B 1 256 ? -12.156 -28.297 -11.195 1 97.25 256 CYS B O 1
ATOM 5800 N N . GLU B 1 257 ? -11.695 -30.469 -11.406 1 97.94 257 GLU B N 1
ATOM 5801 C CA . GLU B 1 257 ? -11.766 -30.484 -12.867 1 97.94 257 GLU B CA 1
ATOM 5802 C C . GLU B 1 257 ? -12.578 -31.656 -13.375 1 97.94 257 GLU B C 1
ATOM 5804 O O . GLU B 1 257 ? -12.148 -32.812 -13.281 1 97.94 257 GLU B O 1
ATOM 5809 N N . ILE B 1 258 ? -13.734 -31.391 -13.898 1 97.25 258 ILE B N 1
ATOM 5810 C CA . ILE B 1 258 ? -14.609 -32.406 -14.477 1 97.25 258 ILE B CA 1
ATOM 5811 C C . ILE B 1 258 ? -14.453 -32.406 -16 1 97.25 258 ILE B C 1
ATOM 5813 O O . ILE B 1 258 ? -14.57 -31.375 -16.641 1 97.25 258 ILE B O 1
ATOM 5817 N N . GLU B 1 259 ? -14.188 -33.562 -16.516 1 97.06 259 GLU B N 1
ATOM 5818 C CA . GLU B 1 259 ? -14 -33.656 -17.953 1 97.06 259 GLU B CA 1
ATOM 5819 C C . GLU B 1 259 ? -14.664 -34.938 -18.5 1 97.06 259 GLU B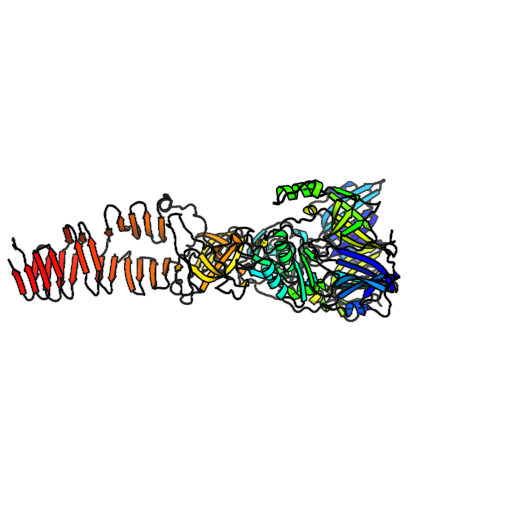 C 1
ATOM 5821 O O . GLU B 1 259 ? -14.93 -35.875 -17.75 1 97.06 259 GLU B O 1
ATOM 5826 N N . MET B 1 260 ? -15.039 -34.875 -19.734 1 95.38 260 MET B N 1
ATOM 5827 C CA . MET B 1 260 ? -15.406 -36.062 -20.469 1 95.38 260 MET B CA 1
ATOM 5828 C C . MET B 1 260 ? -14.203 -36.656 -21.203 1 95.38 260 MET B C 1
ATOM 5830 O O . MET B 1 260 ? -13.648 -36 -22.094 1 95.38 260 MET B O 1
ATOM 5834 N N . VAL B 1 261 ? -13.742 -37.812 -20.734 1 92.94 261 VAL B N 1
ATOM 5835 C CA . VAL B 1 261 ? -12.602 -38.5 -21.359 1 92.94 261 VAL B CA 1
ATOM 5836 C C . VAL B 1 261 ? -13.062 -39.812 -21.984 1 92.94 261 VAL B C 1
ATOM 5838 O O . VAL B 1 261 ? -13.555 -40.719 -21.281 1 92.94 261 VAL B O 1
ATOM 5841 N N . ASP B 1 262 ? -12.898 -39.969 -23.266 1 90.81 262 ASP B N 1
ATOM 5842 C CA . ASP B 1 262 ? -13.312 -41.156 -24 1 90.81 262 ASP B CA 1
ATOM 5843 C C . ASP B 1 262 ? -14.781 -41.469 -23.719 1 90.81 262 ASP B C 1
ATOM 5845 O O . ASP B 1 262 ? -15.117 -42.625 -23.438 1 90.81 262 ASP B O 1
ATOM 5849 N N . GLY B 1 263 ? -15.617 -40.469 -23.609 1 90 263 GLY B N 1
ATOM 5850 C CA . GLY B 1 263 ? -17.062 -40.625 -23.469 1 90 263 GLY B CA 1
ATOM 5851 C C . GLY B 1 263 ? -17.484 -40.875 -22.031 1 90 263 GLY B C 1
ATOM 5852 O O . GLY B 1 263 ? -18.672 -41.094 -21.766 1 90 263 GLY B O 1
ATOM 5853 N N . VAL B 1 264 ? -16.531 -40.844 -21.172 1 93.69 264 VAL B N 1
ATOM 5854 C CA . VAL B 1 264 ? -16.844 -41.125 -19.781 1 93.69 264 VAL B CA 1
ATOM 5855 C C . VAL B 1 264 ? -16.531 -39.906 -18.922 1 93.69 264 VAL B C 1
ATOM 5857 O O . VAL B 1 264 ? -15.547 -39.188 -19.156 1 93.69 264 VAL B O 1
ATOM 5860 N N . LEU B 1 265 ? -17.391 -39.719 -17.922 1 94.69 265 LEU B N 1
ATOM 5861 C CA . LEU B 1 265 ? -17.156 -38.625 -16.984 1 94.69 265 LEU B CA 1
ATOM 5862 C C . LEU B 1 265 ? -15.969 -38.906 -16.078 1 94.69 265 LEU B C 1
ATOM 5864 O O . LEU B 1 265 ? -15.898 -40 -15.461 1 94.69 265 LEU B O 1
ATOM 5868 N N . SER B 1 266 ? -15.023 -38.031 -16.109 1 95.56 266 SER B N 1
ATOM 5869 C CA . SER B 1 266 ? -13.82 -38.156 -15.281 1 95.56 266 SER B CA 1
ATOM 5870 C C . SER B 1 266 ? -13.641 -36.906 -14.391 1 95.56 266 SER B C 1
ATOM 5872 O O . SER B 1 266 ? -13.719 -35.781 -14.867 1 95.56 266 SER B O 1
ATOM 5874 N N . ASN B 1 267 ? -13.484 -37.188 -13.102 1 96.31 267 ASN B N 1
ATOM 5875 C CA . ASN B 1 267 ? -13.281 -36.094 -12.148 1 96.31 267 ASN B CA 1
ATOM 5876 C C . ASN B 1 267 ? -11.859 -36.094 -11.602 1 96.31 267 ASN B C 1
ATOM 5878 O O . ASN B 1 267 ? -11.414 -37.062 -10.984 1 96.31 267 ASN B O 1
ATOM 5882 N N . LYS B 1 268 ? -11.148 -35.031 -11.844 1 97.31 268 LYS B N 1
ATOM 5883 C CA . LYS B 1 268 ? -9.82 -34.812 -11.273 1 97.31 268 LYS B CA 1
ATOM 5884 C C . LYS B 1 268 ? -9.883 -33.812 -10.102 1 97.31 268 LYS B C 1
ATOM 5886 O O . LYS B 1 268 ? -10.477 -32.75 -10.219 1 97.31 268 LYS B O 1
ATOM 5891 N N . TYR B 1 269 ? -9.352 -34.25 -9.023 1 97.69 269 TYR B N 1
ATOM 5892 C CA . TYR B 1 269 ? -9.391 -33.438 -7.824 1 97.69 269 TYR B CA 1
ATOM 5893 C C . TYR B 1 269 ? -7.996 -33.219 -7.266 1 97.69 269 TYR B C 1
ATOM 5895 O O . TYR B 1 269 ? -7.141 -34.094 -7.336 1 97.69 269 TYR B O 1
ATOM 5903 N N . ILE B 1 270 ? -7.715 -32 -6.805 1 98 270 ILE B N 1
ATOM 5904 C CA . ILE B 1 270 ? -6.582 -31.734 -5.926 1 98 270 ILE B CA 1
ATOM 5905 C C . ILE B 1 270 ? -7.066 -31.641 -4.48 1 98 270 ILE B C 1
ATOM 5907 O O . ILE B 1 270 ? -8.016 -30.906 -4.184 1 98 270 ILE B O 1
ATOM 5911 N N . LEU B 1 271 ? -6.453 -32.406 -3.615 1 97.56 271 LEU B N 1
ATOM 5912 C CA . LEU B 1 271 ? -6.867 -32.5 -2.219 1 97.56 271 LEU B CA 1
ATOM 5913 C C . LEU B 1 271 ? -5.805 -31.922 -1.3 1 97.56 271 LEU B C 1
ATOM 5915 O O . LEU B 1 271 ? -4.605 -32.125 -1.518 1 97.56 271 LEU B O 1
ATOM 5919 N N . ARG B 1 272 ? -6.238 -31.203 -0.346 1 96.31 272 ARG B N 1
ATOM 5920 C CA . ARG B 1 272 ? -5.359 -30.609 0.658 1 96.31 272 ARG B CA 1
ATOM 5921 C C . ARG B 1 272 ? -5.984 -30.703 2.047 1 96.31 272 ARG B C 1
ATOM 5923 O O . ARG B 1 272 ? -7.188 -30.938 2.18 1 96.31 272 ARG B O 1
ATOM 5930 N N . ASP B 1 273 ? -5.156 -30.594 3.055 1 94.44 273 ASP B N 1
ATOM 5931 C CA . ASP B 1 273 ? -5.719 -30.578 4.402 1 94.44 273 ASP B CA 1
ATOM 5932 C C . ASP B 1 273 ? -6.309 -29.203 4.734 1 94.44 273 ASP B C 1
ATOM 5934 O O . ASP B 1 273 ? -6.289 -28.297 3.9 1 94.44 273 ASP B O 1
ATOM 5938 N N . GLU B 1 274 ? -6.828 -29.094 5.895 1 92.81 274 GLU B N 1
ATOM 5939 C CA . GLU B 1 274 ? -7.574 -27.891 6.289 1 92.81 274 GLU B CA 1
ATOM 5940 C C . GLU B 1 274 ? -6.707 -26.641 6.199 1 92.81 274 GLU B C 1
ATOM 5942 O O . GLU B 1 274 ? -7.129 -25.625 5.648 1 92.81 274 GLU B O 1
ATOM 5947 N N . LYS B 1 275 ? -5.516 -26.703 6.738 1 93.62 275 LYS B N 1
ATOM 5948 C CA . LYS B 1 275 ? -4.621 -25.562 6.738 1 93.62 275 LYS B CA 1
ATOM 5949 C C . LYS B 1 275 ? -4.105 -25.266 5.332 1 93.62 275 LYS B C 1
ATOM 5951 O O . LYS B 1 275 ? -3.844 -24.109 4.992 1 93.62 275 LYS B O 1
ATOM 5956 N N . GLY B 1 276 ? -3.963 -26.297 4.539 1 93.75 276 GLY B N 1
ATOM 5957 C CA . GLY B 1 276 ? -3.562 -26.141 3.152 1 93.75 276 GLY B CA 1
ATOM 5958 C C . GLY B 1 276 ? -4.609 -25.438 2.311 1 93.75 276 GLY B C 1
ATOM 5959 O O . GLY B 1 276 ? -4.301 -24.891 1.246 1 93.75 276 GLY B O 1
ATOM 5960 N N . MET B 1 277 ? -5.812 -25.391 2.805 1 94.31 277 MET B N 1
ATOM 5961 C CA . MET B 1 277 ? -6.918 -24.75 2.09 1 94.31 277 MET B CA 1
ATOM 5962 C C . MET B 1 277 ? -6.879 -23.234 2.252 1 94.31 277 MET B C 1
ATOM 5964 O O . MET B 1 277 ? -7.52 -22.516 1.491 1 94.31 277 MET B O 1
ATOM 5968 N N . LYS B 1 278 ? -6.156 -22.766 3.195 1 93.81 278 LYS B N 1
ATOM 5969 C CA . LYS B 1 278 ? -6.168 -21.344 3.537 1 93.81 278 LYS B CA 1
ATOM 5970 C C . LYS B 1 278 ? -5.52 -20.516 2.436 1 93.81 278 LYS B C 1
ATOM 5972 O O . LYS B 1 278 ? -4.562 -20.953 1.797 1 93.81 278 LYS B O 1
ATOM 5977 N N . VAL B 1 279 ? -6.07 -19.359 2.197 1 94.19 279 VAL B N 1
ATOM 5978 C CA . VAL B 1 279 ? -5.574 -18.453 1.163 1 94.19 279 VAL B CA 1
ATOM 5979 C C . VAL B 1 279 ? -4.859 -17.266 1.81 1 94.19 279 VAL B C 1
ATOM 5981 O O . VAL B 1 279 ? -5.094 -16.953 2.979 1 94.19 279 VAL B O 1
ATOM 5984 N N . ARG B 1 280 ? -3.961 -16.594 1.08 1 94 280 ARG B N 1
ATOM 5985 C CA . ARG B 1 280 ? -3.234 -15.43 1.567 1 94 280 ARG B CA 1
ATOM 5986 C C . ARG B 1 280 ? -4.145 -14.211 1.639 1 94 280 ARG B C 1
ATOM 5988 O O . ARG B 1 280 ? -5.09 -14.086 0.854 1 94 280 ARG B O 1
ATOM 5995 N N . ARG B 1 281 ? -3.834 -13.352 2.521 1 94.12 281 ARG B N 1
ATOM 5996 C CA . ARG B 1 281 ? -4.582 -12.109 2.668 1 94.12 281 ARG B CA 1
ATOM 5997 C C . ARG B 1 281 ? -4.41 -11.219 1.441 1 94.12 281 ARG B C 1
ATOM 5999 O O . ARG B 1 281 ? -3.303 -11.078 0.919 1 94.12 281 ARG B O 1
ATOM 6006 N N . ILE B 1 282 ? -5.508 -10.711 0.955 1 95.12 282 ILE B N 1
ATOM 6007 C CA . ILE B 1 282 ? -5.516 -9.727 -0.118 1 95.12 282 ILE B CA 1
ATOM 6008 C C . ILE B 1 282 ? -5.672 -8.328 0.47 1 95.12 282 ILE B C 1
ATOM 6010 O O . ILE B 1 282 ? -6.621 -8.062 1.213 1 95.12 282 ILE B O 1
ATOM 6014 N N . TYR B 1 283 ? -4.789 -7.41 0.119 1 93.19 283 TYR B N 1
ATOM 6015 C CA . TYR B 1 283 ? -4.805 -6.066 0.689 1 93.19 283 TYR B CA 1
ATOM 6016 C C . TYR B 1 283 ? -5.395 -5.062 -0.294 1 93.19 283 TYR B C 1
ATOM 6018 O O . TYR B 1 283 ? -5.426 -5.312 -1.501 1 93.19 283 TYR B O 1
ATOM 6026 N N . ASN B 1 284 ? -5.883 -3.963 0.272 1 94.38 284 ASN B N 1
ATOM 6027 C CA . ASN B 1 284 ? -6.457 -2.879 -0.518 1 94.38 284 ASN B CA 1
ATOM 6028 C C . ASN B 1 284 ? -5.387 -1.893 -0.978 1 94.38 284 ASN B C 1
ATOM 6030 O O . ASN B 1 284 ? -5.355 -0.746 -0.528 1 94.38 284 ASN B O 1
ATOM 6034 N N . ASN B 1 285 ? -4.609 -2.23 -1.923 1 93.19 285 ASN B N 1
ATOM 6035 C CA . ASN B 1 285 ? -3.453 -1.438 -2.332 1 93.19 285 ASN B CA 1
ATOM 6036 C C . ASN B 1 285 ? -3.873 -0.211 -3.137 1 93.19 285 ASN B C 1
ATOM 6038 O O . ASN B 1 285 ? -3.109 0.748 -3.256 1 93.19 285 ASN B O 1
ATOM 6042 N N . LYS B 1 286 ? -5 -0.166 -3.67 1 92.62 286 LYS B N 1
ATOM 6043 C CA . LYS B 1 286 ? -5.473 0.926 -4.516 1 92.62 286 LYS B CA 1
ATOM 6044 C C . LYS B 1 286 ? -5.691 2.197 -3.699 1 92.62 286 LYS B C 1
ATOM 6046 O O . LYS B 1 286 ? -5.762 3.295 -4.258 1 92.62 286 LYS B O 1
ATOM 6051 N N . ILE B 1 287 ? -5.812 2.051 -2.412 1 94.38 287 ILE B N 1
ATOM 6052 C CA . ILE B 1 287 ? -6.195 3.219 -1.625 1 94.38 287 ILE B CA 1
ATOM 6053 C C . ILE B 1 287 ? -4.941 3.949 -1.146 1 94.38 287 ILE B C 1
ATOM 6055 O O . ILE B 1 287 ? -5.031 5.055 -0.604 1 94.38 287 ILE B O 1
ATOM 6059 N N . VAL B 1 288 ? -3.785 3.363 -1.329 1 93.5 288 VAL B N 1
ATOM 6060 C CA . VAL B 1 288 ? -2.557 3.98 -0.843 1 93.5 288 VAL B CA 1
ATOM 6061 C C . VAL B 1 288 ? -2.367 5.344 -1.502 1 93.5 288 VAL B C 1
ATOM 6063 O O . VAL B 1 288 ? -2.262 5.438 -2.727 1 93.5 288 VAL B O 1
ATOM 6066 N N . GLY B 1 289 ? -2.326 6.395 -0.65 1 91.38 289 GLY B N 1
ATOM 6067 C CA . GLY B 1 289 ? -2.119 7.742 -1.155 1 91.38 289 GLY B CA 1
ATOM 6068 C C . GLY B 1 289 ? -3.389 8.383 -1.68 1 91.38 289 GLY B C 1
ATOM 6069 O O . GLY B 1 289 ? -3.363 9.516 -2.16 1 91.38 289 GLY B O 1
ATOM 6070 N N . LEU B 1 290 ? -4.488 7.695 -1.553 1 90.56 290 LEU B N 1
ATOM 6071 C CA . LEU B 1 290 ? -5.785 8.156 -2.035 1 90.56 290 LEU B CA 1
ATOM 6072 C C . LEU B 1 290 ? -6.375 9.195 -1.093 1 90.56 290 LEU B C 1
ATOM 6074 O O . LEU B 1 290 ? -6.164 9.133 0.12 1 90.56 290 LEU B O 1
ATOM 6078 N N . SER B 1 291 ? -7.016 10.195 -1.674 1 91.44 291 SER B N 1
ATOM 6079 C CA . SER B 1 291 ? -7.855 11.109 -0.913 1 91.44 291 SER B CA 1
ATOM 6080 C C . SER B 1 291 ? -9.273 11.156 -1.471 1 91.44 291 SER B C 1
ATOM 6082 O O . SER B 1 291 ? -9.469 11.375 -2.668 1 91.44 291 SER B O 1
ATOM 6084 N N . LEU B 1 292 ? -10.234 10.961 -0.621 1 93.19 292 LEU B N 1
ATOM 6085 C CA . LEU B 1 292 ? -11.641 10.992 -1.016 1 93.19 292 LEU B CA 1
ATOM 6086 C C . LEU B 1 292 ? -12.32 12.266 -0.524 1 93.19 292 LEU B C 1
ATOM 6088 O O . LEU B 1 292 ? -12.219 12.617 0.654 1 93.19 292 LEU B O 1
ATOM 6092 N N . ASN B 1 293 ? -13.07 12.922 -1.423 1 91.62 293 ASN B N 1
ATOM 6093 C CA . ASN B 1 293 ? -13.773 14.148 -1.064 1 91.62 293 ASN B CA 1
ATOM 6094 C C . ASN B 1 293 ? -14.984 13.867 -0.177 1 91.62 293 ASN B C 1
ATOM 6096 O O . ASN B 1 293 ? -15.664 12.852 -0.35 1 91.62 293 ASN B O 1
ATOM 6100 N N . GLY B 1 294 ? -15.219 14.758 0.765 1 93.31 294 GLY B N 1
ATOM 6101 C CA . GLY B 1 294 ? -16.391 14.664 1.632 1 93.31 294 GLY B CA 1
ATOM 6102 C C . GLY B 1 294 ? -16.656 15.945 2.406 1 93.31 294 GLY B C 1
ATOM 6103 O O . GLY B 1 294 ? -16.094 17 2.084 1 93.31 294 GLY B O 1
ATOM 6104 N N . SER B 1 295 ? -17.609 15.836 3.324 1 92.5 295 SER B N 1
ATOM 6105 C CA . SER B 1 295 ? -17.969 16.953 4.18 1 92.5 295 SER B CA 1
ATOM 6106 C C . SER B 1 295 ? -18.078 16.531 5.641 1 92.5 295 SER B C 1
ATOM 6108 O O . SER B 1 295 ? -18.297 15.359 5.934 1 92.5 295 SER B O 1
ATOM 6110 N N . ILE B 1 296 ? -17.922 17.484 6.531 1 94.12 296 ILE B N 1
ATOM 6111 C CA . ILE B 1 296 ? -17.969 17.219 7.965 1 94.12 296 ILE B CA 1
ATOM 6112 C C . ILE B 1 296 ? -19.422 16.984 8.398 1 94.12 296 ILE B C 1
ATOM 6114 O O . ILE B 1 296 ? -20.297 17.797 8.109 1 94.12 296 ILE B O 1
ATOM 6118 N N . LEU B 1 297 ? -19.625 15.922 9.117 1 95.31 297 LEU B N 1
ATOM 6119 C CA . LEU B 1 297 ? -20.938 15.617 9.68 1 95.31 297 LEU B CA 1
ATOM 6120 C C . LEU B 1 297 ? -21 16.031 11.148 1 95.31 297 LEU B C 1
ATOM 6122 O O . LEU B 1 297 ? -22.062 16.422 11.641 1 95.31 297 LEU B O 1
ATOM 6126 N N . ASP B 1 298 ? -19.922 15.867 11.828 1 95.19 298 ASP B N 1
ATOM 6127 C CA . ASP B 1 298 ? -19.844 16.172 13.258 1 95.19 298 ASP B CA 1
ATOM 6128 C C . ASP B 1 298 ? -18.406 16.375 13.695 1 95.19 298 ASP B C 1
ATOM 6130 O O . ASP B 1 298 ? -17.469 15.992 12.984 1 95.19 298 ASP B O 1
ATOM 6134 N N . THR B 1 299 ? -18.234 17.062 14.789 1 93.88 299 THR B N 1
ATOM 6135 C CA . THR B 1 299 ? -16.906 17.266 15.375 1 93.88 299 THR B CA 1
ATOM 6136 C C . THR B 1 299 ? -16.938 17 16.875 1 93.88 299 THR B C 1
ATOM 6138 O O . THR B 1 299 ? -17.922 17.328 17.547 1 93.88 299 THR B O 1
ATOM 6141 N N . ALA B 1 300 ? -15.93 16.344 17.391 1 90.88 300 ALA B N 1
ATOM 6142 C CA . ALA B 1 300 ? -15.734 16.109 18.828 1 90.88 300 ALA B CA 1
ATOM 6143 C C . ALA B 1 300 ? -14.242 16.047 19.172 1 90.88 300 ALA B C 1
ATOM 6145 O O . ALA B 1 300 ? -13.5 15.266 18.594 1 90.88 300 ALA B O 1
ATOM 6146 N N . ASN B 1 301 ? -13.867 16.953 20.172 1 89 301 ASN B N 1
ATOM 6147 C CA . ASN B 1 301 ? -12.453 16.984 20.547 1 89 301 ASN B CA 1
ATOM 6148 C C . ASN B 1 301 ? -11.562 17.156 19.312 1 89 301 ASN B C 1
ATOM 6150 O O . ASN B 1 301 ? -11.656 18.156 18.594 1 89 301 ASN B O 1
ATOM 6154 N N . ASP B 1 302 ? -10.781 16.141 19 1 87.25 302 ASP B N 1
ATOM 6155 C CA . ASP B 1 302 ? -9.859 16.25 17.875 1 87.25 302 ASP B CA 1
ATOM 6156 C C . ASP B 1 302 ? -10.234 15.25 16.781 1 87.25 302 ASP B C 1
ATOM 6158 O O . ASP B 1 302 ? -9.375 14.836 16 1 87.25 302 ASP B O 1
ATOM 6162 N N . VAL B 1 303 ? -11.484 14.781 16.75 1 91.44 303 VAL B N 1
ATOM 6163 C CA . VAL B 1 303 ? -11.945 13.82 15.75 1 91.44 303 VAL B CA 1
ATOM 6164 C C . VAL B 1 303 ? -13.172 14.367 15.031 1 91.44 303 VAL B C 1
ATOM 6166 O O . VAL B 1 303 ? -13.805 15.312 15.508 1 91.44 303 VAL B O 1
ATOM 6169 N N . VAL B 1 304 ? -13.438 13.82 13.852 1 93.31 304 VAL B N 1
ATOM 6170 C CA . VAL B 1 304 ? -14.555 14.281 13.039 1 93.31 304 VAL B CA 1
ATOM 6171 C C . VAL B 1 304 ? -15.297 13.078 12.461 1 93.31 304 VAL B C 1
ATOM 6173 O O . VAL B 1 304 ? -14.703 12.016 12.242 1 93.31 304 VAL B O 1
ATOM 6176 N N . LYS B 1 305 ? -16.625 13.219 12.297 1 96.25 305 LYS B N 1
ATOM 6177 C CA . LYS B 1 305 ? -17.406 12.344 11.438 1 96.25 305 LYS B CA 1
ATOM 6178 C C . LYS B 1 305 ? -17.594 12.953 10.055 1 96.25 305 LYS B C 1
ATOM 6180 O O . LYS B 1 305 ? -17.797 14.164 9.93 1 96.25 305 LYS B O 1
ATOM 6185 N N . ILE B 1 306 ? -17.609 12.148 9.031 1 95.19 306 ILE B N 1
ATOM 6186 C CA . ILE B 1 306 ? -17.609 12.734 7.695 1 95.19 306 ILE B CA 1
ATOM 6187 C C . ILE B 1 306 ? -18.641 12.023 6.824 1 95.19 306 ILE B C 1
ATOM 6189 O O . ILE B 1 306 ? -19 10.867 7.082 1 95.19 306 ILE B O 1
ATOM 6193 N N . ASN B 1 307 ? -19.141 12.734 5.871 1 96.06 307 ASN B N 1
ATOM 6194 C CA . ASN B 1 307 ? -19.906 12.211 4.746 1 96.06 307 ASN B CA 1
ATOM 6195 C C . ASN B 1 307 ? -19.094 12.234 3.455 1 96.06 307 ASN B C 1
ATOM 6197 O O . ASN B 1 307 ? -18.797 13.305 2.916 1 96.06 307 ASN B O 1
ATOM 6201 N N . LEU B 1 308 ? -18.75 11.07 2.975 1 95.69 308 LEU B N 1
ATOM 6202 C CA . LEU B 1 308 ? -17.984 11 1.735 1 95.69 308 LEU B CA 1
ATOM 6203 C C . LEU B 1 308 ? -18.906 11.078 0.521 1 95.69 308 LEU B C 1
ATOM 6205 O O . LEU B 1 308 ? -19.984 10.484 0.521 1 95.69 308 LEU B O 1
ATOM 6209 N N . GLU B 1 309 ? -18.469 11.742 -0.531 1 93.06 309 GLU B N 1
ATOM 6210 C CA . GLU B 1 309 ? -19.25 11.891 -1.757 1 93.06 309 GLU B CA 1
ATOM 6211 C C . GLU B 1 309 ? -19.562 10.531 -2.383 1 93.06 309 GLU B C 1
ATOM 6213 O O . GLU B 1 309 ? -20.656 10.312 -2.898 1 93.06 309 GLU B O 1
ATOM 6218 N N . ILE B 1 310 ? -18.656 9.617 -2.299 1 94.38 310 ILE B N 1
ATOM 6219 C CA . ILE B 1 310 ? -18.797 8.312 -2.939 1 94.38 310 ILE B CA 1
ATOM 6220 C C . ILE B 1 310 ? -19.922 7.527 -2.256 1 94.38 310 ILE B C 1
ATOM 6222 O O . ILE B 1 310 ? -20.438 6.551 -2.811 1 94.38 310 ILE B O 1
ATOM 6226 N N . ASP B 1 311 ? -20.266 7.871 -1.042 1 95.44 311 ASP B N 1
ATOM 6227 C CA . ASP B 1 311 ? -21.281 7.156 -0.29 1 95.44 311 ASP B CA 1
ATOM 6228 C C . ASP B 1 311 ? -22.656 7.789 -0.506 1 95.44 311 ASP B C 1
ATOM 6230 O O . ASP B 1 311 ? -23.688 7.188 -0.178 1 95.44 311 ASP B O 1
ATOM 6234 N N . GLY B 1 312 ? -22.703 8.867 -1.068 1 91.81 312 GLY B N 1
ATOM 6235 C CA . GLY B 1 312 ? -23.953 9.602 -1.185 1 91.81 312 GLY B CA 1
ATOM 6236 C C . GLY B 1 312 ? -24.422 10.188 0.132 1 91.81 312 GLY B C 1
ATOM 6237 O O . GLY B 1 312 ? -24.094 11.328 0.461 1 91.81 312 GLY B O 1
ATOM 6238 N N . ASN B 1 313 ? -25.125 9.422 0.948 1 90.56 313 ASN B N 1
ATOM 6239 C CA . ASN B 1 313 ? -25.625 9.883 2.238 1 90.56 313 ASN B CA 1
ATOM 6240 C C . ASN B 1 313 ? -25.156 8.992 3.379 1 90.56 313 ASN B C 1
ATOM 6242 O O . ASN B 1 313 ? -25.453 7.797 3.404 1 90.56 313 ASN B O 1
ATOM 6246 N N . GLN B 1 314 ? -24.484 9.617 4.27 1 93.25 314 GLN B N 1
ATOM 6247 C CA . GLN B 1 314 ? -23.969 8.914 5.434 1 93.25 314 GLN B CA 1
ATOM 6248 C C . GLN B 1 314 ? -24.766 9.266 6.691 1 93.25 314 GLN B C 1
ATOM 6250 O O . GLN B 1 314 ? -24.891 10.438 7.039 1 93.25 314 GLN B O 1
ATOM 6255 N N . ASP B 1 315 ? -25.281 8.219 7.344 1 93.31 315 ASP B N 1
ATOM 6256 C CA . ASP B 1 315 ? -25.969 8.422 8.617 1 93.31 315 ASP B CA 1
ATOM 6257 C C . ASP B 1 315 ? -24.969 8.789 9.719 1 93.31 315 ASP B C 1
ATOM 6259 O O . ASP B 1 315 ? -24.062 8.016 10.031 1 93.31 315 ASP B O 1
ATOM 6263 N N . LYS B 1 316 ? -25.203 9.891 10.336 1 94 316 LYS B N 1
ATOM 6264 C CA . LYS B 1 316 ? -24.328 10.422 11.375 1 94 316 LYS B CA 1
ATOM 6265 C C . LYS B 1 316 ? -24.219 9.445 12.547 1 94 316 LYS B C 1
ATOM 6267 O O . LYS B 1 316 ? -23.141 9.297 13.141 1 94 316 LYS B O 1
ATOM 6272 N N . SER B 1 317 ? -25.25 8.805 12.859 1 93.56 317 SER B N 1
ATOM 6273 C CA . SER B 1 317 ? -25.312 7.953 14.047 1 93.56 317 SER B CA 1
ATOM 6274 C C . SER B 1 317 ? -24.406 6.738 13.891 1 93.56 317 SER B C 1
ATOM 6276 O O . SER B 1 317 ? -23.953 6.16 14.891 1 93.56 317 SER B O 1
ATOM 6278 N N . ILE B 1 318 ? -24.109 6.34 12.695 1 93.75 318 ILE B N 1
ATOM 6279 C CA . ILE B 1 318 ? -23.297 5.141 12.508 1 93.75 318 ILE B CA 1
ATOM 6280 C C . ILE B 1 318 ? -22 5.496 11.789 1 93.75 318 ILE B C 1
ATOM 6282 O O . ILE B 1 318 ? -21.266 4.609 11.344 1 93.75 318 ILE B O 1
ATOM 6286 N N . ALA B 1 319 ? -21.734 6.785 11.586 1 96 319 ALA B N 1
ATOM 6287 C CA . ALA B 1 319 ? -20.5 7.242 10.953 1 96 319 ALA B CA 1
ATOM 6288 C C . ALA B 1 319 ? -19.297 7.051 11.875 1 96 319 ALA B C 1
ATOM 6290 O O . ALA B 1 319 ? -19.422 7.199 13.094 1 96 319 ALA B O 1
ATOM 6291 N N . ARG B 1 320 ? -18.203 6.738 11.312 1 96.19 320 ARG B N 1
ATOM 6292 C CA . ARG B 1 320 ? -16.953 6.547 12.055 1 96.19 320 ARG B CA 1
ATOM 6293 C C . ARG B 1 320 ? -16.344 7.887 12.438 1 96.19 320 ARG B C 1
ATOM 6295 O O . ARG B 1 320 ? -16.438 8.852 11.68 1 96.19 320 ARG B O 1
ATOM 6302 N N . TRP B 1 321 ? -15.742 7.938 13.656 1 95 321 TRP B N 1
ATOM 6303 C CA . TRP B 1 321 ? -14.922 9.078 14.047 1 95 321 TRP B CA 1
ATOM 6304 C C . TRP B 1 321 ? -13.516 8.961 13.461 1 95 321 TRP B C 1
ATOM 6306 O O . TRP B 1 321 ? -12.828 7.965 13.672 1 95 321 TRP B O 1
ATOM 6316 N N . PHE B 1 322 ? -13.078 9.914 12.695 1 93.88 322 PHE B N 1
ATOM 6317 C CA . PHE B 1 322 ? -11.742 9.969 12.109 1 93.88 322 PHE B CA 1
ATOM 6318 C C . PHE B 1 322 ? -10.891 11.016 12.805 1 93.88 322 PHE B C 1
ATOM 6320 O O . PHE B 1 322 ? -11.383 12.102 13.141 1 93.88 322 PHE B O 1
ATOM 6327 N N . PRO B 1 323 ? -9.594 10.695 13.008 1 91.25 323 PRO B N 1
ATOM 6328 C CA . PRO B 1 323 ? -8.703 11.773 13.438 1 91.25 323 PRO B CA 1
ATOM 6329 C C . PRO B 1 323 ? -8.602 12.898 12.406 1 91.25 323 PRO B C 1
ATOM 6331 O O . PRO B 1 323 ? -8.711 12.648 11.203 1 91.25 323 PRO B O 1
ATOM 6334 N N . TYR B 1 324 ? -8.5 14.141 12.859 1 90.06 324 TYR B N 1
ATOM 6335 C CA . TYR B 1 324 ? -8.336 15.289 11.984 1 90.06 324 TYR B CA 1
ATOM 6336 C C . TYR B 1 324 ? -6.898 15.797 12 1 90.06 324 TYR B C 1
ATOM 6338 O O . TYR B 1 324 ? -6.32 15.992 13.07 1 90.06 324 TYR B O 1
ATOM 6346 N N . SER B 1 325 ? -6.438 15.961 10.812 1 86.25 325 SER B N 1
ATOM 6347 C CA . SER B 1 325 ? -5.043 16.375 10.672 1 86.25 325 SER B CA 1
ATOM 6348 C C . SER B 1 325 ? -4.855 17.828 11.094 1 86.25 325 SER B C 1
ATOM 6350 O O . SER B 1 325 ? -5.734 18.656 10.875 1 86.25 325 SER B O 1
ATOM 6352 N N . THR B 1 326 ? -3.686 18.094 11.727 1 82.81 326 THR B N 1
ATOM 6353 C CA . THR B 1 326 ? -3.336 19.438 12.164 1 82.81 326 THR B CA 1
ATOM 6354 C C . THR B 1 326 ? -1.877 19.75 11.844 1 82.81 326 THR B C 1
ATOM 6356 O O . THR B 1 326 ? -1.067 18.844 11.664 1 82.81 326 THR B O 1
ATOM 6359 N N . VAL B 1 327 ? -1.548 21.031 11.688 1 74.06 327 VAL B N 1
ATOM 6360 C CA . VAL B 1 327 ? -0.222 21.453 11.25 1 74.06 327 VAL B CA 1
ATOM 6361 C C . VAL B 1 327 ? 0.778 21.281 12.391 1 74.06 327 VAL B C 1
ATOM 6363 O O . VAL B 1 327 ? 1.98 21.141 12.156 1 74.06 327 VAL B O 1
ATOM 6366 N N . TYR B 1 328 ? 0.357 21.391 13.555 1 76.12 328 TYR B N 1
ATOM 6367 C CA . TYR B 1 328 ? 1.208 21.328 14.734 1 76.12 328 TYR B CA 1
ATOM 6368 C C . TYR B 1 328 ? 0.437 20.781 15.93 1 76.12 328 TYR B C 1
ATOM 6370 O O . TYR B 1 328 ? -0.623 21.312 16.281 1 76.12 328 TYR B O 1
ATOM 6378 N N . SER B 1 329 ? 0.994 19.672 16.5 1 78.88 329 SER B N 1
ATOM 6379 C CA . SER B 1 329 ? 0.361 19.062 17.672 1 78.88 329 SER B CA 1
ATOM 6380 C C . SER B 1 329 ? 1.381 18.328 18.531 1 78.88 329 SER B C 1
ATOM 6382 O O . SER B 1 329 ? 2.176 17.531 18.031 1 78.88 329 SER B O 1
ATOM 6384 N N . SER B 1 330 ? 1.309 18.672 19.719 1 76.81 330 SER B N 1
ATOM 6385 C CA . SER B 1 330 ? 2.156 17.984 20.688 1 76.81 330 SER B CA 1
ATOM 6386 C C . SER B 1 330 ? 1.322 17.188 21.688 1 76.81 330 SER B C 1
ATOM 6388 O O . SER B 1 330 ? 0.129 17.438 21.844 1 76.81 330 SER B O 1
ATOM 6390 N N . GLU B 1 331 ? 1.985 16.312 22.375 1 75.19 331 GLU B N 1
ATOM 6391 C CA . GLU B 1 331 ? 1.313 15.391 23.266 1 75.19 331 GLU B CA 1
ATOM 6392 C C . GLU B 1 331 ? 0.63 16.125 24.422 1 75.19 331 GLU B C 1
ATOM 6394 O O . GLU B 1 331 ? -0.4 15.68 24.922 1 75.19 331 GLU B O 1
ATOM 6399 N N . ASP B 1 332 ? 1.171 17.203 24.812 1 74.75 332 ASP B N 1
ATOM 6400 C CA . ASP B 1 332 ? 0.633 17.906 25.969 1 74.75 332 ASP B CA 1
ATOM 6401 C C . ASP B 1 332 ? -0.561 18.781 25.562 1 74.75 332 ASP B C 1
ATOM 6403 O O . ASP B 1 332 ? -1.121 19.484 26.406 1 74.75 332 ASP B O 1
ATOM 6407 N N . GLY B 1 333 ? -0.901 18.75 24.328 1 76.25 333 GLY B N 1
ATOM 6408 C CA . GLY B 1 333 ? -2.08 19.469 23.859 1 76.25 333 GLY B CA 1
ATOM 6409 C C . GLY B 1 333 ? -1.752 20.797 23.188 1 76.25 333 GLY B C 1
ATOM 6410 O O . GLY B 1 333 ? -2.639 21.453 22.656 1 76.25 333 GLY B O 1
ATOM 6411 N N . THR B 1 334 ? -0.501 21.125 23.297 1 76.62 334 THR B N 1
ATOM 6412 C CA . THR B 1 334 ? -0.124 22.391 22.656 1 76.62 334 THR B CA 1
ATOM 6413 C C . THR B 1 334 ? -0.05 22.219 21.141 1 76.62 334 THR B C 1
ATOM 6415 O O . THR B 1 334 ? 0.026 21.094 20.641 1 76.62 334 THR B O 1
ATOM 6418 N N . GLY B 1 335 ? -0.203 23.391 20.531 1 82.19 335 GLY B N 1
ATOM 6419 C CA . GLY B 1 335 ? -0.153 23.375 19.078 1 82.19 335 GLY B CA 1
ATOM 6420 C C . GLY B 1 335 ? -1.248 24.219 18.438 1 82.19 335 GLY B C 1
ATOM 6421 O O . GLY B 1 335 ? -1.62 25.266 18.969 1 82.19 335 GLY B O 1
ATOM 6422 N N . TRP B 1 336 ? -1.521 23.797 17.297 1 83.12 336 TRP B N 1
ATOM 6423 C CA . TRP B 1 336 ? -2.588 24.438 16.531 1 83.12 336 TRP B CA 1
ATOM 6424 C C . TRP B 1 336 ? -3.873 23.625 16.594 1 83.12 336 TRP B C 1
ATOM 6426 O O . TRP B 1 336 ? -3.945 22.516 16.062 1 83.12 336 TRP B O 1
ATOM 6436 N N . TYR B 1 337 ? -4.809 24.031 17.391 1 85.25 337 TYR B N 1
ATOM 6437 C CA . TYR B 1 337 ? -6.117 23.406 17.5 1 85.25 337 TYR B CA 1
ATOM 6438 C C . TYR B 1 337 ? -7.184 24.219 16.797 1 85.25 337 TYR B C 1
ATOM 6440 O O . TYR B 1 337 ? -7.672 25.219 17.328 1 85.25 337 TYR B O 1
ATOM 6448 N N . CYS B 1 338 ? -7.461 23.844 15.617 1 85.56 338 CYS B N 1
ATOM 6449 C CA . CYS B 1 338 ? -8.438 24.5 14.75 1 85.56 338 CYS B CA 1
ATOM 6450 C C . CYS B 1 338 ? -9.281 23.469 14.008 1 85.56 338 CYS B C 1
ATOM 6452 O O . CYS B 1 338 ? -9.023 23.188 12.836 1 85.56 338 CYS B O 1
ATOM 6454 N N . MET B 1 339 ? -10.312 23 14.641 1 87.75 339 MET B N 1
ATOM 6455 C CA . MET B 1 339 ? -11.18 21.969 14.07 1 87.75 339 MET B CA 1
ATOM 6456 C C . MET B 1 339 ? -12.125 22.562 13.039 1 87.75 339 MET B C 1
ATOM 6458 O O . MET B 1 339 ? -12.516 23.719 13.141 1 87.75 339 MET B O 1
ATOM 6462 N N . PRO B 1 340 ? -12.484 21.812 12.125 1 88.12 340 PRO B N 1
ATOM 6463 C CA . PRO B 1 340 ? -13.461 22.281 11.141 1 88.12 340 PRO B CA 1
ATOM 6464 C C . PRO B 1 340 ? -14.867 22.406 11.719 1 88.12 340 PRO B C 1
ATOM 6466 O O . PRO B 1 340 ? -15.102 22.016 12.867 1 88.12 340 PRO B O 1
ATOM 6469 N N . GLU B 1 341 ? -15.727 23.078 10.914 1 89.75 341 GLU B N 1
ATOM 6470 C CA . GLU B 1 341 ? -17.141 23.203 11.258 1 89.75 341 GLU B CA 1
ATOM 6471 C C . GLU B 1 341 ? -17.984 22.188 10.484 1 89.75 341 GLU B C 1
ATOM 6473 O O . GLU B 1 341 ? -17.594 21.734 9.414 1 89.75 341 GLU B O 1
ATOM 6478 N N . VAL B 1 342 ? -19.203 21.828 11.102 1 92.44 342 VAL B N 1
ATOM 6479 C CA . VAL B 1 342 ? -20.141 20.953 10.398 1 92.44 342 VAL B CA 1
ATOM 6480 C C . VAL B 1 342 ? -20.484 21.547 9.039 1 92.44 342 VAL B C 1
ATOM 6482 O O . VAL B 1 342 ? -20.766 22.734 8.93 1 92.44 342 VAL B O 1
ATOM 6485 N N . GLY B 1 343 ? -20.359 20.781 7.977 1 89.88 343 GLY B N 1
ATOM 6486 C CA . GLY B 1 343 ? -20.656 21.234 6.633 1 89.88 343 GLY B CA 1
ATOM 6487 C C . GLY B 1 343 ? -19.422 21.578 5.824 1 89.88 343 GLY B C 1
ATOM 6488 O O . GLY B 1 343 ? -19.484 21.688 4.602 1 89.88 343 GLY B O 1
ATOM 6489 N N . ASP B 1 344 ? -18.312 21.812 6.465 1 88.75 344 ASP B N 1
ATOM 6490 C CA . ASP B 1 344 ? -17.078 22.141 5.77 1 88.75 344 ASP B CA 1
ATOM 6491 C C . ASP B 1 344 ? -16.641 21.016 4.844 1 88.75 344 ASP B C 1
ATOM 6493 O O . ASP B 1 344 ? -16.906 19.844 5.121 1 88.75 344 ASP B O 1
ATOM 6497 N N . ALA B 1 345 ? -15.953 21.438 3.732 1 89.88 345 ALA B N 1
ATOM 6498 C CA . ALA B 1 345 ? -15.359 20.453 2.83 1 89.88 345 ALA B CA 1
ATOM 6499 C C . ALA B 1 345 ? -14.062 19.891 3.402 1 89.88 345 ALA B C 1
ATOM 6501 O O . ALA B 1 345 ? -13.266 20.625 3.979 1 89.88 345 ALA B O 1
ATOM 6502 N N . ILE B 1 346 ? -13.906 18.547 3.277 1 90.31 346 ILE B N 1
ATOM 6503 C CA . ILE B 1 346 ? -12.688 17.891 3.732 1 90.31 346 ILE B CA 1
ATOM 6504 C C . ILE B 1 346 ? -12.32 16.766 2.77 1 90.31 346 ILE B C 1
ATOM 6506 O O . ILE B 1 346 ? -13.062 16.469 1.833 1 90.31 346 ILE B O 1
ATOM 6510 N N . ARG B 1 347 ? -11.102 16.203 2.975 1 90.75 347 ARG B N 1
ATOM 6511 C CA . ARG B 1 347 ? -10.664 15 2.291 1 90.75 347 ARG B CA 1
ATOM 6512 C C . ARG B 1 347 ? -10.25 13.922 3.289 1 90.75 347 ARG B C 1
ATOM 6514 O O . ARG B 1 347 ? -9.617 14.219 4.305 1 90.75 347 ARG B O 1
ATOM 6521 N N . LEU B 1 348 ? -10.719 12.742 2.996 1 93.38 348 LEU B N 1
ATOM 6522 C CA . LEU B 1 348 ? -10.219 11.594 3.748 1 93.38 348 LEU B CA 1
ATOM 6523 C C . LEU B 1 348 ? -8.992 10.992 3.07 1 93.38 348 LEU B C 1
ATOM 6525 O O . LEU B 1 348 ? -9.094 10.469 1.957 1 93.38 348 LEU B O 1
ATOM 6529 N N . TYR B 1 349 ? -7.898 11.016 3.779 1 92.5 349 TYR B N 1
ATOM 6530 C CA . TYR B 1 349 ? -6.625 10.562 3.234 1 92.5 349 TYR B CA 1
ATOM 6531 C C . TYR B 1 349 ? -6.281 9.164 3.736 1 92.5 349 TYR B C 1
ATOM 6533 O O . TYR B 1 349 ? -6.477 8.859 4.914 1 92.5 349 TYR B O 1
ATOM 6541 N N . PHE B 1 350 ? -5.797 8.305 2.812 1 94.75 350 PHE B N 1
ATOM 6542 C CA . PHE B 1 350 ? -5.344 6.957 3.135 1 94.75 350 PHE B CA 1
ATOM 6543 C C . PHE B 1 350 ? -3.826 6.855 3.018 1 94.75 350 PHE B C 1
ATOM 6545 O O . PHE B 1 350 ? -3.293 6.699 1.917 1 94.75 350 PHE B O 1
ATOM 6552 N N . PRO B 1 351 ? -3.131 6.77 4.164 1 92.75 351 PRO B N 1
ATOM 6553 C CA . PRO B 1 351 ? -1.667 6.805 4.133 1 92.75 351 PRO B CA 1
ATOM 6554 C C . PRO B 1 351 ? -1.056 5.48 3.674 1 92.75 351 PRO B C 1
ATOM 6556 O O . PRO B 1 351 ? 0.088 5.453 3.213 1 92.75 351 PRO B O 1
ATOM 6559 N N . ASP B 1 352 ? -1.707 4.383 3.879 1 93.12 352 ASP B N 1
ATOM 6560 C CA . ASP B 1 352 ? -1.269 3.043 3.498 1 93.12 352 ASP B CA 1
ATOM 6561 C C . ASP B 1 352 ? -2.455 2.172 3.094 1 93.12 352 ASP B C 1
ATOM 6563 O O . ASP B 1 352 ? -3.525 2.686 2.76 1 93.12 352 ASP B O 1
ATOM 6567 N N . ASN B 1 353 ? -2.195 0.895 3.023 1 93.88 353 ASN B N 1
ATOM 6568 C CA . ASN B 1 353 ? -3.25 0.029 2.51 1 93.88 353 ASN B CA 1
ATOM 6569 C C . ASN B 1 353 ? -4.129 -0.513 3.635 1 93.88 353 ASN B C 1
ATOM 6571 O O . ASN B 1 353 ? -4.887 -1.462 3.432 1 93.88 353 ASN B O 1
ATOM 6575 N N . GLU B 1 354 ? -3.961 -0.013 4.859 1 94.12 354 GLU B N 1
ATOM 6576 C CA . GLU B 1 354 ? -4.844 -0.295 5.988 1 94.12 354 GLU B CA 1
ATOM 6577 C C . GLU B 1 354 ? -5.922 0.775 6.125 1 94.12 354 GLU B C 1
ATOM 6579 O O . GLU B 1 354 ? -5.641 1.899 6.543 1 94.12 354 GLU B O 1
ATOM 6584 N N . GLU B 1 355 ? -7.121 0.415 5.891 1 95.69 355 GLU B N 1
ATOM 6585 C CA . GLU B 1 355 ? -8.219 1.369 5.816 1 95.69 355 GLU B CA 1
ATOM 6586 C C . GLU B 1 355 ? -8.406 2.105 7.141 1 95.69 355 GLU B C 1
ATOM 6588 O O . GLU B 1 355 ? -8.727 3.295 7.156 1 95.69 355 GLU B O 1
ATOM 6593 N N . LYS B 1 356 ? -8.148 1.428 8.234 1 94.5 356 LYS B N 1
ATOM 6594 C CA . LYS B 1 356 ? -8.391 1.985 9.562 1 94.5 356 LYS B CA 1
ATOM 6595 C C . LYS B 1 356 ? -7.43 3.131 9.859 1 94.5 356 LYS B C 1
ATOM 6597 O O . LYS B 1 356 ? -7.668 3.934 10.766 1 94.5 356 LYS B O 1
ATOM 6602 N N . ASN B 1 357 ? -6.355 3.23 9.164 1 92.88 357 ASN B N 1
ATOM 6603 C CA . ASN B 1 357 ? -5.348 4.25 9.422 1 92.88 357 ASN B CA 1
ATOM 6604 C C . ASN B 1 357 ? -5.691 5.57 8.742 1 92.88 357 ASN B C 1
ATOM 6606 O O . ASN B 1 357 ? -4.969 6.559 8.883 1 92.88 357 ASN B O 1
ATOM 6610 N N . SER B 1 358 ? -6.793 5.645 8.039 1 93.81 358 SER B N 1
ATOM 6611 C CA . SER B 1 358 ? -7.191 6.848 7.32 1 93.81 358 SER B CA 1
ATOM 6612 C C . SER B 1 358 ? -7.504 7.992 8.281 1 93.81 358 SER B C 1
ATOM 6614 O O . SER B 1 358 ? -7.867 7.754 9.438 1 93.81 358 SER B O 1
ATOM 6616 N N . TYR B 1 359 ? -7.316 9.203 7.836 1 92.56 359 TYR B N 1
ATOM 6617 C CA . TYR B 1 359 ? -7.621 10.391 8.625 1 92.56 359 TYR B CA 1
ATOM 6618 C C . TYR B 1 359 ? -8.055 11.547 7.73 1 92.56 359 TYR B C 1
ATOM 6620 O O . TYR B 1 359 ? -7.773 11.555 6.531 1 92.56 359 TYR B O 1
ATOM 6628 N N . ALA B 1 360 ? -8.797 12.477 8.32 1 91.81 360 ALA B N 1
ATOM 6629 C CA . ALA B 1 360 ? -9.336 13.609 7.57 1 91.81 360 ALA B CA 1
ATOM 6630 C C . ALA B 1 360 ? -8.32 14.742 7.48 1 91.81 360 ALA B C 1
ATOM 6632 O O . ALA B 1 360 ? -7.637 15.055 8.461 1 91.81 360 ALA B O 1
ATOM 6633 N N . ILE B 1 361 ? -8.172 15.336 6.328 1 87.62 361 ILE B N 1
ATOM 6634 C CA . ILE B 1 361 ? -7.301 16.484 6.109 1 87.62 361 ILE B CA 1
ATOM 6635 C C . ILE B 1 361 ? -8.102 17.641 5.5 1 87.62 361 ILE B C 1
ATOM 6637 O O . ILE B 1 361 ? -9.242 17.438 5.074 1 87.62 361 ILE B O 1
ATOM 6641 N N . SER B 1 362 ? -7.457 18.828 5.602 1 76.44 362 SER B N 1
ATOM 6642 C CA . SER B 1 362 ? -8.117 20.047 5.133 1 76.44 362 SER B CA 1
ATOM 6643 C C . SER B 1 362 ? -8.359 20 3.631 1 76.44 362 SER B C 1
ATOM 6645 O O . SER B 1 362 ? -7.711 19.234 2.914 1 76.44 362 SER B O 1
ATOM 6647 N N . SER B 1 363 ? -9.523 20.672 3.264 1 69.81 363 SER B N 1
ATOM 6648 C CA . SER B 1 363 ? -9.891 20.766 1.854 1 69.81 363 SER B CA 1
ATOM 6649 C C . SER B 1 363 ? -9.523 22.125 1.272 1 69.81 363 SER B C 1
ATOM 6651 O O . SER B 1 363 ? -8.883 22.938 1.938 1 69.81 363 SER B O 1
ATOM 6653 N N . VAL B 1 364 ? -9.734 22.234 0.014 1 62.78 364 VAL B N 1
ATOM 6654 C CA . VAL B 1 364 ? -9.57 23.469 -0.745 1 62.78 364 VAL B CA 1
ATOM 6655 C C . VAL B 1 364 ? -10.727 24.422 -0.451 1 62.78 364 VAL B C 1
ATOM 6657 O O . VAL B 1 364 ? -11.773 24 0.042 1 62.78 364 VAL B O 1
ATOM 6660 N N . ASN B 1 365 ? -10.383 25.672 -0.434 1 59.56 365 ASN B N 1
ATOM 6661 C CA . ASN B 1 365 ? -11.406 26.688 -0.213 1 59.56 365 ASN B CA 1
ATOM 6662 C C . ASN B 1 365 ? -12.664 26.406 -1.022 1 59.56 365 ASN B C 1
ATOM 6664 O O . ASN B 1 365 ? -12.586 26.109 -2.215 1 59.56 365 ASN B O 1
ATOM 6668 N N . LEU B 1 366 ? -13.711 26.062 -0.184 1 60.94 366 LEU B N 1
ATOM 6669 C CA . LEU B 1 366 ? -15.008 26.047 -0.849 1 60.94 366 LEU B CA 1
ATOM 6670 C C . LEU B 1 366 ? -15.398 27.438 -1.32 1 60.94 366 LEU B C 1
ATOM 6672 O O . LEU B 1 366 ? -14.914 28.438 -0.78 1 60.94 366 LEU B O 1
ATOM 6676 N N . GLU B 1 367 ? -16.031 27.453 -2.504 1 57.97 367 GLU B N 1
ATOM 6677 C CA . GLU B 1 367 ? -16.547 28.75 -2.93 1 57.97 367 GLU B CA 1
ATOM 6678 C C . GLU B 1 367 ? -17.297 29.453 -1.802 1 57.97 367 GLU B C 1
ATOM 6680 O O . GLU B 1 367 ? -18.188 28.859 -1.184 1 57.97 367 GLU B O 1
ATOM 6685 N N . SER B 1 368 ? -16.609 30.281 -1.062 1 56.34 368 SER B N 1
ATOM 6686 C CA . SER B 1 368 ? -17.188 31 0.072 1 56.34 368 SER B CA 1
ATOM 6687 C C . SER B 1 368 ? -18.422 31.797 -0.344 1 56.34 368 SER B C 1
ATOM 6689 O O . SER B 1 368 ? -18.484 32.312 -1.462 1 56.34 368 SER B O 1
ATOM 6691 N N . SER B 1 369 ? -19.531 31.594 0.32 1 56.28 369 SER B N 1
ATOM 6692 C CA . SER B 1 369 ? -20.688 32.469 0.142 1 56.28 369 SER B CA 1
ATOM 6693 C C . SER B 1 369 ? -20.312 33.906 0.372 1 56.28 369 SER B C 1
ATOM 6695 O O . SER B 1 369 ? -20.859 34.812 -0.287 1 56.28 369 SER B O 1
ATOM 6697 N N . ASN B 1 370 ? -19.531 34.25 1.434 1 56.62 370 ASN B N 1
ATOM 6698 C CA . ASN B 1 370 ? -19.078 35.594 1.66 1 56.62 370 ASN B CA 1
ATOM 6699 C C . ASN B 1 370 ? -17.625 35.812 1.209 1 56.62 370 ASN B C 1
ATOM 6701 O O . ASN B 1 370 ? -16.688 35.5 1.953 1 56.62 370 ASN B O 1
ATOM 6705 N N . SER B 1 371 ? -17.344 36.094 0.045 1 59.75 371 SER B N 1
ATOM 6706 C CA . SER B 1 371 ? -16.078 36.188 -0.7 1 59.75 371 SER B CA 1
ATOM 6707 C C . SER B 1 371 ? -15.219 37.312 -0.2 1 59.75 371 SER B C 1
ATOM 6709 O O . SER B 1 371 ? -14.031 37.406 -0.527 1 59.75 371 SER B O 1
ATOM 6711 N N . GLN B 1 372 ? -15.852 38.125 0.673 1 63.91 372 GLN B N 1
ATOM 6712 C CA . GLN B 1 372 ? -15.07 39.344 0.971 1 63.91 372 GLN B CA 1
ATOM 6713 C C . GLN B 1 372 ? -13.844 39 1.816 1 63.91 372 GLN B C 1
ATOM 6715 O O . GLN B 1 372 ? -12.773 39.562 1.62 1 63.91 372 GLN B O 1
ATOM 6720 N N . LYS B 1 373 ? -13.961 38.062 2.691 1 72.31 373 LYS B N 1
ATOM 6721 C CA . LYS B 1 373 ? -12.875 37.719 3.605 1 72.31 373 LYS B CA 1
ATOM 6722 C C . LYS B 1 373 ? -11.734 37.031 2.869 1 72.31 373 LYS B C 1
ATOM 6724 O O . LYS B 1 373 ? -10.633 36.906 3.402 1 72.31 373 LYS B O 1
ATOM 6729 N N . ARG B 1 374 ? -12.016 36.656 1.614 1 75.94 374 ARG B N 1
ATOM 6730 C CA . ARG B 1 374 ? -11.008 35.938 0.86 1 75.94 374 ARG B CA 1
ATOM 6731 C C . ARG B 1 374 ? -10.844 36.5 -0.542 1 75.94 374 ARG B C 1
ATOM 6733 O O . ARG B 1 374 ? -10.586 35.781 -1.497 1 75.94 374 ARG B O 1
ATOM 6740 N N . SER B 1 375 ? -11.086 37.688 -0.63 1 78.62 375 SER B N 1
ATOM 6741 C CA . SER B 1 375 ? -11.133 38.281 -1.956 1 78.62 375 SER B CA 1
ATOM 6742 C C . SER B 1 375 ? -9.789 38.906 -2.33 1 78.62 375 SER B C 1
ATOM 6744 O O . SER B 1 375 ? -9.484 39.094 -3.512 1 78.62 375 SER B O 1
ATOM 6746 N N . ASP B 1 376 ? -9.023 39.281 -1.281 1 81.44 376 ASP B N 1
ATOM 6747 C CA . ASP B 1 376 ? -7.746 39.938 -1.548 1 81.44 376 ASP B CA 1
ATOM 6748 C C . ASP B 1 376 ? -6.582 39.062 -1.075 1 81.44 376 ASP B C 1
ATOM 6750 O O . ASP B 1 376 ? -6.324 38.969 0.126 1 81.44 376 ASP B O 1
ATOM 6754 N N . PRO B 1 377 ? -5.84 38.594 -2.025 1 82.94 377 PRO B N 1
ATOM 6755 C CA . PRO B 1 377 ? -4.746 37.719 -1.657 1 82.94 377 PRO B CA 1
ATOM 6756 C C . PRO B 1 377 ? -3.627 38.406 -0.898 1 82.94 377 PRO B C 1
ATOM 6758 O O . PRO B 1 377 ? -2.768 37.75 -0.304 1 82.94 377 PRO B O 1
ATOM 6761 N N . SER B 1 378 ? -3.59 39.688 -0.932 1 84 378 SER B N 1
ATOM 6762 C CA . SER B 1 378 ? -2.559 40.406 -0.2 1 84 378 SER B CA 1
ATOM 6763 C C . SER B 1 378 ? -2.859 40.438 1.295 1 84 378 SER B C 1
ATOM 6765 O O . SER B 1 378 ? -1.997 40.812 2.1 1 84 378 SER B O 1
ATOM 6767 N N . GLU B 1 379 ? -3.988 40.094 1.669 1 86.75 379 GLU B N 1
ATOM 6768 C CA . GLU B 1 379 ? -4.387 40.062 3.072 1 86.75 379 GLU B CA 1
ATOM 6769 C C . GLU B 1 379 ? -4.305 38.625 3.607 1 86.75 379 GLU B C 1
ATOM 6771 O O . GLU B 1 379 ? -4.617 37.656 2.895 1 86.75 379 GLU B O 1
ATOM 6776 N N . LYS B 1 380 ? -3.758 38.531 4.773 1 85.44 380 LYS B N 1
ATOM 6777 C CA . LYS B 1 380 ? -3.785 37.281 5.508 1 85.44 380 LYS B CA 1
ATOM 6778 C C . LYS B 1 380 ? -4.637 37.375 6.77 1 85.44 380 LYS B C 1
ATOM 6780 O O . LYS B 1 380 ? -4.59 38.406 7.465 1 85.44 380 LYS B O 1
ATOM 6785 N N . ASN B 1 381 ? -5.465 36.406 6.953 1 86.56 381 ASN B N 1
ATOM 6786 C CA . ASN B 1 381 ? -6.312 36.5 8.141 1 86.56 381 ASN B CA 1
ATOM 6787 C C . ASN B 1 381 ? -6.629 35.125 8.711 1 86.56 381 ASN B C 1
ATOM 6789 O O . ASN B 1 381 ? -6.5 34.125 8.016 1 86.56 381 ASN B O 1
ATOM 6793 N N . ILE B 1 382 ? -6.863 35.031 10.008 1 85.19 382 ILE B N 1
ATOM 6794 C CA . ILE B 1 382 ? -7.438 33.906 10.719 1 85.19 382 ILE B CA 1
ATOM 6795 C C . ILE B 1 382 ? -8.672 34.344 11.5 1 85.19 382 ILE B C 1
ATOM 6797 O O . ILE B 1 382 ? -8.672 35.438 12.102 1 85.19 382 ILE B O 1
ATOM 6801 N N . GLY B 1 383 ? -9.695 33.531 11.375 1 85.94 383 GLY B N 1
ATOM 6802 C CA . GLY B 1 383 ? -10.922 33.906 12.047 1 85.94 383 GLY B CA 1
ATOM 6803 C C . GLY B 1 383 ? -11.82 32.719 12.375 1 85.94 383 GLY B C 1
ATOM 6804 O O . GLY B 1 383 ? -11.555 31.609 11.945 1 85.94 383 GLY B O 1
ATOM 6805 N N . THR B 1 384 ? -12.891 32.969 13.219 1 87.44 384 THR B N 1
ATOM 6806 C CA . THR B 1 384 ? -13.852 31.938 13.625 1 87.44 384 THR B CA 1
ATOM 6807 C C . THR B 1 384 ? -15.25 32.281 13.133 1 87.44 384 THR B C 1
ATOM 6809 O O . THR B 1 384 ? -15.508 33.406 12.719 1 87.44 384 THR B O 1
ATOM 6812 N N . LYS B 1 385 ? -16.094 31.297 13.203 1 85.75 385 LYS B N 1
ATOM 6813 C CA . LYS B 1 385 ? -17.484 31.516 12.797 1 85.75 385 LYS B CA 1
ATOM 6814 C C . LYS B 1 385 ? -18.203 32.469 13.758 1 85.75 385 LYS B C 1
ATOM 6816 O O . LYS B 1 385 ? -19.266 33 13.43 1 85.75 385 LYS B O 1
ATOM 6821 N N . TYR B 1 386 ? -17.609 32.75 14.883 1 86.56 386 TYR B N 1
ATOM 6822 C CA . TYR B 1 386 ? -18.234 33.594 15.891 1 86.56 386 TYR B CA 1
ATOM 6823 C C . TYR B 1 386 ? -17.781 35.031 15.734 1 86.56 386 TYR B C 1
ATOM 6825 O O . TYR B 1 386 ? -17.953 35.844 16.641 1 86.56 386 TYR B O 1
ATOM 6833 N N . GLY B 1 387 ? -16.969 35.281 14.672 1 87.06 387 GLY B N 1
ATOM 6834 C CA . GLY B 1 387 ? -16.688 36.656 14.305 1 87.06 387 GLY B CA 1
ATOM 6835 C C . GLY B 1 387 ? -15.367 37.156 14.867 1 87.06 387 GLY B C 1
ATOM 6836 O O . GLY B 1 387 ? -15.055 38.344 14.773 1 87.06 387 GLY B O 1
ATOM 6837 N N . LYS B 1 388 ? -14.648 36.375 15.547 1 88.44 388 LYS B N 1
ATOM 6838 C CA . LYS B 1 388 ? -13.312 36.75 16.016 1 88.44 388 LYS B CA 1
ATOM 6839 C C . LYS B 1 388 ? -12.289 36.594 14.883 1 88.44 388 LYS B C 1
ATOM 6841 O O . LYS B 1 388 ? -12.172 35.562 14.258 1 88.44 388 LYS B O 1
ATOM 6846 N N . GLN B 1 389 ? -11.484 37.688 14.57 1 89 389 GLN B N 1
ATOM 6847 C CA . GLN B 1 389 ? -10.547 37.656 13.453 1 89 389 GLN B CA 1
ATOM 6848 C C . GLN B 1 389 ? -9.297 38.469 13.742 1 89 389 GLN B C 1
ATOM 6850 O O . GLN B 1 389 ? -9.375 39.5 14.406 1 89 389 GLN B O 1
ATOM 6855 N N . ILE B 1 390 ? -8.234 37.969 13.328 1 89.31 390 ILE B N 1
ATOM 6856 C CA . ILE B 1 390 ? -6.984 38.719 13.227 1 89.31 390 ILE B CA 1
ATOM 6857 C C . ILE B 1 390 ? -6.605 38.875 11.758 1 89.31 390 ILE B C 1
ATOM 6859 O O . ILE B 1 390 ? -6.508 37.875 11.023 1 89.31 390 ILE B O 1
ATOM 6863 N N . VAL B 1 391 ? -6.414 40.094 11.336 1 90.44 391 VAL B N 1
ATOM 6864 C CA . VAL B 1 391 ? -6.172 40.406 9.922 1 90.44 391 VAL B CA 1
ATOM 6865 C C . VAL B 1 391 ? -4.824 41.094 9.773 1 90.44 391 VAL B C 1
ATOM 6867 O O . VAL B 1 391 ? -4.539 42.062 10.492 1 90.44 391 VAL B O 1
ATOM 6870 N N . MET B 1 392 ? -4.047 40.625 8.898 1 91.06 392 MET B N 1
ATOM 6871 C CA . MET B 1 392 ? -2.803 41.281 8.492 1 91.06 392 MET B CA 1
ATOM 6872 C C . MET B 1 392 ? -2.877 41.75 7.043 1 91.06 392 MET B C 1
ATOM 6874 O O . MET B 1 392 ? -2.986 40.906 6.133 1 91.06 392 MET B O 1
ATOM 6878 N N . LYS B 1 393 ? -2.857 42.969 6.836 1 90.81 393 LYS B N 1
ATOM 6879 C CA . LYS B 1 393 ? -2.967 43.531 5.492 1 90.81 393 LYS B CA 1
ATOM 6880 C C . LYS B 1 393 ? -1.907 44.625 5.258 1 90.81 393 LYS B C 1
ATOM 6882 O O . LYS B 1 393 ? -1.194 45 6.184 1 90.81 393 LYS B O 1
ATOM 6887 N N . PRO B 1 394 ? -1.772 44.906 4.004 1 91.5 394 PRO B N 1
ATOM 6888 C CA . PRO B 1 394 ? -0.791 45.969 3.764 1 91.5 394 PRO B CA 1
ATOM 6889 C C . PRO B 1 394 ? -1.033 47.219 4.629 1 91.5 394 PRO B C 1
ATOM 6891 O O . PRO B 1 394 ? -2.1 47.844 4.547 1 91.5 394 PRO B O 1
ATOM 6894 N N . GLY B 1 395 ? -0.07 47.469 5.59 1 92.81 395 GLY B N 1
ATOM 6895 C CA . GLY B 1 395 ? -0.09 48.719 6.359 1 92.81 395 GLY B CA 1
ATOM 6896 C C . GLY B 1 395 ? -0.711 48.531 7.73 1 92.81 395 GLY B C 1
ATOM 6897 O O . GLY B 1 395 ? -0.693 49.469 8.539 1 92.81 395 GLY B O 1
ATOM 6898 N N . ALA B 1 396 ? -1.307 47.375 7.91 1 93.69 396 ALA B N 1
ATOM 6899 C CA . ALA B 1 396 ? -1.997 47.344 9.195 1 93.69 396 ALA B CA 1
ATOM 6900 C C . ALA B 1 396 ? -2.143 45.938 9.703 1 93.69 396 ALA B C 1
ATOM 6902 O O . ALA B 1 396 ? -2.162 44.969 8.906 1 93.69 396 ALA B O 1
ATOM 6903 N N . VAL B 1 397 ? -2.234 45.75 11.039 1 93.56 397 VAL B N 1
ATOM 6904 C CA . VAL B 1 397 ? -2.744 44.562 11.742 1 93.56 397 VAL B CA 1
ATOM 6905 C C . VAL B 1 397 ? -4.031 44.938 12.477 1 93.56 397 VAL B C 1
ATOM 6907 O O . VAL B 1 397 ? -4.086 45.938 13.195 1 93.56 397 VAL B O 1
ATOM 6910 N N . GLU B 1 398 ? -5.012 44.062 12.312 1 92.38 398 GLU B N 1
ATOM 6911 C CA . GLU B 1 398 ? -6.301 44.344 12.938 1 92.38 398 GLU B CA 1
ATOM 6912 C C . GLU B 1 398 ? -6.82 43.156 13.727 1 92.38 398 GLU B C 1
ATOM 6914 O O . GLU B 1 398 ? -6.652 42 13.305 1 92.38 398 GLU B O 1
ATOM 6919 N N . ILE B 1 399 ? -7.336 43.406 14.875 1 91.81 399 ILE B N 1
ATOM 6920 C CA . ILE B 1 399 ? -8.102 42.438 15.648 1 91.81 399 ILE B CA 1
ATOM 6921 C C . ILE B 1 399 ? -9.57 42.844 15.672 1 91.81 399 ILE B C 1
ATOM 6923 O O . ILE B 1 399 ? -9.914 43.938 16.156 1 91.81 399 ILE B O 1
ATOM 6927 N N . ILE B 1 400 ? -10.344 41.938 15.172 1 88.44 400 ILE B N 1
ATOM 6928 C CA . ILE B 1 400 ? -11.758 42.25 14.977 1 88.44 400 ILE B CA 1
ATOM 6929 C C . ILE B 1 400 ? -12.617 41.281 15.758 1 88.44 400 ILE B C 1
ATOM 6931 O O . ILE B 1 400 ? -12.328 40.062 15.781 1 88.44 400 ILE B O 1
ATOM 6935 N N . GLY B 1 401 ? -13.625 41.75 16.516 1 86.81 401 GLY B N 1
ATOM 6936 C CA . GLY B 1 401 ? -14.609 40.938 17.203 1 86.81 401 GLY B CA 1
ATOM 6937 C C . GLY B 1 401 ? -16.031 41.281 16.812 1 86.81 401 GLY B C 1
ATOM 6938 O O . GLY B 1 401 ? -16.547 42.344 17.141 1 86.81 401 GLY B O 1
ATOM 6939 N N . ASN B 1 402 ? -16.672 40.25 16.234 1 83.69 402 ASN B N 1
ATOM 6940 C CA . ASN B 1 402 ? -18.062 40.406 15.836 1 83.69 402 ASN B CA 1
ATOM 6941 C C . ASN B 1 402 ? -18.281 41.656 15.016 1 83.69 402 ASN B C 1
ATOM 6943 O O . ASN B 1 402 ? -19.156 42.469 15.328 1 83.69 402 ASN B O 1
ATOM 6947 N N . GLY B 1 403 ? -17.359 41.875 14.102 1 80.31 403 GLY B N 1
ATOM 6948 C CA . GLY B 1 403 ? -17.484 43 13.172 1 80.31 403 GLY B CA 1
ATOM 6949 C C . GLY B 1 403 ? -16.922 44.281 13.711 1 80.31 403 GLY B C 1
ATOM 6950 O O . GLY B 1 403 ? -16.766 45.25 12.969 1 80.31 403 GLY B O 1
ATOM 6951 N N . ASN B 1 404 ? -16.625 44.344 14.969 1 87.25 404 ASN B N 1
ATOM 6952 C CA . ASN B 1 404 ? -16.062 45.531 15.586 1 87.25 404 ASN B CA 1
ATOM 6953 C C . ASN B 1 404 ? -14.539 45.5 15.57 1 87.25 404 ASN B C 1
ATOM 6955 O O . ASN B 1 404 ? -13.938 44.469 15.875 1 87.25 404 ASN B O 1
ATOM 6959 N N . LEU B 1 405 ? -13.992 46.625 15.156 1 88.69 405 LEU B N 1
ATOM 6960 C CA . LEU B 1 405 ? -12.539 46.781 15.234 1 88.69 405 LEU B CA 1
ATOM 6961 C C . LEU B 1 405 ? -12.102 47.031 16.672 1 88.69 405 LEU B C 1
ATOM 6963 O O . LEU B 1 405 ? -12.32 48.125 17.219 1 88.69 405 LEU B O 1
ATOM 6967 N N . LEU B 1 406 ? -11.375 46.125 17.203 1 89.38 406 LEU B N 1
ATOM 6968 C CA . LEU B 1 406 ? -10.992 46.219 18.609 1 89.38 406 LEU B CA 1
ATOM 6969 C C . LEU B 1 406 ? -9.586 46.781 18.766 1 89.38 406 LEU B C 1
ATOM 6971 O O . LEU B 1 406 ? -9.297 47.5 19.734 1 89.38 406 LEU B O 1
ATOM 6975 N N . MET B 1 407 ? -8.812 46.375 17.875 1 90.56 407 MET B N 1
ATOM 6976 C CA . MET B 1 407 ? -7.438 46.875 17.891 1 90.56 407 MET B CA 1
ATOM 6977 C C . MET B 1 407 ? -6.898 47.031 16.469 1 90.56 407 MET B C 1
ATOM 6979 O O . MET B 1 407 ? -7.168 46.188 15.609 1 90.56 407 MET B O 1
ATOM 6983 N N . ARG B 1 408 ? -6.18 48.125 16.188 1 93.19 408 ARG B N 1
ATOM 6984 C CA . ARG B 1 408 ? -5.539 48.344 14.906 1 93.19 408 ARG B CA 1
ATOM 6985 C C . ARG B 1 408 ? -4.133 48.906 15.086 1 93.19 408 ARG B C 1
ATOM 6987 O O . ARG B 1 408 ? -3.936 49.875 15.82 1 93.19 408 ARG B O 1
ATOM 6994 N N . LEU B 1 409 ? -3.242 48.25 14.539 1 92.88 409 LEU B N 1
ATOM 6995 C CA . LEU B 1 409 ? -1.848 48.656 14.5 1 92.88 409 LEU B CA 1
ATOM 6996 C C . LEU B 1 409 ? -1.444 49.062 13.078 1 92.88 409 LEU B C 1
ATOM 6998 O O . LEU B 1 409 ? -1.419 48.219 12.18 1 92.88 409 LEU B O 1
ATOM 7002 N N . THR B 1 410 ? -1.13 50.375 12.914 1 93 410 THR B N 1
ATOM 7003 C CA . THR B 1 410 ? -0.874 50.844 11.555 1 93 410 THR B CA 1
ATOM 7004 C C . THR B 1 410 ? 0.549 51.375 11.43 1 93 410 THR B C 1
ATOM 7006 O O . THR B 1 410 ? 1.153 51.781 12.414 1 93 410 THR B O 1
ATOM 7009 N N . ASP B 1 411 ? 1.027 51.344 10.281 1 90.12 411 ASP B N 1
ATOM 7010 C CA . ASP B 1 411 ? 2.35 51.875 9.969 1 90.12 411 ASP B CA 1
ATOM 7011 C C . ASP B 1 411 ? 2.375 53.406 10.141 1 90.12 411 ASP B C 1
ATOM 7013 O O . ASP B 1 411 ? 3.361 53.938 10.625 1 90.12 411 ASP B O 1
ATOM 7017 N N . ASP B 1 412 ? 1.364 53.969 9.758 1 85.88 412 ASP B N 1
ATOM 7018 C CA . ASP B 1 412 ? 1.388 55.406 9.664 1 85.88 412 ASP B CA 1
ATOM 7019 C C . ASP B 1 412 ? 0.572 56.062 10.781 1 85.88 412 ASP B C 1
ATOM 7021 O O . ASP B 1 412 ? 0.69 57.25 11.039 1 85.88 412 ASP B O 1
ATOM 7025 N N . GLY B 1 413 ? -0.251 55.438 11.453 1 82.69 413 GLY B N 1
ATOM 7026 C CA . GLY B 1 413 ? -1.198 56.031 12.375 1 82.69 413 GLY B CA 1
ATOM 7027 C C . GLY B 1 413 ? -1.007 55.594 13.812 1 82.69 413 GLY B C 1
ATOM 7028 O O . GLY B 1 413 ? -1.663 56.125 14.719 1 82.69 413 GLY B O 1
ATOM 7029 N N . GLY B 1 414 ? -0.121 54.594 14.086 1 89 414 GLY B N 1
ATOM 7030 C CA . GLY B 1 414 ? 0.082 54.156 15.453 1 89 414 GLY B CA 1
ATOM 7031 C C . GLY B 1 414 ? -0.823 53 15.828 1 89 414 GLY B C 1
ATOM 7032 O O . GLY B 1 414 ? -1.03 52.062 15.039 1 89 414 GLY B O 1
ATOM 7033 N N . ILE B 1 415 ? -1.268 52.969 17.266 1 91.81 415 ILE B N 1
ATOM 7034 C CA . ILE B 1 415 ? -2.059 51.875 17.828 1 91.81 415 ILE B CA 1
ATOM 7035 C C . ILE B 1 415 ? -3.406 52.406 18.312 1 91.81 415 ILE B C 1
ATOM 7037 O O . ILE B 1 415 ? -3.471 53.438 19 1 91.81 415 ILE B O 1
ATOM 7041 N N . GLU B 1 416 ? -4.379 51.812 17.828 1 91.75 416 GLU B N 1
ATOM 7042 C CA . GLU B 1 416 ? -5.734 52.156 18.25 1 91.75 416 GLU B CA 1
ATOM 7043 C C . GLU B 1 416 ? -6.395 51 18.984 1 91.75 416 GLU B C 1
ATOM 7045 O O . GLU B 1 416 ? -6.371 49.844 18.5 1 91.75 416 GLU B O 1
ATOM 7050 N N . ILE B 1 417 ? -6.871 51.188 20.203 1 91.94 417 ILE B N 1
ATOM 7051 C CA . ILE B 1 417 ? -7.652 50.219 20.953 1 91.94 417 ILE B CA 1
ATOM 7052 C C . ILE B 1 417 ? -9.062 50.75 21.172 1 91.94 417 ILE B C 1
ATOM 7054 O O . ILE B 1 417 ? -9.242 51.812 21.75 1 91.94 417 ILE B O 1
ATOM 7058 N N . ASN B 1 418 ? -10.047 50.062 20.703 1 91 418 ASN B N 1
ATOM 7059 C CA . ASN B 1 418 ? -11.438 50.5 20.75 1 91 418 ASN B CA 1
ATOM 7060 C C . ASN B 1 418 ? -12.336 49.469 21.422 1 91 418 ASN B C 1
ATOM 7062 O O . ASN B 1 418 ? -12.188 48.281 21.188 1 91 418 ASN B O 1
ATOM 7066 N N . SER B 1 419 ? -13.203 49.969 22.297 1 90.5 419 SER B N 1
ATOM 7067 C CA . SER B 1 419 ? -14.227 49.125 22.891 1 90.5 419 SER B CA 1
ATOM 7068 C C . SER B 1 419 ? -15.539 49.875 23.078 1 90.5 419 SER B C 1
ATOM 7070 O O . SER B 1 419 ? -15.539 51.031 23.422 1 90.5 419 SER B O 1
ATOM 7072 N N . ASP B 1 420 ? -16.609 49.219 22.734 1 86.06 420 ASP B N 1
ATOM 7073 C CA . ASP B 1 420 ? -17.922 49.812 23.016 1 86.06 420 ASP B CA 1
ATOM 7074 C C . ASP B 1 420 ? -18.328 49.562 24.469 1 86.06 420 ASP B C 1
ATOM 7076 O O . ASP B 1 420 ? -19.438 49.938 24.875 1 86.06 420 ASP B O 1
ATOM 7080 N N . LYS B 1 421 ? -17.406 48.875 25.172 1 88.75 421 LYS B N 1
ATOM 7081 C CA . LYS B 1 421 ? -17.547 48.656 26.594 1 88.75 421 LYS B CA 1
ATOM 7082 C C . LYS B 1 421 ? -16.359 49.188 27.375 1 88.75 421 LYS B C 1
ATOM 7084 O O . LYS B 1 421 ? -15.766 50.188 26.984 1 88.75 421 LYS B O 1
ATOM 7089 N N . LYS B 1 422 ? -16.016 48.625 28.531 1 90.5 422 LYS B N 1
ATOM 7090 C CA . LYS B 1 422 ? -14.93 49.125 29.375 1 90.5 422 LYS B CA 1
ATOM 7091 C C . LYS B 1 422 ? -13.57 48.656 28.859 1 90.5 422 LYS B C 1
ATOM 7093 O O . LYS B 1 422 ? -13.469 47.594 28.234 1 90.5 422 LYS B O 1
ATOM 7098 N N . ILE B 1 423 ? -12.562 49.469 29.016 1 92.38 423 ILE B N 1
ATOM 7099 C CA . ILE B 1 423 ? -11.156 49.094 28.891 1 92.38 423 ILE B CA 1
ATOM 7100 C C . ILE B 1 423 ? -10.492 49.094 30.266 1 92.38 423 ILE B C 1
ATOM 7102 O O . ILE B 1 423 ? -10.547 50.094 30.984 1 92.38 423 ILE B O 1
ATOM 7106 N N . ILE B 1 424 ? -10.023 47.938 30.641 1 91.56 424 ILE B N 1
ATOM 7107 C CA . ILE B 1 424 ? -9.383 47.812 31.938 1 91.56 424 ILE B CA 1
ATOM 7108 C C . ILE B 1 424 ? -7.891 47.562 31.766 1 91.56 424 ILE B C 1
ATOM 7110 O O . ILE B 1 424 ? -7.5 46.625 31.047 1 91.56 424 ILE B O 1
ATOM 7114 N N . LEU B 1 425 ? -7.039 48.406 32.281 1 92.38 425 LEU B N 1
ATOM 7115 C CA . LEU B 1 425 ? -5.613 48.156 32.469 1 92.38 425 LEU B CA 1
ATOM 7116 C C . LEU B 1 425 ? -5.285 47.875 33.938 1 92.38 425 LEU B C 1
ATOM 7118 O O . LEU B 1 425 ? -5.438 48.75 34.781 1 92.38 425 LEU B O 1
ATOM 7122 N N . ASP B 1 426 ? -4.902 46.719 34.25 1 91.25 426 ASP B N 1
ATOM 7123 C CA . ASP B 1 426 ? -4.625 46.281 35.625 1 91.25 426 ASP B CA 1
ATOM 7124 C C . ASP B 1 426 ? -3.195 45.781 35.75 1 91.25 426 ASP B C 1
ATOM 7126 O O . ASP B 1 426 ? -2.83 44.781 35.125 1 91.25 426 ASP B O 1
ATOM 7130 N N . ALA B 1 427 ? -2.35 46.469 36.5 1 90.69 427 ALA B N 1
ATOM 7131 C CA . ALA B 1 427 ? -0.963 46.094 36.75 1 90.69 427 ALA B CA 1
ATOM 7132 C C . ALA B 1 427 ? -0.683 45.906 38.25 1 90.69 427 ALA B C 1
ATOM 7134 O O . ALA B 1 427 ? -1.159 46.719 39.062 1 90.69 427 ALA B O 1
ATOM 7135 N N . LYS B 1 428 ? 0.044 44.781 38.562 1 88.56 428 LYS B N 1
ATOM 7136 C CA . LYS B 1 428 ? 0.439 44.625 39.969 1 88.56 428 LYS B CA 1
ATOM 7137 C C . LYS B 1 428 ? 1.527 45.594 40.344 1 88.56 428 LYS B C 1
ATOM 7139 O O . LYS B 1 428 ? 1.604 46.031 41.5 1 88.56 428 LYS B O 1
ATOM 7144 N N . ASP B 1 429 ? 2.346 46 39.344 1 91.44 429 ASP B N 1
ATOM 7145 C CA . ASP B 1 429 ? 3.363 47.031 39.562 1 91.44 429 ASP B CA 1
ATOM 7146 C C . ASP B 1 429 ? 2.938 48.375 38.969 1 91.44 429 ASP B C 1
ATOM 7148 O O . ASP B 1 429 ? 1.798 48.812 39.156 1 91.44 429 ASP B O 1
ATOM 7152 N N . ASP B 1 430 ? 3.781 49.125 38.25 1 88.44 430 ASP B N 1
ATOM 7153 C CA . ASP B 1 430 ? 3.479 50.438 37.75 1 88.44 430 ASP B CA 1
ATOM 7154 C C . ASP B 1 430 ? 2.781 50.375 36.375 1 88.44 430 ASP B C 1
ATOM 7156 O O . ASP B 1 430 ? 2.98 49.406 35.625 1 88.44 430 ASP B O 1
ATOM 7160 N N . ILE B 1 431 ? 1.854 51.312 36.188 1 91.06 431 ILE B N 1
ATOM 7161 C CA . ILE B 1 431 ? 1.411 51.656 34.844 1 91.06 431 ILE B CA 1
ATOM 7162 C C . ILE B 1 431 ? 2.07 52.969 34.375 1 91.06 431 ILE B C 1
ATOM 7164 O O . ILE B 1 431 ? 1.885 54 35 1 91.06 431 ILE B O 1
ATOM 7168 N N . GLU B 1 432 ? 2.854 52.812 33.438 1 90.38 432 GLU B N 1
ATOM 7169 C CA . GLU B 1 432 ? 3.545 53.969 32.906 1 90.38 432 GLU B CA 1
ATOM 7170 C C . GLU B 1 432 ? 2.975 54.375 31.547 1 90.38 432 GLU B C 1
ATOM 7172 O O . GLU B 1 432 ? 2.918 53.562 30.609 1 90.38 432 GLU B O 1
ATOM 7177 N N . ILE B 1 433 ? 2.482 55.656 31.516 1 92.81 433 ILE B N 1
ATOM 7178 C CA . ILE B 1 433 ? 1.991 56.25 30.266 1 92.81 433 ILE B CA 1
ATOM 7179 C C . ILE B 1 433 ? 2.871 57.406 29.859 1 92.81 433 ILE B C 1
ATOM 7181 O O . ILE B 1 433 ? 2.854 58.469 30.5 1 92.81 433 ILE B O 1
ATOM 7185 N N . ASN B 1 434 ? 3.678 57.25 28.781 1 90.12 434 ASN B N 1
ATOM 7186 C CA . ASN B 1 434 ? 4.602 58.281 28.312 1 90.12 434 ASN B CA 1
ATOM 7187 C C . ASN B 1 434 ? 4.254 58.719 26.891 1 90.12 434 ASN B C 1
ATOM 7189 O O . ASN B 1 434 ? 4.281 57.938 25.953 1 90.12 434 ASN B O 1
ATOM 7193 N N . GLY B 1 435 ? 3.922 59.969 26.828 1 89.62 435 GLY B N 1
ATOM 7194 C CA . GLY B 1 435 ? 3.67 60.562 25.531 1 89.62 435 GLY B CA 1
ATOM 7195 C C . GLY B 1 435 ? 4.73 61.562 25.125 1 89.62 435 GLY B C 1
ATOM 7196 O O . GLY B 1 435 ? 5.117 62.406 25.922 1 89.62 435 GLY B O 1
ATOM 7197 N N . GLY B 1 436 ? 5.211 61.438 23.906 1 86.06 436 GLY B N 1
ATOM 7198 C CA . GLY B 1 436 ? 6.207 62.375 23.406 1 86.06 436 GLY B CA 1
ATOM 7199 C C . GLY B 1 436 ? 5.637 63.75 23.094 1 86.06 436 GLY B C 1
ATOM 7200 O O . GLY B 1 436 ? 6.371 64.75 23.078 1 86.06 436 GLY B O 1
ATOM 7201 N N . ALA B 1 437 ? 4.375 63.781 22.891 1 90.81 437 ALA B N 1
ATOM 7202 C CA . ALA B 1 437 ? 3.688 65.062 22.656 1 90.81 437 ALA B CA 1
ATOM 7203 C C . ALA B 1 437 ? 2.648 65.312 23.75 1 90.81 437 ALA B C 1
ATOM 7205 O O . ALA B 1 437 ? 2.998 65.562 24.906 1 90.81 437 ALA B O 1
ATOM 7206 N N . LYS B 1 438 ? 1.365 65.188 23.375 1 91.19 438 LYS B N 1
ATOM 7207 C CA . LYS B 1 438 ? 0.305 65.5 24.328 1 91.19 438 LYS B CA 1
ATOM 7208 C C . LYS B 1 438 ? -0.382 64.188 24.797 1 91.19 438 LYS B C 1
ATOM 7210 O O . LYS B 1 438 ? -0.563 63.25 24.016 1 91.19 438 LYS B O 1
ATOM 7215 N N . ILE B 1 439 ? -0.655 64.125 26.141 1 92.06 439 ILE B N 1
ATOM 7216 C CA . ILE B 1 439 ? -1.562 63.125 26.672 1 92.06 439 ILE B CA 1
ATOM 7217 C C . ILE B 1 439 ? -2.914 63.75 26.984 1 92.06 439 ILE B C 1
ATOM 7219 O O . ILE B 1 439 ? -2.992 64.688 27.766 1 92.06 439 ILE B O 1
ATOM 7223 N N . THR B 1 440 ? -3.873 63.25 26.266 1 91.62 440 THR B N 1
ATOM 7224 C CA . THR B 1 440 ? -5.227 63.75 26.5 1 91.62 440 THR B CA 1
ATOM 7225 C C . THR B 1 440 ? -6.102 62.656 27.109 1 91.62 440 THR B C 1
ATOM 7227 O O . THR B 1 440 ? -6.191 61.562 26.578 1 91.62 440 THR B O 1
ATOM 7230 N N . ILE B 1 441 ? -6.688 63 28.344 1 93.19 441 ILE B N 1
ATOM 7231 C CA . ILE B 1 441 ? -7.652 62.125 29 1 93.19 441 ILE B CA 1
ATOM 7232 C C . ILE B 1 441 ? -9.016 62.812 29.047 1 93.19 441 ILE B C 1
ATOM 7234 O O . ILE B 1 441 ? -9.18 63.844 29.688 1 93.19 441 ILE B O 1
ATOM 7238 N N . LYS B 1 442 ? -9.945 62.188 28.297 1 91.81 442 LYS B N 1
ATOM 7239 C CA . LYS B 1 442 ? -11.281 62.781 28.203 1 91.81 442 LYS B CA 1
ATOM 7240 C C . LYS B 1 442 ? -12.352 61.781 28.641 1 91.81 442 LYS B C 1
ATOM 7242 O O . LYS B 1 442 ? -12.508 60.719 28.016 1 91.81 442 LYS B O 1
ATOM 7247 N N . GLY B 1 443 ? -13.125 62.125 29.719 1 91.88 443 GLY B N 1
ATOM 7248 C CA . GLY B 1 443 ? -14.281 61.344 30.156 1 91.88 443 GLY B CA 1
ATOM 7249 C C . GLY B 1 443 ? -15.578 62.125 30.031 1 91.88 443 GLY B C 1
ATOM 7250 O O . GLY B 1 443 ? -15.68 63.25 30.484 1 91.88 443 GLY B O 1
ATOM 7251 N N . ASP B 1 444 ? -16.516 61.438 29.406 1 90.31 444 ASP B N 1
ATOM 7252 C CA . ASP B 1 444 ? -17.781 62.125 29.141 1 90.31 444 ASP B CA 1
ATOM 7253 C C . ASP B 1 444 ? -18.516 62.438 30.453 1 90.31 444 ASP B C 1
ATOM 7255 O O . ASP B 1 444 ? -19.125 63.5 30.609 1 90.31 444 ASP B O 1
ATOM 7259 N N . THR B 1 445 ? -18.422 61.406 31.328 1 92 445 THR B N 1
ATOM 7260 C CA . THR B 1 445 ? -19.172 61.594 32.562 1 92 445 THR B CA 1
ATOM 7261 C C . THR B 1 445 ? -18.266 62 33.688 1 92 445 THR B C 1
ATOM 7263 O O . THR B 1 445 ? -18.734 62.406 34.781 1 92 445 THR B O 1
ATOM 7266 N N . GLY B 1 446 ? -16.984 61.844 33.531 1 93 446 GLY B N 1
ATOM 7267 C CA . GLY B 1 446 ? -16.062 62.344 34.531 1 93 446 GLY B CA 1
ATOM 7268 C C . GLY B 1 446 ? -14.734 61.625 34.531 1 93 446 GLY B C 1
ATOM 7269 O O . GLY B 1 446 ? -14.547 60.656 33.75 1 93 446 GLY B O 1
ATOM 7270 N N . ILE B 1 447 ? -13.719 62.156 35.281 1 93.69 447 ILE B N 1
ATOM 7271 C CA . ILE B 1 447 ? -12.398 61.594 35.5 1 93.69 447 ILE B CA 1
ATOM 7272 C C . ILE B 1 447 ? -12.109 61.531 37 1 93.69 447 ILE B C 1
ATOM 7274 O O . ILE B 1 447 ? -12.258 62.531 37.719 1 93.69 447 ILE B O 1
ATOM 7278 N N . ASP B 1 448 ? -11.828 60.344 37.406 1 92.69 448 ASP B N 1
ATOM 7279 C CA . ASP B 1 448 ? -11.5 60.156 38.812 1 92.69 448 ASP B CA 1
ATOM 7280 C C . ASP B 1 448 ? -10.078 59.625 38.969 1 92.69 448 ASP B C 1
ATOM 7282 O O . ASP B 1 448 ? -9.75 58.531 38.469 1 92.69 448 ASP B O 1
ATOM 7286 N N . LEU B 1 449 ? -9.219 60.406 39.688 1 93.56 449 LEU B N 1
ATOM 7287 C CA . LEU B 1 449 ? -7.879 59.969 40.062 1 93.56 449 LEU B CA 1
ATOM 7288 C C . LEU B 1 449 ? -7.812 59.719 41.562 1 93.56 449 LEU B C 1
ATOM 7290 O O . LEU B 1 449 ? -8.023 60.625 42.375 1 93.56 449 LEU B O 1
ATOM 7294 N N . THR B 1 450 ? -7.492 58.375 41.875 1 91.12 450 THR B N 1
ATOM 7295 C CA . THR B 1 450 ? -7.633 58.062 43.281 1 91.12 450 THR B CA 1
ATOM 7296 C C . THR B 1 450 ? -6.422 57.281 43.781 1 91.12 450 THR B C 1
ATOM 7298 O O . THR B 1 450 ? -5.953 56.344 43.094 1 91.12 450 THR B O 1
ATOM 7301 N N . GLN B 1 451 ? -5.855 57.656 44.906 1 91.31 451 GLN B N 1
ATOM 7302 C CA . GLN B 1 451 ? -4.906 56.906 45.688 1 91.31 451 GLN B CA 1
ATOM 7303 C C . GLN B 1 451 ? -5.312 56.875 47.156 1 91.31 451 GLN B C 1
ATOM 7305 O O . GLN B 1 451 ? -5.207 57.906 47.844 1 91.31 451 GLN B O 1
ATOM 7310 N N . ALA B 1 452 ? -5.695 55.688 47.656 1 86.75 452 ALA B N 1
ATOM 7311 C CA . ALA B 1 452 ? -6.16 55.531 49.031 1 86.75 452 ALA B CA 1
ATOM 7312 C C . ALA B 1 452 ? -7.195 56.594 49.375 1 86.75 452 ALA B C 1
ATOM 7314 O O . ALA B 1 452 ? -8.227 56.719 48.688 1 86.75 452 ALA B O 1
ATOM 7315 N N . GLY B 1 453 ? -6.938 57.5 50.25 1 83.19 453 GLY B N 1
ATOM 7316 C CA . GLY B 1 453 ? -7.891 58.5 50.688 1 83.19 453 GLY B CA 1
ATOM 7317 C C . GLY B 1 453 ? -7.785 59.781 49.906 1 83.19 453 GLY B C 1
ATOM 7318 O O . GLY B 1 453 ? -8.656 60.656 50 1 83.19 453 GLY B O 1
ATOM 7319 N N . ALA B 1 454 ? -6.773 60 49.062 1 86.5 454 ALA B N 1
ATOM 7320 C CA . ALA B 1 454 ? -6.578 61.188 48.25 1 86.5 454 ALA B CA 1
ATOM 7321 C C . ALA B 1 454 ? -7.215 61.031 46.875 1 86.5 454 ALA B C 1
ATOM 7323 O O . ALA B 1 454 ? -7.156 59.969 46.281 1 86.5 454 ALA B O 1
ATOM 7324 N N . ASN B 1 455 ? -7.883 62.219 46.438 1 91.25 455 ASN B N 1
ATOM 7325 C CA . ASN B 1 455 ? -8.633 62.094 45.188 1 91.25 455 ASN B CA 1
ATOM 7326 C C . ASN B 1 455 ? -8.711 63.406 44.438 1 91.25 455 ASN B C 1
ATOM 7328 O O . ASN B 1 455 ? -8.664 64.5 45.031 1 91.25 455 ASN B O 1
ATOM 7332 N N . MET B 1 456 ? -8.664 63.312 43.156 1 90.88 456 MET B N 1
ATOM 7333 C CA . MET B 1 456 ? -9.055 64.375 42.219 1 90.88 456 MET B CA 1
ATOM 7334 C C . MET B 1 456 ? -10.195 63.969 41.312 1 90.88 456 MET B C 1
ATOM 7336 O O . MET B 1 456 ? -10.078 62.969 40.594 1 90.88 456 MET B O 1
ATOM 7340 N N . ASN B 1 457 ? -11.305 64.688 41.406 1 92 457 ASN B N 1
ATOM 7341 C CA . ASN B 1 457 ? -12.484 64.375 40.594 1 92 457 ASN B CA 1
ATOM 7342 C C . ASN B 1 457 ? -12.828 65.5 39.656 1 92 457 ASN B C 1
ATOM 7344 O O . ASN B 1 457 ? -12.93 66.688 40.062 1 92 457 ASN B O 1
ATOM 7348 N N . ILE B 1 458 ? -12.883 65.188 38.406 1 92.19 458 ILE B N 1
ATOM 7349 C CA . ILE B 1 458 ? -13.289 66.125 37.375 1 92.19 458 ILE B CA 1
ATOM 7350 C C . ILE B 1 458 ? -14.672 65.75 36.844 1 92.19 458 ILE B C 1
ATOM 7352 O O . ILE B 1 458 ? -14.797 64.875 36 1 92.19 458 ILE B O 1
ATOM 7356 N N . GLN B 1 459 ? -15.758 66.438 37.344 1 91.38 459 GLN B N 1
ATOM 7357 C CA . GLN B 1 459 ? -17.156 66.188 36.969 1 91.38 459 GLN B CA 1
ATOM 7358 C C . GLN B 1 459 ? -17.969 67.5 37.094 1 91.38 459 GLN B C 1
ATOM 7360 O O . GLN B 1 459 ? -18.469 67.812 38.188 1 91.38 459 GLN B O 1
ATOM 7365 N N . ASP B 1 460 ? -18.219 68.188 36.125 1 87.56 460 ASP B N 1
ATOM 7366 C CA . ASP B 1 460 ? -18.812 69.562 36.125 1 87.56 460 ASP B CA 1
ATOM 7367 C C . ASP B 1 460 ? -17.938 70.562 36.844 1 87.56 460 ASP B C 1
ATOM 7369 O O . ASP B 1 460 ? -17.766 71.688 36.375 1 87.56 460 ASP B O 1
ATOM 7373 N N . ASN B 1 461 ? -17.359 70.062 38.094 1 88.75 461 ASN B N 1
ATOM 7374 C CA . ASN B 1 461 ? -16.359 70.812 38.844 1 88.75 461 ASN B CA 1
ATOM 7375 C C . ASN B 1 461 ? -15.109 69.938 39.094 1 88.75 461 ASN B C 1
ATOM 7377 O O . ASN B 1 461 ? -15.125 68.75 38.844 1 88.75 461 ASN B O 1
ATOM 7381 N N . VAL B 1 462 ? -14.039 70.688 39.406 1 90.19 462 VAL B N 1
ATOM 7382 C CA . VAL B 1 462 ? -12.836 69.938 39.844 1 90.19 462 VAL B CA 1
ATOM 7383 C C . VAL B 1 462 ? -12.773 69.938 41.375 1 90.19 462 VAL B C 1
ATOM 7385 O O . VAL B 1 462 ? -12.758 71 42 1 90.19 462 VAL B O 1
ATOM 7388 N N . THR B 1 463 ? -12.859 68.75 41.906 1 89.62 463 THR B N 1
ATOM 7389 C CA . THR B 1 463 ? -12.734 68.562 43.344 1 89.62 463 THR B CA 1
ATOM 7390 C C . THR B 1 463 ? -11.438 67.812 43.688 1 89.62 463 THR B C 1
ATOM 7392 O O . THR B 1 463 ? -11.164 66.75 43.156 1 89.62 463 THR B O 1
ATOM 7395 N N . ILE B 1 464 ? -10.547 68.5 44.5 1 91.19 464 ILE B N 1
ATOM 7396 C CA . ILE B 1 464 ? -9.305 67.875 45 1 91.19 464 ILE B CA 1
ATOM 7397 C C . ILE B 1 464 ? -9.406 67.688 46.5 1 91.19 464 ILE B C 1
ATOM 7399 O O . ILE B 1 464 ? -9.641 68.625 47.281 1 91.19 464 ILE B O 1
ATOM 7403 N N . SER B 1 465 ? -9.344 66.375 46.875 1 88 465 SER B N 1
ATOM 7404 C CA . SER B 1 465 ? -9.484 66.062 48.281 1 88 465 SER B CA 1
ATOM 7405 C C . SER B 1 465 ? -8.352 65.125 48.75 1 88 465 SER B C 1
ATOM 7407 O O . SER B 1 465 ? -7.895 64.25 48.031 1 88 465 SER B O 1
ATOM 7409 N N . GLY B 1 466 ? -7.828 65.312 49.938 1 85.88 466 GLY B N 1
ATOM 7410 C CA . GLY B 1 466 ? -6.801 64.562 50.594 1 85.88 466 GLY B CA 1
ATOM 7411 C C . GLY B 1 466 ? -6.52 65.062 52 1 85.88 466 GLY B C 1
ATOM 7412 O O . GLY B 1 466 ? -7.172 65.938 52.5 1 85.88 466 GLY B O 1
ATOM 7413 N N . ALA B 1 467 ? -5.691 64.25 52.719 1 85.19 467 ALA B N 1
ATOM 7414 C CA . ALA B 1 467 ? -5.32 64.688 54.031 1 85.19 467 ALA B CA 1
ATOM 7415 C C . ALA B 1 467 ? -4.793 66.125 53.969 1 85.19 467 ALA B C 1
ATOM 7417 O O . ALA B 1 467 ? -5.105 66.938 54.844 1 85.19 467 ALA B O 1
ATOM 7418 N N . LYS B 1 468 ? -4.008 66.375 52.969 1 89.75 468 LYS B N 1
ATOM 7419 C CA . LYS B 1 468 ? -3.5 67.75 52.656 1 89.75 468 LYS B CA 1
ATOM 7420 C C . LYS B 1 468 ? -3.484 67.938 51.156 1 89.75 468 LYS B C 1
ATOM 7422 O O . LYS B 1 468 ? -3.283 67.062 50.375 1 89.75 468 LYS B O 1
ATOM 7427 N N . VAL B 1 469 ? -3.811 69.25 50.75 1 91.12 469 VAL B N 1
ATOM 7428 C CA . VAL B 1 469 ? -3.676 69.688 49.375 1 91.12 469 VAL B CA 1
ATOM 7429 C C . VAL B 1 469 ? -2.645 70.812 49.281 1 91.12 469 VAL B C 1
ATOM 7431 O O . VAL B 1 469 ? -2.881 71.938 49.781 1 91.12 469 VAL B O 1
ATOM 7434 N N . ASN B 1 470 ? -1.556 70.5 48.688 1 89.56 470 ASN B N 1
ATOM 7435 C CA . ASN B 1 470 ? -0.461 71.438 48.594 1 89.56 470 ASN B CA 1
ATOM 7436 C C . ASN B 1 470 ? -0.369 72.062 47.188 1 89.56 470 ASN B C 1
ATOM 7438 O O . ASN B 1 470 ? -0.296 71.312 46.188 1 89.56 470 ASN B O 1
ATOM 7442 N N . ILE B 1 471 ? -0.46 73.438 47.031 1 89 471 ILE B N 1
ATOM 7443 C CA . ILE B 1 471 ? -0.235 74.125 45.781 1 89 471 ILE B CA 1
ATOM 7444 C C . ILE B 1 471 ? 1.065 74.938 45.844 1 89 471 ILE B C 1
ATOM 7446 O O . ILE B 1 471 ? 1.188 75.812 46.656 1 89 471 ILE B O 1
ATOM 7450 N N . GLN B 1 472 ? 1.999 74.5 45.156 1 84.38 472 GLN B N 1
ATOM 7451 C CA . GLN B 1 472 ? 3.33 75.062 45.25 1 84.38 472 GLN B CA 1
ATOM 7452 C C . GLN B 1 472 ? 3.707 75.812 43.969 1 84.38 472 GLN B C 1
ATOM 7454 O O . GLN B 1 472 ? 3.598 75.3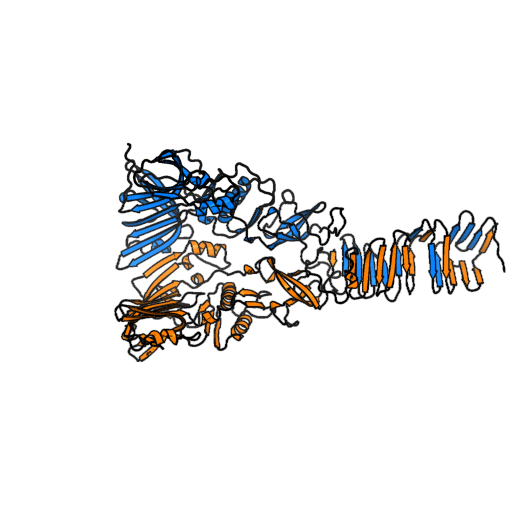12 42.875 1 84.38 472 GLN B O 1
ATOM 7459 N N . ASN B 1 473 ? 4.047 77.125 44.031 1 79.44 473 ASN B N 1
ATOM 7460 C CA . ASN B 1 473 ? 4.578 77.938 42.969 1 79.44 473 ASN B CA 1
ATOM 7461 C C . ASN B 1 473 ? 6.09 78.125 43.062 1 79.44 473 ASN B C 1
ATOM 7463 O O . ASN B 1 473 ? 6.633 78.125 44.188 1 79.44 47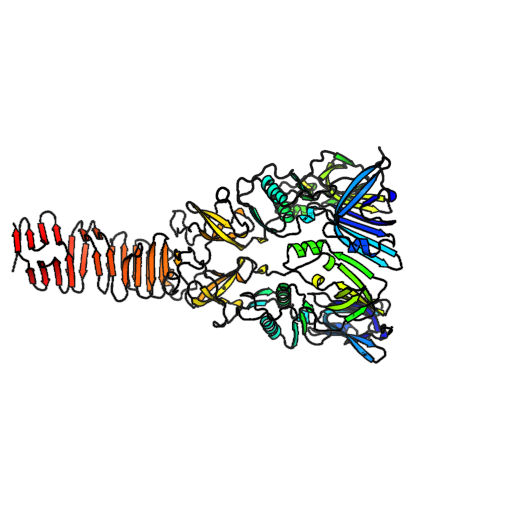3 ASN B O 1
#

Solvent-accessible surface area (backbone atoms only — not comparable to full-atom values): 50226 Å² total; per-residue (Å²): 126,83,75,73,72,78,49,40,61,89,26,59,43,56,39,86,55,72,65,78,40,79,70,42,42,39,37,40,40,39,66,69,34,66,20,36,38,41,38,30,24,35,36,62,78,90,49,66,65,50,67,45,69,66,50,52,88,76,33,55,42,38,38,29,37,41,51,96,86,64,52,72,48,64,71,34,24,27,34,49,33,34,33,28,40,40,40,52,94,94,39,41,33,42,37,40,34,28,29,16,42,47,50,73,41,52,45,44,63,38,51,38,67,49,34,44,48,81,37,27,50,65,54,51,51,48,59,60,43,67,78,47,95,56,64,45,78,37,79,64,58,63,85,78,42,58,44,72,52,37,48,73,42,66,76,34,20,58,43,54,48,52,44,31,60,37,10,76,68,25,28,36,33,36,43,44,23,61,45,94,52,31,28,38,15,31,43,48,70,70,73,85,62,69,43,83,52,83,70,84,66,66,47,80,48,70,46,61,69,61,39,53,53,46,60,74,72,44,95,64,93,74,56,72,75,32,38,37,34,38,37,39,64,41,67,68,88,80,51,73,48,31,34,32,41,45,93,91,36,79,27,22,29,53,32,40,38,38,33,48,56,94,48,26,56,39,31,37,36,34,32,21,29,76,72,41,58,48,39,74,69,54,76,51,64,80,41,36,37,23,39,44,54,29,26,32,65,40,74,52,98,69,29,30,24,58,32,43,58,66,54,69,74,63,59,73,90,46,42,39,77,27,50,53,65,66,95,37,79,46,94,88,69,52,63,56,88,69,77,77,54,72,65,18,53,28,25,42,35,23,83,43,50,54,60,61,69,34,31,34,34,58,26,48,64,54,83,38,80,37,50,75,72,46,50,52,46,76,36,33,34,41,36,45,92,81,35,42,33,44,38,41,38,84,58,34,38,35,34,33,48,65,86,38,71,34,32,38,43,34,75,86,63,15,36,40,39,42,34,90,38,66,42,78,48,78,36,76,44,67,40,78,46,78,29,91,39,68,38,77,48,76,23,85,85,39,44,80,48,73,60,92,80,31,36,39,36,32,52,54,26,34,37,40,35,22,89,69,78,84,83,83,135,125,83,75,72,71,76,48,41,63,87,26,58,42,54,40,86,54,71,64,79,39,79,69,40,42,40,38,41,40,40,67,72,33,65,19,38,37,42,38,32,24,34,38,58,80,90,49,65,66,51,66,56,70,67,51,55,98,78,36,55,42,35,36,31,36,41,51,97,88,64,50,74,46,64,71,33,24,25,33,59,74,45,67,47,75,50,78,53,94,96,39,40,33,42,38,42,34,29,29,17,44,47,51,72,41,53,66,58,66,38,51,38,67,48,35,44,47,80,38,27,52,65,54,52,52,49,60,60,41,66,76,46,95,55,65,46,75,36,79,64,58,62,86,75,40,57,46,71,51,39,48,74,43,66,74,34,20,58,43,56,49,52,45,30,59,38,9,76,69,26,28,36,32,36,43,42,24,59,45,93,50,32,28,39,18,32,41,50,71,70,72,84,60,69,44,81,52,84,69,84,53,38,30,43,35,28,38,36,44,60,38,50,34,46,56,59,69,43,95,63,92,74,55,69,74,32,34,36,33,38,37,40,64,42,65,67,87,79,50,74,47,30,35,31,40,45,94,91,36,78,28,22,29,53,31,42,37,38,33,48,55,95,54,26,55,38,29,37,35,35,32,22,29,76,71,41,59,48,39,75,68,53,77,52,63,79,39,34,40,34,67,44,57,28,28,32,64,39,71,52,39,62,30,30,22,57,31,42,60,66,52,67,74,64,60,72,90,45,41,40,77,29,45,35,53,33,74,30,52,36,48,69,38,34,23,46,41,73,56,78,55,73,65,38,59,29,25,42,34,23,36,41,51,51,61,60,70,34,32,32,34,84,48,69,84,62,88,57,92,69,46,73,89,72,64,51,85,76,46,46,71,52,71,51,98,73,34,42,33,42,39,40,38,89,62,36,40,36,36,30,50,66,84,37,70,34,33,39,42,35,77,86,79,44,78,47,80,47,57,101,50,50,76,45,81,47,45,70,49,52,74,43,79,44,44,60,57,50,72,43,80,45,36,68,64,16,38,39,41,38,13,83,79,9,37,40,36,43,55,104,50,80,46,79,44,37,85,43,76,46,78,44,99

Radius of gyration: 41.42 Å; Cα contacts (8 Å, |Δi|>4): 2240; chains: 2; bounding box: 75×132×98 Å

pLDDT: mean 90.91, std 8.06, range [32.91, 98.62]

Nearest PDB structures (foldseek):
  6h3n-assembly1_B  TM=6.691E-01  e=2.757E-20  Pseudomonas aeruginosa PAO1
  7q5p-assembly1_C  TM=6.413E-01  e=2.981E-18  Pseudomonas protegens Pf-5
  1wru-assembly1_A  TM=6.632E-01  e=1.071E-09  Muvirus mu
  3cdd-assembly1_C  TM=6.798E-01  e=7.802E-09  Shewanella oneidensis MR-1
  3d37-assembly1_A  TM=6.828E-01  e=1.591E-08  Neisseria meningitidis MC58

Organism: NCBI:txid704125

Sequence (946 aa):
MSEEYVYTYGDFIVSPYKFEKIKVLKITRELNEHAKLYINGVISDENTDKYVEEADDEASIKVSVKDNDGNITDLFEGIIANIGIDASNDVRTLEVEALSKTVLMDIEKKSRTFQNENDSYEEIFKKINAGYSNVQTFNNVTNGAKIDKLIVQYKESDWELIKRLASHFNGGVVSECQLTDIKYSLGASGDRKTYDINEFNYSIKKGLHEYKVKAANDDYDLDDMNLISYEITTNKIMNLYSAVNFKGRNIYVYKCEIEMVDGVLSNKYILRDEKGMKVRRIYNNKIVGLSLNGSILDTANDVVKINLEIDGNQDKSIARWFPYSTVYSSEDGTGWYCMPEVGDAIRLYFPDNEEKNSYAISSVNLESSNSQKRSDPSEKNIGTKYGKQIVMKPGAVEIIGNGNLLMRLTDDGGIEINSDKKIILDAKDDIEINGGAKITIKGDTGIDLTQAGANMNIQDNVTISGAKVNIQNMSEEYVYTYGDFIVSPYKFEKIKVLKITRELNEHAKLYINGVISDENTDKYVEEADDEASIKVSVKDNDGNITDLFEGIIANIGIDASNDVRTLEVEALSKTVLMDIEKKSRTFQNENDSYEEIFKKINAGYSNVQTFNNVTNGAKIDKLIVQYKESDWELIKRLASHFNGGVVSECQLTDIKYSLGASGDRKTYDINEFNYSIKKGLHEYKVKAANDDYDLDDMNLISYEITTNKIMNLYSAVNFKGRNIYVYKCEIEMVDGVLSNKYILRDEKGMKVRRIYNNKIVGLSLNGSILDTANDVVKINLEIDGNQDKSIARWFPYSTVYSSEDGTGWYCMPEVGDAIRLYFPDNEEKNSYAISSVNLESSNSQKRSDPSEKNIGTKYGKQIVMKPGAVEIIGNGNLLMRLTDDGGIEINSDKKIILDAKDDIEINGGAKITIKGDTGIDLTQAGANMNIQDNVTISGAKVNIQN

Secondary structure (DSSP, 8-state):
-------BGGGEEEES---SEEEEEEEEEETTS--EEEEEEEE-GGGTTHHHHH--TT-EEEEEEE-TT--EEEEEEEEEEEEEEEEETTEEEEEEEEEEGGGGGGSS-EEEEE--TT-BHHHHHHHHHTTSSSEEEEE-SSTTPBP-S-EEEEEE-HHHHHHHHHHTTTPPEEE--SSSSEEEEES--S---EEE---S-EEEEE-HHHHHHHHHH-SS---GGGGEEEEEEES----TT-EEEETTEEEEEEEEEEEEETTEEEEEEEEE-TGGG--PPPP-GGGTT-EEEEEEEEEETTEEEEEEGGGS---GGGPPEEEB--S-B-TTS-B---PPPTT-EEEEE--SS-GGG-EEEE-B----SSGGGGS-TT-EEEE-TTSEEEEEETTEEEEEETTEEEEEEETTTEEEEEESS-EEEEESS-EEEEESSEEEEE-SS-EEEEETTEEEEEESEEEEESS------/-------BGGGEEEES---SEEEEEEEEEETTS--EEEEEEEE-GGGTTHHHHH--TT-EEEEEEE-TT--EEEEEEEEEEEEEEEEETTEEEEEEEEEEGGGGGGSS-EEEEE--TT-BHHHHHHHHHTTSSSEEEEE-SSTTPBP-S-EEEEEE-HHHHHHHHHHTTTPPEEE--SSSSEEEEES--S---EEE---SSEEEEEEHHHHHHHHHHSSS---GGGGEEEEEEES----TT-EEEETTEEEEEEEEEEEEETTEEEEEEEEE-TGGG--PPPP-GGGTT-EEEEEEEEEETTEEEEEEGGGS---GGGPPEEEBB-S-B-TTS-BEE-PPPTT-EEEEE--SS-GGG-EEEE------SSGGGGS-TT-EEEE-TTSEEEEEETTEEEEEETTEEEEEEETTTEEEE--SS-EEEEESS-EEEEESS-EEEEESSEEEEEETTEEEEEESEEEEESS-EEEE-

Foldseek 3Di:
DPPPFWFFQVFKDKPDADAPFKDKWKWKWFWLDWIKIKTKGWDDVVCPCVVVVVQDQADKMWMWGAGPVGDIATDFIFTWPDWDWDQDPNIIMIITMGTAPCVVQFPDFAWDKDQQQADFPVNVVVVSCVVDDDEAEAEDFRVRHTDPRMDIRGRGGSSRSVQQVLLVRLWTKTFDGRDDGGYIYTADRPPPDEAEDEAPDKDKDFDVVVQVVCVVADPDDDDSQQRIKMKDKDSDDDDFQHWYQDPNDTWTFRMWMWIQDPRIIMIITIIGHPVNNGHHRDFQAVQAFNKFKWFFADDDDQWTFTGTVSHPDDDPVRTGTFGEDFPFADPVGDTDDDDDDGGAMWIWHDNGRPPNNIHIYHDPDDPDPDCPVPVDPQKDKDDDPQWWMWIDHVFWIFTTGPNHTAWIAGPPPGIDGDDPDDDDDDDPDDDDDDDPDDDDDDDPQWDWDDDVAWIWIDGVDTDTDDPDDDDDD/DPPPFWFFQVFKDKPPADAPGKDKWKWKWFWLDWIKIKTKGWHDVVCPCVVVVVQDQADKMWMWGAGPVGDIATDFIFTWPDWDWDQDPNIIMIITMGTAPCVVQFPDFAWDKDQQQADFPVNVVVVSCVVDDDEAEAEDFRVRHTDPRMDIRDRGGSSRSVQQSLLVRLWTKTFDGRDDDGYIYTADRPPPDEAEDEDPDKDKDFDVVVQVVCVVAPPDDDDSQQRIKMKDKDSDDDDFQHWYQDPNDTWTFRIWMWIQDPRIIIIITIIGHPVNNGHHRDFQQVQAFNKFKWFFADDDDQWTFTGTVSHPDDDPVRTGTFGEDDPDADPVGDDDDDDDDGGFMWIWHDNGRDPNNIHIYHDDDDPDPPCPVPVDPQKDKDDDPQWWMWIDHVFWIFTTGPNHTQWIAGPVPGIDGDDPDDDDDDDPDDDDDDDPDDDDDDDPQWDWDDDDQWIWIGGVDTDTDDPDDDDDD